Protein AF-A0A7H8HZ57-F1 (afdb_monomer)

Solvent-accessible surface area (backbone atoms only — not comparable to full-atom values): 61662 Å² total; per-residue (Å²): 134,88,85,81,83,84,73,78,94,73,66,92,70,73,89,87,55,55,68,72,56,48,54,51,51,35,53,51,51,54,51,52,52,53,59,67,54,60,80,74,64,77,87,87,82,89,83,85,80,80,90,84,73,78,82,82,85,77,83,95,70,82,75,47,62,49,101,84,68,53,44,38,92,66,90,40,60,47,102,81,71,46,79,38,82,64,76,57,74,59,67,64,36,78,30,60,40,74,40,94,65,89,44,55,56,65,53,44,51,40,50,36,44,16,57,49,70,70,44,57,74,74,55,16,55,53,47,38,68,76,69,64,66,75,76,86,72,82,71,70,78,67,46,75,67,30,54,75,68,34,32,43,81,42,78,44,70,56,82,85,61,70,59,64,53,74,72,51,42,54,51,48,50,53,59,51,68,74,44,54,71,69,60,44,50,51,41,50,51,40,21,49,48,55,40,31,52,56,36,68,63,78,83,84,76,64,89,49,73,69,32,51,45,51,50,53,49,38,50,30,47,38,52,47,53,55,49,46,49,52,53,60,75,64,42,58,65,76,56,41,50,67,72,60,32,93,85,55,78,46,79,83,50,72,86,38,39,71,58,52,52,53,47,48,58,62,54,66,77,47,52,73,50,45,56,62,11,44,70,30,71,48,91,78,87,59,67,47,68,68,64,49,46,57,49,51,51,54,50,51,54,50,54,49,54,54,52,52,36,49,52,47,31,53,52,29,48,60,74,52,61,92,37,54,68,53,53,55,44,47,55,54,41,53,56,58,74,65,57,84,65,98,63,58,89,82,48,53,72,58,48,52,49,43,52,50,51,45,52,52,47,34,50,76,72,73,40,93,43,72,67,55,52,52,46,49,54,49,50,29,50,48,29,49,27,53,42,35,32,54,52,52,48,42,32,39,53,40,39,49,48,51,48,49,52,53,49,51,55,45,68,36,91,66,37,30,49,51,39,40,56,44,45,70,76,48,64,26,48,59,26,44,50,52,14,49,52,30,38,49,52,28,64,68,54,72,93,60,86,82,56,58,86,81,42,63,67,61,52,53,49,29,55,47,28,41,50,53,13,53,51,29,36,52,57,16,49,52,48,43,24,62,47,60,71,46,55,69,57,65,39,90,88,48,64,49,66,61,49,44,64,31,89,42,40,70,47,39,50,47,54,50,50,52,52,42,53,55,49,49,51,32,38,53,50,48,48,50,47,37,73,75,37,47,67,48,44,64,75,32,62,68,58,36,57,48,35,33,56,78,66,74,45,46,90,92,38,60,66,35,50,55,54,50,54,51,45,63,71,49,75,83,67,83,88,73,58,71,62,49,55,50,47,53,46,50,18,46,43,63,68,72,48,77,61,88,54,86,60,54,69,18,47,54,22,83,70,53,59,38,52,55,48,21,51,52,37,46,51,52,27,49,54,40,36,52,33,26,78,69,68,77,39,96,62,72,51,68,69,61,54,23,55,48,27,46,42,39,76,89,60,45,69,76,58,50,55,67,65,44,56,73,26,48,66,37,55,53,50,24,70,75,64,71,39,53,67,58,32,44,52,37,26,50,75,40,69,38,53,69,70,58,36,50,33,42,37,52,48,50,50,29,52,55,47,23,58,49,24,48,51,47,35,35,64,77,29,84,36,49,76,56,29,52,70,49,84,68,32,51,17,22,45,23,31,25,38,40,23,28,46,71,67,69,41,83,47,70,69,54,48,51,50,51,36,38,75,70,67,59,42,70,97,85,78,68,54,73,71,53,45,54,37,45,46,53,49,50,53,52,13,45,51,50,38,52,48,52,51,52,50,34,59,78,52,72,50,50,71,70,57,51,49,37,35,42,51,26,34,31,72,34,25,83,60,48,72,69,60,51,52,52,25,53,52,38,32,54,74,68,40,62,65,54,24,55,69,38,50,82,61,61,46,72,64,62,53,48,52,50,51,56,42,49,51,54,48,71,66,36,96,62,83,58,57,67,69,51,52,53,50,45,52,51,51,52,51,48,52,52,52,43,53,58,49,58,77,74,55,86,69,66,62,86,21,52,59,44,69,40,36,88,49,85,88,42,90,42,11,63,89,74,44,74,89,56,66,51,52,50,58,34,30,41,34,39,89,90,59,28,37,39,29,25,86,38,74,92,43,47,43,34,39,38,30,53,44,38,76,60,84,68,88,82,62,60,61,75,87,52,69,51,63,84,68,58,75,76,71,60,92,42,60,65,47,36,84,26,54,77,48,51,90,30,45,20,82,69,55,61,66,40,62,28,40,27,44,43,63,50,39,48,47,47,35,52,59,10,58,48,43,37,46,34,52,51,46,75,67,51,56,94,78,50,46,44,36,41,37,36,44,35,32,53,41,88,99,52,58,38,50,25,36,41,37,41,38,36,29,42,36,42,97,92,45,81,43,70,28,36,38,39,45,40,38,35,45,90,47,69,44,51,29,39,39,39,29,55,36,62,40,57,32,98,45,75,65,9,51,48,51,67,72,73,47,82,74,38,78,66,33,74,43,69,45,76,47,76,91

Nearest PDB structures (foldseek):
  1lsh-assembly1_A  TM=1.278E-01  e=1.117E+00  Ichthyomyzon unicuspis
  7a0g-assembly1_DDD  TM=1.826E-01  e=5.050E+00  Serratia marcescens

pLDDT: mean 70.22, std 17.8, range [29.8, 96.81]

Secondary structure (DSSP, 8-state):
--------S-----TTS-HHHHHHHHHHHHHHHHHHHGGG--S-----PPTTPPPP-----SSEE-TTS-EESS-EE-TTS-EE--------EEEEEE-SS---HHHHHHHHHHHHHT--HHHHHHHHHHTT---SSSPPPPPHHHHHHTEEEEEE--TT--PPPHHHHHHHHHHHHTS-HHHHHHHHHHHHHHHHHHH---S---SSHHHHHHHHHHHHHHHHHHHHHHHHHTS-HHHHHHHS-TT-S----TTTHHHHHHHHHHHHTS-HHHHHHHHHH-----S-HHHHHHHHHHHHHHHHHHHHHHHHHHHHHHHHTT-HHHHHHHHHHHHHHT--SS-GGGSHHHHHHHHHHHHHHHHHTT---HHHHHHHHHHHHHHHHHHHHHHHHHHHHHHHHHHHHHHHHHHSTTHHHHHHHHHHTSSHHHHHHHHHHHHHHHHHS---GGGGGT-HHHHHHHHHHHHHHHHHHHHHHHHHHHHH-SGGGGSTT--HHHHHH--SHHHHHHHHHHHHHHHHHHHHHHHHHHHH-GGGGGG-HHHHHHHHHHTT--TTSHHHHHHHHHHHHHTTS----HHHHHHHHHHHHHHHS--S-TTSTTTTGGG-TTTHHHHHHHHHHHHHHHHHHTTSSSSPPPTHHHHHHHH-TTS-HHHHHHHHGGGHHHHHHHHHH--HHHHHHHHHHTT--HHHHHHHHHHHHHHHHHHHHHHHHHHTTTSHHHHTTSGGGHHHHHHHHHHHHHTT--SHHHHHHHHHHTTSS-TT---HHHHHHHHHHHHHHHHHHHHHHHHHHHTT--HHHHHHHHHHHHH-TT--HHHHHHHHHHHHTT-GGGG---TTT--HHHHHHHHHHHHHHHH-SSSPPHHHHHHHHHHHHHHHHHHHHHHH--S-TTSEEEEPB--TTSTTBTTTS-SSPPPTTEEEE-TTS-EEEESSTT--EEEEEE--S------GGGGSPPTTTS----SSS-EEEEESS-TTSS---TTSEEEEEHIIIIIIIIIIIHHHHHHHHHTPPTT-EEEEEEEEEEPTTS-BEEEEEEEEEEEETTEEEEEEEEEEEE-S-SSS-EEEEPPPEEPSSHHHHHHHHHSPPPGGGSS-EEEE-

Mean predicted aligned error: 22.5 Å

Radius of gyration: 40.11 Å; Cα contacts (8 Å, |Δi|>4): 1329; chains: 1; bounding box: 118×116×99 Å

Sequence (1109 aa):
MRKHYHLPSAVTTADDLPAPERERLTAVVLDAVARAVHPVGLTGSTVTATPGRPPAREPFAGLRVTADGSAYATPSYDDGGRPVGVPLRSRSFPFRVRLDRRLDSAELLREFVRQYRHVAGAEAARLLDAEHWHWTGTPPEVTDADLARRYKVLHVVDHSLRLAHAAQQAANEQALAVLGAGQRDELNAEADRRFRAATGRTGQLGSGQEDRELAAYWLGVRDELLRERREIDALPPRIRDFLFTEGAPRAAGPADYAAVLRLAHKLAGLTDAELAGYPAKVDAHTTDWRRFEASVDRYLAQVARFREAGVTVESAKTALFEMDGLYELYKVWRAVGGMSGTYAAVDETRAHAIDAEFRAALAKHGLASPAAFEGLVSDFLAAFEDKTVLIGLELLDGYDRLLSLEQQRLEAPGAADRLVAALAGTRAKALYAEAEEKAGTARAIGPDPELHRYLGDDYARKTRLAAEAAQAQAAADELVTAAAAGPLAAEEGFDRAALAQAASAAEVLRVVRTYVTRHRNGVAATSAELKADRAFGYDLPPLHELSLRLQDIREGTLYFRIVEDRLKSRQARKSVTAIVLAVVTLAISVATAGTGTVALLGALAVFGLGAWQAVEAYQEYRRGHGAHLAGLVQDDPWFGWVLVAVAGAGIDLAGAAAAIRPAEPALRLAKTTGDAARLAADLKAAGISERLAAGIVAQFRGAVGLDAALRDLAAAAGGVNSAIGGVRGIGPMVRAAYYGIRQGIVSLDRFVLRLRAARLLAEGELSAGELIRLRAAFEQAGTAGRRIRTLGTELGLSEEQLSAVVDSWGANPAWTLAEVEGRLRAVATGNVRAAYESVLANRPVLDRELSTVEQRIAAAAGRPNPADLARWDELTARLSRLREIDSVSVAPRGGRIVEVSLDEAAPNFFETVAPVVPDPPVVLEFPDGTRVWRTAAGGPVRHESTLGGSLGRAGMERGMYSAGQHGNLPSGPSYERAHTLGQGTGFESPYGIFYAPEFVNQRLQNEGIEAYLRTVAAGAHPGETFRVFTKVRPHPDTLRLATIDYRLVRVDQAGAEEVASYSIVVSSSAEHPVVTAGALRFAPTSTGRAMATRFPIPPQLTTDARFAY

Structure (mmCIF, N/CA/C/O backbone):
data_AF-A0A7H8HZ57-F1
#
_entry.id   AF-A0A7H8HZ57-F1
#
loop_
_atom_site.group_PDB
_atom_site.id
_atom_site.type_symbol
_atom_site.label_atom_id
_atom_site.label_alt_id
_atom_site.label_comp_id
_atom_site.label_asym_id
_atom_site.label_entity_id
_atom_site.label_seq_id
_atom_site.pdbx_PDB_ins_code
_atom_site.Cartn_x
_atom_site.Cartn_y
_atom_site.Cartn_z
_atom_site.occupancy
_atom_site.B_iso_or_equiv
_atom_site.auth_seq_id
_atom_site.auth_comp_id
_atom_site.auth_asym_id
_atom_site.auth_atom_id
_atom_site.pdbx_PDB_model_num
ATOM 1 N N . MET A 1 1 ? -8.757 -30.297 -33.460 1.00 33.97 1 MET A N 1
ATOM 2 C CA . MET A 1 1 ? -7.573 -30.783 -32.712 1.00 33.97 1 MET A CA 1
ATOM 3 C C . MET A 1 1 ? -8.029 -31.774 -31.644 1.00 33.97 1 MET A C 1
ATOM 5 O O . MET A 1 1 ? -8.786 -31.369 -30.772 1.00 33.97 1 MET A O 1
ATOM 9 N N . ARG A 1 2 ? -7.626 -33.053 -31.713 1.00 30.55 2 ARG A N 1
ATOM 10 C CA . ARG A 1 2 ? -7.823 -34.018 -30.612 1.00 30.55 2 ARG A CA 1
ATOM 11 C C . ARG A 1 2 ? -6.698 -33.808 -29.598 1.00 30.55 2 ARG A C 1
ATOM 13 O O . ARG A 1 2 ? -5.533 -33.937 -29.959 1.00 30.55 2 ARG A O 1
ATOM 20 N N . LYS A 1 3 ? -7.033 -33.427 -28.365 1.00 31.42 3 LYS A N 1
ATOM 21 C CA . LYS A 1 3 ? -6.050 -33.294 -27.284 1.00 31.42 3 LYS A CA 1
ATOM 22 C C . LYS A 1 3 ? -5.809 -34.679 -26.684 1.00 31.42 3 LYS A C 1
ATOM 24 O O . LYS A 1 3 ? -6.733 -35.278 -26.144 1.00 31.42 3 LYS A O 1
ATOM 29 N N . HIS A 1 4 ? -4.588 -35.188 -26.817 1.00 34.31 4 HIS A N 1
ATOM 30 C CA . HIS A 1 4 ? -4.140 -36.386 -26.116 1.00 34.31 4 HIS A CA 1
ATOM 31 C C . HIS A 1 4 ? -3.558 -35.959 -24.769 1.00 34.31 4 HIS A C 1
ATOM 33 O O . HIS A 1 4 ? -2.618 -35.168 -24.722 1.00 34.31 4 HIS A O 1
ATOM 39 N N . TYR A 1 5 ? -4.138 -36.451 -23.679 1.00 36.88 5 TYR A N 1
ATOM 40 C CA . TYR A 1 5 ? -3.599 -36.249 -22.339 1.00 36.88 5 TYR A CA 1
ATOM 41 C C . TYR A 1 5 ? -2.722 -37.452 -21.999 1.00 36.88 5 TYR A C 1
ATOM 43 O O . TYR A 1 5 ? -3.207 -38.581 -21.949 1.00 36.88 5 TYR A O 1
ATOM 51 N N . HIS A 1 6 ? -1.429 -37.214 -21.800 1.00 39.88 6 HIS A N 1
ATOM 52 C CA . HIS A 1 6 ? -0.506 -38.232 -21.313 1.00 39.88 6 HIS A CA 1
ATOM 53 C C . HIS A 1 6 ? -0.540 -38.223 -19.786 1.00 39.88 6 HIS A C 1
ATOM 55 O O . HIS A 1 6 ? -0.164 -37.234 -19.160 1.00 39.88 6 HIS A O 1
ATOM 61 N N . LEU A 1 7 ? -1.017 -39.314 -19.192 1.00 42.56 7 LEU A N 1
ATOM 62 C CA . LEU A 1 7 ? -0.877 -39.549 -17.760 1.00 42.56 7 LEU A CA 1
ATOM 63 C C . LEU A 1 7 ? 0.516 -40.138 -17.489 1.00 42.56 7 LEU A C 1
ATOM 65 O O . LEU A 1 7 ? 0.983 -40.959 -18.284 1.00 42.56 7 LEU A O 1
ATOM 69 N N . PRO A 1 8 ? 1.191 -39.744 -16.398 1.00 39.47 8 PRO A N 1
ATOM 70 C CA . PRO A 1 8 ? 2.447 -40.370 -16.003 1.00 39.47 8 PRO A CA 1
ATOM 71 C C . PRO A 1 8 ? 2.219 -41.856 -15.688 1.00 39.47 8 PRO A C 1
ATOM 73 O O . PRO A 1 8 ? 1.224 -42.218 -15.066 1.00 39.47 8 PRO A O 1
ATOM 76 N N . SER A 1 9 ? 3.133 -42.727 -16.123 1.00 43.88 9 SER A N 1
ATOM 77 C CA . SER A 1 9 ? 3.047 -44.180 -15.900 1.00 43.88 9 SER A CA 1
ATOM 78 C C . SER A 1 9 ? 3.493 -44.616 -14.500 1.00 43.88 9 SER A C 1
ATOM 80 O O . SER A 1 9 ? 3.246 -45.756 -14.115 1.00 43.88 9 SER A O 1
ATOM 82 N N . ALA A 1 10 ? 4.138 -43.727 -13.738 1.00 46.53 10 ALA A N 1
ATOM 83 C CA . ALA A 1 10 ? 4.617 -43.979 -12.384 1.00 46.53 10 ALA A CA 1
ATOM 84 C C . ALA A 1 10 ? 4.698 -42.675 -11.572 1.00 46.53 10 ALA A C 1
ATOM 86 O O . ALA A 1 10 ? 4.831 -41.586 -12.133 1.00 46.53 10 ALA A O 1
ATOM 87 N N . VAL A 1 11 ? 4.641 -42.801 -10.246 1.00 50.75 11 VAL A N 1
ATOM 88 C CA . VAL A 1 11 ? 4.837 -41.712 -9.281 1.00 50.75 11 VAL A CA 1
ATOM 89 C C . VAL A 1 11 ? 6.078 -42.052 -8.463 1.00 50.75 11 VAL A C 1
ATOM 91 O O . VAL A 1 11 ? 6.135 -43.109 -7.840 1.00 50.75 11 VAL A O 1
ATOM 94 N N . THR A 1 12 ? 7.091 -41.189 -8.477 1.00 47.28 12 THR A N 1
ATOM 95 C CA . THR A 1 12 ? 8.293 -41.357 -7.648 1.00 47.28 12 THR A CA 1
ATOM 96 C C . THR A 1 12 ? 7.999 -40.938 -6.211 1.00 47.28 12 THR A C 1
ATOM 98 O O . THR A 1 12 ? 7.621 -39.793 -5.966 1.00 47.28 12 THR A O 1
ATOM 101 N N . THR A 1 13 ? 8.179 -41.859 -5.267 1.00 51.66 13 THR A N 1
ATOM 102 C CA . THR A 1 13 ? 8.090 -41.626 -3.816 1.00 51.66 13 THR A CA 1
ATOM 103 C C . THR A 1 13 ? 9.476 -41.777 -3.179 1.00 51.66 13 THR A C 1
ATOM 105 O O . THR A 1 13 ? 10.369 -42.337 -3.810 1.00 51.66 13 THR A O 1
ATOM 108 N N . ALA A 1 14 ? 9.653 -41.318 -1.936 1.00 43.22 14 ALA A N 1
ATOM 109 C CA . ALA A 1 14 ? 10.890 -41.517 -1.172 1.00 43.22 14 ALA A CA 1
ATOM 110 C C . ALA A 1 14 ? 11.257 -43.015 -1.020 1.00 43.22 14 ALA A C 1
ATOM 112 O O . ALA A 1 14 ? 10.378 -43.885 -1.051 1.00 43.22 14 ALA A O 1
ATOM 113 N N . ASP A 1 15 ? 12.558 -43.313 -0.914 1.00 46.91 15 ASP A N 1
ATOM 114 C CA . ASP A 1 15 ? 13.120 -44.675 -0.994 1.00 46.91 15 ASP A CA 1
ATOM 115 C C . ASP A 1 15 ? 12.840 -45.567 0.227 1.00 46.91 15 ASP A C 1
ATOM 117 O O . ASP A 1 15 ? 13.022 -46.784 0.156 1.00 46.91 15 ASP A O 1
ATOM 121 N N . ASP A 1 16 ? 12.351 -44.987 1.320 1.00 51.94 16 ASP A N 1
ATOM 122 C CA . ASP A 1 16 ? 12.056 -45.638 2.599 1.00 51.94 16 ASP A CA 1
ATOM 123 C C . ASP A 1 16 ? 10.677 -46.325 2.656 1.00 51.94 16 ASP A C 1
ATOM 125 O O . ASP A 1 16 ? 10.385 -47.046 3.610 1.00 51.94 16 ASP A O 1
ATOM 129 N N . LEU A 1 17 ? 9.843 -46.179 1.620 1.00 50.75 17 LEU A N 1
ATOM 130 C CA . LEU A 1 17 ? 8.527 -46.823 1.547 1.00 50.75 17 LEU A CA 1
ATOM 131 C C . LEU A 1 17 ? 8.611 -48.297 1.091 1.00 50.75 17 LEU A C 1
ATOM 133 O O . LEU A 1 17 ? 9.123 -48.579 -0.003 1.00 50.75 17 LEU A O 1
ATOM 137 N N . PRO A 1 18 ? 8.038 -49.256 1.845 1.00 68.81 18 PRO A N 1
ATOM 138 C CA . PRO A 1 18 ? 7.915 -50.649 1.417 1.00 68.81 18 PRO A CA 1
ATOM 139 C C . PRO A 1 18 ? 7.224 -50.776 0.049 1.00 68.81 18 PRO A C 1
ATOM 141 O O . PRO A 1 18 ? 6.267 -50.060 -0.251 1.00 68.81 18 PRO A O 1
ATOM 144 N N . ALA A 1 19 ? 7.676 -51.713 -0.794 1.00 63.19 19 ALA A N 1
ATOM 145 C CA . ALA A 1 19 ? 7.164 -51.898 -2.162 1.00 63.19 19 ALA A CA 1
ATOM 146 C C . ALA A 1 19 ? 5.619 -51.989 -2.287 1.00 63.19 19 ALA A C 1
ATOM 148 O O . ALA A 1 19 ? 5.075 -51.325 -3.173 1.00 63.19 19 ALA A O 1
ATOM 149 N N . PRO A 1 20 ? 4.885 -52.693 -1.393 1.00 59.69 20 PRO A N 1
ATOM 150 C CA . PRO A 1 20 ? 3.418 -52.751 -1.456 1.00 59.69 20 PRO A CA 1
ATOM 151 C C . PRO A 1 20 ? 2.755 -51.385 -1.222 1.00 59.69 20 PRO A C 1
ATOM 153 O O . PRO A 1 20 ? 1.683 -51.083 -1.746 1.00 59.69 20 PRO A O 1
ATOM 156 N N . GLU A 1 21 ? 3.399 -50.543 -0.419 1.00 55.50 21 GLU A N 1
ATOM 157 C CA . GLU A 1 21 ? 2.914 -49.220 -0.041 1.00 55.50 21 GLU A CA 1
ATOM 158 C C . GLU A 1 21 ? 3.178 -48.208 -1.157 1.00 55.50 21 GLU A C 1
ATOM 160 O O . GLU A 1 21 ? 2.311 -47.395 -1.478 1.00 55.50 21 GLU A O 1
ATOM 165 N N . ARG A 1 22 ? 4.314 -48.362 -1.847 1.00 64.38 22 ARG A N 1
ATOM 166 C CA . ARG A 1 22 ? 4.657 -47.648 -3.083 1.00 64.38 22 ARG A CA 1
ATOM 167 C C . ARG A 1 22 ? 3.658 -47.911 -4.211 1.00 64.38 22 ARG A C 1
ATOM 169 O O . ARG A 1 22 ? 3.183 -46.964 -4.845 1.00 64.38 22 ARG A O 1
ATOM 176 N N . GLU A 1 23 ? 3.300 -49.176 -4.438 1.00 63.31 23 GLU A N 1
ATOM 177 C CA . GLU A 1 23 ? 2.286 -49.559 -5.432 1.00 63.31 23 GLU A CA 1
ATOM 178 C C . GLU A 1 23 ? 0.914 -48.976 -5.089 1.00 63.31 23 GLU A C 1
ATOM 180 O O . GLU A 1 23 ? 0.243 -48.392 -5.946 1.00 63.31 23 GLU A O 1
ATOM 185 N N . ARG A 1 24 ? 0.516 -49.062 -3.816 1.00 64.56 24 ARG A N 1
ATOM 186 C CA . ARG A 1 24 ? -0.756 -48.512 -3.343 1.00 64.56 24 ARG A CA 1
ATOM 187 C C . ARG A 1 24 ? -0.822 -46.993 -3.512 1.00 64.56 24 ARG A C 1
ATOM 189 O O . ARG A 1 24 ? -1.837 -46.486 -3.989 1.00 64.56 24 ARG A O 1
ATOM 196 N N . LEU A 1 25 ? 0.235 -46.263 -3.149 1.00 58.28 25 LEU A N 1
ATOM 197 C CA . LEU A 1 25 ? 0.272 -44.801 -3.255 1.00 58.28 25 LEU A CA 1
ATOM 198 C C . LEU A 1 25 ? 0.241 -44.345 -4.716 1.00 58.28 25 LEU A C 1
ATOM 200 O O . LEU A 1 25 ? -0.525 -43.448 -5.071 1.00 58.28 25 LEU A O 1
ATOM 204 N N . THR A 1 26 ? 1.007 -45.023 -5.573 1.00 63.12 26 THR A N 1
ATOM 205 C CA . THR A 1 26 ? 1.007 -44.789 -7.022 1.00 63.12 26 THR A CA 1
ATOM 206 C C . THR A 1 26 ? -0.397 -44.981 -7.595 1.00 63.12 26 THR A C 1
ATOM 208 O O . THR A 1 26 ? -0.896 -44.115 -8.313 1.00 63.12 26 THR A O 1
ATOM 211 N N . ALA A 1 27 ? -1.091 -46.057 -7.211 1.00 61.34 27 ALA A N 1
ATOM 212 C CA . ALA A 1 27 ? -2.455 -46.321 -7.658 1.00 61.34 27 ALA A CA 1
ATOM 213 C C . ALA A 1 27 ? -3.458 -45.245 -7.203 1.00 61.34 27 ALA A C 1
ATOM 215 O O . ALA A 1 27 ? -4.331 -44.864 -7.982 1.00 61.34 27 ALA A O 1
ATOM 216 N N . VAL A 1 28 ? -3.335 -44.730 -5.974 1.00 62.62 28 VAL A N 1
ATOM 217 C CA . VAL A 1 28 ? -4.216 -43.678 -5.433 1.00 62.62 28 VAL A CA 1
ATOM 218 C C . VAL A 1 28 ? -3.997 -42.340 -6.140 1.00 62.62 28 VAL A C 1
ATOM 220 O O . VAL A 1 28 ? -4.966 -41.667 -6.495 1.00 62.62 28 VAL A O 1
ATOM 223 N N . VAL A 1 29 ? -2.740 -41.965 -6.380 1.00 58.59 29 VAL A N 1
ATOM 224 C CA . VAL A 1 29 ? -2.394 -40.702 -7.046 1.00 58.59 29 VAL A CA 1
ATOM 225 C C . VAL A 1 29 ? -2.840 -40.723 -8.505 1.00 58.59 29 VAL A C 1
ATOM 227 O O . VAL A 1 29 ? -3.492 -39.781 -8.951 1.00 58.59 29 VAL A O 1
ATOM 230 N N . LEU A 1 30 ? -2.582 -41.812 -9.234 1.00 59.03 30 LEU A N 1
ATOM 231 C CA . LEU A 1 30 ? -3.034 -41.949 -10.621 1.00 59.03 30 LEU A CA 1
ATOM 232 C C . LEU A 1 30 ? -4.566 -41.902 -10.734 1.00 59.03 30 LEU A C 1
ATOM 234 O O . LEU A 1 30 ? -5.098 -41.302 -11.665 1.00 59.03 30 LEU A O 1
ATOM 238 N N . ASP A 1 31 ? -5.284 -42.456 -9.755 1.00 55.09 31 ASP A N 1
ATOM 239 C CA . ASP A 1 31 ? -6.747 -42.412 -9.701 1.00 55.09 31 ASP A CA 1
ATOM 240 C C . ASP A 1 31 ? -7.295 -41.013 -9.372 1.00 55.09 31 ASP A C 1
ATOM 242 O O . ASP A 1 31 ? -8.308 -40.583 -9.923 1.00 55.09 31 ASP A O 1
ATOM 246 N N . ALA A 1 32 ? -6.617 -40.271 -8.492 1.00 56.25 32 ALA A N 1
ATOM 247 C CA . ALA A 1 32 ? -6.949 -38.881 -8.187 1.00 56.25 32 ALA A CA 1
ATOM 248 C C . ALA A 1 32 ? -6.708 -37.959 -9.394 1.00 56.25 32 ALA A C 1
ATOM 250 O O . ALA A 1 32 ? -7.556 -37.122 -9.701 1.00 56.25 32 ALA A O 1
ATOM 251 N N . VAL A 1 33 ? -5.607 -38.163 -10.124 1.00 53.81 33 VAL A N 1
ATOM 252 C CA . VAL A 1 33 ? -5.306 -37.427 -11.361 1.00 53.81 33 VAL A CA 1
ATOM 253 C C . VAL A 1 33 ? -6.324 -37.769 -12.453 1.00 53.81 33 VAL A C 1
ATOM 255 O O . VAL A 1 33 ? -6.863 -36.862 -13.082 1.00 53.81 33 VAL A O 1
ATOM 258 N N . ALA A 1 34 ? -6.676 -39.046 -12.637 1.00 55.06 34 ALA A N 1
ATOM 259 C CA . ALA A 1 34 ? -7.707 -39.452 -13.594 1.00 55.06 34 ALA A CA 1
ATOM 260 C C . ALA A 1 34 ? -9.077 -38.816 -13.282 1.00 55.06 34 ALA A C 1
ATOM 262 O O . ALA A 1 34 ? -9.754 -38.326 -14.189 1.00 55.06 34 ALA A O 1
ATOM 263 N N . ARG A 1 35 ? -9.461 -38.744 -11.998 1.00 53.03 35 ARG A N 1
ATOM 264 C CA . ARG A 1 35 ? -10.683 -38.054 -11.545 1.00 53.03 35 ARG A CA 1
ATOM 265 C C . ARG A 1 35 ? -10.641 -36.543 -11.747 1.00 53.03 35 ARG A C 1
ATOM 267 O O . ARG A 1 35 ? -11.677 -35.971 -12.058 1.00 53.03 35 ARG A O 1
ATOM 274 N N . ALA A 1 36 ? -9.484 -35.904 -11.586 1.00 51.12 36 ALA A N 1
ATOM 275 C CA . ALA A 1 36 ? -9.327 -34.461 -11.779 1.00 51.12 36 ALA A CA 1
ATOM 276 C C . ALA A 1 36 ? -9.359 -34.049 -13.262 1.00 51.12 36 ALA A C 1
ATOM 278 O O . ALA A 1 36 ? -9.740 -32.926 -13.582 1.00 51.12 36 ALA A O 1
ATOM 279 N N . VAL A 1 37 ? -8.997 -34.957 -14.173 1.00 52.28 37 VAL A N 1
ATOM 280 C CA . VAL A 1 37 ? -9.038 -34.721 -15.628 1.00 52.28 37 VAL A CA 1
ATOM 281 C C . VAL A 1 37 ? -10.446 -34.955 -16.209 1.00 52.28 37 VAL A C 1
ATOM 283 O O . VAL A 1 37 ? -10.824 -34.316 -17.190 1.00 52.28 37 VAL A O 1
ATOM 286 N N . HIS A 1 38 ? -11.261 -35.805 -15.577 1.00 47.84 38 HIS A N 1
ATOM 287 C CA . HIS A 1 38 ? -12.609 -36.174 -16.034 1.00 47.84 38 HIS A CA 1
ATOM 288 C C . HIS A 1 38 ? -13.643 -35.020 -16.178 1.00 47.84 38 HIS A C 1
ATOM 290 O O . HIS A 1 38 ? -14.487 -35.122 -17.069 1.00 47.84 38 HIS A O 1
ATOM 296 N N . PRO A 1 39 ? -13.618 -33.919 -15.391 1.00 46.72 39 PRO A N 1
ATOM 297 C CA . PRO A 1 39 ? -14.580 -32.816 -15.512 1.00 46.72 39 PRO A CA 1
ATOM 298 C C . PRO A 1 39 ? -14.240 -31.807 -16.621 1.00 46.72 39 PRO A C 1
ATOM 300 O O . PRO A 1 39 ? -15.062 -30.954 -16.936 1.00 46.72 39 PRO A O 1
ATOM 303 N N . VAL A 1 40 ? -13.045 -31.881 -17.221 1.00 47.78 40 VAL A N 1
ATOM 304 C CA . VAL A 1 40 ? -12.576 -30.910 -18.235 1.00 47.78 40 VAL A CA 1
ATOM 305 C C . VAL A 1 40 ? -12.986 -31.323 -19.665 1.00 47.78 40 VAL A C 1
ATOM 307 O O . VAL A 1 40 ? -12.803 -30.573 -20.623 1.00 47.78 40 VAL A O 1
ATOM 310 N N . GLY A 1 41 ? -13.583 -32.508 -19.834 1.00 41.81 41 GLY A N 1
ATOM 311 C CA . GLY A 1 41 ? -14.074 -33.007 -21.119 1.00 41.81 41 GLY A CA 1
ATOM 312 C C . GLY A 1 41 ? -15.536 -32.645 -21.381 1.00 41.81 41 GLY A C 1
ATOM 313 O O . GLY A 1 41 ? -16.423 -33.450 -21.109 1.00 41.81 41 GLY A O 1
ATOM 314 N N . LEU A 1 42 ? -15.800 -31.471 -21.960 1.00 39.28 42 LEU A N 1
ATOM 315 C CA . LEU A 1 42 ? -17.090 -31.197 -22.604 1.00 39.28 42 LEU A CA 1
ATOM 316 C C . LEU A 1 42 ? -17.296 -32.155 -23.798 1.00 39.28 42 LEU A C 1
ATOM 318 O O . LEU A 1 42 ? -16.401 -32.328 -24.623 1.00 39.28 42 LEU A O 1
ATOM 322 N N . THR A 1 43 ? -18.470 -32.798 -23.812 1.00 42.34 43 THR A N 1
ATOM 323 C CA . THR A 1 43 ? -19.173 -33.493 -24.913 1.00 42.34 43 THR A CA 1
ATOM 324 C C . THR A 1 43 ? -18.332 -34.068 -26.069 1.00 42.34 43 THR A C 1
ATOM 326 O O . THR A 1 43 ? -17.963 -33.371 -27.009 1.00 42.34 43 THR A O 1
ATOM 329 N N . GLY A 1 44 ? -18.150 -35.398 -26.071 1.00 42.56 44 GLY A N 1
ATOM 330 C CA . GLY A 1 44 ? -17.744 -36.156 -27.270 1.00 42.56 44 GLY A CA 1
ATOM 331 C C . GLY A 1 44 ? -16.682 -37.247 -27.092 1.00 42.56 44 GLY A C 1
ATOM 332 O O . GLY A 1 44 ? -16.275 -37.842 -28.086 1.00 42.56 44 GLY A O 1
ATOM 333 N N . SER A 1 45 ? -16.229 -37.537 -25.869 1.00 39.28 45 SER A N 1
ATOM 334 C CA . SER A 1 45 ? -15.138 -38.497 -25.629 1.00 39.28 45 SER A CA 1
ATOM 335 C C . SER A 1 45 ? -15.615 -39.731 -24.859 1.00 39.28 45 SER A C 1
ATOM 337 O O . SER A 1 45 ? -16.079 -39.618 -23.728 1.00 39.28 45 SER A O 1
ATOM 339 N N . THR A 1 46 ? -15.465 -40.918 -25.450 1.00 36.53 46 THR A N 1
ATOM 340 C CA . THR A 1 46 ? -15.614 -42.214 -24.768 1.00 36.53 46 THR A CA 1
ATOM 341 C C . THR A 1 46 ? -14.306 -42.614 -24.090 1.00 36.53 46 THR A C 1
ATOM 343 O O . THR A 1 46 ? -13.271 -42.701 -24.752 1.00 36.53 46 THR A O 1
ATOM 346 N N . VAL A 1 47 ? -14.361 -42.890 -22.785 1.00 36.41 47 VAL A N 1
ATOM 347 C CA . VAL A 1 47 ? -13.260 -43.470 -22.001 1.00 36.41 47 VAL A CA 1
ATOM 348 C C . VAL A 1 47 ? -13.553 -44.955 -21.790 1.00 36.41 47 VAL A C 1
ATOM 350 O O . VAL A 1 47 ? -14.580 -45.304 -21.213 1.00 36.41 47 VAL A O 1
ATOM 353 N N . THR A 1 48 ? -12.664 -45.837 -22.246 1.00 35.91 48 THR A N 1
ATOM 354 C CA . THR A 1 48 ? -12.765 -47.285 -22.010 1.00 35.91 48 THR A CA 1
ATOM 355 C C . THR A 1 48 ? -11.955 -47.643 -20.765 1.00 35.91 48 THR A C 1
ATOM 357 O O . THR A 1 48 ? -10.738 -47.468 -20.753 1.00 35.91 48 THR A O 1
ATOM 360 N N . ALA A 1 49 ? -12.612 -48.125 -19.708 1.00 35.91 49 ALA A N 1
ATOM 361 C CA . ALA A 1 49 ? -11.939 -48.623 -18.509 1.00 35.91 49 ALA A CA 1
ATOM 362 C C . ALA A 1 49 ? -11.486 -50.083 -18.701 1.00 35.91 49 ALA A C 1
ATOM 364 O O . ALA A 1 49 ? -12.238 -50.910 -19.215 1.00 35.91 49 ALA A O 1
ATOM 365 N N . THR A 1 50 ? -10.265 -50.406 -18.273 1.00 33.22 50 THR A N 1
ATOM 366 C CA . THR A 1 50 ? -9.703 -51.765 -18.311 1.00 33.22 50 THR A CA 1
ATOM 367 C C . THR A 1 50 ? -10.448 -52.695 -17.332 1.00 33.22 50 THR A C 1
ATOM 369 O O . THR A 1 50 ? -10.637 -52.305 -16.175 1.00 33.22 50 THR A O 1
ATOM 372 N N . PRO A 1 51 ? -10.852 -53.922 -17.721 1.00 31.75 51 PRO A N 1
ATOM 373 C CA . PRO A 1 51 ? -11.500 -54.865 -16.808 1.00 31.75 51 PRO A CA 1
ATOM 374 C C . PRO A 1 51 ? -10.483 -55.464 -15.823 1.00 31.75 51 PRO A C 1
ATOM 376 O O . PRO A 1 51 ? -9.412 -55.896 -16.240 1.00 31.75 51 PRO A O 1
ATOM 379 N N . GLY A 1 52 ? -10.827 -55.520 -14.529 1.00 41.38 52 GLY A N 1
ATOM 380 C CA . GLY A 1 52 ? -10.033 -56.218 -13.499 1.00 41.38 52 GLY A CA 1
ATOM 381 C C . GLY A 1 52 ? -9.696 -55.428 -12.228 1.00 41.38 52 GLY A C 1
ATOM 382 O O . GLY A 1 52 ? -8.977 -55.934 -11.372 1.00 41.38 52 GLY A O 1
ATOM 383 N N . ARG A 1 53 ? -10.198 -54.199 -12.063 1.00 33.09 53 ARG A N 1
ATOM 384 C CA . ARG A 1 53 ? -9.932 -53.383 -10.866 1.00 33.09 53 ARG A CA 1
ATOM 385 C C . ARG A 1 53 ? -10.880 -53.773 -9.715 1.00 33.09 53 ARG A C 1
ATOM 387 O O . ARG A 1 53 ? -12.089 -53.810 -9.948 1.00 33.09 53 ARG A O 1
ATOM 394 N N . PRO A 1 54 ? -10.394 -54.032 -8.484 1.00 35.03 54 PRO A N 1
ATOM 395 C CA . PRO A 1 54 ? -11.279 -54.216 -7.337 1.00 35.03 54 PRO A CA 1
ATOM 396 C C . PRO A 1 54 ? -12.074 -52.921 -7.090 1.00 35.03 54 PRO A C 1
ATOM 398 O O . PRO A 1 54 ? -11.524 -51.829 -7.277 1.00 35.03 54 PRO A O 1
ATOM 401 N N . PRO A 1 55 ? -13.358 -53.005 -6.695 1.00 30.25 55 PRO A N 1
ATOM 402 C CA . PRO A 1 55 ? -14.167 -51.820 -6.450 1.00 30.25 55 PRO A CA 1
ATOM 403 C C . PRO A 1 55 ? -13.523 -50.982 -5.344 1.00 30.25 55 PRO A C 1
ATOM 405 O O . PRO A 1 55 ? -13.197 -51.486 -4.267 1.00 30.25 55 PRO A O 1
ATOM 408 N N . ALA A 1 56 ? -13.319 -49.697 -5.625 1.00 30.73 56 ALA A N 1
ATOM 409 C CA . ALA A 1 56 ? -12.820 -48.747 -4.646 1.00 30.73 56 ALA A CA 1
ATOM 410 C C . ALA A 1 56 ? -13.790 -48.682 -3.458 1.00 30.73 56 ALA A C 1
ATOM 412 O O . ALA A 1 56 ? -14.967 -48.360 -3.623 1.00 30.73 56 ALA A O 1
ATOM 413 N N . ARG A 1 57 ? -13.290 -48.973 -2.253 1.00 34.09 57 ARG A N 1
ATOM 414 C CA . ARG A 1 57 ? -13.995 -48.638 -1.017 1.00 34.09 57 ARG A CA 1
ATOM 415 C C . ARG A 1 57 ? -13.793 -47.151 -0.703 1.00 34.09 57 ARG A C 1
ATOM 417 O O . ARG A 1 57 ? -12.729 -46.742 -0.258 1.00 34.09 57 ARG A O 1
ATOM 424 N N . GLU A 1 58 ? -14.880 -46.433 -0.967 1.00 29.83 58 GLU A N 1
ATOM 425 C CA . GLU A 1 58 ? -15.437 -45.241 -0.311 1.00 29.83 58 GLU A CA 1
ATOM 426 C C . GLU A 1 58 ? -14.858 -43.816 -0.543 1.00 29.83 58 GLU A C 1
ATOM 428 O O . GLU A 1 58 ? -13.650 -43.589 -0.463 1.00 29.83 58 GLU A O 1
ATOM 433 N N . PRO A 1 59 ? -15.748 -42.825 -0.798 1.00 30.92 59 PRO A N 1
ATOM 434 C CA . PRO A 1 59 ? -15.442 -41.401 -0.972 1.00 30.92 59 PRO A CA 1
ATOM 435 C C . PRO A 1 59 ? -15.222 -40.652 0.359 1.00 30.92 59 PRO A C 1
ATOM 437 O O . PRO A 1 59 ? -15.750 -41.020 1.405 1.00 30.92 59 PRO A O 1
ATOM 440 N N . PHE A 1 60 ? -14.463 -39.551 0.317 1.00 31.86 60 PHE A N 1
ATOM 441 C CA . PHE A 1 60 ? -14.280 -38.637 1.452 1.00 31.86 60 PHE A CA 1
ATOM 442 C C . PHE A 1 60 ? -15.475 -37.680 1.589 1.00 31.86 60 PHE A C 1
ATOM 444 O O . PHE A 1 60 ? -15.616 -36.746 0.803 1.00 31.86 60 PHE A O 1
ATOM 451 N N . ALA A 1 61 ? -16.282 -37.886 2.628 1.00 31.86 61 ALA A N 1
ATOM 452 C CA . ALA A 1 61 ? -17.199 -36.903 3.201 1.00 31.86 61 ALA A CA 1
ATOM 453 C C . ALA A 1 61 ? -16.885 -36.740 4.705 1.00 31.86 61 ALA A C 1
ATOM 455 O O . ALA A 1 61 ? -16.185 -37.580 5.279 1.00 31.86 61 ALA A O 1
ATOM 456 N N . GLY A 1 62 ? -17.321 -35.624 5.301 1.00 40.66 62 GLY A N 1
ATOM 457 C CA . GLY A 1 62 ? -17.012 -35.215 6.677 1.00 40.66 62 GLY A CA 1
ATOM 458 C C . GLY A 1 62 ? -17.375 -36.239 7.760 1.00 40.66 62 GLY A C 1
ATOM 459 O O . GLY A 1 62 ? -18.098 -37.188 7.495 1.00 40.66 62 GLY A O 1
ATOM 460 N N . LEU A 1 63 ? -16.821 -36.020 8.961 1.00 39.69 63 LEU A N 1
ATOM 461 C CA . LEU A 1 63 ? -17.028 -36.761 10.218 1.00 39.69 63 LEU A CA 1
ATOM 462 C C . LEU A 1 63 ? -17.233 -38.284 10.052 1.00 39.69 63 LEU A C 1
ATOM 464 O O . LEU A 1 63 ? -18.335 -38.768 9.810 1.00 39.69 63 LEU A O 1
ATOM 468 N N . ARG A 1 64 ? -16.163 -39.068 10.219 1.00 42.50 64 ARG A N 1
ATOM 469 C CA . ARG A 1 64 ? -16.249 -40.530 10.085 1.00 42.50 64 ARG A CA 1
ATOM 470 C C . ARG A 1 64 ? -16.674 -41.164 11.396 1.00 42.50 64 ARG A C 1
ATOM 472 O O . ARG A 1 64 ? -16.098 -40.833 12.425 1.00 42.50 64 ARG A O 1
ATOM 479 N N . VAL A 1 65 ? -17.628 -42.087 11.329 1.00 44.25 65 VAL A N 1
ATOM 480 C CA . VAL A 1 65 ? -18.163 -42.840 12.468 1.00 44.25 65 VAL A CA 1
ATOM 481 C C . VAL A 1 65 ? -17.774 -44.312 12.302 1.00 44.25 65 VAL A C 1
ATOM 483 O O . VAL A 1 65 ? -18.011 -44.898 11.247 1.00 44.25 65 VAL A O 1
ATOM 486 N N . THR A 1 66 ? -17.128 -44.912 13.298 1.00 43.91 66 THR A N 1
ATOM 487 C CA . THR A 1 66 ? -16.809 -46.352 13.319 1.00 43.91 66 THR A CA 1
ATOM 488 C C . THR A 1 66 ? -18.063 -47.201 13.564 1.00 43.91 66 THR A C 1
ATOM 490 O O . THR A 1 66 ? -19.108 -46.692 13.961 1.00 43.91 66 THR A O 1
ATOM 493 N N . ALA A 1 67 ? -17.975 -48.523 13.365 1.00 41.72 67 ALA A N 1
ATOM 494 C CA . ALA A 1 67 ? -19.097 -49.452 13.575 1.00 41.72 67 ALA A CA 1
ATOM 495 C C . ALA A 1 67 ? -19.662 -49.455 15.016 1.00 41.72 67 ALA A C 1
ATOM 497 O O . ALA A 1 67 ? -20.756 -49.964 15.241 1.00 41.72 67 ALA A O 1
ATOM 498 N N . ASP A 1 68 ? -18.934 -48.880 15.977 1.00 44.16 68 ASP A N 1
ATOM 499 C CA . ASP A 1 68 ? -19.345 -48.689 17.372 1.00 44.16 68 ASP A CA 1
ATOM 500 C C . ASP A 1 68 ? -19.920 -47.286 17.675 1.00 44.16 68 ASP A C 1
ATOM 502 O O . ASP A 1 68 ? -20.251 -46.994 18.822 1.00 44.16 68 ASP A O 1
ATOM 506 N N . GLY A 1 69 ? -20.056 -46.413 16.669 1.00 42.09 69 GLY A N 1
ATOM 507 C CA . GLY A 1 69 ? -20.662 -45.088 16.813 1.00 42.09 69 GLY A CA 1
ATOM 508 C C . GLY A 1 69 ? -19.703 -43.952 17.187 1.00 42.09 69 GLY A C 1
ATOM 509 O O . GLY A 1 69 ? -20.164 -42.829 17.386 1.00 42.09 69 GLY A O 1
ATOM 510 N N . SER A 1 70 ? -18.388 -44.185 17.274 1.00 42.75 70 SER A N 1
ATOM 511 C CA . SER A 1 70 ? -17.436 -43.122 17.624 1.00 42.75 70 SER A CA 1
ATOM 512 C C . SER A 1 70 ? -16.961 -42.304 16.411 1.00 42.75 70 SER A C 1
ATOM 514 O O . SER A 1 70 ? -16.576 -42.846 15.376 1.00 42.75 70 SER A O 1
ATOM 516 N N . ALA A 1 71 ? -17.013 -40.970 16.534 1.00 42.41 71 ALA A N 1
ATOM 517 C CA . ALA A 1 71 ? -16.640 -40.032 15.475 1.00 42.41 71 ALA A CA 1
ATOM 518 C C . ALA A 1 71 ? -15.155 -39.620 15.540 1.00 42.41 71 ALA A C 1
ATOM 520 O O . ALA A 1 71 ? -14.634 -39.346 16.624 1.00 42.41 71 ALA A O 1
ATOM 521 N N . TYR A 1 72 ? -14.480 -39.494 14.391 1.00 47.06 72 TYR A N 1
ATOM 522 C CA . TYR A 1 72 ? -13.098 -39.001 14.304 1.00 47.06 72 TYR A CA 1
ATOM 523 C C . TYR A 1 72 ? -12.876 -38.026 13.133 1.00 47.06 72 TYR A C 1
ATOM 525 O O . TYR A 1 72 ? -13.469 -38.156 12.059 1.00 47.06 72 TYR A O 1
ATOM 533 N N . ALA A 1 73 ? -12.019 -37.021 13.360 1.00 40.81 73 ALA A N 1
ATOM 534 C CA . ALA A 1 73 ? -11.770 -35.916 12.423 1.00 40.81 73 ALA A CA 1
ATOM 535 C C . ALA A 1 73 ? -10.613 -36.180 11.436 1.00 40.81 73 ALA A C 1
ATOM 537 O O . ALA A 1 73 ? -10.610 -35.627 10.339 1.00 40.81 73 ALA A O 1
ATOM 538 N N . THR A 1 74 ? -9.659 -37.047 11.790 1.00 41.16 74 THR A N 1
ATOM 539 C CA . THR A 1 74 ? -8.480 -37.390 10.972 1.00 41.16 74 THR A CA 1
ATOM 540 C C . THR A 1 74 ? -7.893 -38.732 11.434 1.00 41.16 74 THR A C 1
ATOM 542 O O . THR A 1 74 ? -8.002 -39.049 12.619 1.00 41.16 74 THR A O 1
ATOM 545 N N . PRO A 1 75 ? -7.268 -39.545 10.556 1.00 39.28 75 PRO A N 1
ATOM 546 C CA . PRO A 1 75 ? -6.548 -40.736 10.999 1.00 39.28 75 PRO A CA 1
ATOM 547 C C . PRO A 1 75 ? -5.237 -40.316 11.685 1.00 39.28 75 PRO A C 1
ATOM 549 O O . PRO A 1 75 ? -4.399 -39.671 11.057 1.00 39.28 75 PRO A O 1
ATOM 552 N N . SER A 1 76 ? -5.067 -40.674 12.958 1.00 40.06 76 SER A N 1
ATOM 553 C CA . SER A 1 76 ? -3.763 -40.748 13.630 1.00 40.06 76 SER A CA 1
ATOM 554 C C . SER A 1 76 ? -3.285 -42.201 13.563 1.00 40.06 76 SER A C 1
ATOM 556 O O . SER A 1 76 ? -4.110 -43.108 13.453 1.00 40.06 76 SER A O 1
ATOM 558 N N . TYR A 1 77 ? -1.975 -42.430 13.568 1.00 44.34 77 TYR A N 1
ATOM 559 C CA . TYR A 1 77 ? -1.377 -43.762 13.509 1.00 44.34 77 TYR A CA 1
ATOM 560 C C . TYR A 1 77 ? -0.430 -43.941 14.695 1.00 44.34 77 TYR A C 1
ATOM 562 O O . TYR A 1 77 ? 0.194 -42.967 15.119 1.00 44.34 77 TYR A O 1
ATOM 570 N N . ASP A 1 78 ? -0.354 -45.154 15.241 1.00 49.16 78 ASP A N 1
ATOM 571 C CA . ASP A 1 78 ? 0.657 -45.493 16.240 1.00 49.16 78 ASP A CA 1
ATOM 572 C C . ASP A 1 78 ? 2.023 -45.650 15.569 1.00 49.16 78 ASP A C 1
ATOM 574 O O . ASP A 1 78 ? 2.155 -45.629 14.342 1.00 49.16 78 ASP A O 1
ATOM 578 N N . ASP A 1 79 ? 3.042 -45.867 16.395 1.00 36.50 79 ASP A N 1
ATOM 579 C CA . ASP A 1 79 ? 4.422 -46.104 15.969 1.00 36.50 79 ASP A CA 1
ATOM 580 C C . ASP A 1 79 ? 4.572 -47.348 15.059 1.00 36.50 79 ASP A C 1
ATOM 582 O O . ASP A 1 79 ? 5.634 -47.573 14.483 1.00 36.50 79 ASP A O 1
ATOM 586 N N . GLY A 1 80 ? 3.515 -48.159 14.905 1.00 36.78 80 GLY A N 1
ATOM 587 C CA . GLY A 1 80 ? 3.433 -49.305 13.999 1.00 36.78 80 GLY A CA 1
ATOM 588 C C . GLY A 1 80 ? 2.598 -49.059 12.737 1.00 36.78 80 GLY A C 1
ATOM 589 O O . GLY A 1 80 ? 2.287 -50.019 12.028 1.00 36.78 80 GLY A O 1
ATOM 590 N N . GLY A 1 81 ? 2.191 -47.815 12.462 1.00 35.06 81 GLY A N 1
ATOM 591 C CA . GLY A 1 81 ? 1.396 -47.461 11.285 1.00 35.06 81 GLY A CA 1
ATOM 592 C C . GLY A 1 81 ? -0.041 -47.985 11.330 1.00 35.06 81 GLY A C 1
ATOM 593 O O . GLY A 1 81 ? -0.736 -47.983 10.309 1.00 35.06 81 GLY A O 1
ATOM 594 N N . ARG A 1 82 ? -0.522 -48.446 12.492 1.00 43.06 82 ARG A N 1
ATOM 595 C CA . ARG A 1 82 ? -1.917 -48.859 12.653 1.00 43.06 82 ARG A CA 1
ATOM 596 C C . ARG A 1 82 ? -2.758 -47.632 12.973 1.00 43.06 82 ARG A C 1
ATOM 598 O O . ARG A 1 82 ? -2.352 -46.824 13.803 1.00 43.06 82 ARG A O 1
ATOM 605 N N . PRO A 1 83 ? -3.922 -47.462 12.327 1.00 40.19 83 PRO A N 1
ATOM 606 C CA . PRO A 1 83 ? -4.791 -46.335 12.617 1.00 40.19 83 PRO A CA 1
ATOM 607 C C . PRO A 1 83 ? -5.258 -46.413 14.073 1.00 40.19 83 PRO A C 1
ATOM 609 O O . PRO A 1 83 ? -5.902 -47.382 14.476 1.00 40.19 83 PRO A O 1
ATOM 612 N N . VAL A 1 84 ? -4.950 -45.376 14.846 1.00 46.41 84 VAL A N 1
ATOM 613 C CA . VAL A 1 84 ? -5.433 -45.179 16.212 1.00 46.41 84 VAL A CA 1
ATOM 614 C C . VAL A 1 84 ? -6.420 -44.026 16.170 1.00 46.41 84 VAL A C 1
ATOM 616 O O . VAL A 1 84 ? -6.105 -42.917 15.735 1.00 46.41 84 VAL A O 1
ATOM 619 N N . GLY A 1 85 ? -7.650 -44.276 16.604 1.00 41.62 85 GLY A N 1
ATOM 620 C CA . GLY A 1 85 ? -8.620 -43.202 16.767 1.00 41.62 85 GLY A CA 1
ATOM 621 C C . GLY A 1 85 ? -8.179 -42.286 17.904 1.00 41.62 85 GLY A C 1
ATOM 622 O O . GLY A 1 85 ? -8.046 -42.747 19.034 1.00 41.62 85 GLY A O 1
ATOM 623 N N . VAL A 1 86 ? -7.996 -40.989 17.637 1.00 39.69 86 VAL A N 1
ATOM 624 C CA . VAL A 1 86 ? -8.072 -39.974 18.698 1.00 39.69 86 VAL A CA 1
ATOM 625 C C . VAL A 1 86 ? -9.561 -39.833 19.012 1.00 39.69 86 VAL A C 1
ATOM 627 O O . VAL A 1 86 ? -10.291 -39.292 18.176 1.00 39.69 86 VAL A O 1
ATOM 630 N N . PRO A 1 87 ? -10.067 -40.343 20.148 1.00 39.00 87 PRO A N 1
ATOM 631 C CA . PRO A 1 87 ? -11.497 -40.328 20.388 1.00 39.00 87 PRO A CA 1
ATOM 632 C C . PRO A 1 87 ? -11.927 -38.884 20.647 1.00 39.00 87 PRO A C 1
ATOM 634 O O . PRO A 1 87 ? -11.560 -38.297 21.669 1.00 39.00 87 PRO A O 1
ATOM 637 N N . LEU A 1 88 ? -12.751 -38.313 19.766 1.00 41.97 88 LEU A N 1
ATOM 638 C CA . LEU A 1 88 ? -13.591 -37.184 20.147 1.00 41.97 88 LEU A CA 1
ATOM 639 C C . LEU A 1 88 ? -14.631 -37.749 21.113 1.00 41.97 88 LEU A C 1
ATOM 641 O O . LEU A 1 88 ? -15.640 -38.308 20.686 1.00 41.97 88 LEU A O 1
ATOM 645 N N . ARG A 1 89 ? -14.379 -37.657 22.425 1.00 44.16 89 ARG A N 1
ATOM 646 C CA . ARG A 1 89 ? -15.385 -37.998 23.442 1.00 44.16 89 ARG A CA 1
ATOM 647 C C . ARG A 1 89 ? -16.508 -36.964 23.391 1.00 44.16 89 ARG A C 1
ATOM 649 O O . ARG A 1 89 ? -16.575 -36.054 24.208 1.00 44.16 89 ARG A O 1
ATOM 656 N N . SER A 1 90 ? -17.379 -37.114 22.408 1.00 49.50 90 SER A N 1
ATOM 657 C CA . SER A 1 90 ? -18.660 -36.437 22.351 1.00 49.50 90 SER A CA 1
ATOM 658 C C . SER A 1 90 ? -19.579 -37.196 23.309 1.00 49.50 90 SER A C 1
ATOM 660 O O . SER A 1 90 ? -19.883 -38.370 23.110 1.00 49.50 90 SER A O 1
ATOM 662 N N . ARG A 1 91 ? -19.907 -36.579 24.449 1.00 58.78 91 ARG A N 1
ATOM 663 C CA . ARG A 1 91 ? -20.875 -37.154 25.387 1.00 58.78 91 ARG A CA 1
ATOM 664 C C . ARG A 1 91 ? -22.270 -36.793 24.895 1.00 58.78 91 ARG A C 1
ATOM 666 O O . ARG A 1 91 ? -22.570 -35.617 24.723 1.00 58.78 91 ARG A O 1
ATOM 673 N N . SER A 1 92 ? -23.092 -37.813 24.678 1.00 66.94 92 SER A N 1
ATOM 674 C CA . SER A 1 92 ? -24.534 -37.648 24.515 1.00 66.94 92 SER A CA 1
ATOM 675 C C . SER A 1 92 ? -25.119 -37.052 25.798 1.00 66.94 92 SER A C 1
ATOM 677 O O . SER A 1 92 ? -24.742 -37.482 26.887 1.00 66.94 92 SER A O 1
ATOM 679 N N . PHE A 1 93 ? -26.041 -36.101 25.677 1.00 68.75 93 PHE A N 1
ATOM 680 C CA . PHE A 1 93 ? -26.796 -35.554 26.805 1.00 68.75 93 PHE A CA 1
ATOM 681 C C . PHE A 1 93 ? -28.299 -35.530 26.496 1.00 68.75 93 PHE A C 1
ATOM 683 O O . PHE A 1 93 ? -28.685 -35.429 25.331 1.00 68.75 93 PHE A O 1
ATOM 690 N N . PRO A 1 94 ? -29.174 -35.627 27.507 1.00 75.50 94 PRO A N 1
ATOM 691 C CA . PRO A 1 94 ? -30.612 -35.552 27.291 1.00 75.50 94 PRO A CA 1
ATOM 692 C C . PRO A 1 94 ? -31.090 -34.100 27.100 1.00 75.50 94 PRO A C 1
ATOM 694 O O . PRO A 1 94 ? -30.797 -33.219 27.906 1.00 75.50 94 PRO A O 1
ATOM 697 N N . PHE A 1 95 ? -31.886 -33.859 26.059 1.00 79.00 95 PHE A N 1
ATOM 698 C CA . PHE A 1 95 ? -32.569 -32.605 25.741 1.00 79.00 95 PHE A CA 1
ATOM 699 C C . PHE A 1 95 ? -34.086 -32.809 25.741 1.00 79.00 95 PHE A C 1
ATOM 701 O O . PHE A 1 95 ? -34.590 -33.773 25.168 1.00 79.00 95 PHE A O 1
ATOM 708 N N . ARG A 1 96 ? -34.845 -31.895 26.355 1.00 85.19 96 ARG A N 1
ATOM 709 C CA . ARG A 1 96 ? -36.314 -31.986 26.424 1.00 85.19 96 ARG A CA 1
ATOM 710 C C . ARG A 1 96 ? -36.958 -31.118 25.349 1.00 85.19 96 ARG A C 1
ATOM 712 O O . ARG A 1 96 ? -37.123 -29.918 25.550 1.00 85.19 96 ARG A O 1
ATOM 719 N N . VAL A 1 97 ? -37.390 -31.737 24.252 1.00 88.38 97 VAL A N 1
ATOM 720 C CA . VAL A 1 97 ? -38.211 -31.059 23.240 1.00 88.38 97 VAL A CA 1
ATOM 721 C C . VAL A 1 97 ? -39.625 -30.932 23.781 1.00 88.38 97 VAL A C 1
ATOM 723 O O . VAL A 1 97 ? -40.286 -31.940 24.028 1.00 88.38 97 VAL A O 1
ATOM 726 N N . ARG A 1 98 ? -40.100 -29.706 23.989 1.00 88.69 98 ARG A N 1
ATOM 727 C CA . ARG A 1 98 ? -41.492 -29.434 24.367 1.00 88.69 98 ARG A CA 1
ATOM 728 C C . ARG A 1 98 ? -42.419 -29.799 23.218 1.00 88.69 98 ARG A C 1
ATOM 730 O O . ARG A 1 98 ? -42.116 -29.488 22.071 1.00 88.69 98 ARG A O 1
ATOM 737 N N . LEU A 1 99 ? -43.543 -30.424 23.544 1.00 89.94 99 LEU A N 1
ATOM 738 C CA . LEU A 1 99 ? -44.527 -30.887 22.575 1.00 89.94 99 LEU A CA 1
ATOM 739 C C . LEU A 1 99 ? -45.902 -30.324 22.920 1.00 89.94 99 LEU A C 1
ATOM 741 O O . LEU A 1 99 ? -46.353 -30.420 24.063 1.00 89.94 99 LEU A O 1
ATOM 745 N N . ASP A 1 100 ? -46.568 -29.763 21.921 1.00 88.44 100 ASP A N 1
ATOM 746 C CA . ASP A 1 100 ? -47.949 -29.277 21.972 1.00 88.44 100 ASP A CA 1
ATOM 747 C C . ASP A 1 100 ? -48.895 -30.115 21.096 1.00 88.44 100 ASP A C 1
ATOM 749 O O . ASP A 1 100 ? -50.093 -30.194 21.368 1.00 88.44 100 ASP A O 1
ATOM 753 N N . ARG A 1 101 ? -48.350 -30.795 20.086 1.00 91.12 101 ARG A N 1
ATOM 754 C CA . ARG A 1 101 ? -49.041 -31.746 19.215 1.00 91.12 101 ARG A CA 1
ATOM 755 C C . ARG A 1 101 ? -48.139 -32.926 18.873 1.00 91.12 101 ARG A C 1
ATOM 757 O O . ARG A 1 101 ? -46.930 -32.898 19.106 1.00 91.12 101 ARG A O 1
ATOM 764 N N . ARG A 1 102 ? -48.727 -33.968 18.283 1.00 92.56 102 ARG A N 1
ATOM 765 C CA . ARG A 1 102 ? -47.955 -35.069 17.699 1.00 92.56 102 ARG A CA 1
ATOM 766 C C . ARG A 1 102 ? -47.145 -34.527 16.515 1.00 92.56 102 ARG A C 1
ATOM 768 O O . ARG A 1 102 ? -47.708 -33.851 15.653 1.00 92.56 102 ARG A O 1
ATOM 775 N N . LEU A 1 103 ? -45.842 -34.797 16.523 1.00 94.19 103 LEU A N 1
ATOM 776 C CA . LEU A 1 103 ? -44.897 -34.427 15.470 1.00 94.19 103 LEU A CA 1
ATOM 777 C C . LEU A 1 103 ? -44.372 -35.704 14.822 1.00 94.19 103 LEU A C 1
ATOM 779 O O . LEU A 1 103 ? -44.089 -36.676 15.532 1.00 94.19 103 LEU A O 1
ATOM 783 N N . ASP A 1 104 ? -44.235 -35.702 13.499 1.00 93.56 104 ASP A N 1
ATOM 784 C CA . ASP A 1 104 ? -43.461 -36.744 12.823 1.00 93.56 104 ASP A CA 1
ATOM 785 C C . ASP A 1 104 ? -41.951 -36.582 13.092 1.00 93.56 104 ASP A C 1
ATOM 787 O O . ASP A 1 104 ? -41.510 -35.637 13.746 1.00 93.56 104 ASP A O 1
ATOM 791 N N . SER A 1 105 ? -41.131 -37.524 12.625 1.00 90.81 105 SER A N 1
ATOM 792 C CA . SER A 1 105 ? -39.689 -37.520 12.912 1.00 90.81 105 SER A CA 1
ATOM 793 C C . SER A 1 105 ? -38.929 -36.323 12.317 1.00 90.81 105 SER A C 1
ATOM 795 O O . SER A 1 105 ? -37.936 -35.882 12.905 1.00 90.81 105 SER A O 1
ATOM 797 N N . ALA A 1 106 ? -39.377 -35.777 11.183 1.00 90.19 106 ALA A N 1
ATOM 798 C CA . ALA A 1 106 ? -38.760 -34.620 10.539 1.00 90.19 106 ALA A CA 1
ATOM 799 C C . ALA A 1 106 ? -39.215 -33.317 11.210 1.00 90.19 106 ALA A C 1
ATOM 801 O O . ALA A 1 106 ? -38.404 -32.424 11.467 1.00 90.19 106 ALA A O 1
ATOM 802 N N . GLU A 1 107 ? -40.500 -33.228 11.553 1.00 93.44 107 GLU A N 1
ATOM 803 C CA . GLU A 1 107 ? -41.065 -32.148 12.353 1.00 93.44 107 GLU A CA 1
ATOM 804 C C . GLU A 1 107 ? -40.431 -32.095 13.744 1.00 93.44 107 GLU A C 1
ATOM 806 O O . GLU A 1 107 ? -40.070 -31.015 14.202 1.00 93.44 107 GLU A O 1
ATOM 811 N N . LEU A 1 108 ? -40.230 -33.245 14.392 1.00 94.44 108 LEU A N 1
ATOM 812 C CA . LEU A 1 108 ? -39.587 -33.349 15.699 1.00 94.44 108 LEU A CA 1
ATOM 813 C C . LEU A 1 108 ? -38.127 -32.890 15.652 1.00 94.44 108 LEU A C 1
ATOM 815 O O . LEU A 1 108 ? -37.689 -32.198 16.566 1.00 94.44 108 LEU A O 1
ATOM 819 N N . LEU A 1 109 ? -37.379 -33.232 14.596 1.00 93.50 109 LEU A N 1
ATOM 820 C CA . LEU A 1 109 ? -35.997 -32.773 14.427 1.00 93.50 109 LEU A CA 1
ATOM 821 C C . LEU A 1 109 ? -35.934 -31.259 14.188 1.00 93.50 109 LEU A C 1
ATOM 823 O O . LEU A 1 109 ? -35.107 -30.568 14.780 1.00 93.50 109 LEU A O 1
ATOM 827 N N . ARG A 1 110 ? -36.837 -30.719 13.363 1.00 92.75 110 ARG A N 1
ATOM 828 C CA . ARG A 1 110 ? -36.933 -29.272 13.133 1.00 92.75 110 ARG A CA 1
ATOM 829 C C . ARG A 1 110 ? -37.340 -28.528 14.399 1.00 92.75 110 ARG A C 1
ATOM 831 O O . ARG A 1 110 ? -36.787 -27.472 14.692 1.00 92.75 110 ARG A O 1
ATOM 838 N N . GLU A 1 111 ? -38.277 -29.086 15.156 1.00 92.19 111 GLU A N 1
ATOM 839 C CA . GLU A 1 111 ? -38.728 -28.538 16.429 1.00 92.19 111 GLU A CA 1
ATOM 840 C C . GLU A 1 111 ? -37.628 -28.610 17.493 1.00 92.19 111 GLU A C 1
ATOM 842 O O . GLU A 1 111 ? -37.435 -27.652 18.241 1.00 92.19 111 GLU A O 1
ATOM 847 N N . PHE A 1 112 ? -36.838 -29.686 17.501 1.00 92.38 112 PHE A N 1
ATOM 848 C CA . PHE A 1 112 ? -35.609 -29.776 18.279 1.00 92.38 112 PHE A CA 1
ATOM 849 C C . PHE A 1 112 ? -34.643 -28.644 17.918 1.00 92.38 112 PHE A C 1
ATOM 851 O O . PHE A 1 112 ? -34.296 -27.875 18.805 1.00 92.38 112 PHE A O 1
ATOM 858 N N . VAL A 1 113 ? -34.265 -28.472 16.643 1.00 88.62 113 VAL A N 1
ATOM 859 C CA . VAL A 1 113 ? -33.334 -27.404 16.219 1.00 88.62 113 VAL A CA 1
ATOM 860 C C . VAL A 1 113 ? -33.883 -26.025 16.586 1.00 88.62 113 VAL A C 1
ATOM 862 O O . VAL A 1 113 ? -33.150 -25.182 17.099 1.00 88.62 113 VAL A O 1
ATOM 865 N N . ARG A 1 114 ? -35.189 -25.803 16.401 1.00 89.75 114 ARG A N 1
ATOM 866 C CA . ARG A 1 114 ? -35.869 -24.559 16.776 1.00 89.75 114 ARG A CA 1
ATOM 867 C C . ARG A 1 114 ? -35.729 -24.256 18.268 1.00 89.75 114 ARG A C 1
ATOM 869 O O . ARG A 1 114 ? -35.385 -23.131 18.627 1.00 89.75 114 ARG A O 1
ATOM 876 N N . GLN A 1 115 ? -35.996 -25.243 19.126 1.00 83.38 115 GLN A N 1
ATOM 877 C CA . GLN A 1 115 ? -35.907 -25.098 20.582 1.00 83.38 115 GLN A CA 1
ATOM 878 C C . GLN A 1 115 ? -34.458 -25.068 21.085 1.00 83.38 115 GLN A C 1
ATOM 880 O O . GLN A 1 115 ? -34.168 -24.351 22.036 1.00 83.38 115 GLN A O 1
ATOM 885 N N . TYR A 1 116 ? -33.550 -25.803 20.443 1.00 80.75 116 TYR A N 1
ATOM 886 C CA . TYR A 1 116 ? -32.134 -25.885 20.800 1.00 80.75 116 TYR A CA 1
ATOM 887 C C . TYR A 1 116 ? -31.379 -24.600 20.436 1.00 80.75 116 TYR A C 1
ATOM 889 O O . TYR A 1 116 ? -30.613 -24.075 21.242 1.00 80.75 116 TYR A O 1
ATOM 897 N N . ARG A 1 117 ? -31.637 -24.043 19.243 1.00 78.94 117 ARG A N 1
ATOM 898 C CA . ARG A 1 117 ? -31.007 -22.809 18.738 1.00 78.94 117 ARG A CA 1
ATOM 899 C C . ARG A 1 117 ? -31.781 -21.527 19.070 1.00 78.94 117 ARG A C 1
ATOM 901 O O . ARG A 1 117 ? -31.281 -20.445 18.789 1.00 78.94 117 ARG A O 1
ATOM 908 N N . HIS A 1 118 ? -32.967 -21.624 19.680 1.00 73.88 118 HIS A N 1
ATOM 909 C CA . HIS A 1 118 ? -33.847 -20.484 20.017 1.00 73.88 118 HIS A CA 1
ATOM 910 C C . HIS A 1 118 ? -34.200 -19.595 18.822 1.00 73.88 118 HIS A C 1
ATOM 912 O O . HIS A 1 118 ? -34.249 -18.369 18.924 1.00 73.88 118 HIS A O 1
ATOM 918 N N . VAL A 1 119 ? -34.460 -20.211 17.673 1.00 73.94 119 VAL A N 1
ATOM 919 C CA . VAL A 1 119 ? -34.759 -19.495 16.428 1.00 73.94 119 VAL A CA 1
ATOM 920 C C . VAL A 1 119 ? -36.227 -19.627 16.020 1.00 73.94 119 VAL A C 1
ATOM 922 O O . VAL A 1 119 ? -36.973 -20.467 16.525 1.00 73.94 119 VAL A O 1
ATOM 925 N N . ALA A 1 120 ? -36.669 -18.785 15.085 1.00 80.44 120 ALA A N 1
ATOM 926 C CA . ALA A 1 120 ? -37.979 -18.927 14.454 1.00 80.44 120 ALA A CA 1
ATOM 927 C C . ALA A 1 120 ? -38.018 -20.156 13.521 1.00 80.44 120 ALA A C 1
ATOM 929 O O . ALA A 1 120 ? -36.985 -20.612 13.034 1.00 80.44 120 ALA A O 1
ATOM 930 N N . GLY A 1 121 ? -39.214 -20.675 13.222 1.00 76.38 121 GLY A N 1
ATOM 931 C CA . GLY A 1 121 ? -39.375 -21.924 12.459 1.00 76.38 121 GLY A CA 1
ATOM 932 C C . GLY A 1 121 ? -38.722 -21.935 11.067 1.00 76.38 121 GLY A C 1
ATOM 933 O O . GLY A 1 121 ? -38.175 -22.958 10.666 1.00 76.38 121 GLY A O 1
ATOM 934 N N . ALA A 1 122 ? -38.722 -20.805 10.348 1.00 77.69 122 ALA A N 1
ATOM 935 C CA . ALA A 1 122 ? -38.065 -20.695 9.039 1.00 77.69 122 ALA A CA 1
ATOM 936 C C . ALA A 1 122 ? -36.528 -20.746 9.139 1.00 77.69 122 ALA A C 1
ATOM 938 O O . ALA A 1 122 ? -35.868 -21.339 8.290 1.00 77.69 122 ALA A O 1
ATOM 939 N N . GLU A 1 123 ? -35.966 -20.171 10.203 1.00 72.06 123 GLU A N 1
ATOM 940 C CA . GLU A 1 123 ? -34.523 -20.175 10.451 1.00 72.06 123 GLU A CA 1
ATOM 941 C C . GLU A 1 123 ? -34.046 -21.545 10.953 1.00 72.06 123 GLU A C 1
ATOM 943 O O . GLU A 1 123 ? -32.986 -22.014 10.551 1.00 72.06 123 GLU A O 1
ATOM 948 N N . ALA A 1 124 ? -34.873 -22.251 11.735 1.00 78.69 124 ALA A N 1
ATOM 949 C CA . ALA A 1 124 ? -34.593 -23.627 12.149 1.00 78.69 124 ALA A CA 1
ATOM 950 C C . ALA A 1 124 ? -34.384 -24.561 10.947 1.00 78.69 124 ALA A C 1
ATOM 952 O O . ALA A 1 124 ? -33.523 -25.432 10.997 1.00 78.69 124 ALA A O 1
ATOM 953 N N . ALA A 1 125 ? -35.132 -24.363 9.855 1.00 78.69 125 ALA A N 1
ATOM 954 C CA . ALA A 1 125 ? -34.960 -25.143 8.631 1.00 78.69 125 ALA A CA 1
ATOM 955 C C . ALA A 1 125 ? -33.618 -24.850 7.934 1.00 78.69 125 ALA A C 1
ATOM 957 O O . ALA A 1 125 ? -32.945 -25.790 7.525 1.00 78.69 125 ALA A O 1
ATOM 958 N N . ARG A 1 126 ? -33.188 -23.577 7.861 1.00 77.75 126 ARG A N 1
ATOM 959 C CA . ARG A 1 126 ? -31.862 -23.224 7.314 1.00 77.75 126 ARG A CA 1
ATOM 960 C C . ARG A 1 126 ? -30.723 -23.804 8.146 1.00 77.75 126 ARG A C 1
ATOM 962 O O . ARG A 1 126 ? -29.750 -24.283 7.574 1.00 77.75 126 ARG A O 1
ATOM 969 N N . LEU A 1 127 ? -30.837 -23.754 9.475 1.00 73.25 127 LEU A N 1
ATOM 970 C CA . LEU A 1 127 ? -29.808 -24.279 10.377 1.00 73.25 127 LEU A CA 1
ATOM 971 C C . LEU A 1 127 ? -29.710 -25.805 10.324 1.00 73.25 127 LEU A C 1
ATOM 973 O O . LEU A 1 127 ? -28.612 -26.339 10.433 1.00 73.25 127 LEU A O 1
ATOM 977 N N . LEU A 1 128 ? -30.829 -26.505 10.119 1.00 83.50 128 LEU A N 1
ATOM 978 C CA . LEU A 1 128 ? -30.845 -27.962 9.974 1.00 83.50 128 LEU A CA 1
ATOM 979 C C . LEU A 1 128 ? -29.953 -28.410 8.798 1.00 83.50 128 LEU A C 1
ATOM 981 O O . LEU A 1 128 ? -29.132 -29.310 8.977 1.00 83.50 128 LEU A O 1
ATOM 985 N N . ASP A 1 129 ? -30.030 -27.712 7.658 1.00 73.75 129 ASP A N 1
ATOM 986 C CA . ASP A 1 129 ? -29.191 -27.971 6.477 1.00 73.75 129 ASP A CA 1
ATOM 987 C C . ASP A 1 129 ? -27.743 -27.484 6.653 1.00 73.75 129 ASP A C 1
ATOM 989 O O . ASP A 1 129 ? -26.801 -28.201 6.315 1.00 73.75 129 ASP A O 1
ATOM 993 N N . ALA A 1 130 ? -27.554 -26.269 7.181 1.00 69.69 130 ALA A N 1
ATOM 994 C CA . ALA A 1 130 ? -26.235 -25.641 7.296 1.00 69.69 130 ALA A CA 1
ATOM 995 C C . ALA A 1 130 ? -25.332 -26.296 8.356 1.00 69.69 130 ALA A C 1
ATOM 997 O O . ALA A 1 130 ? -24.114 -26.311 8.196 1.00 69.69 130 ALA A O 1
ATOM 998 N N . GLU A 1 131 ? -25.917 -26.824 9.434 1.00 77.81 131 GLU A N 1
ATOM 999 C CA . GLU A 1 131 ? -25.190 -27.446 10.550 1.00 77.81 131 GLU A CA 1
ATOM 1000 C C . GLU A 1 131 ? -25.258 -28.984 10.528 1.00 77.81 131 GLU A C 1
ATOM 1002 O O . GLU A 1 131 ? -24.730 -29.637 11.426 1.00 77.81 131 GLU A O 1
ATOM 1007 N N . HIS A 1 132 ? -25.873 -29.570 9.494 1.00 81.62 132 HIS A N 1
ATOM 1008 C CA . HIS A 1 132 ? -25.964 -31.019 9.277 1.00 81.62 132 HIS A CA 1
ATOM 1009 C C . HIS A 1 132 ? -26.615 -31.808 10.431 1.00 81.62 132 HIS A C 1
ATOM 1011 O O . HIS A 1 132 ? -26.208 -32.936 10.733 1.00 81.62 132 HIS A O 1
ATOM 1017 N N . TRP A 1 133 ? -27.649 -31.252 11.068 1.00 84.94 133 TRP A N 1
ATOM 1018 C CA . TRP A 1 133 ? -28.398 -31.958 12.114 1.00 84.94 133 TRP A CA 1
ATOM 1019 C C . TRP A 1 133 ? -29.167 -33.147 11.532 1.00 84.94 133 TRP A C 1
ATOM 1021 O O . TRP A 1 133 ? -29.957 -32.997 10.602 1.00 84.94 133 TRP A O 1
ATOM 1031 N N . HIS A 1 134 ? -28.971 -34.334 12.104 1.00 89.38 134 HIS A N 1
ATOM 1032 C CA . HIS A 1 134 ? -29.635 -35.562 11.671 1.00 89.38 134 HIS A CA 1
ATOM 1033 C C . HIS A 1 134 ? -29.821 -36.540 12.838 1.00 89.38 134 HIS A C 1
ATOM 1035 O O . HIS A 1 134 ? -29.154 -36.440 13.867 1.00 89.38 134 HIS A O 1
ATOM 1041 N N . TRP A 1 135 ? -30.733 -37.501 12.673 1.00 90.31 135 TRP A N 1
ATOM 1042 C CA . TRP A 1 135 ? -30.893 -38.601 13.620 1.00 90.31 135 TRP A CA 1
ATOM 1043 C C . TRP A 1 135 ? -29.753 -39.607 13.470 1.00 90.31 135 TRP A C 1
ATOM 1045 O O . TRP A 1 135 ? -29.492 -40.098 12.372 1.00 90.31 135 TRP A O 1
ATOM 1055 N N . THR A 1 136 ? -29.118 -39.964 14.581 1.00 81.12 136 THR A N 1
ATOM 1056 C CA . THR A 1 136 ? -28.202 -41.102 14.648 1.00 81.12 136 THR A CA 1
ATOM 1057 C C . THR A 1 136 ? -28.987 -42.331 15.124 1.00 81.12 136 THR A C 1
ATOM 1059 O O . THR A 1 136 ? -29.446 -42.402 16.261 1.00 81.12 136 THR A O 1
ATOM 1062 N N . GLY A 1 137 ? -29.205 -43.299 14.229 1.00 82.06 137 GLY A N 1
ATOM 1063 C CA . GLY A 1 137 ? -30.007 -44.499 14.508 1.00 82.06 137 GLY A CA 1
ATOM 1064 C C . GLY A 1 137 ? -31.487 -44.369 14.125 1.00 82.06 137 GLY A C 1
ATOM 1065 O O . GLY A 1 137 ? -31.833 -43.664 13.180 1.00 82.06 137 GLY A O 1
ATOM 1066 N N . THR A 1 138 ? -32.365 -45.104 14.821 1.00 84.88 138 THR A N 1
ATOM 1067 C CA . THR A 1 138 ? -33.808 -45.121 14.508 1.00 84.88 138 THR A CA 1
ATOM 1068 C C . THR A 1 138 ? -34.451 -43.804 14.955 1.00 84.88 138 THR A C 1
ATOM 1070 O O . THR A 1 138 ? -34.382 -43.497 16.149 1.00 84.88 138 THR A O 1
ATOM 1073 N N . PRO A 1 139 ? -35.083 -43.030 14.050 1.00 88.06 139 PRO A N 1
ATOM 1074 C CA . PRO A 1 139 ? -35.733 -41.779 14.415 1.00 88.06 139 PRO A CA 1
ATOM 1075 C C . PRO A 1 139 ? -36.805 -41.998 15.494 1.00 88.06 139 PRO A C 1
ATOM 1077 O O . PRO A 1 139 ? -37.621 -42.913 15.370 1.00 88.06 139 PRO A O 1
ATOM 1080 N N . PRO A 1 140 ? -36.826 -41.184 16.558 1.00 87.69 140 PRO A N 1
ATOM 1081 C CA . PRO A 1 140 ? -37.747 -41.386 17.662 1.00 87.69 140 PRO A CA 1
ATOM 1082 C C . PRO A 1 140 ? -39.157 -40.891 17.309 1.00 87.69 140 PRO A C 1
ATOM 1084 O O . PRO A 1 140 ? -39.338 -39.776 16.824 1.00 87.69 140 PRO A O 1
ATOM 1087 N N . GLU A 1 141 ? -40.177 -41.694 17.615 1.00 88.94 141 GLU A N 1
ATOM 1088 C CA . GLU A 1 141 ? -41.584 -41.323 17.417 1.00 88.94 141 GLU A CA 1
ATOM 1089 C C . GLU A 1 141 ? -42.177 -40.651 18.657 1.00 88.94 141 GLU A C 1
ATOM 1091 O O . GLU A 1 141 ? -41.941 -41.091 19.784 1.00 88.94 141 GLU A O 1
ATOM 1096 N N . VAL A 1 142 ? -42.984 -39.604 18.475 1.00 92.62 142 VAL A N 1
ATOM 1097 C CA . VAL A 1 142 ? -43.747 -38.987 19.571 1.00 92.62 142 VAL A CA 1
ATOM 1098 C C . VAL A 1 142 ? -44.907 -39.900 19.980 1.00 92.62 142 VAL A C 1
ATOM 1100 O O . VAL A 1 142 ? -45.811 -40.157 19.183 1.00 92.62 142 VAL A O 1
ATOM 1103 N N . THR A 1 143 ? -44.892 -40.369 21.231 1.00 91.12 143 THR A N 1
ATOM 1104 C CA . THR A 1 143 ? -45.942 -41.234 21.799 1.00 91.12 143 THR A CA 1
ATOM 1105 C C . THR A 1 143 ? -47.020 -40.428 22.528 1.00 91.12 143 THR A C 1
ATOM 1107 O O . THR A 1 143 ? -46.788 -39.293 22.947 1.00 91.12 143 THR A O 1
ATOM 1110 N N . ASP A 1 144 ? -48.190 -41.027 22.768 1.00 87.00 144 ASP A N 1
ATOM 1111 C CA . ASP A 1 144 ? -49.256 -40.379 23.551 1.00 87.00 144 ASP A CA 1
ATOM 1112 C C . ASP A 1 144 ? -48.815 -40.098 25.003 1.00 87.00 144 ASP A C 1
ATOM 1114 O O . ASP A 1 144 ? -49.236 -39.115 25.613 1.00 87.00 144 ASP A O 1
ATOM 1118 N N . ALA A 1 145 ? -47.891 -40.904 25.539 1.00 84.00 145 ALA A N 1
ATOM 1119 C CA . ALA A 1 145 ? -47.264 -40.658 26.836 1.00 84.00 145 ALA A CA 1
ATOM 1120 C C . ALA A 1 145 ? -46.341 -39.424 26.823 1.00 84.00 145 ALA A C 1
ATOM 1122 O O . ALA A 1 145 ? -46.301 -38.685 27.808 1.00 84.00 145 ALA A O 1
ATOM 1123 N N . ASP A 1 146 ? -45.630 -39.167 25.719 1.00 86.38 146 ASP A N 1
ATOM 1124 C CA . ASP A 1 146 ? -44.805 -37.961 25.553 1.00 86.38 146 ASP A CA 1
ATOM 1125 C C . ASP A 1 146 ? -45.682 -36.698 25.473 1.00 86.38 146 ASP A C 1
ATOM 1127 O O . ASP A 1 146 ? -45.365 -35.674 26.082 1.00 86.38 146 ASP A O 1
ATOM 1131 N N . LEU A 1 147 ? -46.837 -36.786 24.801 1.00 86.88 147 LEU A N 1
ATOM 1132 C CA . LEU A 1 147 ? -47.829 -35.704 24.747 1.00 86.88 147 LEU A CA 1
ATOM 1133 C C . LEU A 1 147 ? -48.467 -35.435 26.112 1.00 86.88 147 LEU A C 1
ATOM 1135 O O . LEU A 1 147 ? -48.590 -34.277 26.511 1.00 86.88 147 LEU A O 1
ATOM 1139 N N . ALA A 1 148 ? -48.799 -36.486 26.868 1.00 82.19 148 ALA A N 1
ATOM 1140 C CA . ALA A 1 148 ? -49.298 -36.349 28.236 1.00 82.19 148 ALA A CA 1
ATOM 1141 C C . ALA A 1 148 ? -48.269 -35.664 29.157 1.00 82.19 148 ALA A C 1
ATOM 1143 O O . ALA A 1 148 ? -48.634 -34.853 30.009 1.00 82.19 148 ALA A O 1
ATOM 1144 N N . ARG A 1 149 ? -46.974 -35.941 28.954 1.00 83.81 149 ARG A N 1
ATOM 1145 C CA . ARG A 1 149 ? -45.862 -35.283 29.663 1.00 83.81 149 ARG A CA 1
ATOM 1146 C C . ARG A 1 149 ? -45.533 -33.887 29.118 1.00 83.81 149 ARG A C 1
ATOM 1148 O O . ARG A 1 149 ? -44.846 -33.136 29.805 1.00 83.81 149 ARG A O 1
ATOM 1155 N N . ARG A 1 150 ? -46.037 -33.525 27.931 1.00 89.06 150 ARG A N 1
ATOM 1156 C CA . ARG A 1 150 ? -45.755 -32.287 27.170 1.00 89.06 150 ARG A CA 1
ATOM 1157 C C . ARG A 1 150 ? -44.299 -32.109 26.734 1.00 89.06 150 ARG A C 1
ATOM 1159 O O . ARG A 1 150 ? -43.876 -30.996 26.413 1.00 89.06 150 ARG A O 1
ATOM 1166 N N . TYR A 1 151 ? -43.513 -33.179 26.726 1.00 86.12 151 TYR A N 1
ATOM 1167 C CA . TYR A 1 151 ? -42.154 -33.163 26.197 1.00 86.12 151 TYR A CA 1
ATOM 1168 C C . TYR A 1 151 ? -41.688 -34.566 25.820 1.00 86.12 151 TYR A C 1
ATOM 1170 O O . TYR A 1 151 ? -42.144 -35.561 26.384 1.00 86.12 151 TYR A O 1
ATOM 1178 N N . LYS A 1 152 ? -40.712 -34.624 24.915 1.00 88.44 152 LYS A N 1
ATOM 1179 C CA . LYS A 1 152 ? -39.950 -35.828 24.595 1.00 88.44 152 LYS A CA 1
ATOM 1180 C C . LYS A 1 152 ? -38.473 -35.596 24.876 1.00 88.44 152 LYS A C 1
ATOM 1182 O O . LYS A 1 152 ? -37.926 -34.551 24.529 1.00 88.44 152 LYS A O 1
ATOM 1187 N N . VAL A 1 153 ? -37.841 -36.564 25.535 1.00 84.56 153 VAL A N 1
ATOM 1188 C CA . VAL A 1 153 ? -36.397 -36.539 25.788 1.00 84.56 153 VAL A CA 1
ATOM 1189 C C . VAL A 1 153 ? -35.679 -37.091 24.561 1.00 84.56 153 VAL A C 1
ATOM 1191 O O . VAL A 1 153 ? -35.977 -38.199 24.118 1.00 84.56 153 VAL A O 1
ATOM 1194 N N . LEU A 1 154 ? -34.750 -36.314 24.018 1.00 87.56 154 LEU A N 1
ATOM 1195 C CA . LEU A 1 154 ? -33.837 -36.705 22.952 1.00 87.56 154 LEU A CA 1
ATOM 1196 C C . LEU A 1 154 ? -32.423 -36.781 23.505 1.00 87.56 154 LEU A C 1
ATOM 1198 O O . LEU A 1 154 ? -32.041 -35.940 24.307 1.00 87.56 154 LEU A O 1
ATOM 1202 N N . HIS A 1 155 ? -31.633 -37.745 23.053 1.00 82.62 155 HIS A N 1
ATOM 1203 C CA . HIS A 1 155 ? -30.208 -37.786 23.358 1.00 82.62 155 HIS A CA 1
ATOM 1204 C C . HIS A 1 155 ? -29.439 -37.080 22.244 1.00 82.62 155 HIS A C 1
ATOM 1206 O O . HIS A 1 155 ? -29.471 -37.510 21.093 1.00 82.62 155 HIS A O 1
ATOM 1212 N N . VAL A 1 156 ? -28.803 -35.962 22.583 1.00 81.56 156 VAL A N 1
ATOM 1213 C CA . VAL A 1 156 ? -28.137 -35.061 21.643 1.00 81.56 156 VAL A CA 1
ATOM 1214 C C . VAL A 1 156 ? -26.638 -35.266 21.737 1.00 81.56 156 VAL A C 1
ATOM 1216 O O . VAL A 1 156 ? -26.058 -35.231 22.821 1.00 81.56 156 VAL A O 1
ATOM 1219 N N . VAL A 1 157 ? -26.012 -35.455 20.581 1.00 78.44 157 VAL A N 1
ATOM 1220 C CA . VAL A 1 157 ? -24.560 -35.469 20.431 1.00 78.44 157 VAL A CA 1
ATOM 1221 C C . VAL A 1 157 ? -24.183 -34.197 19.686 1.00 78.44 157 VAL A C 1
ATOM 1223 O O . VAL A 1 157 ? -24.321 -34.125 18.469 1.00 78.44 157 VAL A O 1
ATOM 1226 N N . ASP A 1 158 ? -23.752 -33.173 20.420 1.00 71.12 158 ASP A N 1
ATOM 1227 C CA . ASP A 1 158 ? -23.290 -31.928 19.812 1.00 71.12 158 ASP A CA 1
ATOM 1228 C C . ASP A 1 158 ? -21.773 -31.977 19.609 1.00 71.12 158 ASP A C 1
ATOM 1230 O O . ASP A 1 158 ? -20.987 -31.922 20.556 1.00 71.12 158 ASP A O 1
ATOM 1234 N N . HIS A 1 159 ? -21.360 -32.099 18.350 1.00 67.12 159 HIS A N 1
ATOM 1235 C CA . HIS A 1 159 ? -19.951 -32.142 17.968 1.00 67.12 159 HIS A CA 1
ATOM 1236 C C . HIS A 1 159 ? -19.276 -30.765 17.980 1.00 67.12 159 HIS A C 1
ATOM 1238 O O . HIS A 1 159 ? -18.048 -30.698 17.875 1.00 67.12 159 HIS A O 1
ATOM 1244 N N . SER A 1 160 ? -20.039 -29.675 18.114 1.00 58.25 160 SER A N 1
ATOM 1245 C CA . SER A 1 160 ? -19.474 -28.331 18.241 1.00 58.25 160 SER A CA 1
ATOM 1246 C C . SER A 1 160 ? -18.879 -28.083 19.632 1.00 58.25 160 SER A C 1
ATOM 1248 O O . SER A 1 160 ? -17.897 -27.352 19.765 1.00 58.25 160 SER A O 1
ATOM 1250 N N . LEU A 1 161 ? -19.381 -28.782 20.655 1.00 57.12 161 LEU A N 1
ATOM 1251 C CA . LEU A 1 161 ? -18.889 -28.710 22.027 1.00 57.12 161 LEU A CA 1
ATOM 1252 C C . LEU A 1 161 ? -17.739 -29.693 22.260 1.00 57.12 161 LEU A C 1
ATOM 1254 O O . LEU A 1 161 ? -17.913 -30.899 22.446 1.00 57.12 161 LEU A O 1
ATOM 1258 N N . ARG A 1 162 ? -16.517 -29.158 22.276 1.00 58.06 162 ARG A N 1
ATOM 1259 C CA . ARG A 1 162 ? -15.309 -29.924 22.603 1.00 58.06 162 ARG A CA 1
ATOM 1260 C C . ARG A 1 162 ? -15.124 -29.985 24.114 1.00 58.06 162 ARG A C 1
ATOM 1262 O O . ARG A 1 162 ? -14.645 -29.030 24.718 1.00 58.06 162 ARG A O 1
ATOM 1269 N N . LEU A 1 163 ? -15.441 -31.126 24.722 1.00 53.84 163 LEU A N 1
ATOM 1270 C CA . LEU A 1 163 ? -15.057 -31.374 26.111 1.00 53.84 163 LEU A CA 1
ATOM 1271 C C . LEU A 1 163 ? -13.527 -31.440 26.215 1.00 53.84 163 LEU A C 1
ATOM 1273 O O . LEU A 1 163 ? -12.872 -32.238 25.541 1.00 53.84 163 LEU A O 1
ATOM 1277 N N . ALA A 1 164 ? -12.965 -30.584 27.064 1.00 55.97 164 ALA A N 1
ATOM 1278 C CA . ALA A 1 164 ? -11.548 -30.568 27.380 1.00 55.97 164 ALA A CA 1
ATOM 1279 C C . ALA A 1 164 ? -11.108 -31.925 27.969 1.00 55.97 164 ALA A C 1
ATOM 1281 O O . ALA A 1 164 ? -11.768 -32.485 28.845 1.00 55.97 164 ALA A O 1
ATOM 1282 N N . HIS A 1 165 ? -9.980 -32.468 27.500 1.00 61.44 165 HIS A N 1
ATOM 1283 C CA . HIS A 1 165 ? -9.338 -33.611 28.158 1.00 61.44 165 HIS A CA 1
ATOM 1284 C C . HIS A 1 165 ? -8.767 -33.183 29.523 1.00 61.44 165 HIS A C 1
ATOM 1286 O O . HIS A 1 165 ? -8.599 -31.991 29.771 1.00 61.44 165 HIS A O 1
ATOM 1292 N N . ALA A 1 166 ? -8.439 -34.135 30.402 1.00 63.09 166 ALA A N 1
ATOM 1293 C CA . ALA A 1 166 ? -8.096 -33.855 31.804 1.00 63.09 166 ALA A CA 1
ATOM 1294 C C . ALA A 1 166 ? -7.009 -32.773 31.997 1.00 63.09 166 ALA A C 1
ATOM 1296 O O . ALA A 1 166 ? -7.144 -31.922 32.872 1.00 63.09 166 ALA A O 1
ATOM 1297 N N . ALA A 1 167 ? -5.970 -32.745 31.152 1.00 64.75 167 ALA A N 1
ATOM 1298 C CA . ALA A 1 167 ? -4.938 -31.707 31.230 1.00 64.75 167 ALA A CA 1
ATOM 1299 C C . ALA A 1 167 ? -5.453 -30.323 30.788 1.00 64.75 167 ALA A C 1
ATOM 1301 O O . ALA A 1 167 ? -5.120 -29.313 31.404 1.00 64.75 167 ALA A O 1
ATOM 1302 N N . GLN A 1 168 ? -6.331 -30.265 29.783 1.00 65.38 168 GLN A N 1
ATOM 1303 C CA . GLN A 1 168 ? -6.989 -29.022 29.375 1.00 65.38 168 GLN A CA 1
ATOM 1304 C C . GLN A 1 168 ? -8.006 -28.533 30.420 1.00 65.38 168 GLN A C 1
ATOM 1306 O O . GLN A 1 168 ? -8.121 -27.326 30.612 1.00 65.38 168 GLN A O 1
ATOM 1311 N N . GLN A 1 169 ? -8.699 -29.434 31.126 1.00 68.38 169 GLN A N 1
ATOM 1312 C CA . GLN A 1 169 ? -9.564 -29.065 32.254 1.00 68.38 169 GLN A CA 1
ATOM 1313 C C . GLN A 1 169 ? -8.753 -28.453 33.397 1.00 68.38 169 GLN A C 1
ATOM 1315 O O . GLN A 1 169 ? -9.115 -27.388 33.884 1.00 68.38 169 GLN A O 1
ATOM 1320 N N . ALA A 1 170 ? -7.617 -29.056 33.762 1.00 73.38 170 ALA A N 1
ATOM 1321 C CA . ALA A 1 170 ? -6.719 -28.490 34.769 1.00 73.38 170 ALA A CA 1
ATOM 1322 C C . ALA A 1 170 ? -6.208 -27.090 34.370 1.00 73.38 170 ALA A C 1
ATOM 1324 O O . ALA A 1 170 ? -6.203 -26.174 35.191 1.00 73.38 170 ALA A O 1
ATOM 1325 N N . ALA A 1 171 ? -5.850 -26.894 33.096 1.00 74.75 171 ALA A N 1
ATOM 1326 C CA . ALA A 1 171 ? -5.458 -25.584 32.574 1.00 74.75 171 ALA A CA 1
ATOM 1327 C C . ALA A 1 171 ? -6.612 -24.563 32.604 1.00 74.75 171 ALA A C 1
ATOM 1329 O O . ALA A 1 171 ? -6.400 -23.396 32.932 1.00 74.75 171 ALA A O 1
ATOM 1330 N N . ASN A 1 172 ? -7.841 -24.988 32.297 1.00 79.25 172 ASN A N 1
ATOM 1331 C CA . ASN A 1 172 ? -9.022 -24.128 32.362 1.00 79.25 172 ASN A CA 1
ATOM 1332 C C . ASN A 1 172 ? -9.378 -23.753 33.808 1.00 79.25 172 ASN A C 1
ATOM 1334 O O . ASN A 1 172 ? -9.766 -22.614 34.055 1.00 79.25 172 ASN A O 1
ATOM 1338 N N . GLU A 1 173 ? -9.205 -24.660 34.774 1.00 81.12 173 GLU A N 1
ATOM 1339 C CA . GLU A 1 173 ? -9.390 -24.344 36.195 1.00 81.12 173 GLU A CA 1
ATOM 1340 C C . GLU A 1 173 ? -8.347 -23.350 36.704 1.00 81.12 173 GLU A C 1
ATOM 1342 O O . GLU A 1 173 ? -8.702 -22.409 37.413 1.00 81.12 173 GLU A O 1
ATOM 1347 N N . GLN A 1 174 ? -7.086 -23.487 36.289 1.00 80.88 174 GLN A N 1
ATOM 1348 C CA . GLN A 1 174 ? -6.056 -22.487 36.579 1.00 80.88 174 GLN A CA 1
ATOM 1349 C C . GLN A 1 174 ? -6.404 -21.127 35.957 1.00 80.88 174 GLN A C 1
ATOM 1351 O O . GLN A 1 174 ? -6.335 -20.107 36.639 1.00 80.88 174 GLN A O 1
ATOM 1356 N N . ALA A 1 175 ? -6.847 -21.100 34.696 1.00 79.06 175 ALA A N 1
ATOM 1357 C CA . ALA A 1 175 ? -7.271 -19.870 34.027 1.00 79.06 175 ALA A CA 1
ATOM 1358 C C . ALA A 1 175 ? -8.480 -19.211 34.717 1.00 79.06 175 ALA A C 1
ATOM 1360 O O . ALA A 1 175 ? -8.546 -17.985 34.819 1.00 79.06 175 ALA A O 1
ATOM 1361 N N . LEU A 1 176 ? -9.415 -20.017 35.231 1.00 84.62 176 LEU A N 1
ATOM 1362 C CA . LEU A 1 176 ? -10.546 -19.546 36.025 1.00 84.62 176 LEU A CA 1
ATOM 1363 C C . LEU A 1 176 ? -10.088 -19.024 37.395 1.00 84.62 176 LEU A C 1
ATOM 1365 O O . LEU A 1 176 ? -10.606 -18.016 37.855 1.00 84.62 176 LEU A O 1
ATOM 1369 N N . ALA A 1 177 ? -9.111 -19.659 38.046 1.00 82.50 177 ALA A N 1
ATOM 1370 C CA . ALA A 1 177 ? -8.609 -19.244 39.359 1.00 82.50 177 ALA A CA 1
ATOM 1371 C C . ALA A 1 177 ? -7.903 -17.876 39.337 1.00 82.50 177 ALA A C 1
ATOM 1373 O O . ALA A 1 177 ? -7.937 -17.155 40.332 1.00 82.50 177 ALA A O 1
ATOM 1374 N N . VAL A 1 178 ? -7.306 -17.504 38.201 1.00 84.25 178 VAL A N 1
ATOM 1375 C CA . VAL A 1 178 ? -6.648 -16.201 37.992 1.00 84.25 178 VAL A CA 1
ATOM 1376 C C . VAL A 1 178 ? -7.664 -15.061 37.785 1.00 84.25 178 VAL A C 1
ATOM 1378 O O . VAL A 1 178 ? -7.315 -13.888 37.910 1.00 84.25 178 VAL A O 1
ATOM 1381 N N . LEU A 1 179 ? -8.935 -15.372 37.506 1.00 83.88 179 LEU A N 1
ATOM 1382 C CA . LEU A 1 179 ? -9.986 -14.369 37.324 1.00 83.88 179 LEU A CA 1
ATOM 1383 C C . LEU A 1 179 ? -10.457 -13.747 38.647 1.00 83.88 179 LEU A C 1
ATOM 1385 O O . LEU A 1 179 ? -10.715 -14.437 39.640 1.00 83.88 179 LEU A O 1
ATOM 1389 N N . GLY A 1 180 ? -10.687 -12.430 38.628 1.00 85.50 180 GLY A N 1
ATOM 1390 C CA . GLY A 1 180 ? -11.355 -11.729 39.726 1.00 85.50 180 GLY A CA 1
ATOM 1391 C C . GLY A 1 180 ? -12.751 -12.306 40.001 1.00 85.50 180 GLY A C 1
ATOM 1392 O O . GLY A 1 180 ? -13.375 -12.884 39.112 1.00 85.50 180 GLY A O 1
ATOM 1393 N N . ALA A 1 181 ? -13.251 -12.167 41.234 1.00 83.00 181 ALA A N 1
ATOM 1394 C CA . ALA A 1 181 ? -14.540 -12.745 41.637 1.00 83.00 181 ALA A CA 1
ATOM 1395 C C . ALA A 1 181 ? -15.696 -12.321 40.707 1.00 83.00 181 ALA A C 1
ATOM 1397 O O . ALA A 1 181 ? -16.388 -13.183 40.180 1.00 83.00 181 ALA A O 1
ATOM 1398 N N . GLY A 1 182 ? -15.807 -11.026 40.387 1.00 83.50 182 GLY A N 1
ATOM 1399 C CA . GLY A 1 182 ? -16.844 -10.527 39.473 1.00 83.50 182 GLY A CA 1
ATOM 1400 C C . GLY A 1 182 ? -16.770 -11.121 38.059 1.00 83.50 182 GLY A C 1
ATOM 1401 O O . GLY A 1 182 ? -17.788 -11.516 37.506 1.00 83.50 182 GLY A O 1
ATOM 1402 N N . GLN A 1 183 ? -15.567 -11.284 37.499 1.00 83.69 183 GLN A N 1
ATOM 1403 C CA . GLN A 1 183 ? -15.382 -11.874 36.164 1.00 83.69 183 GLN A CA 1
ATOM 1404 C C . GLN A 1 183 ? -15.721 -13.371 36.136 1.00 83.69 183 GLN A C 1
ATOM 1406 O O . GLN A 1 183 ? -16.253 -13.871 35.146 1.00 83.69 183 GLN A O 1
ATOM 1411 N N . ARG A 1 184 ? -15.422 -14.098 37.222 1.00 89.25 184 ARG A N 1
ATOM 1412 C CA . ARG A 1 184 ? -15.837 -15.501 37.370 1.00 89.25 184 ARG A CA 1
ATOM 1413 C C . ARG A 1 184 ? -17.351 -15.625 37.438 1.00 89.25 184 ARG A C 1
ATOM 1415 O O . ARG A 1 184 ? -17.902 -16.522 36.805 1.00 89.25 184 ARG A O 1
ATOM 1422 N N . ASP A 1 185 ? -18.005 -14.738 38.178 1.00 89.56 185 ASP A N 1
ATOM 1423 C CA . ASP A 1 185 ? -19.456 -14.752 38.335 1.00 89.56 185 ASP A CA 1
ATOM 1424 C C . ASP A 1 185 ? -20.162 -14.433 37.014 1.00 89.56 185 ASP A C 1
ATOM 1426 O O . ASP A 1 185 ? -21.075 -15.159 36.631 1.00 89.56 185 ASP A O 1
ATOM 1430 N N . GLU A 1 186 ? -19.689 -13.436 36.260 1.00 88.94 186 GLU A N 1
ATOM 1431 C CA . GLU A 1 186 ? -20.201 -13.120 34.918 1.00 88.94 186 GLU A CA 1
ATOM 1432 C C . GLU A 1 186 ? -20.034 -14.290 33.940 1.00 88.94 186 GLU A C 1
ATOM 1434 O O . GLU A 1 186 ? -20.966 -14.636 33.212 1.00 88.94 186 GLU A O 1
ATOM 1439 N N . LEU A 1 187 ? -18.864 -14.939 33.941 1.00 91.81 187 LEU A N 1
ATOM 1440 C CA . LEU A 1 187 ? -18.587 -16.079 33.067 1.00 91.81 187 LEU A CA 1
ATOM 1441 C C . LEU A 1 187 ? -19.453 -17.290 33.436 1.00 91.81 187 LEU A C 1
ATOM 1443 O O . LEU A 1 187 ? -20.016 -17.936 32.553 1.00 91.81 187 LEU A O 1
ATOM 1447 N N . ASN A 1 188 ? -19.606 -17.585 34.728 1.00 91.56 188 ASN A N 1
ATOM 1448 C CA . ASN A 1 188 ? -20.467 -18.669 35.200 1.00 91.56 188 ASN A CA 1
ATOM 1449 C C . ASN A 1 188 ? -21.952 -18.378 34.943 1.00 91.56 188 ASN A C 1
ATOM 1451 O O . ASN A 1 188 ? -22.688 -19.291 34.574 1.00 91.56 188 ASN A O 1
ATOM 1455 N N . ALA A 1 189 ? -22.395 -17.129 35.108 1.00 91.25 189 ALA A N 1
ATOM 1456 C CA . ALA A 1 189 ? -23.762 -16.712 34.808 1.00 91.25 189 ALA A CA 1
ATOM 1457 C C . ALA A 1 189 ? -24.071 -16.847 33.311 1.00 91.25 189 ALA A C 1
ATOM 1459 O O . ALA A 1 189 ? -25.144 -17.322 32.941 1.00 91.25 189 ALA A O 1
ATOM 1460 N N . GLU A 1 190 ? -23.118 -16.499 32.445 1.00 92.94 190 GLU A N 1
ATOM 1461 C CA . GLU A 1 190 ? -23.241 -16.711 31.005 1.00 92.94 190 GLU A CA 1
ATOM 1462 C C . GLU A 1 190 ? -23.234 -18.199 30.636 1.00 92.94 190 GLU A C 1
ATOM 1464 O O . GLU A 1 190 ? -24.058 -18.633 29.828 1.00 92.94 190 GLU A O 1
ATOM 1469 N N . ALA A 1 191 ? -22.359 -18.999 31.255 1.00 90.31 191 ALA A N 1
ATOM 1470 C CA . ALA A 1 191 ? -22.348 -20.447 31.074 1.00 90.31 191 ALA A CA 1
ATOM 1471 C C . ALA A 1 191 ? -23.697 -21.057 31.475 1.00 90.31 191 ALA A C 1
ATOM 1473 O O . ALA A 1 191 ? -24.252 -21.865 30.736 1.00 90.31 191 ALA A O 1
ATOM 1474 N N . ASP A 1 192 ? -24.268 -20.616 32.600 1.00 89.94 192 ASP A N 1
ATOM 1475 C CA . ASP A 1 192 ? -25.590 -21.032 33.066 1.00 89.94 192 ASP A CA 1
ATOM 1476 C C . ASP A 1 192 ? -26.702 -20.571 32.110 1.00 89.94 192 ASP A C 1
ATOM 1478 O O . ASP A 1 192 ? -27.591 -21.350 31.771 1.00 89.94 192 ASP A O 1
ATOM 1482 N N . ARG A 1 193 ? -26.629 -19.347 31.575 1.00 89.56 193 ARG A N 1
ATOM 1483 C CA . ARG A 1 193 ? -27.568 -18.856 30.555 1.00 89.56 193 ARG A CA 1
ATOM 1484 C C . ARG A 1 193 ? -27.536 -19.722 29.294 1.00 89.56 193 ARG A C 1
ATOM 1486 O O . ARG A 1 193 ? -28.593 -20.194 28.870 1.00 89.56 193 ARG A O 1
ATOM 1493 N N . ARG A 1 194 ? -26.351 -19.953 28.709 1.00 86.06 194 ARG A N 1
ATOM 1494 C CA . ARG A 1 194 ? -26.167 -20.793 27.507 1.00 86.06 194 ARG A CA 1
ATOM 1495 C C . ARG A 1 194 ? -26.583 -22.240 27.784 1.00 86.06 194 ARG A C 1
ATOM 1497 O O . ARG A 1 194 ? -27.290 -22.831 26.974 1.00 86.06 194 ARG A O 1
ATOM 1504 N N . PHE A 1 195 ? -26.235 -22.779 28.952 1.00 86.38 195 PHE A N 1
ATOM 1505 C CA . PHE A 1 195 ? -26.646 -24.106 29.411 1.00 86.38 195 PHE A CA 1
ATOM 1506 C C . PHE A 1 195 ? -28.169 -24.252 29.484 1.00 86.38 195 PHE A C 1
ATOM 1508 O O . PHE A 1 195 ? -28.732 -25.192 28.924 1.00 86.38 195 PHE A O 1
ATOM 1515 N N . ARG A 1 196 ? -28.859 -23.326 30.156 1.00 84.06 196 ARG A N 1
ATOM 1516 C CA . ARG A 1 196 ? -30.318 -23.378 30.330 1.00 84.06 196 ARG A CA 1
ATOM 1517 C C . ARG A 1 196 ? -31.052 -23.158 29.023 1.00 84.06 196 ARG A C 1
ATOM 1519 O O . ARG A 1 196 ? -32.051 -23.830 28.778 1.00 84.06 196 ARG A O 1
ATOM 1526 N N . ALA A 1 197 ? -30.546 -22.257 28.182 1.00 78.38 197 ALA A N 1
ATOM 1527 C CA . ALA A 1 197 ? -31.035 -22.096 26.824 1.00 78.38 197 ALA A CA 1
ATOM 1528 C C . ALA A 1 197 ? -30.909 -23.430 26.070 1.00 78.38 197 ALA A C 1
ATOM 1530 O O . ALA A 1 197 ? -31.905 -23.961 25.588 1.00 78.38 197 ALA A O 1
ATOM 1531 N N . ALA A 1 198 ? -29.720 -24.027 26.046 1.00 70.81 198 ALA A N 1
ATOM 1532 C CA . ALA A 1 198 ? -29.453 -25.230 25.268 1.00 70.81 198 ALA A CA 1
ATOM 1533 C C . ALA A 1 198 ? -30.061 -26.522 25.834 1.00 70.81 198 ALA A C 1
ATOM 1535 O O . ALA A 1 198 ? -30.128 -27.498 25.106 1.00 70.81 198 ALA A O 1
ATOM 1536 N N . THR A 1 199 ? -30.488 -26.580 27.100 1.00 74.31 199 THR A N 1
ATOM 1537 C CA . THR A 1 199 ? -31.031 -27.814 27.720 1.00 74.31 199 THR A CA 1
ATOM 1538 C C . THR A 1 199 ? -32.498 -27.704 28.133 1.00 74.31 199 THR A C 1
ATOM 1540 O O . THR A 1 199 ? -33.151 -28.714 28.404 1.00 74.31 199 THR A O 1
ATOM 1543 N N . GLY A 1 200 ? -33.031 -26.483 28.238 1.00 73.00 200 GLY A N 1
ATOM 1544 C CA . GLY A 1 200 ? -34.358 -26.214 28.792 1.00 73.00 200 GLY A CA 1
ATOM 1545 C C . GLY A 1 200 ? -34.485 -26.511 30.294 1.00 73.00 200 GLY A C 1
ATOM 1546 O O . GLY A 1 200 ? -35.598 -26.450 30.829 1.00 73.00 200 GLY A O 1
ATOM 1547 N N . ARG A 1 201 ? -33.384 -26.846 30.989 1.00 77.06 201 ARG A N 1
ATOM 1548 C CA . ARG A 1 201 ? -33.391 -27.207 32.412 1.00 77.06 201 ARG A CA 1
ATOM 1549 C C . ARG A 1 201 ? -33.531 -25.967 33.291 1.00 77.06 201 ARG A C 1
ATOM 1551 O O . ARG A 1 201 ? -32.833 -24.972 33.123 1.00 77.06 201 ARG A O 1
ATOM 1558 N N . THR A 1 202 ? -34.418 -26.050 34.276 1.00 74.06 202 THR A N 1
ATOM 1559 C CA . THR A 1 202 ? -34.587 -25.044 35.330 1.00 74.06 202 THR A CA 1
ATOM 1560 C C . THR A 1 202 ? -34.311 -25.667 36.702 1.00 74.06 202 THR A C 1
ATOM 1562 O O . THR A 1 202 ? -34.637 -26.835 36.926 1.00 74.06 202 THR A O 1
ATOM 1565 N N . GLY A 1 203 ? -33.705 -24.898 37.613 1.00 76.31 203 GLY A N 1
ATOM 1566 C CA . GLY A 1 203 ? -33.335 -25.346 38.967 1.00 76.31 203 GLY A CA 1
ATOM 1567 C C . GLY A 1 203 ? -31.914 -25.917 39.076 1.00 76.31 203 GLY A C 1
ATOM 1568 O O . GLY A 1 203 ? -31.186 -25.963 38.089 1.00 76.31 203 GLY A O 1
ATOM 1569 N N . GLN A 1 204 ? -31.510 -26.312 40.288 1.00 78.19 204 GLN A N 1
ATOM 1570 C CA . GLN A 1 204 ? -30.200 -26.930 40.540 1.00 78.19 204 GLN A CA 1
ATOM 1571 C C . GLN A 1 204 ? -30.151 -28.373 40.016 1.00 78.19 204 GLN A C 1
ATOM 1573 O O . GLN A 1 204 ? -31.155 -29.089 40.048 1.00 78.19 204 GLN A O 1
ATOM 1578 N N . LEU A 1 205 ? -28.973 -28.788 39.544 1.00 80.62 205 LEU A N 1
ATOM 1579 C CA . LEU A 1 205 ? -28.692 -30.174 39.166 1.00 80.62 205 LEU A CA 1
ATOM 1580 C C . LEU A 1 205 ? -28.522 -31.031 40.431 1.00 80.62 205 LEU A C 1
ATOM 1582 O O . LEU A 1 205 ? -27.873 -30.603 41.386 1.00 80.62 205 LEU A O 1
ATOM 1586 N N . GLY A 1 206 ? -29.123 -32.221 40.449 1.00 77.12 206 GLY A N 1
ATOM 1587 C CA . GLY A 1 206 ? -28.966 -33.211 41.513 1.00 77.12 206 GLY A CA 1
ATOM 1588 C C . GLY A 1 206 ? -27.744 -34.118 41.314 1.00 77.12 206 GLY A C 1
ATOM 1589 O O . GLY A 1 206 ? -26.790 -33.781 40.619 1.00 77.12 206 GLY A O 1
ATOM 1590 N N . SER A 1 207 ? -27.757 -35.297 41.945 1.00 77.00 207 SER A N 1
ATOM 1591 C CA . SER A 1 207 ? -26.640 -36.265 41.931 1.00 77.00 207 SER A CA 1
ATOM 1592 C C . SER A 1 207 ? -26.867 -37.493 41.030 1.00 77.00 207 SER A C 1
ATOM 1594 O O . SER A 1 207 ? -26.017 -38.399 40.976 1.00 77.00 207 SER A O 1
ATOM 1596 N N . GLY A 1 208 ? -28.002 -37.529 40.323 1.00 77.94 208 GLY A N 1
ATOM 1597 C CA . GLY A 1 208 ? -28.373 -38.595 39.390 1.00 77.94 208 GLY A CA 1
ATOM 1598 C C . GLY A 1 208 ? -27.466 -38.650 38.158 1.00 77.94 208 GLY A C 1
ATOM 1599 O O . GLY A 1 208 ? -26.730 -37.711 37.870 1.00 77.94 208 GLY A O 1
ATOM 1600 N N . GLN A 1 209 ? -27.501 -39.760 37.417 1.00 71.62 209 GLN A N 1
ATOM 1601 C CA . GLN A 1 209 ? -26.659 -39.944 36.226 1.00 71.62 209 GLN A CA 1
ATOM 1602 C C . GLN A 1 209 ? -26.928 -38.881 35.144 1.00 71.62 209 GLN A C 1
ATOM 1604 O O . GLN A 1 209 ? -25.979 -38.289 34.639 1.00 71.62 209 GLN A O 1
ATOM 1609 N N . GLU A 1 210 ? -28.203 -38.580 34.873 1.00 71.94 210 GLU A N 1
ATOM 1610 C CA . GLU A 1 210 ? -28.636 -37.493 33.976 1.00 71.94 210 GLU A CA 1
ATOM 1611 C C . GLU A 1 210 ? -28.064 -36.135 34.419 1.00 71.94 210 GLU A C 1
ATOM 1613 O O . GLU A 1 210 ? -27.484 -35.405 33.618 1.00 71.94 210 GLU A O 1
ATOM 1618 N N . ASP A 1 211 ? -28.136 -35.821 35.715 1.00 78.12 211 ASP A N 1
ATOM 1619 C CA . ASP A 1 211 ? -27.617 -34.560 36.250 1.00 78.12 211 ASP A CA 1
ATOM 1620 C C . ASP A 1 211 ? -26.079 -34.475 36.187 1.00 78.12 211 ASP A C 1
ATOM 1622 O O . ASP A 1 211 ? -25.536 -33.390 35.983 1.00 78.12 211 ASP A O 1
ATOM 1626 N N . ARG A 1 212 ? -25.354 -35.601 36.290 1.00 76.56 212 ARG A N 1
ATOM 1627 C CA . ARG A 1 212 ? -23.888 -35.634 36.097 1.00 76.56 212 ARG A CA 1
ATOM 1628 C C . ARG A 1 212 ? -23.485 -35.373 34.648 1.00 76.56 212 ARG A C 1
ATOM 1630 O O . ARG A 1 212 ? -22.467 -34.724 34.407 1.00 76.56 212 ARG A O 1
ATOM 1637 N N . GLU A 1 213 ? -24.251 -35.883 33.689 1.00 74.12 213 GLU A N 1
ATOM 1638 C CA . GLU A 1 213 ? -24.029 -35.624 32.262 1.00 74.12 213 GLU A CA 1
ATOM 1639 C C . GLU A 1 213 ? -24.307 -34.154 31.928 1.00 74.12 213 GLU A C 1
ATOM 1641 O O . GLU A 1 213 ? -23.491 -33.506 31.270 1.00 74.12 213 GLU A O 1
ATOM 1646 N N . LEU A 1 214 ? -25.384 -33.590 32.479 1.00 78.12 214 LEU A N 1
ATOM 1647 C CA . LEU A 1 214 ? -25.705 -32.167 32.362 1.00 78.12 214 LEU A CA 1
ATOM 1648 C C . LEU A 1 214 ? -24.662 -31.269 33.045 1.00 78.12 214 LEU A C 1
ATOM 1650 O O . LEU A 1 214 ? -24.296 -30.232 32.493 1.00 78.12 214 LEU A O 1
ATOM 1654 N N . ALA A 1 215 ? -24.121 -31.673 34.197 1.00 81.38 215 ALA A N 1
ATOM 1655 C CA . ALA A 1 215 ? -23.036 -30.946 34.855 1.00 81.38 215 ALA A CA 1
ATOM 1656 C C . ALA A 1 215 ? -21.761 -30.934 33.995 1.00 81.38 215 ALA A C 1
ATOM 1658 O O . ALA A 1 215 ? -21.101 -29.903 33.874 1.00 81.38 215 ALA A O 1
ATOM 1659 N N . ALA A 1 216 ? -21.435 -32.055 33.343 1.00 77.75 216 ALA A N 1
ATOM 1660 C CA . ALA A 1 216 ? -20.315 -32.121 32.405 1.00 77.75 216 ALA A CA 1
ATOM 1661 C C . ALA A 1 216 ? -20.537 -31.228 31.172 1.00 77.75 216 ALA A C 1
ATOM 1663 O O . ALA A 1 216 ? -19.595 -30.599 30.696 1.00 77.75 216 ALA A O 1
ATOM 1664 N N . TYR A 1 217 ? -21.774 -31.139 30.683 1.00 77.75 217 TYR A N 1
ATOM 1665 C CA . TYR A 1 217 ? -22.142 -30.238 29.594 1.00 77.75 217 TYR A CA 1
ATOM 1666 C C . TYR A 1 217 ? -22.001 -28.761 30.001 1.00 77.75 217 TYR A C 1
ATOM 1668 O O . TYR A 1 217 ? -21.376 -27.989 29.278 1.00 77.75 217 TYR A O 1
ATOM 1676 N N . TRP A 1 218 ? -22.477 -28.375 31.192 1.00 86.75 218 TRP A N 1
ATOM 1677 C CA . TRP A 1 218 ? -22.279 -27.022 31.732 1.00 86.75 218 TRP A CA 1
ATOM 1678 C C . TRP A 1 218 ? -20.790 -26.650 31.824 1.00 86.75 218 TRP A C 1
ATOM 1680 O O . TRP A 1 218 ? -20.396 -25.556 31.418 1.00 86.75 218 TRP A O 1
ATOM 1690 N N . LEU A 1 219 ? -19.944 -27.581 32.286 1.00 84.44 219 LEU A N 1
ATOM 1691 C CA . LEU A 1 219 ? -18.490 -27.391 32.302 1.00 84.44 219 LEU A CA 1
ATOM 1692 C C . LEU A 1 219 ? -17.921 -27.190 30.890 1.00 84.44 219 LEU A C 1
ATOM 1694 O O . LEU A 1 219 ? -17.084 -26.313 30.706 1.00 84.44 219 LEU A O 1
ATOM 1698 N N . GLY A 1 220 ? -18.411 -27.932 29.893 1.00 78.94 220 GLY A N 1
ATOM 1699 C CA . GLY A 1 220 ? -18.031 -27.748 28.489 1.00 78.94 220 GLY A CA 1
ATOM 1700 C C . GLY A 1 220 ? -18.378 -26.359 27.942 1.00 78.94 220 GLY A C 1
ATOM 1701 O O . GLY A 1 220 ? -17.547 -25.734 27.289 1.00 78.94 220 GLY A O 1
ATOM 1702 N N . VAL A 1 221 ? -19.563 -25.836 28.268 1.00 83.44 221 VAL A N 1
ATOM 1703 C CA . VAL A 1 221 ? -19.978 -24.469 27.895 1.00 83.44 221 VAL A CA 1
ATOM 1704 C C . VAL A 1 221 ? -19.076 -23.419 28.556 1.00 83.44 221 VAL A C 1
ATOM 1706 O O . VAL A 1 221 ? -18.663 -22.448 27.921 1.00 83.44 221 VAL A O 1
ATOM 1709 N N . ARG A 1 222 ? -18.722 -23.618 29.830 1.00 89.81 222 ARG A N 1
ATOM 1710 C CA . ARG A 1 222 ? -17.782 -22.745 30.549 1.00 89.81 222 ARG A CA 1
ATOM 1711 C C . ARG A 1 222 ? -16.381 -22.779 29.929 1.00 89.81 222 ARG A C 1
ATOM 1713 O O . ARG A 1 222 ? -15.746 -21.737 29.773 1.00 89.81 222 ARG A O 1
ATOM 1720 N N . ASP A 1 223 ? -15.908 -23.967 29.570 1.00 83.81 223 ASP A N 1
ATOM 1721 C CA . ASP A 1 223 ? -14.616 -24.174 28.916 1.00 83.81 223 ASP A CA 1
ATOM 1722 C C . ASP A 1 223 ? -14.561 -23.490 27.542 1.00 83.81 223 ASP A C 1
ATOM 1724 O O . ASP A 1 223 ? -13.534 -22.912 27.176 1.00 83.81 223 ASP A O 1
ATOM 1728 N N . GLU A 1 224 ? -15.669 -23.501 26.800 1.00 82.94 224 GLU A N 1
ATOM 1729 C CA . GLU A 1 224 ? -15.800 -22.765 25.546 1.00 82.94 224 GLU A CA 1
ATOM 1730 C C . GLU A 1 224 ? -15.710 -21.249 25.758 1.00 82.94 224 GLU A C 1
ATOM 1732 O O . GLU A 1 224 ? -14.938 -20.598 25.061 1.00 82.94 224 GLU A O 1
ATOM 1737 N N . LEU A 1 225 ? -16.396 -20.688 26.759 1.00 88.44 225 LEU A N 1
ATOM 1738 C CA . LEU A 1 225 ? -16.285 -19.260 27.099 1.00 88.44 225 LEU A CA 1
ATOM 1739 C C . LEU A 1 225 ? -14.848 -18.859 27.468 1.00 88.44 225 LEU A C 1
ATOM 1741 O O . LEU A 1 225 ? -14.367 -17.801 27.062 1.00 88.44 225 LEU A O 1
ATOM 1745 N N . LEU A 1 226 ? -14.133 -19.714 28.207 1.00 87.81 226 LEU A N 1
ATOM 1746 C CA . LEU A 1 226 ? -12.717 -19.502 28.529 1.00 87.81 226 LEU A CA 1
ATOM 1747 C C . LEU A 1 226 ? -11.816 -19.589 27.289 1.00 87.81 226 LEU A C 1
ATOM 1749 O O . LEU A 1 226 ? -10.791 -18.908 27.221 1.00 87.81 226 LEU A O 1
ATOM 1753 N N . ARG A 1 227 ? -12.163 -20.426 26.307 1.00 85.00 227 ARG A N 1
ATOM 1754 C CA . ARG A 1 227 ? -11.482 -20.465 25.006 1.00 85.00 227 ARG A CA 1
ATOM 1755 C C . ARG A 1 227 ? -11.754 -19.189 24.211 1.00 85.00 227 ARG A C 1
ATOM 1757 O O . ARG A 1 227 ? -10.792 -18.564 23.780 1.00 85.00 227 ARG A O 1
ATOM 1764 N N . GLU A 1 228 ? -13.017 -18.790 24.063 1.00 86.94 228 GLU A N 1
ATOM 1765 C CA . GLU A 1 228 ? -13.400 -17.568 23.344 1.00 86.94 228 GLU A CA 1
ATOM 1766 C C . GLU A 1 228 ? -12.675 -16.346 23.932 1.00 86.94 228 GLU A C 1
ATOM 1768 O O . GLU A 1 228 ? -12.102 -15.548 23.196 1.00 86.94 228 GLU A O 1
ATOM 1773 N N . ARG A 1 229 ? -12.601 -16.248 25.266 1.00 88.12 229 ARG A N 1
ATOM 1774 C CA . ARG A 1 229 ? -11.834 -15.200 25.947 1.00 88.12 229 ARG A CA 1
ATOM 1775 C C . ARG A 1 229 ? -10.354 -15.208 25.573 1.00 88.12 229 ARG A C 1
ATOM 1777 O O . ARG A 1 229 ? -9.816 -14.165 25.227 1.00 88.12 229 ARG A O 1
ATOM 1784 N N . ARG A 1 230 ? -9.699 -16.374 25.616 1.00 86.00 230 ARG A N 1
ATOM 1785 C CA . ARG A 1 230 ? -8.283 -16.498 25.229 1.00 86.00 230 ARG A CA 1
ATOM 1786 C C . ARG A 1 230 ? -8.051 -16.091 23.777 1.00 86.00 230 ARG A C 1
ATOM 1788 O O . ARG A 1 230 ? -7.034 -15.477 23.482 1.00 86.00 230 ARG A O 1
ATOM 1795 N N . GLU A 1 231 ? -8.980 -16.414 22.883 1.00 83.56 231 GLU A N 1
ATOM 1796 C CA . GLU A 1 231 ? -8.913 -15.999 21.478 1.00 83.56 231 GLU A CA 1
ATOM 1797 C C . GLU A 1 231 ? -9.068 -14.482 21.323 1.00 83.56 231 GLU A C 1
ATOM 1799 O O . GLU A 1 231 ? -8.360 -13.891 20.513 1.00 83.56 231 GLU A O 1
ATOM 1804 N N . ILE A 1 232 ? -9.923 -13.845 22.131 1.00 85.69 232 ILE A N 1
ATOM 1805 C CA . ILE A 1 232 ? -10.061 -12.381 22.186 1.00 85.69 232 ILE A CA 1
ATOM 1806 C C . ILE A 1 232 ? -8.778 -11.728 22.718 1.00 85.69 232 ILE A C 1
ATOM 1808 O O . ILE A 1 232 ? -8.285 -10.767 22.126 1.00 85.69 232 ILE A O 1
ATOM 1812 N N . ASP A 1 233 ? -8.210 -12.268 23.797 1.00 83.19 233 ASP A N 1
ATOM 1813 C CA . ASP A 1 233 ? -6.969 -11.771 24.400 1.00 83.19 233 ASP A CA 1
ATOM 1814 C C . ASP A 1 233 ? -5.770 -11.916 23.440 1.00 83.19 233 ASP A C 1
ATOM 1816 O O . ASP A 1 233 ? -4.859 -11.085 23.444 1.00 83.19 233 ASP A O 1
ATOM 1820 N N . ALA A 1 234 ? -5.794 -12.944 22.584 1.00 85.38 234 ALA A N 1
ATOM 1821 C CA . ALA A 1 234 ? -4.779 -13.235 21.573 1.00 85.38 234 ALA A CA 1
ATOM 1822 C C . ALA A 1 234 ? -5.012 -12.537 20.218 1.00 85.38 234 ALA A C 1
ATOM 1824 O O . ALA A 1 234 ? -4.271 -12.794 19.265 1.00 85.38 234 ALA A O 1
ATOM 1825 N N . LEU A 1 235 ? -6.024 -11.669 20.094 1.00 83.75 235 LEU A N 1
ATOM 1826 C CA . LEU A 1 235 ? -6.272 -10.949 18.845 1.00 83.75 235 LEU A CA 1
ATOM 1827 C C . LEU A 1 235 ? -5.060 -10.093 18.439 1.00 83.75 235 LEU A C 1
ATOM 1829 O O . LEU A 1 235 ? -4.425 -9.475 19.300 1.00 83.75 235 LEU A O 1
ATOM 1833 N N . PRO A 1 236 ? -4.768 -9.973 17.126 1.00 85.31 236 PRO A N 1
ATOM 1834 C CA . PRO A 1 236 ? -3.718 -9.084 16.647 1.00 85.31 236 PRO A CA 1
ATOM 1835 C C . PRO A 1 236 ? -3.926 -7.660 17.184 1.00 85.31 236 PRO A C 1
ATOM 1837 O O . PRO A 1 236 ? -5.062 -7.174 17.105 1.00 85.31 236 PRO A O 1
ATOM 1840 N N . PRO A 1 237 ? -2.870 -6.957 17.648 1.00 82.38 237 PRO A N 1
ATOM 1841 C CA . PRO A 1 237 ? -2.999 -5.620 18.230 1.00 82.38 237 PRO A CA 1
ATOM 1842 C C . PRO A 1 237 ? -3.832 -4.670 17.365 1.00 82.38 237 PRO A C 1
ATOM 1844 O O . PRO A 1 237 ? -4.768 -4.065 17.860 1.00 82.38 237 PRO A O 1
ATOM 1847 N N . ARG A 1 238 ? -3.630 -4.668 16.038 1.00 80.56 238 A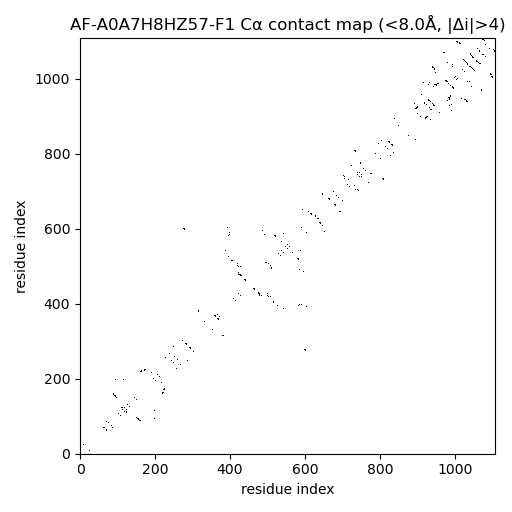RG A N 1
ATOM 1848 C CA . ARG A 1 238 ? -4.414 -3.839 15.100 1.00 80.56 238 ARG A CA 1
ATOM 1849 C C . ARG A 1 238 ? -5.934 -4.060 15.163 1.00 80.56 238 ARG A C 1
ATOM 1851 O O . ARG A 1 238 ? -6.694 -3.117 14.987 1.00 80.56 238 ARG A O 1
ATOM 1858 N N . ILE A 1 239 ? -6.380 -5.299 15.380 1.00 84.62 239 ILE A N 1
ATOM 1859 C CA . ILE A 1 239 ? -7.806 -5.655 15.444 1.00 84.62 239 ILE A CA 1
ATOM 1860 C C . ILE A 1 239 ? -8.338 -5.393 16.846 1.00 84.62 239 ILE A C 1
ATOM 1862 O O . ILE A 1 239 ? -9.431 -4.856 17.001 1.00 84.62 239 ILE A O 1
ATOM 1866 N N . ARG A 1 240 ? -7.546 -5.733 17.864 1.00 84.06 240 ARG A N 1
ATOM 1867 C CA . ARG A 1 240 ? -7.873 -5.482 19.265 1.00 84.06 240 ARG A CA 1
ATOM 1868 C C . ARG A 1 240 ? -8.042 -3.985 19.528 1.00 84.06 240 ARG A C 1
ATOM 1870 O O . ARG A 1 240 ? -9.075 -3.577 20.039 1.00 84.06 240 ARG A O 1
ATOM 1877 N N . ASP A 1 241 ? -7.086 -3.171 19.101 1.00 79.25 241 ASP A N 1
ATOM 1878 C CA . ASP A 1 241 ? -7.095 -1.721 19.297 1.00 79.25 241 ASP A CA 1
ATOM 1879 C C . ASP A 1 241 ? -8.242 -1.056 18.519 1.00 79.25 241 ASP A C 1
ATOM 1881 O O . ASP A 1 241 ? -8.784 -0.048 18.959 1.00 79.25 241 ASP A O 1
ATOM 1885 N N . PHE A 1 242 ? -8.664 -1.635 17.390 1.00 80.31 242 PHE A N 1
ATOM 1886 C CA . PHE A 1 242 ? -9.837 -1.182 16.639 1.00 80.31 242 PHE A CA 1
ATOM 1887 C C . PHE A 1 242 ? -11.168 -1.581 17.303 1.00 80.31 242 PHE A C 1
ATOM 1889 O O . PHE A 1 242 ? -12.123 -0.808 17.301 1.00 80.31 242 PHE A O 1
ATOM 1896 N N . LEU A 1 243 ? -11.263 -2.794 17.856 1.00 79.88 243 LEU A N 1
ATOM 1897 C CA . LEU A 1 243 ? -12.479 -3.282 18.518 1.00 79.88 243 LEU A CA 1
ATOM 1898 C C . LEU A 1 243 ? -12.680 -2.671 19.910 1.00 79.88 243 LEU A C 1
ATOM 1900 O O . LEU A 1 243 ? -13.824 -2.485 20.327 1.00 79.88 243 LEU A O 1
ATOM 1904 N N . PHE A 1 244 ? -11.584 -2.356 20.601 1.00 80.12 244 PHE A N 1
ATOM 1905 C CA . PHE A 1 244 ? -11.551 -1.913 21.997 1.00 80.12 244 PHE A CA 1
ATOM 1906 C C . PHE A 1 244 ? -10.865 -0.551 22.174 1.00 80.12 244 PHE A C 1
ATOM 1908 O O . PHE A 1 244 ? -10.244 -0.307 23.205 1.00 80.12 244 PHE A O 1
ATOM 1915 N N . THR A 1 245 ? -10.937 0.322 21.165 1.00 67.19 245 THR A N 1
ATOM 1916 C CA . THR A 1 245 ? -10.283 1.642 21.169 1.00 67.19 245 THR A CA 1
ATOM 1917 C C . THR A 1 245 ? -10.596 2.432 22.446 1.00 67.19 245 THR A C 1
ATOM 1919 O O . THR A 1 245 ? -11.719 2.382 22.948 1.00 67.19 245 THR A O 1
ATOM 1922 N N . GLU A 1 246 ? -9.625 3.191 22.964 1.00 44.41 246 GLU A N 1
ATOM 1923 C CA . GLU A 1 246 ? -9.808 4.070 24.127 1.00 44.41 246 GLU A CA 1
ATOM 1924 C C . GLU A 1 246 ? -10.982 5.043 23.889 1.00 44.41 246 GLU A C 1
ATOM 1926 O O . GLU A 1 246 ? -10.973 5.823 22.939 1.00 44.41 246 GLU A O 1
ATOM 1931 N N . GLY A 1 247 ? -12.030 4.954 24.719 1.00 48.88 247 GLY A N 1
ATOM 1932 C CA . GLY A 1 247 ? -13.277 5.719 24.562 1.00 48.88 247 GLY A CA 1
ATOM 1933 C C . GLY A 1 247 ? -14.409 4.999 23.812 1.00 48.88 247 GLY A C 1
ATOM 1934 O O . GLY A 1 247 ? -15.506 5.549 23.700 1.00 48.88 247 GLY A O 1
ATOM 1935 N N . ALA A 1 248 ? -14.204 3.766 23.334 1.00 54.78 248 ALA A N 1
ATOM 1936 C CA . ALA A 1 248 ? -15.283 2.959 22.775 1.00 54.78 248 ALA A CA 1
ATOM 1937 C C . ALA A 1 248 ? -16.337 2.664 23.865 1.00 54.78 248 ALA A C 1
ATOM 1939 O O . ALA A 1 248 ? -16.000 2.128 24.920 1.00 54.78 248 ALA A O 1
ATOM 1940 N N . PRO A 1 249 ? -17.634 2.934 23.627 1.00 53.97 249 PRO A N 1
ATOM 1941 C CA . PRO A 1 249 ? -18.678 2.725 24.633 1.00 53.97 249 PRO A CA 1
ATOM 1942 C C . PRO A 1 249 ? -19.003 1.232 24.862 1.00 53.97 249 PRO A C 1
ATOM 1944 O O . PRO A 1 249 ? -19.923 0.900 25.605 1.00 53.97 249 PRO A O 1
ATOM 1947 N N . ARG A 1 250 ? -18.283 0.322 24.191 1.00 66.69 250 ARG A N 1
ATOM 1948 C CA . ARG A 1 250 ? -18.526 -1.123 24.155 1.00 66.69 250 ARG A CA 1
ATOM 1949 C C . ARG A 1 250 ? -17.543 -1.848 25.069 1.00 66.69 250 ARG A C 1
ATOM 1951 O O . ARG A 1 250 ? -16.377 -2.001 24.723 1.00 66.69 250 ARG A O 1
ATOM 1958 N N . ALA A 1 251 ? -18.032 -2.345 26.200 1.00 68.00 251 ALA A N 1
ATOM 1959 C CA . ALA A 1 251 ? -17.345 -3.387 26.956 1.00 68.00 251 ALA A CA 1
ATOM 1960 C C . ALA A 1 251 ? -17.744 -4.757 26.383 1.00 68.00 251 ALA A C 1
ATOM 1962 O O . ALA A 1 251 ? -18.920 -4.978 26.095 1.00 68.00 251 ALA A O 1
ATOM 1963 N N . ALA A 1 252 ? -16.788 -5.668 26.191 1.00 76.00 252 ALA A N 1
ATOM 1964 C CA . ALA A 1 252 ? -17.093 -7.048 25.816 1.00 76.00 252 ALA A CA 1
ATOM 1965 C C . ALA A 1 252 ? -17.230 -7.911 27.072 1.00 76.00 252 ALA A C 1
ATOM 1967 O O . ALA A 1 252 ? -16.240 -8.174 27.757 1.00 76.00 252 ALA A O 1
ATOM 1968 N N . GLY A 1 253 ? -18.453 -8.359 27.357 1.00 86.12 253 GLY A N 1
ATOM 1969 C CA . GLY A 1 253 ? -18.708 -9.376 28.373 1.00 86.12 253 GLY A CA 1
ATOM 1970 C C . GLY A 1 253 ? -18.725 -10.791 27.778 1.00 86.12 253 GLY A C 1
ATOM 1971 O O . GLY A 1 253 ? -18.740 -10.949 26.554 1.00 86.12 253 GLY A O 1
ATOM 1972 N N . PRO A 1 254 ? -18.805 -11.841 28.616 1.00 89.50 254 PRO A N 1
ATOM 1973 C CA . PRO A 1 254 ? -18.924 -13.230 28.154 1.00 89.50 254 PRO A CA 1
ATOM 1974 C C . PRO A 1 254 ? -20.086 -13.483 27.173 1.00 89.50 254 PRO A C 1
ATOM 1976 O O . PRO A 1 254 ? -20.004 -14.346 26.296 1.00 89.50 254 PRO A O 1
ATOM 1979 N N . ALA A 1 255 ? -21.165 -12.703 27.280 1.00 87.44 255 ALA A N 1
ATOM 1980 C CA . ALA A 1 255 ? -22.300 -12.756 26.360 1.00 87.44 255 ALA A CA 1
ATOM 1981 C C . ALA A 1 255 ? -21.954 -12.298 24.929 1.00 87.44 255 ALA A C 1
ATOM 1983 O O . ALA A 1 255 ? -22.630 -12.709 23.985 1.00 87.44 255 ALA A O 1
ATOM 1984 N N . ASP A 1 256 ? -20.913 -11.477 24.770 1.00 87.19 256 ASP A N 1
ATOM 1985 C CA . ASP A 1 256 ? -20.538 -10.831 23.510 1.00 87.19 256 ASP A CA 1
ATOM 1986 C C . ASP A 1 256 ? -19.369 -11.523 22.805 1.00 87.19 256 ASP A C 1
ATOM 1988 O O . ASP A 1 256 ? -19.108 -11.244 21.635 1.00 87.19 256 ASP A O 1
ATOM 1992 N N . TYR A 1 257 ? -18.663 -12.433 23.483 1.00 89.88 257 TYR A N 1
ATOM 1993 C CA . TYR A 1 257 ? -17.418 -13.024 22.989 1.00 89.88 257 TYR A CA 1
ATOM 1994 C C . TYR A 1 257 ? -17.535 -13.621 21.580 1.00 89.88 257 TYR A C 1
ATOM 1996 O O . TYR A 1 257 ? -16.718 -13.327 20.706 1.00 89.88 257 TYR A O 1
ATOM 2004 N N . ALA A 1 258 ? -18.603 -14.371 21.309 1.00 84.25 258 ALA A N 1
ATOM 2005 C CA . ALA A 1 258 ? -18.852 -14.923 19.982 1.00 84.25 258 ALA A CA 1
ATOM 2006 C C . ALA A 1 258 ? -19.055 -13.834 18.906 1.00 84.25 258 ALA A C 1
ATOM 2008 O O . ALA A 1 258 ? -18.622 -14.001 17.766 1.00 84.25 258 ALA A O 1
ATOM 2009 N N . ALA A 1 259 ? -19.706 -12.715 19.243 1.00 84.75 259 ALA A N 1
ATOM 2010 C CA . ALA A 1 259 ? -19.896 -11.598 18.316 1.00 84.75 259 ALA A CA 1
ATOM 2011 C C . ALA A 1 259 ? -18.579 -10.861 18.043 1.00 84.75 259 ALA A C 1
ATOM 2013 O O . ALA A 1 259 ? -18.263 -10.581 16.886 1.00 84.75 259 ALA A O 1
ATOM 2014 N N . VAL A 1 260 ? -17.782 -10.626 19.088 1.00 87.50 260 VAL A N 1
ATOM 2015 C CA . VAL A 1 260 ? -16.445 -10.023 18.993 1.00 87.50 260 VAL A CA 1
ATOM 2016 C C . VAL A 1 260 ? -15.536 -10.849 18.087 1.00 87.50 260 VAL A C 1
ATOM 2018 O O . VAL A 1 260 ? -14.901 -10.289 17.199 1.00 87.50 260 VAL A O 1
ATOM 2021 N N . LEU A 1 261 ? -15.500 -12.174 18.253 1.00 86.19 261 LEU A N 1
ATOM 2022 C CA . LEU A 1 261 ? -14.654 -13.047 17.433 1.00 86.19 261 LEU A CA 1
ATOM 2023 C C . LEU A 1 261 ? -15.090 -13.084 15.962 1.00 86.19 261 LEU A C 1
ATOM 2025 O O . LEU A 1 261 ? -14.240 -13.021 15.072 1.00 86.19 261 LEU A O 1
ATOM 2029 N N . ARG A 1 262 ? -16.401 -13.109 15.676 1.00 87.56 262 ARG A N 1
ATOM 2030 C CA . ARG A 1 262 ? -16.903 -12.989 14.292 1.00 87.56 262 ARG A CA 1
ATOM 2031 C C . ARG A 1 262 ? -16.501 -11.660 13.655 1.00 87.56 262 ARG A C 1
ATOM 2033 O O . ARG A 1 262 ? -16.031 -11.640 12.519 1.00 87.56 262 ARG A O 1
ATOM 2040 N N . LEU A 1 263 ? -16.651 -10.562 14.391 1.00 86.06 263 LEU A N 1
ATOM 2041 C CA . LEU A 1 263 ? -16.207 -9.234 13.972 1.00 86.06 263 LEU A CA 1
ATOM 2042 C C . LEU A 1 263 ? -14.696 -9.186 13.734 1.00 86.06 263 LEU A C 1
ATOM 2044 O O . LEU A 1 263 ? -14.258 -8.684 12.703 1.00 86.06 263 LEU A O 1
ATOM 2048 N N . ALA A 1 264 ? -13.899 -9.747 14.640 1.00 85.81 264 ALA A N 1
ATOM 2049 C CA . ALA A 1 264 ? -12.450 -9.801 14.503 1.00 85.81 264 ALA A CA 1
ATOM 2050 C C . ALA A 1 264 ? -12.031 -10.556 13.235 1.00 85.81 264 ALA A C 1
ATOM 2052 O O . ALA A 1 264 ? -11.162 -10.090 12.498 1.00 85.81 264 ALA A O 1
ATOM 2053 N N . HIS A 1 265 ? -12.698 -11.673 12.934 1.00 85.62 265 HIS A N 1
ATOM 2054 C CA . HIS A 1 265 ? -12.468 -12.431 11.709 1.00 85.62 265 HIS A CA 1
ATOM 2055 C C . HIS A 1 265 ? -12.815 -11.622 10.449 1.00 85.62 265 HIS A C 1
ATOM 2057 O O . HIS A 1 265 ? -12.022 -11.570 9.510 1.00 85.62 265 HIS A O 1
ATOM 2063 N N . LYS A 1 266 ? -13.958 -10.924 10.449 1.00 86.19 266 LYS A N 1
ATOM 2064 C CA . LYS A 1 266 ? -14.367 -10.017 9.362 1.00 86.19 266 LYS A CA 1
ATOM 2065 C C . LYS A 1 266 ? -13.334 -8.909 9.118 1.00 86.19 266 LYS A C 1
ATOM 2067 O O . LYS A 1 266 ? -12.956 -8.650 7.978 1.00 86.19 266 LYS A O 1
ATOM 2072 N N . LEU A 1 267 ? -12.845 -8.284 10.188 1.00 83.88 267 LEU A N 1
ATOM 2073 C CA . LEU A 1 267 ? -11.875 -7.188 10.123 1.00 83.88 267 LEU A CA 1
ATOM 2074 C C . LEU A 1 267 ? -10.465 -7.657 9.743 1.00 83.88 267 LEU A C 1
ATOM 2076 O O . LEU A 1 267 ? -9.718 -6.902 9.126 1.00 83.88 267 LEU A O 1
ATOM 2080 N N . ALA A 1 268 ? -10.097 -8.904 10.049 1.00 81.62 268 ALA A N 1
ATOM 2081 C CA . ALA A 1 268 ? -8.798 -9.463 9.675 1.00 81.62 268 ALA A CA 1
ATOM 2082 C C . ALA A 1 268 ? -8.571 -9.492 8.149 1.00 81.62 268 ALA A C 1
ATOM 2084 O O . ALA A 1 268 ? -7.421 -9.413 7.710 1.00 81.62 268 ALA A O 1
ATOM 2085 N N . GLY A 1 269 ? -9.649 -9.545 7.353 1.00 77.62 269 GLY A N 1
ATOM 2086 C CA . GLY A 1 269 ? -9.619 -9.487 5.884 1.00 77.62 269 GLY A CA 1
ATOM 2087 C C . GLY A 1 269 ? -9.356 -8.095 5.283 1.00 77.62 269 GLY A C 1
ATOM 2088 O O . GLY A 1 269 ? -9.227 -7.967 4.059 1.00 77.62 269 GLY A O 1
ATOM 2089 N N . LEU A 1 270 ? -9.273 -7.053 6.117 1.00 74.06 270 LEU A N 1
ATOM 2090 C CA . LEU A 1 270 ? -8.947 -5.689 5.703 1.00 74.06 270 LEU A CA 1
ATOM 2091 C C . LEU A 1 270 ? -7.434 -5.420 5.775 1.00 74.06 270 LEU A C 1
ATOM 2093 O O . LEU A 1 270 ? -6.720 -5.875 6.679 1.00 74.06 270 LEU A O 1
ATOM 2097 N N . THR A 1 271 ? -6.940 -4.647 4.808 1.00 73.69 271 THR A N 1
ATOM 2098 C CA . THR A 1 271 ? -5.615 -4.016 4.876 1.00 73.69 271 THR A CA 1
ATOM 2099 C C . THR A 1 271 ? -5.615 -2.906 5.925 1.00 73.69 271 THR A C 1
ATOM 2101 O O . THR A 1 271 ? -6.670 -2.414 6.318 1.00 73.69 271 THR A O 1
ATOM 2104 N N . ASP A 1 272 ? -4.436 -2.471 6.367 1.00 64.88 272 ASP A N 1
ATOM 2105 C CA . ASP A 1 272 ? -4.341 -1.428 7.396 1.00 64.88 272 ASP A CA 1
ATOM 2106 C C . ASP A 1 272 ? -4.911 -0.086 6.911 1.00 64.88 272 ASP A C 1
ATOM 2108 O O . ASP A 1 272 ? -5.531 0.631 7.691 1.00 64.88 272 ASP A O 1
ATOM 2112 N N . ALA A 1 273 ? -4.788 0.215 5.612 1.00 58.19 273 ALA A N 1
ATOM 2113 C CA . ALA A 1 273 ? -5.415 1.384 5.001 1.00 58.19 273 ALA A CA 1
ATOM 2114 C C . ALA A 1 273 ? -6.947 1.274 5.013 1.00 58.19 273 ALA A C 1
ATOM 2116 O O . ALA A 1 273 ? -7.633 2.202 5.428 1.00 58.19 273 ALA A O 1
ATOM 2117 N N . GLU A 1 274 ? -7.504 0.123 4.629 1.00 70.06 274 GLU A N 1
ATOM 2118 C CA . GLU A 1 274 ? -8.956 -0.073 4.659 1.00 70.06 274 GLU A CA 1
ATOM 2119 C C . GLU A 1 274 ? -9.492 -0.095 6.098 1.00 70.06 274 GLU A C 1
ATOM 2121 O O . GLU A 1 274 ? -10.566 0.439 6.355 1.00 70.06 274 GLU A O 1
ATOM 2126 N N . LEU A 1 275 ? -8.760 -0.652 7.061 1.00 73.69 275 LEU A N 1
ATOM 2127 C CA . LEU A 1 275 ? -9.170 -0.632 8.464 1.00 73.69 275 LEU A CA 1
ATOM 2128 C C . LEU A 1 275 ? -9.124 0.792 9.044 1.00 73.69 275 LEU A C 1
ATOM 2130 O O . LEU A 1 275 ? -10.073 1.213 9.702 1.00 73.69 275 LEU A O 1
ATOM 2134 N N . ALA A 1 276 ? -8.073 1.561 8.738 1.00 66.62 276 ALA A N 1
ATOM 2135 C CA . ALA A 1 276 ? -7.955 2.972 9.114 1.00 66.62 276 ALA A CA 1
ATOM 2136 C C . ALA A 1 276 ? -8.984 3.872 8.408 1.00 66.62 276 ALA A C 1
ATOM 2138 O O . ALA A 1 276 ? -9.313 4.943 8.909 1.00 66.62 276 ALA A O 1
ATOM 2139 N N . GLY A 1 277 ? -9.513 3.434 7.263 1.00 62.81 277 GLY A N 1
ATOM 2140 C CA . GLY A 1 277 ? -10.584 4.113 6.545 1.00 62.81 277 GLY A CA 1
ATOM 2141 C C . GLY A 1 277 ? -11.928 4.076 7.257 1.00 62.81 277 GLY A C 1
ATOM 2142 O O . GLY A 1 277 ? -12.685 5.040 7.181 1.00 62.81 277 GLY A O 1
ATOM 2143 N N . TYR A 1 278 ? -12.222 2.986 7.969 1.00 73.69 278 TYR A N 1
ATOM 2144 C CA . TYR A 1 278 ? -13.543 2.741 8.549 1.00 73.69 278 TYR A CA 1
ATOM 2145 C C . TYR A 1 278 ? -14.066 3.882 9.449 1.00 73.69 278 TYR A C 1
ATOM 2147 O O . TYR A 1 278 ? -15.206 4.300 9.231 1.00 73.69 278 TYR A O 1
ATOM 2155 N N . PRO A 1 279 ? -13.288 4.441 10.406 1.00 67.62 279 PRO A N 1
ATOM 2156 C CA . PRO A 1 279 ? -13.773 5.500 11.296 1.00 67.62 279 PRO A CA 1
ATOM 2157 C C . PRO A 1 279 ? -14.234 6.770 10.574 1.00 67.62 279 PRO A C 1
ATOM 2159 O O . PRO A 1 279 ? -15.106 7.464 11.078 1.00 67.62 279 PRO A O 1
ATOM 2162 N N . ALA A 1 280 ? -13.699 7.059 9.386 1.00 61.66 280 ALA A N 1
ATOM 2163 C CA . ALA A 1 280 ? -14.094 8.231 8.602 1.00 61.66 280 ALA A CA 1
ATOM 2164 C C . ALA A 1 280 ? -15.321 8.001 7.708 1.00 61.66 280 ALA A C 1
ATOM 2166 O O . ALA A 1 280 ? -15.838 8.940 7.098 1.00 61.66 280 ALA A O 1
ATOM 2167 N N . LYS A 1 281 ? -15.750 6.741 7.563 1.00 63.19 281 LYS A N 1
ATOM 2168 C CA . LYS A 1 281 ? -16.874 6.351 6.700 1.00 63.19 281 LYS A CA 1
ATOM 2169 C C . LYS A 1 281 ? -18.121 5.958 7.471 1.00 63.19 281 LYS A C 1
ATOM 2171 O O . LYS A 1 281 ? -19.171 5.733 6.873 1.00 63.19 281 LYS A O 1
ATOM 2176 N N . VAL A 1 282 ? -18.002 5.810 8.785 1.00 64.56 282 VAL A N 1
ATOM 2177 C CA . VAL A 1 282 ? -19.045 5.224 9.610 1.00 64.56 282 VAL A CA 1
ATOM 2178 C C . VAL A 1 282 ? -19.256 6.054 10.869 1.00 64.56 282 VAL A C 1
ATOM 2180 O O . VAL A 1 282 ? -18.459 6.003 11.798 1.00 64.56 282 VAL A O 1
ATOM 2183 N N . ASP A 1 283 ? -20.416 6.702 10.956 1.00 57.97 283 ASP A N 1
ATOM 2184 C CA . ASP A 1 283 ? -20.824 7.530 12.104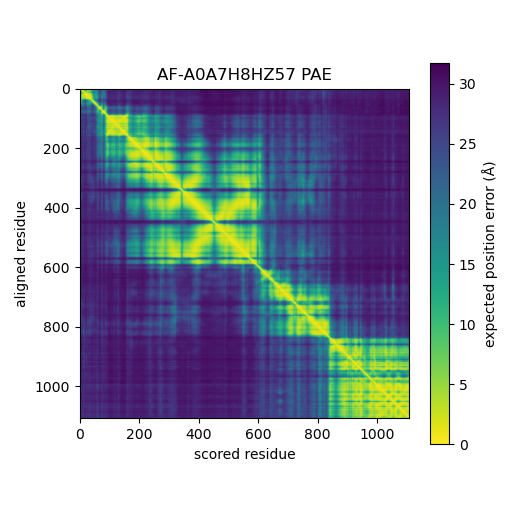 1.00 57.97 283 ASP A CA 1
ATOM 2185 C C . ASP A 1 283 ? -21.354 6.701 13.301 1.00 57.97 283 ASP A C 1
ATOM 2187 O O . ASP A 1 283 ? -22.066 7.193 14.177 1.00 57.97 283 ASP A O 1
ATOM 2191 N N . ALA A 1 284 ? -21.066 5.396 13.352 1.00 52.72 284 ALA A N 1
ATOM 2192 C CA . ALA A 1 284 ? -21.688 4.478 14.305 1.00 52.72 284 ALA A CA 1
ATOM 2193 C C . ALA A 1 284 ? -20.966 4.469 15.661 1.00 52.72 284 ALA A C 1
ATOM 2195 O O . ALA A 1 284 ? -20.152 3.591 15.957 1.00 52.72 284 ALA A O 1
ATOM 2196 N N . HIS A 1 285 ? -21.326 5.407 16.532 1.00 61.06 285 HIS A N 1
ATOM 2197 C CA . HIS A 1 285 ? -21.090 5.280 17.971 1.00 61.06 285 HIS A CA 1
ATOM 2198 C C . HIS A 1 285 ? -22.252 4.490 18.582 1.00 61.06 285 HIS A C 1
ATOM 2200 O O . HIS A 1 285 ? -23.297 5.032 18.929 1.00 61.06 285 HIS A O 1
ATOM 2206 N N . THR A 1 286 ? -22.103 3.166 18.647 1.00 66.94 286 THR A N 1
ATOM 2207 C CA . THR A 1 286 ? -23.110 2.270 19.227 1.00 66.94 286 THR A CA 1
ATOM 2208 C C . THR A 1 286 ? -22.501 1.400 20.316 1.00 66.94 286 THR A C 1
ATOM 2210 O O . THR A 1 286 ? -21.348 0.990 20.203 1.00 66.94 286 THR A O 1
ATOM 2213 N N . THR A 1 287 ? -23.278 1.126 21.361 1.00 70.31 287 THR A N 1
ATOM 2214 C CA . THR A 1 287 ? -22.990 0.118 22.392 1.00 70.31 287 THR A CA 1
ATOM 2215 C C . THR A 1 287 ? -23.409 -1.292 21.960 1.00 70.31 287 THR A C 1
ATOM 2217 O O . THR A 1 287 ? -23.037 -2.263 22.605 1.00 70.31 287 THR A O 1
ATOM 2220 N N . ASP A 1 288 ? -24.171 -1.421 20.868 1.00 78.81 288 ASP A N 1
ATOM 2221 C CA . ASP A 1 288 ? -24.752 -2.678 20.394 1.00 78.81 288 ASP A CA 1
ATOM 2222 C C . ASP A 1 288 ? -23.826 -3.357 19.369 1.00 78.81 288 ASP A C 1
ATOM 2224 O O . ASP A 1 288 ? -23.638 -2.870 18.246 1.00 78.81 288 ASP A O 1
ATOM 2228 N N . TRP A 1 289 ? -23.272 -4.514 19.747 1.00 82.19 289 TRP A N 1
ATOM 2229 C CA . TRP A 1 289 ? -22.391 -5.324 18.902 1.00 82.19 289 TRP A CA 1
ATOM 2230 C C . TRP A 1 289 ? -23.027 -5.736 17.571 1.00 82.19 289 TRP A C 1
ATOM 2232 O O . TRP A 1 289 ? -22.333 -5.773 16.556 1.00 82.19 289 TRP A O 1
ATOM 2242 N N . ARG A 1 290 ? -24.343 -5.976 17.525 1.00 82.62 290 ARG A N 1
ATOM 2243 C CA . ARG A 1 290 ? -25.054 -6.358 16.296 1.00 82.62 290 ARG A CA 1
ATOM 2244 C C . ARG A 1 290 ? -25.188 -5.180 15.337 1.00 82.62 290 ARG A C 1
ATOM 2246 O O . ARG A 1 290 ? -25.021 -5.345 14.129 1.00 82.62 290 ARG A O 1
ATOM 2253 N N . ARG A 1 291 ? -25.478 -3.981 15.855 1.00 81.31 291 ARG A N 1
ATOM 2254 C CA . ARG A 1 291 ? -25.502 -2.754 15.035 1.00 81.31 291 ARG A CA 1
ATOM 2255 C C . ARG A 1 291 ? -24.116 -2.420 14.500 1.00 81.31 291 ARG A C 1
ATOM 2257 O O . ARG A 1 291 ? -23.998 -2.006 13.348 1.00 81.31 291 ARG A O 1
ATOM 2264 N N . PHE A 1 292 ? -23.081 -2.628 15.311 1.00 83.75 292 PHE A N 1
ATOM 2265 C CA . PHE A 1 292 ? -21.703 -2.456 14.871 1.00 83.75 292 PHE A CA 1
ATOM 2266 C C . PHE A 1 292 ? -21.325 -3.462 13.776 1.00 83.75 292 PHE A C 1
ATOM 2268 O O . PHE A 1 292 ? -20.815 -3.053 12.736 1.00 83.75 292 PHE A O 1
ATOM 2275 N N . GLU A 1 293 ? -21.659 -4.743 13.952 1.00 85.25 293 GLU A N 1
ATOM 2276 C CA . GLU A 1 293 ? -21.435 -5.793 12.951 1.00 85.25 293 GLU A CA 1
ATOM 2277 C C . GLU A 1 293 ? -22.113 -5.476 11.613 1.00 85.25 293 GLU A C 1
ATOM 2279 O O . GLU A 1 293 ? -21.451 -5.494 10.578 1.00 85.25 293 GLU A O 1
ATOM 2284 N N . ALA A 1 294 ? -23.380 -5.052 11.623 1.00 83.88 294 ALA A N 1
ATOM 2285 C CA . ALA A 1 294 ? -24.074 -4.624 10.405 1.00 83.88 294 ALA A CA 1
ATOM 2286 C C . ALA A 1 294 ? -23.409 -3.411 9.724 1.00 83.88 294 ALA A C 1
ATOM 2288 O O . ALA A 1 294 ? -23.504 -3.227 8.508 1.00 83.88 294 ALA A O 1
ATOM 2289 N N . SER A 1 295 ? -22.742 -2.552 10.495 1.00 84.06 295 SER A N 1
ATOM 2290 C CA . SER A 1 295 ? -22.000 -1.421 9.948 1.00 84.06 295 SER A CA 1
ATOM 2291 C C . SER A 1 295 ? -20.684 -1.847 9.297 1.00 84.06 295 SER A C 1
ATOM 2293 O O . SER A 1 295 ? -20.376 -1.387 8.197 1.00 84.06 295 SER A O 1
ATOM 2295 N N . VAL A 1 296 ? -19.958 -2.774 9.926 1.00 85.50 296 VAL A N 1
ATOM 2296 C CA . VAL A 1 296 ? -18.770 -3.418 9.346 1.00 85.50 296 VAL A CA 1
ATOM 2297 C C . VAL A 1 296 ? -19.131 -4.168 8.063 1.00 85.50 296 VAL A C 1
ATOM 2299 O O . VAL A 1 296 ? -18.427 -4.028 7.068 1.00 85.50 296 VAL A O 1
ATOM 2302 N N . ASP A 1 297 ? -20.261 -4.875 8.027 1.00 85.62 297 ASP A N 1
ATOM 2303 C CA . ASP A 1 297 ? -20.708 -5.610 6.836 1.00 85.62 297 ASP A CA 1
ATOM 2304 C C . ASP A 1 297 ? -20.989 -4.685 5.642 1.00 85.62 297 ASP A C 1
ATOM 2306 O O . ASP A 1 297 ? -20.589 -4.979 4.513 1.00 85.62 297 ASP A O 1
ATOM 2310 N N . ARG A 1 298 ? -21.620 -3.525 5.879 1.00 83.44 298 ARG A N 1
ATOM 2311 C CA . ARG A 1 298 ? -21.826 -2.508 4.831 1.00 83.44 298 ARG A CA 1
ATOM 2312 C C . ARG A 1 298 ? -20.501 -1.967 4.300 1.00 83.44 298 ARG A C 1
ATOM 2314 O O . ARG A 1 298 ? -20.347 -1.828 3.087 1.00 83.44 298 ARG A O 1
ATOM 2321 N N . TYR A 1 299 ? -19.545 -1.709 5.190 1.00 82.81 299 TYR A N 1
ATOM 2322 C CA . TYR A 1 299 ? -18.217 -1.245 4.802 1.00 82.81 299 TYR A CA 1
ATOM 2323 C C . TYR A 1 299 ? -17.448 -2.296 3.990 1.00 82.81 299 TYR A C 1
ATOM 2325 O O . TYR A 1 299 ? -16.874 -1.984 2.948 1.00 82.81 299 TYR A O 1
ATOM 2333 N N . LEU A 1 300 ? -17.491 -3.564 4.403 1.00 83.81 300 LEU A N 1
ATOM 2334 C CA . LEU A 1 300 ? -16.865 -4.664 3.667 1.00 83.81 300 LEU A CA 1
ATOM 2335 C C . LEU A 1 300 ? -17.456 -4.827 2.265 1.00 83.81 300 LEU A C 1
ATOM 2337 O O . LEU A 1 300 ? -16.710 -5.026 1.307 1.00 83.81 300 LEU A O 1
ATOM 2341 N N . ALA A 1 301 ? -18.776 -4.687 2.121 1.00 84.94 301 ALA A N 1
ATOM 2342 C CA . ALA A 1 301 ? -19.430 -4.722 0.816 1.00 84.94 301 ALA A CA 1
ATOM 2343 C C . ALA A 1 301 ? -18.975 -3.564 -0.094 1.00 84.94 301 ALA A C 1
ATOM 2345 O O . ALA A 1 301 ? -18.766 -3.766 -1.290 1.00 84.94 301 ALA A O 1
ATOM 2346 N N . GLN A 1 302 ? -18.783 -2.364 0.462 1.00 82.44 302 GLN A N 1
ATOM 2347 C CA . GLN A 1 302 ? -18.237 -1.216 -0.267 1.00 82.44 302 GLN A CA 1
ATOM 2348 C C . GLN A 1 302 ? -16.795 -1.479 -0.722 1.00 82.44 302 GLN A C 1
ATOM 2350 O O . GLN A 1 302 ? -16.491 -1.338 -1.905 1.00 82.44 302 GLN A O 1
ATOM 2355 N N . VAL A 1 303 ? -15.924 -1.931 0.186 1.00 78.44 303 VAL A N 1
ATOM 2356 C CA . VAL A 1 303 ? -14.524 -2.286 -0.111 1.00 78.44 303 VAL A CA 1
ATOM 2357 C C . VAL A 1 303 ? -14.444 -3.358 -1.203 1.00 78.44 303 VAL A C 1
ATOM 2359 O O . VAL A 1 303 ? -13.650 -3.232 -2.134 1.00 78.44 303 VAL A O 1
ATOM 2362 N N . ALA A 1 304 ? -15.292 -4.387 -1.136 1.00 80.81 304 ALA A N 1
ATOM 2363 C CA . ALA A 1 304 ? -15.340 -5.449 -2.137 1.00 80.81 304 ALA A CA 1
ATOM 2364 C C . ALA A 1 304 ? -15.679 -4.913 -3.539 1.00 80.81 304 ALA A C 1
ATOM 2366 O O . ALA A 1 304 ? -14.958 -5.221 -4.486 1.00 80.81 304 ALA A O 1
ATOM 2367 N N . ARG A 1 305 ? -16.698 -4.047 -3.659 1.00 83.25 305 ARG A N 1
ATOM 2368 C CA . ARG A 1 305 ? -17.072 -3.407 -4.936 1.00 83.25 305 ARG A CA 1
ATOM 2369 C C . ARG A 1 305 ? -15.927 -2.586 -5.526 1.00 83.25 305 ARG A C 1
ATOM 2371 O O . ARG A 1 305 ? -15.667 -2.661 -6.722 1.00 83.25 305 ARG A O 1
ATOM 2378 N N . PHE A 1 306 ? -15.209 -1.834 -4.691 1.00 76.88 306 PHE A N 1
ATOM 2379 C CA . PHE A 1 306 ? -14.046 -1.062 -5.136 1.00 76.88 306 PHE A CA 1
ATOM 2380 C C . PHE A 1 306 ? -12.894 -1.943 -5.621 1.00 76.88 306 PHE A C 1
ATOM 2382 O O . PHE A 1 306 ? -12.285 -1.646 -6.652 1.00 76.88 306 PHE A O 1
ATOM 2389 N N . ARG A 1 307 ? -12.596 -3.034 -4.904 1.00 76.25 307 ARG A N 1
ATOM 2390 C CA . ARG A 1 307 ? -11.570 -4.004 -5.314 1.00 76.25 307 ARG A CA 1
ATOM 2391 C C . ARG A 1 307 ? -11.929 -4.652 -6.649 1.00 76.25 307 ARG A C 1
ATOM 2393 O O . ARG A 1 307 ? -11.083 -4.713 -7.535 1.00 76.25 307 ARG A O 1
ATOM 2400 N N . GLU A 1 308 ? -13.176 -5.083 -6.807 1.00 79.00 308 GLU A N 1
ATOM 2401 C CA . GLU A 1 308 ? -13.685 -5.699 -8.035 1.00 79.00 308 GLU A CA 1
ATOM 2402 C C . GLU A 1 308 ? -13.615 -4.743 -9.235 1.00 79.00 308 GLU A C 1
ATOM 2404 O O . GLU A 1 308 ? -13.080 -5.107 -10.284 1.00 79.00 308 GLU A O 1
ATOM 2409 N N . ALA A 1 309 ? -14.049 -3.489 -9.068 1.00 76.75 309 ALA A N 1
ATOM 2410 C CA . ALA A 1 309 ? -13.914 -2.465 -10.104 1.00 76.75 309 ALA A CA 1
ATOM 2411 C C . ALA A 1 309 ? -12.438 -2.206 -10.461 1.00 76.75 309 ALA A C 1
ATOM 2413 O O . ALA A 1 309 ? -12.088 -2.059 -11.630 1.00 76.75 309 ALA A O 1
ATOM 2414 N N . GLY A 1 310 ? -11.544 -2.207 -9.464 1.00 70.69 310 GLY A N 1
ATOM 2415 C CA . GLY A 1 310 ? -10.101 -2.112 -9.681 1.00 70.69 310 GLY A CA 1
ATOM 2416 C C . GLY A 1 310 ? -9.543 -3.258 -10.526 1.00 70.69 310 GLY A C 1
ATOM 2417 O O . GLY A 1 310 ? -8.827 -3.001 -11.489 1.00 70.69 310 GLY A O 1
ATOM 2418 N N . VAL A 1 311 ? -9.909 -4.501 -10.208 1.00 70.31 311 VAL A N 1
ATOM 2419 C CA . VAL A 1 311 ? -9.516 -5.689 -10.986 1.00 70.31 311 VAL A CA 1
ATOM 2420 C C . VAL A 1 311 ? -10.060 -5.617 -12.412 1.00 70.31 311 VAL A C 1
ATOM 2422 O O . VAL A 1 311 ? -9.334 -5.919 -13.356 1.00 70.31 311 VAL A O 1
ATOM 2425 N N . THR A 1 312 ? -11.305 -5.171 -12.580 1.00 77.81 312 THR A N 1
ATOM 2426 C CA . THR A 1 312 ? -11.955 -5.048 -13.893 1.00 77.81 312 THR A CA 1
ATOM 2427 C C . THR A 1 312 ? -11.217 -4.053 -14.790 1.00 77.81 312 THR A C 1
ATOM 2429 O O . THR A 1 312 ? -10.900 -4.380 -15.933 1.00 77.81 312 THR A O 1
ATOM 2432 N N . VAL A 1 313 ? -10.852 -2.880 -14.259 1.00 76.50 313 VAL A N 1
ATOM 2433 C CA . VAL A 1 313 ? -10.057 -1.877 -14.990 1.00 76.50 313 VAL A CA 1
ATOM 2434 C C . VAL A 1 313 ? -8.697 -2.432 -15.402 1.00 76.50 313 VAL A C 1
ATOM 2436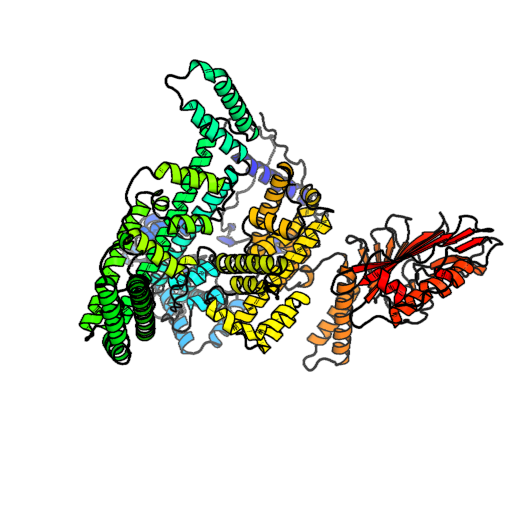 O O . VAL A 1 313 ? -8.302 -2.288 -16.556 1.00 76.50 313 VAL A O 1
ATOM 2439 N N . GLU A 1 314 ? -7.980 -3.096 -14.495 1.00 71.38 314 GLU A N 1
ATOM 2440 C CA . GLU A 1 314 ? -6.658 -3.656 -14.805 1.00 71.38 314 GLU A CA 1
ATOM 2441 C C . GLU A 1 314 ? -6.728 -4.815 -15.810 1.00 71.38 314 GLU A C 1
ATOM 2443 O O . GLU A 1 314 ? -5.861 -4.940 -16.681 1.00 71.38 314 GLU A O 1
ATOM 2448 N N . SER A 1 315 ? -7.788 -5.625 -15.752 1.00 67.94 315 SER A N 1
ATOM 2449 C CA . SER A 1 315 ? -8.067 -6.661 -16.748 1.00 67.94 315 SER A CA 1
ATOM 2450 C C . SER A 1 315 ? -8.324 -6.049 -18.128 1.00 67.94 315 SER A C 1
ATOM 2452 O O . SER A 1 315 ? -7.739 -6.493 -19.116 1.00 67.94 315 SER A O 1
ATOM 2454 N N . ALA A 1 316 ? -9.148 -5.001 -18.205 1.00 71.50 316 ALA A N 1
ATOM 2455 C CA . ALA A 1 316 ? -9.476 -4.344 -19.467 1.00 71.50 316 ALA A CA 1
ATOM 2456 C C . ALA A 1 316 ? -8.273 -3.596 -20.071 1.00 71.50 316 ALA A C 1
ATOM 2458 O O . ALA A 1 316 ? -8.028 -3.683 -21.273 1.00 71.50 316 ALA A O 1
ATOM 2459 N N . LYS A 1 317 ? -7.451 -2.941 -19.238 1.00 75.81 317 LYS A N 1
ATOM 2460 C CA . LYS A 1 317 ? -6.159 -2.384 -19.670 1.00 75.81 317 LYS A CA 1
ATOM 2461 C C . LYS A 1 317 ? -5.244 -3.464 -20.228 1.00 75.81 317 LYS A C 1
ATOM 2463 O O . LYS A 1 317 ? -4.688 -3.308 -21.307 1.00 75.81 317 LYS A O 1
ATOM 2468 N N . THR A 1 318 ? -5.119 -4.583 -19.515 1.00 65.06 318 THR A N 1
ATOM 2469 C CA . THR A 1 318 ? -4.281 -5.707 -19.949 1.00 65.06 318 THR A CA 1
ATOM 2470 C C . THR A 1 318 ? -4.720 -6.245 -21.309 1.00 65.06 318 THR A C 1
ATOM 2472 O O . THR A 1 318 ? -3.866 -6.560 -22.133 1.00 65.06 318 THR A O 1
ATOM 2475 N N . ALA A 1 319 ? -6.026 -6.287 -21.579 1.00 69.56 319 ALA A N 1
ATOM 2476 C CA . ALA A 1 319 ? -6.550 -6.717 -22.870 1.00 69.56 319 ALA A CA 1
ATOM 2477 C C . ALA A 1 319 ? -6.188 -5.772 -24.034 1.00 69.56 319 ALA A C 1
ATOM 2479 O O . ALA A 1 319 ? -6.116 -6.225 -25.170 1.00 69.56 319 ALA A O 1
ATOM 2480 N N . LEU A 1 320 ? -5.930 -4.489 -23.759 1.00 70.31 320 LEU A N 1
ATOM 2481 C CA . LEU A 1 320 ? -5.533 -3.473 -24.744 1.00 70.31 320 LEU A CA 1
ATOM 2482 C C . LEU A 1 320 ? -4.017 -3.215 -24.789 1.00 70.31 320 LEU A C 1
ATOM 2484 O O . LEU A 1 320 ? -3.550 -2.383 -25.564 1.00 70.31 320 LEU A O 1
ATOM 2488 N N . PHE A 1 321 ? -3.234 -3.895 -23.955 1.00 68.12 321 PHE A N 1
ATOM 2489 C CA . PHE A 1 321 ? -1.801 -3.647 -23.828 1.00 68.12 321 PHE A CA 1
ATOM 2490 C C . PHE A 1 321 ? -1.060 -3.866 -25.167 1.00 68.12 321 PHE A C 1
ATOM 2492 O O . PHE A 1 321 ? -1.348 -4.820 -25.888 1.00 68.12 321 PHE A O 1
ATOM 2499 N N . GLU A 1 322 ? -0.107 -2.983 -25.502 1.00 66.12 322 GLU A N 1
ATOM 2500 C CA . GLU A 1 322 ? 0.642 -2.953 -26.781 1.00 66.12 322 GLU A CA 1
ATOM 2501 C C . GLU A 1 322 ? -0.200 -2.724 -28.053 1.00 66.12 322 GLU A C 1
ATOM 2503 O O . GLU A 1 322 ? 0.315 -2.826 -29.169 1.00 66.12 322 GLU A O 1
ATOM 2508 N N . MET A 1 323 ? -1.480 -2.363 -27.929 1.00 81.75 323 MET A N 1
ATOM 2509 C CA . MET A 1 323 ? -2.343 -2.075 -29.082 1.00 81.75 323 MET A CA 1
ATOM 2510 C C . MET A 1 323 ? -2.307 -0.600 -29.520 1.00 81.75 323 MET A C 1
ATOM 2512 O O . MET A 1 323 ? -3.169 -0.164 -30.276 1.00 81.75 323 MET A O 1
ATOM 2516 N N . ASP A 1 324 ? -1.308 0.180 -29.094 1.00 78.44 324 ASP A N 1
ATOM 2517 C CA . ASP A 1 324 ? -1.150 1.604 -29.417 1.00 78.44 324 ASP A CA 1
ATOM 2518 C C . ASP A 1 324 ? -1.196 1.884 -30.925 1.00 78.44 324 ASP A C 1
ATOM 2520 O O . ASP A 1 324 ? -1.935 2.756 -31.381 1.00 78.44 324 ASP A O 1
ATOM 2524 N N . GLY A 1 325 ? -0.425 1.119 -31.704 1.00 78.31 325 GLY A N 1
ATOM 2525 C CA . GLY A 1 325 ? -0.404 1.241 -33.164 1.00 78.31 325 GLY A CA 1
ATOM 2526 C C . GLY A 1 325 ? -1.712 0.780 -33.812 1.00 78.31 325 GLY A C 1
ATOM 2527 O O . GLY A 1 325 ? -2.179 1.399 -34.765 1.00 78.31 325 GLY A O 1
ATOM 2528 N N . LEU A 1 326 ? -2.338 -0.268 -33.263 1.00 83.56 326 LEU A N 1
ATOM 2529 C CA . LEU A 1 326 ? -3.625 -0.779 -33.738 1.00 83.56 326 LEU A CA 1
ATOM 2530 C C . LEU A 1 326 ? -4.755 0.232 -33.497 1.00 83.56 326 LEU A C 1
ATOM 2532 O O . LEU A 1 326 ? -5.614 0.400 -34.357 1.00 83.56 326 LEU A O 1
ATOM 2536 N N . TYR A 1 327 ? -4.738 0.933 -32.363 1.00 90.19 327 TYR A N 1
ATOM 2537 C CA . TYR A 1 327 ? -5.720 1.961 -32.036 1.00 90.19 327 TYR A CA 1
ATOM 2538 C C . TYR A 1 327 ? -5.604 3.198 -32.938 1.00 90.19 327 TYR A C 1
ATOM 2540 O O . TYR A 1 327 ? -6.618 3.704 -33.415 1.00 90.19 327 TYR A O 1
ATOM 2548 N N . GLU A 1 328 ? -4.387 3.661 -33.240 1.00 88.31 328 GLU A N 1
ATOM 2549 C CA . GLU A 1 328 ? -4.200 4.765 -34.196 1.00 88.31 328 GLU A CA 1
ATOM 2550 C C . GLU A 1 328 ? -4.658 4.374 -35.607 1.00 88.31 328 GLU A C 1
ATOM 2552 O O . GLU A 1 328 ? -5.382 5.125 -36.264 1.00 88.31 328 GLU A O 1
ATOM 2557 N N . LEU A 1 329 ? -4.324 3.159 -36.047 1.00 87.38 329 LEU A N 1
ATOM 2558 C CA . LEU A 1 329 ? -4.775 2.639 -37.334 1.00 87.38 329 LEU A CA 1
ATOM 2559 C C . LEU A 1 329 ? -6.300 2.462 -37.383 1.00 87.38 329 LEU A C 1
ATOM 2561 O O . LEU A 1 329 ? -6.924 2.789 -38.390 1.00 87.38 329 LEU A O 1
ATOM 2565 N N . TYR A 1 330 ? -6.916 2.028 -36.281 1.00 92.56 330 TYR A N 1
ATOM 2566 C CA . TYR A 1 330 ? -8.370 1.961 -36.128 1.00 92.56 330 TYR A CA 1
ATOM 2567 C C . TYR A 1 330 ? -9.031 3.332 -36.320 1.00 92.56 330 TYR A C 1
ATOM 2569 O O . TYR A 1 330 ? -10.031 3.430 -37.032 1.00 92.56 330 TYR A O 1
ATOM 2577 N N . LYS A 1 331 ? -8.474 4.407 -35.746 1.00 90.56 331 LYS A N 1
ATOM 2578 C CA . LYS A 1 331 ? -9.009 5.770 -35.917 1.00 90.56 331 LYS A CA 1
ATOM 2579 C C . LYS A 1 331 ? -8.984 6.209 -37.380 1.00 90.56 331 LYS A C 1
ATOM 2581 O O . LYS A 1 331 ? -9.973 6.757 -37.870 1.00 90.56 331 LYS A O 1
ATOM 2586 N N . VAL A 1 332 ? -7.886 5.930 -38.081 1.00 88.06 332 VAL A N 1
ATOM 2587 C CA . VAL A 1 332 ? -7.751 6.212 -39.519 1.00 88.06 332 VAL A CA 1
ATOM 2588 C C . VAL A 1 332 ? -8.749 5.380 -40.329 1.00 88.06 332 VAL A C 1
ATOM 2590 O O . VAL A 1 332 ? -9.474 5.926 -41.159 1.00 88.06 332 VAL A O 1
ATOM 2593 N N . TRP A 1 333 ? -8.854 4.081 -40.043 1.00 90.19 333 TRP A N 1
ATOM 2594 C CA . TRP A 1 333 ? -9.798 3.172 -40.695 1.00 90.19 333 TRP A CA 1
ATOM 2595 C C . TRP A 1 333 ? -11.259 3.613 -40.509 1.00 90.19 333 TRP A C 1
ATOM 2597 O O . TRP A 1 333 ? -12.013 3.685 -41.481 1.00 90.19 333 TRP A O 1
ATOM 2607 N N . ARG A 1 334 ? -11.652 4.010 -39.291 1.00 87.75 334 ARG A N 1
ATOM 2608 C CA . ARG A 1 334 ? -12.987 4.559 -38.989 1.00 87.75 334 ARG A CA 1
ATOM 2609 C C . ARG A 1 334 ? -13.279 5.849 -39.750 1.00 87.75 334 ARG A C 1
ATOM 2611 O O . ARG A 1 334 ? -14.400 6.024 -40.223 1.00 87.75 334 ARG A O 1
ATOM 2618 N N . ALA A 1 335 ? -12.302 6.750 -39.854 1.00 83.81 335 ALA A N 1
ATOM 2619 C CA . ALA A 1 335 ? -12.462 8.011 -40.574 1.00 83.81 335 ALA A CA 1
ATOM 2620 C C . ALA A 1 335 ? -12.687 7.780 -42.077 1.00 83.81 335 ALA A C 1
ATOM 2622 O O . ALA A 1 335 ? -13.544 8.426 -42.678 1.00 83.81 335 ALA A O 1
ATOM 2623 N N . VAL A 1 336 ? -11.972 6.816 -42.664 1.00 81.44 336 VAL A N 1
ATOM 2624 C CA . VAL A 1 336 ? -12.101 6.453 -44.081 1.00 81.44 336 VAL A CA 1
ATOM 2625 C C . VAL A 1 336 ? -13.409 5.714 -44.369 1.00 81.44 336 VAL A C 1
ATOM 2627 O O . VAL A 1 336 ? -14.099 6.050 -45.327 1.00 81.44 336 VAL A O 1
ATOM 2630 N N . GLY A 1 337 ? -13.822 4.786 -43.499 1.00 71.19 337 GLY A N 1
ATOM 2631 C CA . GLY A 1 337 ? -15.114 4.099 -43.618 1.00 71.19 337 GLY A CA 1
ATOM 2632 C C . GLY A 1 337 ? -16.338 5.016 -43.452 1.00 71.19 337 GLY A C 1
ATOM 2633 O O . GLY A 1 337 ? -17.424 4.680 -43.917 1.00 71.19 337 GLY A O 1
ATOM 2634 N N . GLY A 1 338 ? -16.176 6.185 -42.817 1.00 63.09 338 GLY A N 1
ATOM 2635 C CA . GLY A 1 338 ? -17.226 7.197 -42.648 1.00 63.09 338 GLY A CA 1
ATOM 2636 C C . GLY A 1 338 ? -17.432 8.134 -43.847 1.00 63.09 338 GLY A C 1
ATOM 2637 O O . GLY A 1 338 ? -18.448 8.827 -43.898 1.00 63.09 338 GLY A O 1
ATOM 2638 N N . MET A 1 339 ? -16.523 8.153 -44.831 1.00 61.56 339 MET A N 1
ATOM 2639 C CA . MET A 1 339 ? -16.583 9.018 -46.025 1.00 61.56 339 MET A CA 1
ATOM 2640 C C . MET A 1 339 ? -17.492 8.467 -47.142 1.00 61.56 339 MET A C 1
ATOM 2642 O O . MET A 1 339 ? -17.187 8.550 -48.330 1.00 61.56 339 MET A O 1
ATOM 2646 N N . SER A 1 340 ? -18.661 7.932 -46.785 1.00 50.16 340 SER A N 1
ATOM 2647 C CA . SER A 1 340 ? -19.687 7.538 -47.759 1.00 50.16 340 SER A CA 1
ATOM 2648 C C . SER A 1 340 ? -20.505 8.761 -48.206 1.00 50.16 340 SER A C 1
ATOM 2650 O O . SER A 1 340 ? -21.640 8.953 -47.771 1.00 50.16 340 SER A O 1
ATOM 2652 N N . GLY A 1 341 ? -19.930 9.600 -49.078 1.00 55.38 341 GLY A N 1
ATOM 2653 C CA . GLY A 1 341 ? -20.642 10.714 -49.718 1.00 55.38 341 GLY A CA 1
ATOM 2654 C C . GLY A 1 341 ? -19.802 11.567 -50.680 1.00 55.38 341 GLY A C 1
ATOM 2655 O O . GLY A 1 341 ? -18.800 12.159 -50.294 1.00 55.38 341 GLY A O 1
ATOM 2656 N N . THR A 1 342 ? -20.260 11.662 -51.936 1.00 50.28 342 THR A N 1
ATOM 2657 C CA . THR A 1 342 ? -19.889 12.608 -53.025 1.00 50.28 342 THR A CA 1
ATOM 2658 C C . THR A 1 342 ? -18.428 12.741 -53.499 1.00 50.28 342 THR A C 1
ATOM 2660 O O . THR A 1 342 ? -18.236 13.264 -54.592 1.00 50.28 342 THR A O 1
ATOM 2663 N N . TYR A 1 343 ? -17.419 12.213 -52.795 1.00 51.00 343 TYR A N 1
ATOM 2664 C CA . TYR A 1 343 ? -16.000 12.243 -53.225 1.00 51.00 343 TYR A CA 1
ATOM 2665 C C . TYR A 1 343 ? -15.383 10.852 -53.511 1.00 51.00 343 TYR A C 1
ATOM 2667 O O . TYR A 1 343 ? -14.177 10.728 -53.708 1.00 51.00 343 TYR A O 1
ATOM 2675 N N . ALA A 1 344 ? -16.205 9.800 -53.568 1.00 51.06 344 ALA A N 1
ATOM 2676 C CA . ALA A 1 344 ? -15.782 8.402 -53.414 1.00 51.06 344 ALA A CA 1
ATOM 2677 C C . ALA A 1 344 ? -14.867 7.810 -54.512 1.00 51.06 344 ALA A C 1
ATOM 2679 O O . ALA A 1 344 ? -14.168 6.845 -54.239 1.00 51.06 344 ALA A O 1
ATOM 2680 N N . ALA A 1 345 ? -14.805 8.359 -55.728 1.00 52.94 345 ALA A N 1
ATOM 2681 C CA . ALA A 1 345 ? -14.114 7.675 -56.832 1.00 52.94 345 ALA A CA 1
ATOM 2682 C C . ALA A 1 345 ? -12.572 7.804 -56.830 1.00 52.94 345 ALA A C 1
ATOM 2684 O O . ALA A 1 345 ? -11.904 7.072 -57.554 1.00 52.94 345 ALA A O 1
ATOM 2685 N N . VAL A 1 346 ? -11.987 8.731 -56.056 1.00 49.78 346 VAL A N 1
ATOM 2686 C CA . VAL A 1 346 ? -10.534 9.025 -56.102 1.00 49.78 346 VAL A CA 1
ATOM 2687 C C . VAL A 1 346 ? -9.752 8.369 -54.944 1.00 49.78 346 VAL A C 1
ATOM 2689 O O . VAL A 1 346 ? -8.527 8.324 -54.997 1.00 49.78 346 VAL A O 1
ATOM 2692 N N . ASP A 1 347 ? -10.426 7.791 -53.938 1.00 62.03 347 ASP A N 1
ATOM 2693 C CA . ASP A 1 347 ? -9.788 7.314 -52.690 1.00 62.03 347 ASP A CA 1
ATOM 2694 C C . ASP A 1 347 ? -10.070 5.830 -52.338 1.00 62.03 347 ASP A C 1
ATOM 2696 O O . ASP A 1 347 ? -9.741 5.368 -51.245 1.00 62.03 347 ASP A O 1
ATOM 2700 N N . GLU A 1 348 ? -10.640 5.036 -53.258 1.00 68.19 348 GLU A N 1
ATOM 2701 C CA . GLU A 1 348 ? -10.927 3.603 -53.023 1.00 68.19 348 GLU A CA 1
ATOM 2702 C C . GLU A 1 348 ? -9.653 2.770 -52.808 1.00 68.19 348 GLU A C 1
ATOM 2704 O O . GLU A 1 348 ? -9.596 1.931 -51.909 1.00 68.19 348 GLU A O 1
ATOM 2709 N N . THR A 1 349 ? -8.591 3.027 -53.579 1.00 75.81 349 THR A N 1
ATOM 2710 C CA . THR A 1 349 ? -7.314 2.298 -53.458 1.00 75.81 349 THR A CA 1
ATOM 2711 C C . THR A 1 349 ? -6.672 2.505 -52.087 1.00 75.81 349 THR A C 1
ATOM 2713 O O . THR A 1 349 ? -6.121 1.571 -51.502 1.00 75.81 349 THR A O 1
ATOM 2716 N N . ARG A 1 350 ? -6.765 3.724 -51.546 1.00 78.88 350 ARG A N 1
ATOM 2717 C CA . ARG A 1 350 ? -6.247 4.057 -50.217 1.00 78.88 350 ARG A CA 1
ATOM 2718 C C . ARG A 1 350 ? -7.118 3.455 -49.120 1.00 78.88 350 ARG A C 1
ATOM 2720 O O . ARG A 1 350 ? -6.576 2.922 -48.156 1.00 78.88 350 ARG A O 1
ATOM 2727 N N . ALA A 1 351 ? -8.442 3.480 -49.282 1.00 79.12 351 ALA A N 1
ATOM 2728 C CA . ALA A 1 351 ? -9.371 2.845 -48.353 1.00 79.12 351 ALA A CA 1
ATOM 2729 C C . ALA A 1 351 ? -9.157 1.328 -48.261 1.00 79.12 351 ALA A C 1
ATOM 2731 O O . ALA A 1 351 ? -9.087 0.784 -47.159 1.00 79.12 351 ALA A O 1
ATOM 2732 N N . HIS A 1 352 ? -8.958 0.655 -49.398 1.00 82.06 352 HIS A N 1
ATOM 2733 C CA . HIS A 1 352 ? -8.609 -0.765 -49.433 1.00 82.06 352 HIS A CA 1
ATOM 2734 C C . HIS A 1 352 ? -7.249 -1.059 -48.792 1.00 82.06 352 HIS A C 1
ATOM 2736 O O . HIS A 1 352 ? -7.125 -2.049 -48.072 1.00 82.06 352 HIS A O 1
ATOM 2742 N N . ALA A 1 353 ? -6.242 -0.207 -49.012 1.00 85.56 353 ALA A N 1
ATOM 2743 C CA . ALA A 1 353 ? -4.937 -0.357 -48.372 1.00 85.56 353 ALA A CA 1
ATOM 2744 C C . ALA A 1 353 ? -5.033 -0.224 -46.842 1.00 85.56 353 ALA A C 1
ATOM 2746 O O . ALA A 1 353 ? -4.486 -1.059 -46.126 1.00 85.56 353 ALA A O 1
ATOM 2747 N N . ILE A 1 354 ? -5.785 0.764 -46.345 1.00 86.00 354 ILE A N 1
ATOM 2748 C CA . ILE A 1 354 ? -6.006 0.987 -44.908 1.00 86.00 354 ILE A CA 1
ATOM 2749 C C . ILE A 1 354 ? -6.818 -0.160 -44.285 1.00 86.00 354 ILE A C 1
ATOM 2751 O O . ILE A 1 354 ? -6.488 -0.606 -43.189 1.00 86.00 354 ILE A O 1
ATOM 2755 N N . ASP A 1 355 ? -7.844 -0.686 -44.968 1.00 86.38 355 ASP A N 1
ATOM 2756 C CA . ASP A 1 355 ? -8.588 -1.869 -44.501 1.00 86.38 355 ASP A CA 1
ATOM 2757 C C . ASP A 1 355 ? -7.697 -3.118 -44.437 1.00 86.38 355 ASP A C 1
ATOM 2759 O O . ASP A 1 355 ? -7.725 -3.847 -43.444 1.00 86.38 355 ASP A O 1
ATOM 2763 N N . ALA A 1 356 ? -6.854 -3.343 -45.449 1.00 87.94 356 ALA A N 1
ATOM 2764 C CA . ALA A 1 356 ? -5.908 -4.456 -45.460 1.00 87.94 356 ALA A CA 1
ATOM 2765 C C . ALA A 1 356 ? -4.857 -4.333 -44.342 1.00 87.94 356 ALA A C 1
ATOM 2767 O O . ALA A 1 356 ? -4.598 -5.311 -43.636 1.00 87.94 356 ALA A O 1
ATOM 2768 N N . GLU A 1 357 ? -4.290 -3.139 -44.144 1.00 90.56 357 GLU A N 1
ATOM 2769 C CA . GLU A 1 357 ? -3.331 -2.852 -43.072 1.00 90.56 357 GLU A CA 1
ATOM 2770 C C . GLU A 1 357 ? -3.972 -3.057 -41.694 1.00 90.56 357 GLU A C 1
ATOM 2772 O O . GLU A 1 357 ? -3.397 -3.722 -40.829 1.00 90.56 357 GLU A O 1
ATOM 2777 N N . PHE A 1 358 ? -5.204 -2.573 -41.506 1.00 91.62 358 PHE A N 1
ATOM 2778 C CA . PHE A 1 358 ? -5.938 -2.728 -40.253 1.00 91.62 358 PHE A CA 1
ATOM 2779 C C . PHE A 1 358 ? -6.263 -4.194 -39.954 1.00 91.62 358 PHE A C 1
ATOM 2781 O O . PHE A 1 358 ? -6.031 -4.665 -38.840 1.00 91.62 358 PHE A O 1
ATOM 2788 N N . ARG A 1 359 ? -6.714 -4.967 -40.950 1.00 91.50 359 ARG A N 1
ATOM 2789 C CA . ARG A 1 359 ? -6.951 -6.413 -40.794 1.00 91.50 359 ARG A CA 1
ATOM 2790 C C . ARG A 1 359 ? -5.671 -7.188 -40.490 1.00 91.50 359 ARG A C 1
ATOM 2792 O O . ARG A 1 359 ? -5.705 -8.102 -39.666 1.00 91.50 359 ARG A O 1
ATOM 2799 N N . ALA A 1 360 ? -4.550 -6.826 -41.111 1.00 89.56 360 ALA A N 1
ATOM 2800 C CA . ALA A 1 360 ? -3.255 -7.430 -40.811 1.00 89.56 360 ALA A CA 1
ATOM 2801 C C . ALA A 1 360 ? -2.804 -7.117 -39.373 1.00 89.56 360 ALA A C 1
ATOM 2803 O O . ALA A 1 360 ? -2.332 -8.010 -38.664 1.00 89.56 360 ALA A O 1
ATOM 2804 N N . ALA A 1 361 ? -3.007 -5.879 -38.912 1.00 83.56 361 ALA A N 1
ATOM 2805 C CA . ALA A 1 361 ? -2.725 -5.479 -37.538 1.00 83.56 361 ALA A CA 1
ATOM 2806 C C . ALA A 1 361 ? -3.619 -6.222 -36.526 1.00 83.56 361 ALA A C 1
ATOM 2808 O O . ALA A 1 361 ? -3.107 -6.739 -35.535 1.00 83.56 361 ALA A O 1
ATOM 2809 N N . LEU A 1 362 ? -4.921 -6.376 -36.798 1.00 87.06 362 LEU A N 1
ATOM 2810 C CA . LEU A 1 362 ? -5.831 -7.185 -35.971 1.00 87.06 362 LEU A CA 1
ATOM 2811 C C . LEU A 1 362 ? -5.345 -8.636 -35.841 1.00 87.06 362 LEU A C 1
ATOM 2813 O O . LEU A 1 362 ? -5.256 -9.163 -34.730 1.00 87.06 362 LEU A O 1
ATOM 2817 N N . ALA A 1 363 ? -4.961 -9.263 -36.959 1.00 87.62 363 ALA A N 1
ATOM 2818 C CA . ALA A 1 363 ? -4.455 -10.633 -36.972 1.00 87.62 363 ALA A CA 1
ATOM 2819 C C . ALA A 1 363 ? -3.158 -10.790 -36.156 1.00 87.62 363 ALA A C 1
ATOM 2821 O O . ALA A 1 363 ? -3.004 -11.782 -35.443 1.00 87.62 363 ALA A O 1
ATOM 2822 N N . LYS A 1 364 ? -2.256 -9.795 -36.193 1.00 82.44 364 LYS A N 1
ATOM 2823 C CA . LYS A 1 364 ? -1.020 -9.770 -35.385 1.00 82.44 364 LYS A CA 1
ATOM 2824 C C . LYS A 1 364 ? -1.302 -9.806 -33.878 1.00 82.44 364 LYS A C 1
ATOM 2826 O O . LYS A 1 364 ? -0.527 -10.401 -33.134 1.00 82.44 364 LYS A O 1
ATOM 2831 N N . HIS A 1 365 ? -2.411 -9.209 -33.445 1.00 73.81 365 HIS A N 1
ATOM 2832 C CA . HIS A 1 365 ? -2.861 -9.206 -32.050 1.00 73.81 365 HIS A CA 1
ATOM 2833 C C . HIS A 1 365 ? -3.863 -10.334 -31.727 1.00 73.81 365 HIS A C 1
ATOM 2835 O O . HIS A 1 365 ? -4.424 -10.363 -30.636 1.00 73.81 365 HIS A O 1
ATOM 2841 N N . GLY A 1 366 ? -4.089 -11.281 -32.649 1.00 84.25 366 GLY A N 1
ATOM 2842 C CA . GLY A 1 366 ? -4.993 -12.418 -32.438 1.00 84.25 366 GLY A CA 1
ATOM 2843 C C . GLY A 1 366 ? -6.482 -12.056 -32.430 1.00 84.25 366 GLY A C 1
ATOM 2844 O O . GLY A 1 366 ? -7.299 -12.839 -31.947 1.00 84.25 366 GLY A O 1
ATOM 2845 N N . LEU A 1 367 ? -6.853 -10.886 -32.957 1.00 88.25 367 LEU A N 1
ATOM 2846 C CA . LEU A 1 367 ? -8.233 -10.410 -32.995 1.00 88.25 367 LEU A CA 1
ATOM 2847 C C . LEU A 1 367 ? -8.910 -10.824 -34.301 1.00 88.25 367 LEU A C 1
ATOM 2849 O O . LEU A 1 367 ? -8.413 -10.571 -35.397 1.00 88.25 367 LEU A O 1
ATOM 2853 N N . ALA A 1 368 ? -10.080 -11.452 -34.180 1.00 85.81 368 ALA A N 1
ATOM 2854 C CA . ALA A 1 368 ? -10.796 -12.017 -35.322 1.00 85.81 368 ALA A CA 1
ATOM 2855 C C . ALA A 1 368 ? -11.516 -10.967 -36.187 1.00 85.81 368 ALA A C 1
ATOM 2857 O O . ALA A 1 368 ? -11.859 -11.250 -37.334 1.00 85.81 368 ALA A O 1
ATOM 2858 N N . SER A 1 369 ? -11.805 -9.778 -35.647 1.00 90.69 369 SER A N 1
ATOM 2859 C CA . SER A 1 369 ? -12.576 -8.751 -36.354 1.00 90.69 369 SER A CA 1
ATOM 2860 C C . SER A 1 369 ? -12.389 -7.347 -35.763 1.00 90.69 369 SER A C 1
ATOM 2862 O O . SER A 1 369 ? -12.012 -7.231 -34.594 1.00 90.69 369 SER A O 1
ATOM 2864 N N . PRO A 1 370 ? -12.732 -6.286 -36.522 1.00 90.88 370 PRO A N 1
ATOM 2865 C CA . PRO A 1 370 ? -12.863 -4.930 -35.986 1.00 90.88 370 PRO A CA 1
ATOM 2866 C C . PRO A 1 370 ? -13.790 -4.856 -34.767 1.00 90.88 370 PRO A C 1
ATOM 2868 O O . PRO A 1 370 ? -13.442 -4.224 -33.778 1.00 90.88 370 PRO A O 1
ATOM 2871 N N . ALA A 1 371 ? -14.919 -5.575 -34.794 1.00 92.12 371 ALA A N 1
ATOM 2872 C CA . ALA A 1 371 ? -15.878 -5.610 -33.690 1.00 92.12 371 ALA A CA 1
ATOM 2873 C C . ALA A 1 371 ? -15.279 -6.201 -32.401 1.00 92.12 371 ALA A C 1
ATOM 2875 O O . ALA A 1 371 ? -15.621 -5.764 -31.307 1.00 92.12 371 ALA A O 1
ATOM 2876 N N . ALA A 1 372 ? -14.356 -7.164 -32.515 1.00 90.25 372 ALA A N 1
ATOM 2877 C CA . ALA A 1 372 ? -13.642 -7.698 -31.356 1.00 90.25 372 ALA A CA 1
ATOM 2878 C C . ALA A 1 372 ? -12.731 -6.637 -30.716 1.00 90.25 372 ALA A C 1
ATOM 2880 O O . ALA A 1 372 ? -12.685 -6.536 -29.495 1.00 90.25 372 ALA A O 1
ATOM 2881 N N . PHE A 1 373 ? -12.051 -5.818 -31.525 1.00 93.00 373 PHE A N 1
ATOM 2882 C CA . PHE A 1 373 ? -11.236 -4.708 -31.026 1.00 93.00 373 PHE A CA 1
ATOM 2883 C C . PHE A 1 373 ? -12.090 -3.582 -30.423 1.00 93.00 373 PHE A C 1
ATOM 2885 O O . PHE A 1 373 ? -11.793 -3.104 -29.331 1.00 93.00 373 PHE A O 1
ATOM 2892 N N . GLU A 1 374 ? -13.186 -3.203 -31.091 1.00 94.06 374 GLU A N 1
ATOM 2893 C CA . GLU A 1 374 ? -14.162 -2.236 -30.570 1.00 94.06 374 GLU A CA 1
ATOM 2894 C C . GLU A 1 374 ? -14.752 -2.702 -29.225 1.00 94.06 374 GLU A C 1
ATOM 2896 O O . GLU A 1 374 ? -14.922 -1.887 -28.318 1.00 94.06 374 GLU A O 1
ATOM 2901 N N . GLY A 1 375 ? -14.986 -4.011 -29.066 1.00 94.19 375 GLY A N 1
ATOM 2902 C CA . GLY A 1 375 ? -15.388 -4.629 -27.802 1.00 94.19 375 GLY A CA 1
ATOM 2903 C C . GLY A 1 375 ? -14.381 -4.384 -26.678 1.00 94.19 375 GLY A C 1
ATOM 2904 O O . GLY A 1 375 ? -14.766 -3.886 -25.628 1.00 94.19 375 GLY A O 1
ATOM 2905 N N . LEU A 1 376 ? -13.085 -4.615 -26.917 1.00 88.69 376 LEU A N 1
ATOM 2906 C CA . LEU A 1 376 ? -12.038 -4.370 -25.912 1.00 88.69 376 LEU A CA 1
ATOM 2907 C C . LEU A 1 376 ? -11.948 -2.895 -25.494 1.00 88.69 376 LEU A C 1
ATOM 2909 O O . LEU A 1 376 ? -11.793 -2.588 -24.312 1.00 88.69 376 LEU A O 1
ATOM 2913 N N . VAL A 1 377 ? -12.067 -1.974 -26.456 1.00 94.12 377 VAL A N 1
ATOM 2914 C CA . VAL A 1 377 ? -12.099 -0.527 -26.184 1.00 94.12 377 VAL A CA 1
ATOM 2915 C C . VAL A 1 377 ? -13.337 -0.160 -25.362 1.00 94.12 377 VAL A C 1
ATOM 2917 O O . VAL A 1 377 ? -13.232 0.604 -24.402 1.00 94.12 377 VAL A O 1
ATOM 2920 N N . SER A 1 378 ? -14.501 -0.721 -25.704 1.00 94.69 378 SER A N 1
ATOM 2921 C CA . SER A 1 378 ? -15.753 -0.511 -24.972 1.00 94.69 378 SER A CA 1
ATOM 2922 C C . SER A 1 378 ? -15.693 -1.064 -23.548 1.00 94.69 378 SER A C 1
ATOM 2924 O O . SER A 1 378 ? -16.139 -0.390 -22.623 1.00 94.69 378 SER A O 1
ATOM 2926 N N . ASP A 1 379 ? -15.132 -2.256 -23.355 1.00 93.31 379 ASP A N 1
ATOM 2927 C CA . ASP A 1 379 ? -14.990 -2.890 -22.042 1.00 93.31 379 ASP A CA 1
ATOM 2928 C C . ASP A 1 379 ? -14.066 -2.071 -21.135 1.00 93.31 379 ASP A C 1
ATOM 2930 O O . ASP A 1 379 ? -14.368 -1.852 -19.961 1.00 93.31 379 ASP A O 1
ATOM 2934 N N . PHE A 1 380 ? -12.970 -1.545 -21.688 1.00 93.69 380 PHE A N 1
ATOM 2935 C CA . PHE A 1 380 ? -12.084 -0.636 -20.966 1.00 93.69 380 PHE A CA 1
ATOM 2936 C C . PHE A 1 380 ? -12.768 0.681 -20.589 1.00 93.69 380 PHE A C 1
ATOM 2938 O O . PHE A 1 380 ? -12.656 1.108 -19.439 1.00 93.69 380 PHE A O 1
ATOM 2945 N N . LEU A 1 381 ? -13.499 1.306 -21.517 1.00 95.31 381 LEU A N 1
ATOM 2946 C CA . LEU A 1 381 ? -14.250 2.529 -21.227 1.00 95.31 381 LEU A CA 1
ATOM 2947 C C . LEU A 1 381 ? -15.314 2.293 -20.152 1.00 95.31 381 LEU A C 1
ATOM 2949 O O . LEU A 1 381 ? -15.396 3.077 -19.214 1.00 95.31 381 LEU A O 1
ATOM 2953 N N . ALA A 1 382 ? -16.068 1.195 -20.235 1.00 95.00 382 ALA A N 1
ATOM 2954 C CA . ALA A 1 382 ? -17.063 0.840 -19.229 1.00 95.00 382 ALA A CA 1
ATOM 2955 C C . ALA A 1 382 ? -16.421 0.624 -17.850 1.00 95.00 382 ALA A C 1
ATOM 2957 O O . ALA A 1 382 ? -16.894 1.178 -16.863 1.00 95.00 382 ALA A O 1
ATOM 2958 N N . ALA A 1 383 ? -15.305 -0.109 -17.783 1.00 91.25 383 ALA A N 1
ATOM 2959 C CA . ALA A 1 383 ? -14.589 -0.335 -16.532 1.00 91.25 383 ALA A CA 1
ATOM 2960 C C . ALA A 1 383 ? -14.062 0.975 -15.917 1.00 91.25 383 ALA A C 1
ATOM 2962 O O . ALA A 1 383 ? -14.161 1.177 -14.703 1.00 91.25 383 ALA A O 1
ATOM 2963 N N . PHE A 1 384 ? -13.511 1.869 -16.747 1.00 93.62 384 PHE A N 1
ATOM 2964 C CA . PHE A 1 384 ? -13.055 3.191 -16.317 1.00 93.62 384 PHE A CA 1
ATOM 2965 C C . PHE A 1 384 ? -14.215 4.036 -15.777 1.00 93.62 384 PHE A C 1
ATOM 2967 O O . PHE A 1 384 ? -14.112 4.560 -14.665 1.00 93.62 384 PHE A O 1
ATOM 2974 N N . GLU A 1 385 ? -15.312 4.129 -16.537 1.00 94.38 385 GLU A N 1
ATOM 2975 C CA . GLU A 1 385 ? -16.530 4.873 -16.192 1.00 94.38 385 GLU A CA 1
ATOM 2976 C C . GLU A 1 385 ? -17.137 4.357 -14.871 1.00 94.38 385 GLU A C 1
ATOM 2978 O O . GLU A 1 385 ? -17.387 5.145 -13.958 1.00 94.38 385 GLU A O 1
ATOM 2983 N N . ASP A 1 386 ? -17.283 3.039 -14.707 1.00 93.19 386 ASP A N 1
ATOM 2984 C CA . ASP A 1 386 ? -17.842 2.428 -13.493 1.00 93.19 386 ASP A CA 1
ATOM 2985 C C . ASP A 1 386 ? -16.986 2.741 -12.256 1.00 93.19 386 ASP A C 1
ATOM 2987 O O . ASP A 1 386 ? -17.500 3.107 -11.192 1.00 93.19 386 ASP A O 1
ATOM 2991 N N . LYS A 1 387 ? -15.656 2.667 -12.386 1.00 86.00 387 LYS A N 1
ATOM 2992 C CA . LYS A 1 387 ? -14.744 3.021 -11.292 1.00 86.00 387 LYS A CA 1
ATOM 2993 C C . LYS A 1 387 ? -14.753 4.527 -11.004 1.00 86.00 387 LYS A C 1
ATOM 2995 O O . LYS A 1 387 ? -14.671 4.911 -9.837 1.00 86.00 387 LYS A O 1
ATOM 3000 N N . THR A 1 388 ? -14.912 5.373 -12.020 1.00 87.81 388 THR A N 1
ATOM 3001 C CA . THR A 1 388 ? -15.093 6.827 -11.874 1.00 87.81 388 THR A CA 1
ATOM 3002 C C . THR A 1 388 ? -16.372 7.173 -11.118 1.00 87.81 388 THR A C 1
ATOM 3004 O O . THR A 1 388 ? -16.330 8.018 -10.222 1.00 87.81 388 THR A O 1
ATOM 3007 N N . VAL A 1 389 ? -17.488 6.496 -11.400 1.00 90.62 389 VAL A N 1
ATOM 3008 C CA . VAL A 1 389 ? -18.741 6.669 -10.648 1.00 90.62 389 VAL A CA 1
ATOM 3009 C C . VAL A 1 389 ? -18.530 6.339 -9.176 1.00 90.62 389 VAL A C 1
ATOM 3011 O O . VAL A 1 389 ? -18.925 7.119 -8.310 1.00 90.62 389 VAL A O 1
ATOM 3014 N N . LEU A 1 390 ? -17.870 5.217 -8.874 1.00 86.56 390 LEU A N 1
ATOM 3015 C CA . LEU A 1 390 ? -17.596 4.837 -7.491 1.00 86.56 390 LEU A CA 1
ATOM 3016 C C . LEU A 1 390 ? -16.703 5.869 -6.778 1.00 86.56 390 LEU A C 1
ATOM 3018 O O . LEU A 1 390 ? -17.012 6.246 -5.649 1.00 86.56 390 LEU A O 1
ATOM 3022 N N . ILE A 1 391 ? -15.649 6.372 -7.436 1.00 79.62 391 ILE A N 1
ATOM 3023 C CA . ILE A 1 391 ? -14.806 7.467 -6.916 1.00 79.62 391 ILE A CA 1
ATOM 3024 C C . ILE A 1 391 ? -15.659 8.708 -6.620 1.00 79.62 391 ILE A C 1
ATOM 3026 O O . ILE A 1 391 ? -15.577 9.264 -5.527 1.00 79.62 391 ILE A O 1
ATOM 3030 N N . GLY A 1 392 ? -16.500 9.130 -7.568 1.00 78.62 392 GLY A N 1
ATOM 3031 C CA . GLY A 1 392 ? -17.345 10.314 -7.418 1.00 78.62 392 GLY A CA 1
ATOM 3032 C C . GLY A 1 392 ? -18.335 10.192 -6.262 1.00 78.62 392 GLY A C 1
ATOM 3033 O O . GLY A 1 392 ? -18.442 11.103 -5.445 1.00 78.62 392 GLY A O 1
ATOM 3034 N N . LEU A 1 393 ? -19.016 9.050 -6.145 1.00 85.25 393 LEU A N 1
ATOM 3035 C CA . LEU A 1 393 ? -19.955 8.795 -5.050 1.00 85.25 393 LEU A CA 1
ATOM 3036 C C . LEU A 1 393 ? -19.267 8.796 -3.682 1.00 85.25 393 LEU A C 1
ATOM 3038 O O . LEU A 1 393 ? -19.839 9.303 -2.723 1.00 85.25 393 LEU A O 1
ATOM 3042 N N . GLU A 1 394 ? -18.046 8.271 -3.594 1.00 77.00 394 GLU A N 1
ATOM 3043 C CA . GLU A 1 394 ? -17.269 8.271 -2.353 1.00 77.00 394 GLU A CA 1
ATOM 3044 C C . GLU A 1 394 ? -16.898 9.685 -1.896 1.00 77.00 394 GLU A C 1
ATOM 3046 O O . GLU A 1 394 ? -17.051 10.020 -0.722 1.00 77.00 394 GLU A O 1
ATOM 3051 N N . LEU A 1 395 ? -16.428 10.524 -2.823 1.00 73.88 395 LEU A N 1
ATOM 3052 C CA . LEU A 1 395 ? -16.059 11.912 -2.536 1.00 73.88 395 LEU A CA 1
ATOM 3053 C C . LEU A 1 395 ? -17.265 12.705 -2.032 1.00 73.88 395 LEU A C 1
ATOM 3055 O O . LEU A 1 395 ? -17.186 13.409 -1.026 1.00 73.88 395 LEU A O 1
ATOM 3059 N N . LEU A 1 396 ? -18.397 12.550 -2.716 1.00 78.81 396 LEU A N 1
ATOM 3060 C CA . LEU A 1 396 ? -19.648 13.220 -2.378 1.00 78.81 396 LEU A CA 1
ATOM 3061 C C . LEU A 1 396 ? -20.188 12.784 -1.009 1.00 78.81 396 LEU A C 1
ATOM 3063 O O . LEU A 1 396 ? -20.638 13.625 -0.235 1.00 78.81 396 LEU A O 1
ATOM 3067 N N . ASP A 1 397 ? -20.106 11.493 -0.690 1.00 78.62 397 ASP A N 1
ATOM 3068 C CA . ASP A 1 397 ? -20.517 10.938 0.603 1.00 78.62 397 ASP A CA 1
ATOM 3069 C C . ASP A 1 397 ? -19.601 11.411 1.749 1.00 78.62 397 ASP A C 1
ATOM 3071 O O . ASP A 1 397 ? -20.072 11.772 2.829 1.00 78.62 397 ASP A O 1
ATOM 3075 N N . GLY A 1 398 ? -18.289 11.502 1.501 1.00 71.00 398 GLY A N 1
ATOM 3076 C CA . GLY A 1 398 ? -17.341 12.128 2.426 1.00 71.00 398 GLY A CA 1
ATOM 3077 C C . GLY A 1 398 ? -17.675 13.597 2.700 1.00 71.00 398 GLY A C 1
ATOM 3078 O O . GLY A 1 398 ? -17.709 14.019 3.857 1.00 71.00 398 GLY A O 1
ATOM 3079 N N . TYR A 1 399 ? -17.989 14.362 1.655 1.00 74.06 399 TYR A N 1
ATOM 3080 C CA . TYR A 1 399 ? -18.355 15.769 1.793 1.00 74.06 399 TYR A CA 1
ATOM 3081 C C . TYR A 1 399 ? -19.692 15.970 2.528 1.00 74.06 399 TYR A C 1
ATOM 3083 O O . TYR A 1 399 ? -19.769 16.817 3.418 1.00 74.06 399 TYR A O 1
ATOM 3091 N N . ASP A 1 400 ? -20.725 15.161 2.253 1.00 79.44 400 ASP A N 1
ATOM 3092 C CA . ASP A 1 400 ? -22.009 15.225 2.982 1.00 79.44 400 ASP A CA 1
ATOM 3093 C C . ASP A 1 400 ? -21.839 14.965 4.487 1.00 79.44 400 ASP A C 1
ATOM 3095 O O . ASP A 1 400 ? -22.472 15.632 5.319 1.00 79.44 400 ASP A O 1
ATOM 3099 N N . ARG A 1 401 ? -20.941 14.038 4.851 1.00 76.38 401 ARG A N 1
ATOM 3100 C CA . ARG A 1 401 ? -20.565 13.793 6.249 1.00 76.38 401 ARG A CA 1
ATOM 3101 C C . ARG A 1 401 ? -19.890 15.003 6.881 1.00 76.38 401 ARG A C 1
ATOM 3103 O O . ARG A 1 401 ? -20.299 15.397 7.970 1.00 76.38 401 ARG A O 1
ATOM 3110 N N . LEU A 1 402 ? -18.915 15.627 6.211 1.00 75.88 402 LEU A N 1
ATOM 3111 C CA . LEU A 1 402 ? -18.267 16.842 6.728 1.00 75.88 402 LEU A CA 1
ATOM 3112 C C . LEU A 1 402 ? -19.290 17.946 6.984 1.00 75.88 402 LEU A C 1
ATOM 3114 O O . LEU A 1 402 ? -19.302 18.534 8.065 1.00 75.88 402 LEU A O 1
ATOM 3118 N N . LEU A 1 403 ? -20.178 18.190 6.018 1.00 77.31 403 LEU A N 1
ATOM 3119 C CA . LEU A 1 403 ? -21.239 19.187 6.151 1.00 77.31 403 LEU A CA 1
ATOM 3120 C C . LEU A 1 403 ? -22.149 18.882 7.349 1.00 77.31 403 LEU A C 1
ATOM 3122 O O . LEU A 1 403 ? -22.523 19.791 8.090 1.00 77.31 403 LEU A O 1
ATOM 3126 N N . SER A 1 404 ? -22.478 17.606 7.563 1.00 81.88 404 SER A N 1
ATOM 3127 C CA . SER A 1 404 ? -23.303 17.161 8.690 1.00 81.88 404 SER A CA 1
ATOM 3128 C C . SER A 1 404 ? -22.594 17.328 10.039 1.00 81.88 404 SER A C 1
ATOM 3130 O O . SER A 1 404 ? -23.216 17.797 10.993 1.00 81.88 404 SER A O 1
ATOM 3132 N N . LEU A 1 405 ? -21.303 16.992 10.125 1.00 77.62 405 LEU A N 1
ATOM 3133 C CA . LEU A 1 405 ? -20.493 17.152 11.337 1.00 77.62 405 LEU A CA 1
ATOM 3134 C C . LEU A 1 405 ? -20.316 18.627 11.706 1.00 77.62 405 LEU A C 1
ATOM 3136 O O . LEU A 1 405 ? -20.504 18.998 12.864 1.00 77.62 405 LEU A O 1
ATOM 3140 N N . GLU A 1 406 ? -20.025 19.485 10.729 1.00 77.75 406 GLU A N 1
ATOM 3141 C CA . GLU A 1 406 ? -19.884 20.925 10.961 1.00 77.75 406 GLU A CA 1
ATOM 3142 C C . GLU A 1 406 ? -21.210 21.579 11.352 1.00 77.75 406 GLU A C 1
ATOM 3144 O O . GLU A 1 406 ? -21.240 22.429 12.247 1.00 77.75 406 GLU A O 1
ATOM 3149 N N . GLN A 1 407 ? -22.325 21.142 10.756 1.00 85.25 407 GLN A N 1
ATOM 3150 C CA . GLN A 1 407 ? -23.648 21.577 11.189 1.00 85.25 407 GLN A CA 1
ATOM 3151 C C . GLN A 1 407 ? -23.905 21.183 12.650 1.00 85.25 407 GLN A C 1
ATOM 3153 O O . GLN A 1 407 ? -24.286 22.039 13.446 1.00 85.25 407 GLN A O 1
ATOM 3158 N N . GLN A 1 408 ? -23.652 19.925 13.029 1.00 85.69 408 GLN A N 1
ATOM 3159 C CA . GLN A 1 408 ? -23.829 19.457 14.410 1.00 85.69 408 GLN A CA 1
ATOM 3160 C C . GLN A 1 408 ? -22.936 20.217 15.398 1.00 85.69 408 GLN A C 1
ATOM 3162 O O . GLN A 1 408 ? -23.398 20.603 16.472 1.00 85.69 408 GLN A O 1
ATOM 3167 N N . ARG A 1 409 ? -21.673 20.474 15.033 1.00 85.75 409 ARG A N 1
ATOM 3168 C CA . ARG A 1 409 ? -20.721 21.229 15.860 1.00 85.75 409 ARG A CA 1
ATOM 3169 C C . ARG A 1 409 ? -21.229 22.637 16.159 1.00 85.75 409 ARG A C 1
ATOM 3171 O O . ARG A 1 409 ? -21.127 23.088 17.298 1.00 85.75 409 ARG A O 1
ATOM 3178 N N . LEU A 1 410 ? -21.763 23.326 15.152 1.00 84.06 410 LEU A N 1
ATOM 3179 C CA . LEU A 1 410 ? -22.228 24.710 15.278 1.00 84.06 410 LEU A CA 1
ATOM 3180 C C . LEU A 1 410 ? -23.633 24.815 15.890 1.00 84.06 410 LEU A C 1
ATOM 3182 O O . LEU A 1 410 ? -23.934 25.812 16.545 1.00 84.06 410 LEU A O 1
ATOM 3186 N N . GLU A 1 411 ? -24.466 23.782 15.739 1.00 85.44 411 GLU A N 1
ATOM 3187 C CA . GLU A 1 411 ? -25.775 23.660 16.399 1.00 85.44 411 GLU A CA 1
ATOM 3188 C C . GLU A 1 411 ? -25.684 23.172 17.855 1.00 85.44 411 GLU A C 1
ATOM 3190 O O . GLU A 1 411 ? -26.674 23.248 18.587 1.00 85.44 411 GLU A O 1
ATOM 3195 N N . ALA A 1 412 ? -24.515 22.704 18.304 1.00 89.00 412 ALA A N 1
ATOM 3196 C CA . ALA A 1 412 ? -24.310 22.295 19.687 1.00 89.00 412 ALA A CA 1
ATOM 3197 C C . ALA A 1 412 ? -24.586 23.460 20.666 1.00 89.00 412 ALA A C 1
ATOM 3199 O O . ALA A 1 412 ? -24.251 24.614 20.366 1.00 89.00 412 ALA A O 1
ATOM 3200 N N . PRO A 1 413 ? -25.148 23.192 21.863 1.00 89.12 413 PRO A N 1
ATOM 3201 C CA . PRO A 1 413 ? -25.502 24.239 22.820 1.00 89.12 413 PRO A CA 1
ATOM 3202 C C . PRO A 1 413 ? -24.348 25.220 23.102 1.00 89.12 413 PRO A C 1
ATOM 3204 O O . PRO A 1 413 ? -23.246 24.830 23.504 1.00 89.12 413 PRO A O 1
ATOM 3207 N N . GLY A 1 414 ? -24.600 26.512 22.865 1.00 87.69 414 GLY A N 1
ATOM 3208 C CA . GLY A 1 414 ? -23.644 27.604 23.075 1.00 87.69 414 GLY A CA 1
ATOM 3209 C C . GLY A 1 414 ? -22.484 27.684 22.072 1.00 87.69 414 GLY A C 1
ATOM 3210 O O . GLY A 1 414 ? -21.618 28.542 22.231 1.00 87.69 414 GLY A O 1
ATOM 3211 N N . ALA A 1 415 ? -22.410 26.816 21.056 1.00 88.12 415 ALA A N 1
ATOM 3212 C CA . ALA A 1 415 ? -21.332 26.852 20.063 1.00 88.12 415 ALA A CA 1
ATOM 3213 C C . ALA A 1 415 ? -21.429 28.077 19.145 1.00 88.12 415 ALA A C 1
ATOM 3215 O O . ALA A 1 415 ? -20.441 28.794 18.977 1.00 88.12 415 ALA A O 1
ATOM 3216 N N . ALA A 1 416 ? -22.622 28.363 18.620 1.00 89.50 416 ALA A N 1
ATOM 3217 C CA . ALA A 1 416 ? -22.870 29.561 17.821 1.00 89.50 416 ALA A CA 1
ATOM 3218 C C . ALA A 1 416 ? -22.637 30.855 18.625 1.00 89.50 416 ALA A C 1
ATOM 3220 O O . ALA A 1 416 ? -22.039 31.790 18.102 1.00 89.50 416 ALA A O 1
ATOM 3221 N N . ASP A 1 417 ? -23.020 30.892 19.906 1.00 90.44 417 ASP A N 1
ATOM 3222 C CA . ASP A 1 417 ? -22.775 32.051 20.780 1.00 90.44 417 ASP A CA 1
ATOM 3223 C C . ASP A 1 417 ? -21.276 32.310 20.986 1.00 90.44 417 ASP A C 1
ATOM 3225 O O . ASP A 1 417 ? -20.816 33.450 20.908 1.00 90.44 417 ASP A O 1
ATOM 3229 N N . ARG A 1 418 ? -20.486 31.245 21.185 1.00 91.44 418 ARG A N 1
ATOM 3230 C CA . ARG A 1 418 ? -19.021 31.345 21.265 1.00 91.44 418 ARG A CA 1
ATOM 3231 C C . ARG A 1 418 ? -18.413 31.860 19.965 1.00 91.44 418 ARG A C 1
ATOM 3233 O O . ARG A 1 418 ? -17.482 32.657 20.022 1.00 91.44 418 ARG A O 1
ATOM 3240 N N . LEU A 1 419 ? -18.941 31.440 18.816 1.00 90.75 419 LEU A N 1
ATOM 3241 C CA . LEU A 1 419 ? -18.467 31.917 17.519 1.00 90.75 419 LEU A CA 1
ATOM 3242 C C . LEU A 1 419 ? -18.775 33.407 17.312 1.00 90.75 419 LEU A C 1
ATOM 3244 O O . LEU A 1 419 ? -17.897 34.149 16.880 1.00 90.75 419 LEU A O 1
ATOM 3248 N N . VAL A 1 420 ? -19.972 33.869 17.687 1.00 92.62 420 VAL A N 1
ATOM 3249 C CA . VAL A 1 420 ? -20.310 35.305 17.670 1.00 92.62 420 VAL A CA 1
ATOM 3250 C C . VAL A 1 420 ? -19.335 36.097 18.543 1.00 92.62 420 VAL A C 1
ATOM 3252 O O . VAL A 1 420 ? -18.790 37.105 18.096 1.00 92.62 420 VAL A O 1
ATOM 3255 N N . ALA A 1 421 ? -19.065 35.626 19.764 1.00 91.31 421 ALA A N 1
ATOM 3256 C CA . ALA A 1 421 ? -18.126 36.283 20.672 1.00 91.31 421 ALA A CA 1
ATOM 3257 C C . ALA A 1 421 ? -16.689 36.308 20.116 1.00 91.31 421 ALA A C 1
ATOM 3259 O O . ALA A 1 421 ? -16.019 37.337 20.197 1.00 91.31 421 ALA A O 1
ATOM 3260 N N . ALA A 1 422 ? -16.232 35.205 19.514 1.00 90.69 422 ALA A N 1
ATOM 3261 C CA . ALA A 1 422 ? -14.919 35.116 18.882 1.00 90.69 422 ALA A CA 1
ATOM 3262 C C . ALA A 1 422 ? -14.786 36.099 17.709 1.00 90.69 422 ALA A C 1
ATOM 3264 O O . ALA A 1 422 ? -13.817 36.852 17.655 1.00 90.69 422 ALA A O 1
ATOM 3265 N N . LEU A 1 423 ? -15.779 36.153 16.814 1.00 90.62 423 LEU A N 1
ATOM 3266 C CA . LEU A 1 423 ? -15.782 37.056 15.660 1.00 90.62 423 LEU A CA 1
ATOM 3267 C C . LEU A 1 423 ? -15.856 38.528 16.073 1.00 90.62 423 LEU A C 1
ATOM 3269 O O . LEU A 1 423 ? -15.147 39.352 15.491 1.00 90.62 423 LEU A O 1
ATOM 3273 N N . ALA A 1 424 ? -16.639 38.855 17.107 1.00 90.00 424 ALA A N 1
ATOM 3274 C CA . ALA A 1 424 ? -16.726 40.206 17.662 1.00 90.00 424 ALA A CA 1
ATOM 3275 C C . ALA A 1 424 ? -15.381 40.713 18.218 1.00 90.00 424 ALA A C 1
ATOM 3277 O O . ALA A 1 424 ? -15.133 41.917 18.215 1.00 90.00 424 ALA A O 1
ATOM 3278 N N . GLY A 1 425 ? -14.502 39.805 18.657 1.00 87.88 425 GLY A N 1
ATOM 3279 C CA . GLY A 1 425 ? -13.138 40.119 19.091 1.00 87.88 425 GLY A CA 1
ATOM 3280 C C . GLY A 1 425 ? -12.141 40.365 17.950 1.00 87.88 425 GLY A C 1
ATOM 3281 O O . GLY A 1 425 ? -10.996 40.729 18.217 1.00 87.88 425 GLY A O 1
ATOM 3282 N N . THR A 1 426 ? -12.539 40.178 16.688 1.00 93.50 426 THR A N 1
ATOM 3283 C CA . THR A 1 426 ? -11.664 40.354 15.517 1.00 93.50 426 THR A CA 1
ATOM 3284 C C . THR A 1 426 ? -11.935 41.660 14.768 1.00 93.50 426 THR A C 1
ATOM 3286 O O . THR A 1 426 ? -12.980 42.293 14.907 1.00 93.50 426 THR A O 1
ATOM 3289 N N . ARG A 1 427 ? -11.007 42.041 13.879 1.00 94.38 427 ARG A N 1
ATOM 3290 C CA . ARG A 1 427 ? -11.209 43.135 12.913 1.00 94.38 427 ARG A CA 1
ATOM 3291 C C . ARG A 1 427 ? -11.923 42.699 11.626 1.00 94.38 427 ARG A C 1
ATOM 3293 O O . ARG A 1 427 ? -12.069 43.531 10.735 1.00 94.38 427 ARG A O 1
ATOM 3300 N N . ALA A 1 428 ? -12.386 41.449 11.516 1.00 91.50 428 ALA A N 1
ATOM 3301 C CA . ALA A 1 428 ? -12.929 40.899 10.270 1.00 91.50 428 ALA A CA 1
ATOM 3302 C C . ALA A 1 428 ? -14.081 41.743 9.698 1.00 91.50 428 ALA A C 1
ATOM 3304 O O . ALA A 1 428 ? -14.055 42.112 8.527 1.00 91.50 428 ALA A O 1
ATOM 3305 N N . LYS A 1 429 ? -15.045 42.144 10.540 1.00 93.75 429 LYS A N 1
ATOM 3306 C CA . LYS A 1 429 ? -16.174 42.994 10.124 1.00 93.75 429 LYS A CA 1
ATOM 3307 C C . LYS A 1 429 ? -15.723 44.340 9.542 1.00 93.75 429 LYS A C 1
ATOM 3309 O O . LYS A 1 429 ? -16.271 44.786 8.540 1.00 93.75 429 LYS A O 1
ATOM 3314 N N . ALA A 1 430 ? -14.729 44.978 10.161 1.00 94.19 430 ALA A N 1
ATOM 3315 C CA . ALA A 1 430 ? -14.194 46.255 9.692 1.00 94.19 430 ALA A CA 1
ATOM 3316 C C . ALA A 1 430 ? -13.396 46.097 8.389 1.00 94.19 430 ALA A C 1
ATOM 3318 O O . ALA A 1 430 ? -13.518 46.930 7.499 1.00 94.19 430 ALA A O 1
ATOM 3319 N N . LEU A 1 431 ? -12.627 45.014 8.258 1.00 93.19 431 LEU A N 1
ATOM 3320 C CA . LEU A 1 431 ? -11.839 44.727 7.059 1.00 93.19 431 LEU A CA 1
ATOM 3321 C C . LEU A 1 431 ? -12.717 44.387 5.846 1.00 93.19 431 LEU A C 1
ATOM 3323 O O . LEU A 1 431 ? -12.407 44.837 4.748 1.00 93.19 431 LEU A O 1
ATOM 3327 N N . TYR A 1 432 ? -13.840 43.676 6.022 1.00 94.56 432 TYR A N 1
ATOM 3328 C CA . TYR A 1 432 ? -14.807 43.498 4.929 1.00 94.56 432 TYR A CA 1
ATOM 3329 C C . TYR A 1 432 ? -15.459 44.815 4.505 1.00 94.56 432 TYR A C 1
ATOM 3331 O O . TYR A 1 432 ? -15.627 45.041 3.310 1.00 94.56 432 TYR A O 1
ATOM 3339 N N . ALA A 1 433 ? -15.789 45.695 5.457 1.00 93.31 433 ALA A N 1
ATOM 3340 C CA . ALA A 1 433 ? -16.322 47.018 5.136 1.00 93.31 433 ALA A CA 1
ATOM 3341 C C . ALA A 1 433 ? -15.294 47.871 4.367 1.00 93.31 433 ALA A C 1
ATOM 3343 O O . ALA A 1 433 ? -15.636 48.500 3.370 1.00 93.31 433 ALA A O 1
ATOM 3344 N N . GLU A 1 434 ? -14.022 47.831 4.777 1.00 92.62 434 GLU A N 1
ATOM 3345 C CA . GLU A 1 434 ? -12.910 48.494 4.083 1.00 92.62 434 GLU A CA 1
ATOM 3346 C C . GLU A 1 434 ? -12.691 47.923 2.671 1.00 92.62 434 GLU A C 1
ATOM 3348 O O . GLU A 1 434 ? -12.475 48.673 1.716 1.00 92.62 434 GLU A O 1
ATOM 3353 N N . ALA A 1 435 ? -12.776 46.598 2.514 1.00 90.06 435 ALA A N 1
ATOM 3354 C CA . ALA A 1 435 ? -12.683 45.939 1.216 1.00 90.06 435 ALA A CA 1
ATOM 3355 C C . ALA A 1 435 ? -13.823 46.369 0.280 1.00 90.06 435 ALA A C 1
ATOM 3357 O O . ALA A 1 435 ? -13.579 46.690 -0.885 1.00 90.06 435 ALA A O 1
ATOM 3358 N N . GLU A 1 436 ? -15.057 46.422 0.788 1.00 93.06 436 GLU A N 1
ATOM 3359 C CA . GLU A 1 436 ? -16.232 46.850 0.030 1.00 93.06 436 GLU A CA 1
ATOM 3360 C C . GLU A 1 436 ? -16.151 48.329 -0.373 1.00 93.06 436 GLU A C 1
ATOM 3362 O O . GLU A 1 436 ? -16.407 48.659 -1.532 1.00 93.06 436 GLU A O 1
ATOM 3367 N N . GLU A 1 437 ? -15.718 49.210 0.531 1.00 93.06 437 GLU A N 1
ATOM 3368 C CA . GLU A 1 437 ? -15.510 50.636 0.251 1.00 93.06 437 GLU A CA 1
ATOM 3369 C C . GLU A 1 437 ? -14.477 50.848 -0.867 1.00 93.06 437 GLU A C 1
ATOM 3371 O O . GLU A 1 437 ? -14.722 51.576 -1.839 1.00 93.06 437 GLU A O 1
ATOM 3376 N N . LYS A 1 438 ? -13.324 50.173 -0.776 1.00 89.38 438 LYS A N 1
ATOM 3377 C CA . LYS A 1 438 ? -12.253 50.271 -1.778 1.00 89.38 438 LYS A CA 1
ATOM 3378 C C . LYS A 1 438 ? -12.663 49.672 -3.117 1.00 89.38 438 LYS A C 1
ATOM 3380 O O . LYS A 1 438 ? -12.412 50.285 -4.156 1.00 89.38 438 LYS A O 1
ATOM 3385 N N . ALA A 1 439 ? -13.347 48.527 -3.111 1.00 86.75 439 ALA A N 1
ATOM 3386 C CA . ALA A 1 439 ? -13.895 47.919 -4.320 1.00 86.75 439 ALA A CA 1
ATOM 3387 C C . ALA A 1 439 ? -14.971 48.808 -4.964 1.00 86.75 439 ALA A C 1
ATOM 3389 O O . ALA A 1 439 ? -14.981 48.979 -6.183 1.00 86.75 439 ALA A O 1
ATOM 3390 N N . GLY A 1 440 ? -15.849 49.411 -4.159 1.00 88.25 440 GLY A N 1
ATOM 3391 C CA . GLY A 1 440 ? -16.857 50.373 -4.602 1.00 88.25 440 GLY A CA 1
ATOM 3392 C C . GLY A 1 440 ? -16.225 51.606 -5.242 1.00 88.25 440 GLY A C 1
ATOM 3393 O O . GLY A 1 440 ? -16.606 51.991 -6.347 1.00 88.25 440 GLY A O 1
ATOM 3394 N N . THR A 1 441 ? -15.183 52.158 -4.617 1.00 86.56 441 THR A N 1
ATOM 3395 C CA . THR A 1 441 ? -14.413 53.287 -5.160 1.00 86.56 441 THR A CA 1
ATOM 3396 C C . THR A 1 441 ? -13.716 52.909 -6.468 1.00 86.56 441 THR A C 1
ATOM 3398 O O . THR A 1 441 ? -13.773 53.665 -7.435 1.00 86.56 441 THR A O 1
ATOM 3401 N N . ALA A 1 442 ? -13.121 51.715 -6.551 1.00 82.31 442 ALA A N 1
ATOM 3402 C CA . ALA A 1 442 ? -12.503 51.213 -7.778 1.00 82.31 442 ALA A CA 1
ATOM 3403 C C . ALA A 1 442 ? -13.517 51.022 -8.925 1.00 82.31 442 ALA A C 1
ATOM 3405 O O . ALA A 1 442 ? -13.181 51.263 -10.085 1.00 82.31 442 ALA A O 1
ATOM 3406 N N . ARG A 1 443 ? -14.757 50.610 -8.619 1.00 83.31 443 ARG A N 1
ATOM 3407 C CA . ARG A 1 443 ? -15.857 50.489 -9.598 1.00 83.31 443 ARG A CA 1
ATOM 3408 C C . ARG A 1 443 ? -16.420 51.846 -10.024 1.00 83.31 443 ARG A C 1
ATOM 3410 O O . ARG A 1 443 ? -16.834 51.981 -11.170 1.00 83.31 443 ARG A O 1
ATOM 3417 N N . ALA A 1 444 ? -16.439 52.826 -9.120 1.00 81.81 444 ALA A N 1
ATOM 3418 C CA . ALA A 1 444 ? -16.907 54.184 -9.391 1.00 81.81 444 ALA A CA 1
ATOM 3419 C C . ALA A 1 444 ? -15.928 54.997 -10.260 1.00 81.81 444 ALA A C 1
ATOM 3421 O O . ALA A 1 444 ? -16.340 55.961 -10.904 1.00 81.81 444 ALA A O 1
ATOM 3422 N N . ILE A 1 445 ? -14.650 54.598 -10.324 1.00 78.00 445 ILE A N 1
ATOM 3423 C CA . ILE A 1 445 ? -13.701 55.091 -11.331 1.00 78.00 445 ILE A CA 1
ATOM 3424 C C . ILE A 1 445 ? -14.124 54.508 -12.693 1.00 78.00 445 ILE A C 1
ATOM 3426 O O . ILE A 1 445 ? -14.044 53.292 -12.905 1.00 78.00 445 ILE A O 1
ATOM 3430 N N . GLY A 1 446 ? -14.620 55.398 -13.566 1.00 64.44 446 GLY A N 1
ATOM 3431 C CA . GLY A 1 446 ? -15.496 55.120 -14.714 1.00 64.44 446 GLY A CA 1
ATOM 3432 C C . GLY A 1 446 ? -15.050 54.041 -15.723 1.00 64.44 446 GLY A C 1
ATOM 3433 O O . GLY A 1 446 ? -13.914 53.555 -15.688 1.00 64.44 446 GLY A O 1
ATOM 3434 N N . PRO A 1 447 ? -15.958 53.622 -16.625 1.00 59.22 447 PRO A N 1
ATOM 3435 C CA . PRO A 1 447 ? -15.735 52.491 -17.513 1.00 59.22 447 PRO A CA 1
ATOM 3436 C C . PRO A 1 447 ? -15.139 52.960 -18.848 1.00 59.22 447 PRO A C 1
ATOM 3438 O O . PRO A 1 447 ? -15.795 53.712 -19.550 1.00 59.22 447 PRO A O 1
ATOM 3441 N N . ASP A 1 448 ? -13.919 52.536 -19.196 1.00 50.03 448 ASP A N 1
ATOM 3442 C CA . ASP A 1 448 ? -13.615 51.976 -20.528 1.00 50.03 448 ASP A CA 1
ATOM 3443 C C . ASP A 1 448 ? -12.135 51.570 -20.667 1.00 50.03 448 ASP A C 1
ATOM 3445 O O . ASP A 1 448 ? -11.256 52.358 -20.296 1.00 50.03 448 ASP A O 1
ATOM 3449 N N . PRO A 1 449 ? -11.825 50.400 -21.264 1.00 53.19 449 PRO A N 1
ATOM 3450 C CA . PRO A 1 449 ? -10.473 50.049 -21.685 1.00 53.19 449 PRO A CA 1
ATOM 3451 C C . PRO A 1 449 ? -9.863 50.995 -22.732 1.00 53.19 449 PRO A C 1
ATOM 3453 O O . PRO A 1 449 ? -8.642 51.101 -22.848 1.00 53.19 449 PRO A O 1
ATOM 3456 N N . GLU A 1 450 ? -10.694 51.707 -23.499 1.00 49.38 450 GLU A N 1
ATOM 3457 C CA . GLU A 1 450 ? -10.233 52.547 -24.614 1.00 49.38 450 GLU A CA 1
ATOM 3458 C C . GLU A 1 450 ? -9.780 53.960 -24.198 1.00 49.38 450 GLU A C 1
ATOM 3460 O O . GLU A 1 450 ? -8.985 54.589 -24.898 1.00 49.38 450 GLU A O 1
ATOM 3465 N N . LEU A 1 451 ? -10.179 54.444 -23.015 1.00 51.19 451 LEU A N 1
ATOM 3466 C CA . LEU A 1 451 ? -9.754 55.748 -22.471 1.00 51.19 451 LEU A CA 1
ATOM 3467 C C . LEU A 1 451 ? -8.379 55.709 -21.770 1.00 51.19 451 LEU A C 1
ATOM 3469 O O . LEU A 1 451 ? -7.853 56.749 -21.362 1.00 51.19 451 LEU A O 1
ATOM 3473 N N . HIS A 1 452 ? -7.747 54.532 -21.685 1.00 51.75 452 HIS A N 1
ATOM 3474 C CA . HIS A 1 452 ? -6.475 54.287 -20.986 1.00 51.75 452 HIS A CA 1
ATOM 3475 C C . HIS A 1 452 ? -5.268 55.086 -21.509 1.00 51.75 452 HIS A C 1
ATOM 3477 O O . HIS A 1 452 ? -4.236 55.134 -20.843 1.00 51.75 452 HIS A O 1
ATOM 3483 N N . ARG A 1 453 ? -5.378 55.755 -22.665 1.00 48.97 453 ARG A N 1
ATOM 3484 C CA . ARG A 1 453 ? -4.300 56.596 -23.216 1.00 48.97 453 ARG A CA 1
ATOM 3485 C C . ARG A 1 453 ? -4.172 57.981 -22.574 1.00 48.97 453 ARG A C 1
ATOM 3487 O O . ARG A 1 453 ? -3.116 58.585 -22.721 1.00 48.97 453 ARG A O 1
ATOM 3494 N N . TYR A 1 454 ? -5.204 58.478 -21.887 1.00 50.00 454 TYR A N 1
ATOM 3495 C CA . TYR A 1 454 ? -5.243 59.864 -21.392 1.00 50.00 454 TYR A CA 1
ATOM 3496 C C . TYR A 1 454 ? -5.362 60.000 -19.861 1.00 50.00 454 TYR A C 1
ATOM 3498 O O . TYR A 1 454 ? -5.250 61.111 -19.354 1.00 50.00 454 TYR A O 1
ATOM 3506 N N . LEU A 1 455 ? -5.539 58.897 -19.117 1.00 55.31 455 LEU A N 1
ATOM 3507 C CA . LEU A 1 455 ? -5.745 58.890 -17.655 1.00 55.31 455 LEU A CA 1
ATOM 3508 C C . LEU A 1 455 ? -4.944 57.767 -16.959 1.00 55.31 455 LEU A C 1
ATOM 3510 O O . LEU A 1 455 ? -5.508 56.878 -16.319 1.00 55.31 455 LEU A O 1
ATOM 3514 N N . GLY A 1 456 ? -3.613 57.779 -17.104 1.00 59.16 456 GLY A N 1
ATOM 3515 C CA . GLY A 1 456 ? -2.726 56.773 -16.492 1.00 59.16 456 GLY A CA 1
ATOM 3516 C C . GLY A 1 456 ? -2.835 56.703 -14.962 1.00 59.16 456 GLY A C 1
ATOM 3517 O O . GLY A 1 456 ? -2.816 55.612 -14.389 1.00 59.16 456 GLY A O 1
ATOM 3518 N N . ASP A 1 457 ? -3.046 57.849 -14.312 1.00 64.56 457 ASP A N 1
ATOM 3519 C CA . ASP A 1 457 ? -3.136 57.946 -12.852 1.00 64.56 457 ASP A CA 1
ATOM 3520 C C . ASP A 1 457 ? -4.438 57.347 -12.297 1.00 64.56 457 ASP A C 1
ATOM 3522 O O . ASP A 1 457 ? -4.416 56.686 -11.258 1.00 64.56 457 ASP A O 1
ATOM 3526 N N . ASP A 1 458 ? -5.564 57.493 -13.005 1.00 63.41 458 ASP A N 1
ATOM 3527 C CA . ASP A 1 458 ? -6.850 56.927 -12.576 1.00 63.41 458 ASP A CA 1
ATOM 3528 C C . ASP A 1 458 ? -6.898 55.406 -12.758 1.00 63.41 458 ASP A C 1
ATOM 3530 O O . ASP A 1 458 ? -7.455 54.702 -11.912 1.00 63.41 458 ASP A O 1
ATOM 3534 N N . TYR A 1 459 ? -6.264 54.873 -13.810 1.00 66.81 459 TYR A N 1
ATOM 3535 C CA . TYR A 1 459 ? -6.115 53.425 -13.978 1.00 66.81 459 TYR A CA 1
ATOM 3536 C C . TYR A 1 459 ? -5.206 52.828 -12.900 1.00 66.81 459 TYR A C 1
ATOM 3538 O O . TYR A 1 459 ? -5.593 51.859 -12.247 1.00 66.81 459 TYR A O 1
ATOM 3546 N N . ALA A 1 460 ? -4.046 53.445 -12.643 1.00 71.69 460 ALA A N 1
ATOM 3547 C CA . ALA A 1 460 ? -3.143 53.023 -11.572 1.00 71.69 460 ALA A CA 1
ATOM 3548 C C . ALA A 1 460 ? -3.823 53.096 -10.193 1.00 71.69 460 ALA A C 1
ATOM 3550 O O . ALA A 1 460 ? -3.663 52.203 -9.356 1.00 71.69 460 ALA A O 1
ATOM 3551 N N . ARG A 1 461 ? -4.642 54.131 -9.963 1.00 75.00 461 ARG A N 1
ATOM 3552 C CA . ARG A 1 461 ? -5.462 54.270 -8.756 1.00 75.00 461 ARG A CA 1
ATOM 3553 C C . ARG A 1 461 ? -6.529 53.179 -8.662 1.00 75.00 461 ARG A C 1
ATOM 3555 O O . ARG A 1 461 ? -6.705 52.620 -7.583 1.00 75.00 461 ARG A O 1
ATOM 3562 N N . LYS A 1 462 ? -7.206 52.839 -9.762 1.00 77.31 462 LYS A N 1
ATOM 3563 C CA . LYS A 1 462 ? -8.200 51.756 -9.826 1.00 77.31 462 LYS A CA 1
ATOM 3564 C C . LYS A 1 462 ? -7.580 50.391 -9.537 1.00 77.31 462 LYS A C 1
ATOM 3566 O O . LYS A 1 462 ? -8.113 49.659 -8.707 1.00 77.31 462 LYS A O 1
ATOM 3571 N N . THR A 1 463 ? -6.451 50.056 -10.165 1.00 74.19 463 THR A N 1
ATOM 3572 C CA . THR A 1 463 ? -5.745 48.787 -9.919 1.00 74.19 463 THR A CA 1
ATOM 3573 C C . THR A 1 463 ? -5.216 48.706 -8.492 1.00 74.19 463 THR A C 1
ATOM 3575 O O . THR A 1 463 ? -5.327 47.655 -7.867 1.00 74.19 463 THR A O 1
ATOM 3578 N N . ARG A 1 464 ? -4.706 49.818 -7.942 1.00 79.50 464 ARG A N 1
ATOM 3579 C CA . ARG A 1 464 ? -4.264 49.884 -6.543 1.00 79.50 464 ARG A CA 1
ATOM 3580 C C . ARG A 1 464 ? -5.427 49.660 -5.577 1.00 79.50 464 ARG A C 1
ATOM 3582 O O . ARG A 1 464 ? -5.319 48.808 -4.708 1.00 79.50 464 ARG A O 1
ATOM 3589 N N . LEU A 1 465 ? -6.549 50.359 -5.757 1.00 78.81 465 LEU A N 1
ATOM 3590 C CA . LEU A 1 465 ? -7.738 50.189 -4.913 1.00 78.81 465 LEU A CA 1
ATOM 3591 C C . LEU A 1 465 ? -8.327 48.776 -5.017 1.00 78.81 465 LEU A C 1
ATOM 3593 O O . LEU A 1 465 ? -8.758 48.226 -4.009 1.00 78.81 465 LEU A O 1
ATOM 3597 N N . ALA A 1 466 ? -8.310 48.162 -6.204 1.00 74.44 466 ALA A N 1
ATOM 3598 C CA . ALA A 1 466 ? -8.728 46.772 -6.382 1.00 74.44 466 ALA A CA 1
ATOM 3599 C C . ALA A 1 466 ? -7.798 45.786 -5.648 1.00 74.44 466 ALA A C 1
ATOM 3601 O O . ALA A 1 466 ? -8.281 44.852 -5.011 1.00 74.44 466 ALA A O 1
ATOM 3602 N N . ALA A 1 467 ? -6.480 46.012 -5.687 1.00 67.06 467 ALA A N 1
ATOM 3603 C CA . ALA A 1 467 ? -5.509 45.204 -4.950 1.00 67.06 467 ALA A CA 1
ATOM 3604 C C . ALA A 1 467 ? -5.639 45.383 -3.427 1.00 67.06 467 ALA A C 1
ATOM 3606 O O . ALA A 1 467 ? -5.644 44.401 -2.691 1.00 67.06 467 ALA A O 1
ATOM 3607 N N . GLU A 1 468 ? -5.809 46.618 -2.949 1.00 77.62 468 GLU A N 1
ATOM 3608 C CA . GLU A 1 468 ? -6.035 46.912 -1.529 1.00 77.62 468 GLU A CA 1
ATOM 3609 C C . GLU A 1 468 ? -7.366 46.330 -1.025 1.00 77.62 468 GLU A C 1
ATOM 3611 O O . GLU A 1 468 ? -7.439 45.869 0.115 1.00 77.62 468 GLU A O 1
ATOM 3616 N N . ALA A 1 469 ? -8.410 46.317 -1.863 1.00 77.12 469 ALA A N 1
ATOM 3617 C CA . ALA A 1 469 ? -9.673 45.651 -1.557 1.00 77.12 469 ALA A CA 1
ATOM 3618 C C . ALA A 1 469 ? -9.488 44.133 -1.422 1.00 77.12 469 ALA A C 1
ATOM 3620 O O . ALA A 1 469 ? -9.937 43.548 -0.438 1.00 77.12 469 ALA A O 1
ATOM 3621 N N . ALA A 1 470 ? -8.772 43.503 -2.360 1.00 70.31 470 ALA A N 1
ATOM 3622 C CA . ALA A 1 470 ? -8.463 42.075 -2.302 1.00 70.31 470 ALA A CA 1
ATOM 3623 C C . ALA A 1 470 ? -7.615 41.713 -1.069 1.00 70.31 470 ALA A C 1
ATOM 3625 O O . ALA A 1 470 ? -7.873 40.703 -0.420 1.00 70.31 470 ALA A O 1
ATOM 3626 N N . GLN A 1 471 ? -6.644 42.556 -0.702 1.00 77.44 471 GLN A N 1
ATOM 3627 C CA . GLN A 1 471 ? -5.816 42.359 0.490 1.00 77.44 471 GLN A CA 1
ATOM 3628 C C . GLN A 1 471 ? -6.631 42.470 1.786 1.00 77.44 471 GLN A C 1
ATOM 3630 O O . GLN A 1 471 ? -6.484 41.631 2.674 1.00 77.44 471 GLN A O 1
ATOM 3635 N N . ALA A 1 472 ? -7.499 43.482 1.900 1.00 78.81 472 ALA A N 1
ATOM 3636 C CA . ALA A 1 472 ? -8.376 43.645 3.059 1.00 78.81 472 ALA A CA 1
ATOM 3637 C C . ALA A 1 472 ? -9.367 42.476 3.184 1.00 78.81 472 ALA A C 1
ATOM 3639 O O . ALA A 1 472 ? -9.575 41.963 4.284 1.00 78.81 472 ALA A O 1
ATOM 3640 N N . GLN A 1 473 ? -9.914 42.006 2.058 1.00 80.75 473 GLN A N 1
ATOM 3641 C CA . GLN A 1 473 ? -10.783 40.833 2.018 1.00 80.75 473 GLN A CA 1
ATOM 3642 C C . GLN A 1 473 ? -10.044 39.559 2.455 1.00 80.75 473 GLN A C 1
ATOM 3644 O O . GLN A 1 473 ? -10.552 38.842 3.310 1.00 80.75 473 GLN A O 1
ATOM 3649 N N . ALA A 1 474 ? -8.833 39.306 1.948 1.00 72.31 474 ALA A N 1
ATOM 3650 C CA . ALA A 1 474 ? -8.037 38.138 2.334 1.00 72.31 474 ALA A CA 1
ATOM 3651 C C . ALA A 1 474 ? -7.680 38.141 3.833 1.00 72.31 474 ALA A C 1
ATOM 3653 O O . ALA A 1 474 ? -7.797 37.116 4.502 1.00 72.31 474 ALA A O 1
ATOM 3654 N N . ALA A 1 475 ? -7.315 39.304 4.385 1.00 81.06 475 ALA A N 1
ATOM 3655 C CA . ALA A 1 475 ? -7.057 39.450 5.818 1.00 81.06 475 ALA A CA 1
ATOM 3656 C C . ALA A 1 475 ? -8.325 39.228 6.665 1.00 81.06 475 ALA A C 1
ATOM 3658 O O . ALA A 1 475 ? -8.255 38.670 7.760 1.00 81.06 475 ALA A O 1
ATOM 3659 N N . ALA A 1 476 ? -9.497 39.646 6.173 1.00 84.06 476 ALA A N 1
ATOM 3660 C CA . ALA A 1 476 ? -10.769 39.360 6.829 1.00 84.06 476 ALA A CA 1
ATOM 3661 C C . ALA A 1 476 ? -11.107 37.859 6.782 1.00 84.06 476 ALA A C 1
ATOM 3663 O O . ALA A 1 476 ? -11.460 37.288 7.815 1.00 84.06 476 ALA A O 1
ATOM 3664 N N . ASP A 1 477 ? -10.940 37.219 5.620 1.00 80.94 477 ASP A N 1
ATOM 3665 C CA . ASP A 1 477 ? -11.166 35.784 5.409 1.00 80.94 477 ASP A CA 1
ATOM 3666 C C . ASP A 1 477 ? -10.308 34.931 6.361 1.00 80.94 477 ASP A C 1
ATOM 3668 O O . ASP A 1 477 ? -10.811 33.970 6.953 1.00 80.94 477 ASP A O 1
ATOM 3672 N N . GLU A 1 478 ? -9.040 35.303 6.568 1.00 82.38 478 GLU A N 1
ATOM 3673 C CA . GLU A 1 478 ? -8.125 34.632 7.500 1.00 82.38 478 GLU A CA 1
ATOM 3674 C C . GLU A 1 478 ? -8.631 34.706 8.950 1.00 82.38 478 GLU A C 1
ATOM 3676 O O . GLU A 1 478 ? -8.704 33.687 9.640 1.00 82.38 478 GLU A O 1
ATOM 3681 N N . LEU A 1 479 ? -9.064 35.890 9.399 1.00 86.88 479 LEU A N 1
ATOM 3682 C CA . LEU A 1 479 ? -9.598 36.086 10.750 1.00 86.88 479 LEU A CA 1
ATOM 3683 C C . LEU A 1 479 ? -10.901 35.312 10.980 1.00 86.88 479 LEU A C 1
ATOM 3685 O O . LEU A 1 479 ? -11.079 34.727 12.049 1.00 86.88 479 LEU A O 1
ATOM 3689 N N . VAL A 1 480 ? -11.804 35.282 9.993 1.00 84.31 480 VAL A N 1
ATOM 3690 C CA . VAL A 1 480 ? -13.050 34.498 10.078 1.00 84.31 480 VAL A CA 1
ATOM 3691 C C . VAL A 1 480 ? -12.749 33.008 10.148 1.00 84.31 480 VAL A C 1
ATOM 3693 O O . VAL A 1 480 ? -13.317 32.306 10.985 1.00 84.31 480 VAL A O 1
ATOM 3696 N N . THR A 1 481 ? -11.844 32.528 9.296 1.00 80.62 481 THR A N 1
ATOM 3697 C CA . THR A 1 481 ? -11.452 31.115 9.253 1.00 80.62 481 THR A CA 1
ATOM 3698 C C . THR A 1 481 ? -10.824 30.685 10.580 1.00 80.62 481 THR A C 1
ATOM 3700 O O . THR A 1 481 ? -11.215 29.663 11.147 1.00 80.62 481 THR A O 1
ATOM 3703 N N . ALA A 1 482 ? -9.925 31.507 11.130 1.00 82.50 482 ALA A N 1
ATOM 3704 C CA . ALA A 1 482 ? -9.304 31.267 12.429 1.00 82.50 482 ALA A CA 1
ATOM 3705 C C . ALA A 1 482 ? -10.328 31.264 13.579 1.00 82.50 482 ALA A C 1
ATOM 3707 O O . ALA A 1 482 ? -10.288 30.383 14.437 1.00 82.50 482 ALA A O 1
ATOM 3708 N N . ALA A 1 483 ? -11.275 32.209 13.589 1.00 82.62 483 ALA A N 1
ATOM 3709 C CA . ALA A 1 483 ? -12.295 32.312 14.634 1.00 82.62 483 ALA A CA 1
ATOM 3710 C C . ALA A 1 483 ? -13.333 31.174 14.588 1.00 82.62 483 ALA A C 1
ATOM 3712 O O . ALA A 1 483 ? -13.803 30.726 15.634 1.00 82.62 483 ALA A O 1
ATOM 3713 N N . ALA A 1 484 ? -13.688 30.686 13.394 1.00 80.19 484 ALA A N 1
ATOM 3714 C CA . ALA A 1 484 ? -14.644 29.591 13.211 1.00 80.19 484 ALA A CA 1
ATOM 3715 C C . ALA A 1 484 ? -14.107 28.217 13.644 1.00 80.19 484 ALA A C 1
ATOM 3717 O O . ALA A 1 484 ? -14.901 27.337 14.013 1.00 80.19 484 ALA A O 1
ATOM 3718 N N . ALA A 1 485 ? -12.778 28.052 13.612 1.00 69.31 485 ALA A N 1
ATOM 3719 C CA . ALA A 1 485 ? -12.044 26.871 14.069 1.00 69.31 485 ALA A CA 1
ATOM 3720 C C . ALA A 1 485 ? -12.586 25.537 13.499 1.00 69.31 485 ALA A C 1
ATOM 3722 O O . ALA A 1 485 ? -12.604 24.516 14.186 1.00 69.31 485 ALA A O 1
ATOM 3723 N N . GLY A 1 486 ? -13.067 25.551 12.249 1.00 67.00 486 GLY A N 1
ATOM 3724 C CA . GLY A 1 486 ? -13.606 24.379 11.555 1.00 67.00 486 GLY A CA 1
ATOM 3725 C C . GLY A 1 486 ? -13.519 24.506 10.029 1.00 67.00 486 GLY A C 1
ATOM 3726 O O . GLY A 1 486 ? -13.430 25.627 9.517 1.00 67.00 486 GLY A O 1
ATOM 3727 N N . PRO A 1 487 ? -13.531 23.376 9.297 1.00 66.94 487 PRO A N 1
ATOM 3728 C CA . PRO A 1 487 ? -13.254 23.324 7.860 1.00 66.94 487 PRO A CA 1
ATOM 3729 C C . PRO A 1 487 ? -14.265 24.107 7.017 1.00 66.94 487 PRO A C 1
ATOM 3731 O O . PRO A 1 487 ? -13.884 24.678 6.002 1.00 66.94 487 PRO A O 1
ATOM 3734 N N . LEU A 1 488 ? -15.523 24.227 7.462 1.00 71.88 488 LEU A N 1
ATOM 3735 C CA . LEU A 1 488 ? -16.583 24.875 6.681 1.00 71.88 488 LEU A CA 1
ATOM 3736 C C . LEU A 1 488 ? -16.269 26.337 6.329 1.00 71.88 488 LEU A C 1
ATOM 3738 O O . LEU A 1 488 ? -16.556 26.783 5.225 1.00 71.88 488 LEU A O 1
ATOM 3742 N N . ALA A 1 489 ? -15.669 27.082 7.261 1.00 75.25 489 ALA A N 1
ATOM 3743 C CA . ALA A 1 489 ? -15.310 28.482 7.041 1.00 75.25 489 ALA A CA 1
ATOM 3744 C C . ALA A 1 489 ? -14.067 28.644 6.153 1.00 75.25 489 ALA A C 1
ATOM 3746 O O . ALA A 1 489 ? -13.837 29.732 5.634 1.00 75.25 489 ALA A O 1
ATOM 3747 N N . ALA A 1 490 ? -13.278 27.583 5.961 1.00 69.12 490 ALA A N 1
ATOM 3748 C CA . ALA A 1 490 ? -12.127 27.577 5.064 1.00 69.12 490 ALA A CA 1
ATOM 3749 C C . ALA A 1 490 ? -12.523 27.295 3.603 1.00 69.12 490 ALA A C 1
ATOM 3751 O O . ALA A 1 490 ? -11.756 27.634 2.707 1.00 69.12 490 ALA A O 1
ATOM 3752 N N . GLU A 1 491 ? -13.726 26.771 3.346 1.00 66.00 491 GLU A N 1
ATOM 3753 C CA . GLU A 1 491 ? -14.178 26.380 2.005 1.00 66.00 491 GLU A CA 1
ATOM 3754 C C . GLU A 1 491 ? -14.333 27.558 1.036 1.00 66.00 491 GLU A C 1
ATOM 3756 O O . GLU A 1 491 ? -14.862 28.628 1.362 1.00 66.00 491 GLU A O 1
ATOM 3761 N N . GLU A 1 492 ? -13.912 27.354 -0.209 1.00 62.53 492 GLU A N 1
ATOM 3762 C CA . GLU A 1 492 ? -14.142 28.319 -1.278 1.00 62.53 492 GLU A CA 1
ATOM 3763 C C . GLU A 1 492 ? -15.655 28.464 -1.539 1.00 62.53 492 GLU A C 1
ATOM 3765 O O . GLU A 1 492 ? -16.388 27.486 -1.685 1.00 62.53 492 GLU A O 1
ATOM 3770 N N . GLY A 1 493 ? -16.161 29.702 -1.540 1.00 68.75 493 GLY A N 1
ATOM 3771 C CA . GLY A 1 493 ? -17.593 29.988 -1.690 1.00 68.75 493 GLY A CA 1
ATOM 3772 C C . GLY A 1 493 ? -18.421 29.956 -0.397 1.00 68.75 493 GLY A C 1
ATOM 3773 O O . GLY A 1 493 ? -19.628 30.205 -0.460 1.00 68.75 493 GLY A O 1
ATOM 3774 N N . PHE A 1 494 ? -17.819 29.693 0.772 1.00 78.69 494 PHE A N 1
ATOM 3775 C CA . PHE A 1 494 ? -18.478 29.966 2.053 1.00 78.69 494 PHE A CA 1
ATOM 3776 C C . PHE A 1 494 ? -18.602 31.480 2.275 1.00 78.69 494 PHE A C 1
ATOM 3778 O O . PHE A 1 494 ? -17.647 32.228 2.062 1.00 78.69 494 PHE A O 1
ATOM 3785 N N . ASP A 1 495 ? -19.776 31.949 2.707 1.00 86.19 495 ASP A N 1
ATOM 3786 C CA . ASP A 1 495 ? -20.053 33.379 2.889 1.00 86.19 495 ASP A CA 1
ATOM 3787 C C . ASP A 1 495 ? -19.445 33.899 4.203 1.00 86.19 495 ASP A C 1
ATOM 3789 O O . ASP A 1 495 ? -20.124 34.131 5.210 1.00 86.19 495 ASP A O 1
ATOM 3793 N N . ARG A 1 496 ? -18.114 34.030 4.199 1.00 89.19 496 ARG A N 1
ATOM 3794 C CA . ARG A 1 496 ? -17.322 34.506 5.341 1.00 89.19 496 ARG A CA 1
ATOM 3795 C C . ARG A 1 496 ? -17.675 35.943 5.721 1.00 89.19 496 ARG A C 1
ATOM 3797 O O . ARG A 1 496 ? -17.680 36.269 6.906 1.00 89.19 496 ARG A O 1
ATOM 3804 N N . ALA A 1 497 ? -18.047 36.767 4.741 1.00 89.31 497 ALA A N 1
ATOM 3805 C CA . ALA A 1 497 ? -18.514 38.128 4.972 1.00 89.31 497 ALA A CA 1
ATOM 3806 C C . ALA A 1 497 ? -19.834 38.138 5.758 1.00 89.31 497 ALA A C 1
ATOM 3808 O O . ALA A 1 497 ? -19.921 38.809 6.788 1.00 89.31 497 ALA A O 1
ATOM 3809 N N . ALA A 1 498 ? -20.835 37.346 5.351 1.00 91.06 498 ALA A N 1
ATOM 3810 C CA . ALA A 1 498 ? -22.081 37.222 6.107 1.00 91.06 498 ALA A CA 1
ATOM 3811 C C . ALA A 1 498 ? -21.860 36.622 7.501 1.00 91.06 498 ALA A C 1
ATOM 3813 O O . ALA A 1 498 ? -22.519 37.039 8.455 1.00 91.06 498 ALA A O 1
ATOM 3814 N N . LEU A 1 499 ? -20.919 35.681 7.642 1.00 91.25 499 LEU A N 1
ATOM 3815 C CA . LEU A 1 499 ? -20.559 35.126 8.946 1.00 91.25 499 LEU A CA 1
ATOM 3816 C C . LEU A 1 499 ? -19.923 36.188 9.860 1.00 91.25 499 LEU A C 1
ATOM 3818 O O . LEU A 1 499 ? -20.325 36.307 11.013 1.00 91.25 499 LEU A O 1
ATOM 3822 N N . ALA A 1 500 ? -18.991 37.000 9.352 1.00 92.12 500 ALA A N 1
ATOM 3823 C CA . ALA A 1 500 ? -18.361 38.090 10.106 1.00 92.12 500 ALA A CA 1
ATOM 3824 C C . ALA A 1 500 ? -19.333 39.214 10.493 1.00 92.12 500 ALA A C 1
ATOM 3826 O O . ALA A 1 500 ? -19.101 39.934 11.466 1.00 92.12 500 ALA A O 1
ATOM 3827 N N . GLN A 1 501 ? -20.403 39.397 9.717 1.00 91.00 501 GLN A N 1
ATOM 3828 C CA . GLN A 1 501 ? -21.434 40.398 9.983 1.00 91.00 501 GLN A CA 1
ATOM 3829 C C . GLN A 1 501 ? -22.509 39.919 10.968 1.00 91.00 501 GLN A C 1
ATOM 3831 O O . GLN A 1 501 ? -23.228 40.765 11.506 1.00 91.00 501 GLN A O 1
ATOM 3836 N N . ALA A 1 502 ? -22.607 38.612 11.226 1.00 91.75 502 ALA A N 1
ATOM 3837 C CA . ALA A 1 502 ? -23.609 38.037 12.115 1.00 91.75 502 ALA A CA 1
ATOM 3838 C C . ALA A 1 502 ? -23.466 38.571 13.552 1.00 91.75 502 ALA A C 1
ATOM 3840 O O . ALA A 1 502 ? -22.421 38.445 14.188 1.00 91.75 502 ALA A O 1
ATOM 3841 N N . ALA A 1 503 ? -24.544 39.148 14.077 1.00 89.75 503 ALA A N 1
ATOM 3842 C CA . ALA A 1 503 ? -24.621 39.735 15.412 1.00 89.75 503 ALA A CA 1
ATOM 3843 C C . ALA A 1 503 ? -25.287 38.807 16.442 1.00 89.75 503 ALA A C 1
ATOM 3845 O O . ALA A 1 503 ? -25.343 39.133 17.626 1.00 89.75 503 ALA A O 1
ATOM 3846 N N . SER A 1 504 ? -25.818 37.659 16.011 1.00 93.12 504 SER A N 1
ATOM 3847 C CA . SER A 1 504 ? -26.499 36.703 16.887 1.00 93.12 504 SER A CA 1
ATOM 3848 C C . SER A 1 504 ? -26.266 35.253 16.467 1.00 93.12 504 SER A C 1
ATOM 3850 O O . SER A 1 504 ? -26.004 34.959 15.298 1.00 93.12 504 SER A O 1
ATOM 3852 N N . ALA A 1 505 ? -26.434 34.322 17.412 1.00 90.00 505 ALA A N 1
ATOM 3853 C CA . ALA A 1 505 ? -26.371 32.890 17.127 1.00 90.00 505 ALA A CA 1
ATOM 3854 C C . ALA A 1 505 ? -27.380 32.460 16.049 1.00 90.00 505 ALA A C 1
ATOM 3856 O O . ALA A 1 505 ? -27.072 31.604 15.224 1.00 90.00 505 ALA A O 1
ATOM 3857 N N . ALA A 1 506 ? -28.561 33.088 15.997 1.00 91.94 506 ALA A N 1
ATOM 3858 C CA . ALA A 1 506 ? -29.559 32.817 14.965 1.00 91.94 506 ALA A CA 1
ATOM 3859 C C . ALA A 1 506 ? -29.056 33.176 13.554 1.00 91.94 506 ALA A C 1
ATOM 3861 O O . ALA A 1 506 ? -29.309 32.436 12.603 1.00 91.94 506 ALA A O 1
ATOM 3862 N N . GLU A 1 507 ? -28.313 34.276 13.410 1.00 92.19 507 GLU A N 1
ATOM 3863 C CA . GLU A 1 507 ? -27.728 34.689 12.130 1.00 92.19 507 GLU A CA 1
ATOM 3864 C C . GLU A 1 507 ? -26.564 33.792 11.708 1.00 92.19 507 GLU A C 1
ATOM 3866 O O . GLU A 1 507 ? -26.518 33.385 10.548 1.00 92.19 507 GLU A O 1
ATOM 3871 N N . VAL A 1 508 ? -25.692 33.402 12.646 1.00 89.88 508 VAL A N 1
ATOM 3872 C CA . VAL A 1 508 ? -24.629 32.411 12.399 1.00 89.88 508 VAL A CA 1
ATOM 3873 C C . VAL A 1 508 ? -25.230 31.095 11.904 1.00 89.88 508 VAL A C 1
ATOM 3875 O O . VAL A 1 508 ? -24.854 30.594 10.843 1.00 89.88 508 VAL A O 1
ATOM 3878 N N . LEU A 1 509 ? -26.224 30.560 12.622 1.00 90.44 509 LEU A N 1
ATOM 3879 C CA . LEU A 1 509 ? -26.902 29.322 12.236 1.00 90.44 509 LEU A CA 1
ATOM 3880 C C . LEU A 1 509 ? -27.617 29.453 10.888 1.00 90.44 509 LEU A C 1
ATOM 3882 O O . LEU A 1 509 ? -27.648 28.492 10.123 1.00 90.44 509 LEU A O 1
ATOM 3886 N N . ARG A 1 510 ? -28.162 30.629 10.554 1.00 92.06 510 ARG A N 1
ATOM 3887 C CA . ARG A 1 510 ? -28.767 30.885 9.239 1.00 92.06 510 ARG A CA 1
ATOM 3888 C C . ARG A 1 510 ? -27.730 30.810 8.118 1.00 92.06 510 ARG A C 1
ATOM 3890 O O . ARG A 1 510 ? -28.008 30.155 7.112 1.00 92.06 510 ARG A O 1
ATOM 3897 N N . VAL A 1 511 ? -26.565 31.447 8.272 1.00 89.62 511 VAL A N 1
ATOM 3898 C CA . VAL A 1 511 ? -25.475 31.408 7.273 1.00 89.62 511 VAL A CA 1
ATOM 3899 C C . VAL A 1 511 ? -25.015 29.964 7.052 1.00 89.62 511 VAL A C 1
ATOM 3901 O O . VAL A 1 511 ? -25.019 29.481 5.918 1.00 89.62 511 VAL A O 1
ATOM 3904 N N . VAL A 1 512 ? -24.748 29.237 8.140 1.00 87.38 512 VAL A N 1
ATOM 3905 C CA . VAL A 1 512 ? -24.314 27.830 8.109 1.00 87.38 512 VAL A CA 1
ATOM 3906 C C . VAL A 1 512 ? -25.367 26.931 7.459 1.00 87.38 512 VAL A C 1
ATOM 3908 O O . VAL A 1 512 ? -25.059 26.221 6.506 1.00 87.38 512 VAL A O 1
ATOM 3911 N N . ARG A 1 513 ? -26.630 26.983 7.907 1.00 89.62 513 ARG A N 1
ATOM 3912 C CA . ARG A 1 513 ? -27.716 26.146 7.359 1.00 89.62 513 ARG A CA 1
ATOM 3913 C C . ARG A 1 513 ? -27.981 26.421 5.888 1.00 89.62 513 ARG A C 1
ATOM 3915 O O . ARG A 1 513 ? -28.262 25.481 5.146 1.00 89.62 513 ARG A O 1
ATOM 3922 N N . THR A 1 514 ? -27.895 27.682 5.465 1.00 87.12 514 THR A N 1
ATOM 3923 C CA . THR A 1 514 ? -28.074 28.061 4.057 1.00 87.12 514 THR A CA 1
ATOM 3924 C C . THR A 1 514 ? -26.986 27.426 3.198 1.00 87.12 514 THR A C 1
ATOM 3926 O O . THR A 1 514 ? -27.293 26.797 2.183 1.00 87.12 514 THR A O 1
ATOM 3929 N N . TYR A 1 515 ? -25.727 27.532 3.632 1.00 84.12 515 TYR A N 1
ATOM 3930 C CA . TYR A 1 515 ? -24.596 26.920 2.944 1.00 84.12 515 TYR A CA 1
ATOM 3931 C C . TYR A 1 515 ? -24.715 25.390 2.911 1.00 84.12 515 TYR A C 1
ATOM 3933 O O . TYR A 1 515 ? -24.683 24.802 1.828 1.00 84.12 515 TYR A O 1
ATOM 3941 N N . VAL A 1 516 ? -24.934 24.755 4.068 1.00 85.62 516 VAL A N 1
ATOM 3942 C CA . VAL A 1 516 ? -25.051 23.295 4.200 1.00 85.62 516 VAL A CA 1
ATOM 3943 C C . VAL A 1 516 ? -26.198 22.762 3.344 1.00 85.62 516 VAL A C 1
ATOM 3945 O O . VAL A 1 516 ? -25.980 21.880 2.523 1.00 85.62 516 VAL A O 1
ATOM 3948 N N . THR A 1 517 ? -27.402 23.332 3.439 1.00 86.44 517 THR A N 1
ATOM 3949 C CA . THR A 1 517 ? -28.566 22.868 2.658 1.00 86.44 517 THR A CA 1
ATOM 3950 C C . THR A 1 517 ? -28.306 22.954 1.155 1.00 86.44 517 THR A C 1
ATOM 3952 O O . THR A 1 517 ? -28.592 22.009 0.418 1.00 86.44 517 THR A O 1
ATOM 3955 N N . ARG A 1 518 ? -27.723 24.065 0.684 1.00 81.62 518 ARG A N 1
ATOM 3956 C CA . ARG A 1 518 ? -27.377 24.244 -0.732 1.00 81.62 518 ARG A CA 1
ATOM 3957 C C . ARG A 1 518 ? -26.399 23.172 -1.215 1.00 81.62 518 ARG A C 1
ATOM 3959 O O . ARG A 1 518 ? -26.624 22.592 -2.276 1.00 81.62 518 ARG A O 1
ATOM 3966 N N . HIS A 1 519 ? -25.345 22.902 -0.448 1.00 79.44 519 HIS A N 1
ATOM 3967 C CA . HIS A 1 519 ? -24.307 21.948 -0.839 1.00 79.44 519 HIS A CA 1
ATOM 3968 C C . HIS A 1 519 ? -24.786 20.500 -0.728 1.00 79.44 519 HIS A C 1
ATOM 3970 O O . HIS A 1 519 ? -24.545 19.732 -1.652 1.00 79.44 519 HIS A O 1
ATOM 3976 N N . ARG A 1 520 ? -25.568 20.142 0.298 1.00 84.25 520 ARG A N 1
ATOM 3977 C CA . ARG A 1 520 ? -26.188 18.809 0.411 1.00 84.25 520 ARG A CA 1
ATOM 3978 C C . ARG A 1 520 ? -27.173 18.522 -0.725 1.00 84.25 520 ARG A C 1
ATOM 3980 O O . ARG A 1 520 ? -27.170 17.426 -1.279 1.00 84.25 520 ARG A O 1
ATOM 3987 N N . ASN A 1 521 ? -27.958 19.516 -1.149 1.00 80.62 521 ASN A N 1
ATOM 3988 C CA . ASN A 1 521 ? -28.808 19.387 -2.338 1.00 80.62 521 ASN A CA 1
ATOM 3989 C C . ASN A 1 521 ? -27.973 19.169 -3.610 1.00 80.62 521 ASN A C 1
ATOM 3991 O O . ASN A 1 521 ? -28.323 18.333 -4.441 1.00 80.62 521 ASN A O 1
ATOM 3995 N N . GLY A 1 522 ? -26.853 19.887 -3.749 1.00 75.75 522 GLY A N 1
ATOM 3996 C CA . GLY A 1 522 ? -25.911 19.691 -4.852 1.00 75.75 522 GLY A CA 1
ATOM 3997 C C . GLY A 1 522 ? -25.235 18.316 -4.827 1.00 75.75 522 GLY A C 1
ATOM 3998 O O . GLY A 1 522 ? -25.118 17.683 -5.875 1.00 75.75 522 GLY A O 1
ATOM 3999 N N . VAL A 1 523 ? -24.871 17.809 -3.646 1.00 80.56 523 VAL A N 1
ATOM 4000 C CA . VAL A 1 523 ? -24.350 16.448 -3.444 1.00 80.56 523 VAL A CA 1
ATOM 4001 C C . VAL A 1 523 ? -25.382 15.404 -3.866 1.00 80.56 523 VAL A C 1
ATOM 4003 O O . VAL A 1 523 ? -25.055 14.497 -4.634 1.00 80.56 523 VAL A O 1
ATOM 4006 N N . ALA A 1 524 ? -26.631 15.542 -3.416 1.00 82.00 524 ALA A N 1
ATOM 4007 C CA . ALA A 1 524 ? -27.708 14.615 -3.750 1.00 82.00 524 ALA A CA 1
ATOM 4008 C C . ALA A 1 524 ? -28.001 14.595 -5.259 1.00 82.00 524 ALA A C 1
ATOM 4010 O O . ALA A 1 524 ? -28.099 13.517 -5.847 1.00 82.00 524 ALA A O 1
ATOM 4011 N N . ALA A 1 525 ? -28.076 15.770 -5.893 1.00 78.56 525 ALA A N 1
ATOM 4012 C CA . ALA A 1 525 ? -28.278 15.896 -7.335 1.00 78.56 525 ALA A CA 1
ATOM 4013 C C . ALA A 1 525 ? -27.114 15.282 -8.131 1.00 78.56 525 ALA A C 1
ATOM 4015 O O . ALA A 1 525 ? -27.337 14.446 -9.002 1.00 78.56 525 ALA A O 1
ATOM 4016 N N . THR A 1 526 ? -25.869 15.616 -7.778 1.00 77.88 526 THR A N 1
ATOM 4017 C CA . THR A 1 526 ? -24.670 15.079 -8.447 1.00 77.88 526 THR A CA 1
ATOM 4018 C C . THR A 1 526 ? -24.571 13.560 -8.283 1.00 77.88 526 THR A C 1
ATOM 4020 O O . THR A 1 526 ? -24.264 12.846 -9.235 1.00 77.88 526 THR A O 1
ATOM 4023 N N . SER A 1 527 ? -24.897 13.043 -7.095 1.00 84.56 527 SER A N 1
ATOM 4024 C CA . SER A 1 527 ? -24.921 11.601 -6.828 1.00 84.56 527 SER A CA 1
ATOM 4025 C C . SER A 1 527 ? -25.988 10.871 -7.643 1.00 84.56 527 SER A C 1
ATOM 4027 O O . SER A 1 527 ? -25.776 9.725 -8.036 1.00 84.56 527 SER A O 1
ATOM 4029 N N . ALA A 1 528 ? -27.148 11.495 -7.865 1.00 85.06 528 ALA A N 1
ATOM 4030 C CA . ALA A 1 528 ? -28.210 10.926 -8.687 1.00 85.06 528 ALA A CA 1
ATOM 4031 C C . ALA A 1 528 ? -27.797 10.856 -10.165 1.00 85.06 528 ALA A C 1
ATOM 4033 O O . ALA A 1 528 ? -27.973 9.808 -10.783 1.00 85.06 528 ALA A O 1
ATOM 4034 N N . GLU A 1 529 ? -27.178 11.915 -10.695 1.00 83.25 529 GLU A N 1
ATOM 4035 C CA . GLU A 1 529 ? -26.669 11.950 -12.074 1.00 83.25 529 GLU A CA 1
ATOM 4036 C C . GLU A 1 529 ? -25.554 10.916 -12.300 1.00 83.25 529 GLU A C 1
ATOM 4038 O O . GLU A 1 529 ? -25.639 10.135 -13.244 1.00 83.25 529 GLU A O 1
ATOM 4043 N N . LEU A 1 530 ? -24.576 10.807 -11.387 1.00 85.56 530 LEU A N 1
ATOM 4044 C CA . LEU A 1 530 ? -23.516 9.785 -11.465 1.00 85.56 530 LEU A CA 1
ATOM 4045 C C . LEU A 1 530 ? -24.062 8.348 -11.470 1.00 85.56 530 LEU A C 1
ATOM 4047 O O . LEU A 1 530 ? -23.476 7.465 -12.089 1.00 85.56 530 LEU A O 1
ATOM 4051 N N . LYS A 1 531 ? -25.180 8.094 -10.778 1.00 90.12 531 LYS A N 1
ATOM 4052 C CA . LYS A 1 531 ? -25.843 6.778 -10.777 1.00 90.12 531 LYS A CA 1
ATOM 4053 C C . LYS A 1 531 ? -26.657 6.524 -12.046 1.00 90.12 531 LYS A C 1
ATOM 4055 O O . LYS A 1 531 ? -26.865 5.364 -12.393 1.00 90.12 531 LYS A O 1
ATOM 4060 N N . ALA A 1 532 ? -27.159 7.575 -12.691 1.00 87.56 532 ALA A N 1
ATOM 4061 C CA . ALA A 1 532 ? -28.027 7.480 -13.861 1.00 87.56 532 ALA A CA 1
ATOM 4062 C C . ALA A 1 532 ? -27.241 7.419 -15.183 1.00 87.56 532 ALA A C 1
ATOM 4064 O O . ALA A 1 532 ? -27.614 6.655 -16.073 1.00 87.56 532 ALA A O 1
ATOM 4065 N N . ASP A 1 533 ? -26.156 8.189 -15.310 1.00 87.38 533 ASP A N 1
ATOM 4066 C CA . ASP A 1 533 ? -25.258 8.196 -16.469 1.00 87.38 533 ASP A CA 1
ATOM 4067 C C . ASP A 1 533 ? -23.810 7.974 -16.016 1.00 87.38 533 ASP A C 1
ATOM 4069 O O . ASP A 1 533 ? -23.146 8.877 -15.510 1.00 87.38 533 ASP A O 1
ATOM 4073 N N . ARG A 1 534 ? -23.285 6.769 -16.258 1.00 87.62 534 ARG A N 1
ATOM 4074 C CA . ARG A 1 534 ? -21.887 6.416 -15.951 1.00 87.62 534 ARG A CA 1
ATOM 4075 C C . ARG A 1 534 ? -20.854 7.301 -16.653 1.00 87.62 534 ARG A C 1
ATOM 4077 O O . ARG A 1 534 ? -19.758 7.496 -16.140 1.00 87.62 534 ARG A O 1
ATOM 4084 N N . ALA A 1 535 ? -21.212 7.886 -17.795 1.00 86.88 535 ALA A N 1
ATOM 4085 C CA . ALA A 1 535 ? -20.341 8.787 -18.534 1.00 86.88 535 ALA A CA 1
ATOM 4086 C C . ALA A 1 535 ? -20.463 10.251 -18.069 1.00 86.88 535 ALA A C 1
ATOM 4088 O O . ALA A 1 535 ? -19.726 11.100 -18.565 1.00 86.88 535 ALA A O 1
ATOM 4089 N N . PHE A 1 536 ? -21.322 10.560 -17.089 1.00 84.25 536 PHE A N 1
ATOM 4090 C CA . PHE A 1 536 ? -21.411 11.896 -16.491 1.00 84.25 536 PHE A CA 1
ATOM 4091 C C . PHE A 1 536 ? -20.090 12.343 -15.843 1.00 84.25 536 PHE A C 1
ATOM 4093 O O . PHE A 1 536 ? -19.812 13.535 -15.764 1.00 84.25 536 PHE A O 1
ATOM 4100 N N . GLY A 1 537 ? -19.225 11.402 -15.441 1.00 80.25 537 GLY A N 1
ATOM 4101 C CA . GLY A 1 537 ? -17.891 11.713 -14.917 1.00 80.25 537 GLY A CA 1
ATOM 4102 C C . GLY A 1 537 ? -17.017 12.533 -15.878 1.00 80.25 537 GLY A C 1
ATOM 4103 O O . GLY A 1 537 ? -16.223 13.348 -15.416 1.00 80.25 537 GLY A O 1
ATOM 4104 N N . TYR A 1 538 ? -17.206 12.387 -17.195 1.00 83.56 538 TYR A N 1
ATOM 4105 C CA . TYR A 1 538 ? -16.523 13.194 -18.215 1.00 83.56 538 TYR A CA 1
ATOM 4106 C C . TYR A 1 538 ? -16.970 14.657 -18.227 1.00 83.56 538 TYR A C 1
ATOM 4108 O O . TYR A 1 538 ? -16.186 15.543 -18.562 1.00 83.56 538 TYR A O 1
ATOM 4116 N N . ASP A 1 539 ? -18.218 14.911 -17.835 1.00 80.06 539 ASP A N 1
ATOM 4117 C CA . ASP A 1 539 ? -18.803 16.249 -17.778 1.00 80.06 539 ASP A CA 1
ATOM 4118 C C . ASP A 1 539 ? -18.347 17.001 -16.500 1.00 80.06 539 ASP A C 1
ATOM 4120 O O . ASP A 1 539 ? -18.647 18.181 -16.312 1.00 80.06 539 ASP A O 1
ATOM 4124 N N . LEU A 1 540 ? -17.574 16.331 -15.632 1.00 76.38 540 LEU A N 1
ATOM 4125 C CA . LEU A 1 540 ? -17.024 16.835 -14.375 1.00 76.38 540 LEU A CA 1
ATOM 4126 C C . LEU A 1 540 ? -15.483 16.856 -14.430 1.00 76.38 540 LEU A C 1
ATOM 4128 O O . LEU A 1 540 ? -14.850 15.941 -13.899 1.00 76.38 540 LEU A O 1
ATOM 4132 N N . PRO A 1 541 ? -14.843 17.894 -15.010 1.00 76.19 541 PRO A N 1
ATOM 4133 C CA . PRO A 1 541 ? -13.391 17.926 -15.207 1.00 76.19 541 PRO A CA 1
ATOM 4134 C C . PRO A 1 541 ? -12.549 17.599 -13.959 1.00 76.19 541 PRO A C 1
ATOM 4136 O O . PRO A 1 541 ? -11.627 16.794 -14.084 1.00 76.19 541 PRO A O 1
ATOM 4139 N N . PRO A 1 542 ? -12.877 18.101 -12.746 1.00 69.69 542 PRO A N 1
ATOM 4140 C CA . PRO A 1 542 ? -12.134 17.745 -11.536 1.00 69.69 542 PRO A CA 1
ATOM 4141 C C . PRO A 1 542 ? -12.207 16.246 -11.206 1.00 69.69 542 PRO A C 1
ATOM 4143 O O . PRO A 1 542 ? -11.207 15.635 -10.829 1.00 69.69 542 PRO A O 1
ATOM 4146 N N . LEU A 1 543 ? -13.382 15.628 -11.384 1.00 73.94 543 LEU A N 1
ATOM 4147 C CA . LEU A 1 543 ? -13.582 14.198 -11.147 1.00 73.94 543 LEU A CA 1
ATOM 4148 C C . LEU A 1 543 ? -12.925 13.347 -12.238 1.00 73.94 543 LEU A C 1
ATOM 4150 O O . LEU A 1 543 ? -12.357 12.302 -11.922 1.00 73.94 543 LEU A O 1
ATOM 4154 N N . HIS A 1 544 ? -12.976 13.785 -13.496 1.00 79.50 544 HIS A N 1
ATOM 4155 C CA . HIS A 1 544 ? -12.287 13.147 -14.620 1.00 79.50 544 HIS A CA 1
ATOM 4156 C C . HIS A 1 544 ? -10.771 13.113 -14.393 1.00 79.50 544 HIS A C 1
ATOM 4158 O O . HIS A 1 544 ? -10.158 12.045 -14.407 1.00 79.50 544 HIS A O 1
ATOM 4164 N N . GLU A 1 545 ? -10.172 14.261 -14.070 1.00 70.31 545 GLU A N 1
ATOM 4165 C CA . GLU A 1 545 ? -8.734 14.379 -13.817 1.00 70.31 545 GLU A CA 1
ATOM 4166 C C . GLU A 1 545 ? -8.298 13.559 -12.593 1.00 70.31 545 GLU A C 1
ATOM 4168 O O . GLU A 1 545 ? -7.264 12.885 -12.604 1.00 70.31 545 GLU A O 1
ATOM 4173 N N . LEU A 1 546 ? -9.086 13.583 -11.515 1.00 68.94 546 LEU A N 1
ATOM 4174 C CA . LEU A 1 546 ? -8.834 12.736 -10.352 1.00 68.94 546 LEU A CA 1
ATOM 4175 C C . LEU A 1 546 ? -8.985 11.246 -10.690 1.00 68.94 546 LEU A C 1
ATOM 4177 O O . LEU A 1 546 ? -8.190 10.430 -10.227 1.00 68.94 546 LEU A O 1
ATOM 4181 N N . SER A 1 547 ? -9.962 10.880 -11.519 1.00 78.06 547 SER A N 1
ATOM 4182 C CA . SER A 1 547 ? -10.189 9.494 -11.935 1.00 78.06 547 SER A CA 1
ATOM 4183 C C . SER A 1 547 ? -9.040 8.944 -12.765 1.00 78.06 547 SER A C 1
ATOM 4185 O O . SER A 1 547 ? -8.571 7.847 -12.480 1.00 78.06 547 SER A O 1
ATOM 4187 N N . LEU A 1 548 ? -8.540 9.706 -13.740 1.00 75.88 548 LEU A N 1
ATOM 4188 C CA . LEU A 1 548 ? -7.343 9.341 -14.499 1.00 75.88 548 LEU A CA 1
ATOM 4189 C C . LEU A 1 548 ? -6.168 9.042 -13.554 1.00 75.88 548 LEU A C 1
ATOM 4191 O O . LEU A 1 548 ? -5.534 7.991 -13.657 1.00 75.88 548 LEU A O 1
ATOM 4195 N N . ARG A 1 549 ? -5.948 9.911 -12.560 1.00 63.84 549 ARG A N 1
ATOM 4196 C CA . ARG A 1 549 ? -4.883 9.761 -11.555 1.00 63.84 549 ARG A CA 1
ATOM 4197 C C . ARG A 1 549 ? -5.069 8.537 -10.655 1.00 63.84 549 ARG A C 1
ATOM 4199 O O . ARG A 1 549 ? -4.164 7.708 -10.563 1.00 63.84 549 ARG A O 1
ATOM 4206 N N . LEU A 1 550 ? -6.229 8.394 -10.008 1.00 62.59 550 LEU A N 1
ATOM 4207 C CA . LEU A 1 550 ? -6.518 7.288 -9.079 1.00 62.59 550 LEU A CA 1
ATOM 4208 C C . LEU A 1 550 ? -6.576 5.928 -9.776 1.00 62.59 550 LEU A C 1
ATOM 4210 O O . LEU A 1 550 ? -6.339 4.891 -9.155 1.00 62.59 550 LEU A O 1
ATOM 4214 N N . GLN A 1 551 ? -6.886 5.919 -11.069 1.00 79.94 551 GLN A N 1
ATOM 4215 C CA . GLN A 1 551 ? -6.872 4.716 -11.882 1.00 79.94 551 GLN A CA 1
ATOM 4216 C C . GLN A 1 551 ? -5.519 4.483 -12.575 1.00 79.94 551 GLN A C 1
ATOM 4218 O O . GLN A 1 551 ? -5.446 3.573 -13.384 1.00 79.94 551 GLN A O 1
ATOM 4223 N N . ASP A 1 552 ? -4.448 5.228 -12.262 1.00 68.19 552 ASP A N 1
ATOM 4224 C CA . ASP A 1 552 ? -3.096 5.099 -12.857 1.00 68.19 552 ASP A CA 1
ATOM 4225 C C . ASP A 1 552 ? -3.097 5.169 -14.399 1.00 68.19 552 ASP A C 1
ATOM 4227 O O . ASP A 1 552 ? -2.364 4.443 -15.070 1.00 68.19 552 ASP A O 1
ATOM 4231 N N . ILE A 1 553 ? -3.942 6.029 -14.975 1.00 70.81 553 ILE A N 1
ATOM 4232 C CA . ILE A 1 553 ? -3.988 6.329 -16.411 1.00 70.81 553 ILE A CA 1
ATOM 4233 C C . ILE A 1 553 ? -3.231 7.636 -16.643 1.00 70.81 553 ILE A C 1
ATOM 4235 O O . ILE A 1 553 ? -3.613 8.689 -16.139 1.00 70.81 553 ILE A O 1
ATOM 4239 N N . ARG A 1 554 ? -2.129 7.565 -17.397 1.00 65.50 554 ARG A N 1
ATOM 4240 C CA . ARG A 1 554 ? -1.195 8.686 -17.578 1.00 65.50 554 ARG A CA 1
ATOM 4241 C C . ARG A 1 554 ? -1.237 9.241 -18.986 1.00 65.50 554 ARG A C 1
ATOM 4243 O O . ARG A 1 554 ? -1.412 8.485 -19.944 1.00 65.50 554 ARG A O 1
ATOM 4250 N N . GLU A 1 555 ? -0.964 10.534 -19.100 1.00 66.06 555 GLU A N 1
ATOM 4251 C CA . GLU A 1 555 ? -0.720 11.189 -20.381 1.00 66.06 555 GLU A CA 1
ATOM 4252 C C . GLU A 1 555 ? 0.308 10.413 -21.219 1.00 66.06 555 GLU A C 1
ATOM 4254 O O . GLU A 1 555 ? 1.292 9.879 -20.702 1.00 66.06 555 GLU A O 1
ATOM 4259 N N . GLY A 1 556 ? 0.043 10.305 -22.522 1.00 59.34 556 GLY A N 1
ATOM 4260 C CA . GLY A 1 556 ? 0.880 9.565 -23.472 1.00 59.34 556 GLY A CA 1
ATOM 4261 C C . GLY A 1 556 ? 0.613 8.056 -23.559 1.00 59.34 556 GLY A C 1
ATOM 4262 O O . GLY A 1 556 ? 1.133 7.411 -24.464 1.00 59.34 556 GLY A O 1
ATOM 4263 N N . THR A 1 557 ? -0.217 7.479 -22.685 1.00 71.56 557 THR A N 1
ATOM 4264 C CA . THR A 1 557 ? -0.610 6.058 -22.784 1.00 71.56 557 THR A CA 1
ATOM 4265 C C . THR A 1 557 ? -1.766 5.839 -23.769 1.00 71.56 557 THR A C 1
ATOM 4267 O O . THR A 1 557 ? -2.572 6.744 -24.004 1.00 71.56 557 THR A O 1
ATOM 4270 N N . LEU A 1 558 ? -1.897 4.624 -24.324 1.00 76.38 558 LEU A N 1
ATOM 4271 C CA . LEU A 1 558 ? -3.088 4.203 -25.084 1.00 76.38 558 LEU A CA 1
ATOM 4272 C C . LEU A 1 558 ? -4.386 4.468 -24.311 1.00 76.38 558 LEU A C 1
ATOM 4274 O O . LEU A 1 558 ? -5.327 5.040 -24.851 1.00 76.38 558 LEU A O 1
ATOM 4278 N N . TYR A 1 559 ? -4.417 4.089 -23.036 1.00 82.75 559 TYR A N 1
ATOM 4279 C CA . TYR A 1 559 ? -5.584 4.230 -22.167 1.00 82.75 559 TYR A CA 1
ATOM 4280 C C . TYR A 1 559 ? -6.032 5.686 -22.053 1.00 82.75 559 TYR A C 1
ATOM 4282 O O . TYR A 1 559 ? -7.206 5.987 -22.235 1.00 82.75 559 TYR A O 1
ATOM 4290 N N . PHE A 1 560 ? -5.083 6.597 -21.820 1.00 82.31 560 PHE A N 1
ATOM 4291 C CA . PHE A 1 560 ? -5.365 8.028 -21.765 1.00 82.31 560 PHE A CA 1
ATOM 4292 C C . PHE A 1 560 ? -5.923 8.537 -23.093 1.00 82.31 560 PHE A C 1
ATOM 4294 O O . PHE A 1 560 ? -6.924 9.242 -23.097 1.00 82.31 560 PHE A O 1
ATOM 4301 N N . ARG A 1 561 ? -5.345 8.121 -24.228 1.00 85.94 561 ARG A N 1
ATOM 4302 C CA . ARG A 1 561 ? -5.856 8.493 -25.557 1.00 85.94 561 ARG A CA 1
ATOM 4303 C C . ARG A 1 561 ? -7.282 8.003 -25.800 1.00 85.94 561 ARG A C 1
ATOM 4305 O O . ARG A 1 561 ? -8.096 8.783 -26.281 1.00 85.94 561 ARG A O 1
ATOM 4312 N N . ILE A 1 562 ? -7.597 6.757 -25.442 1.00 90.75 562 ILE A N 1
ATOM 4313 C CA . ILE A 1 562 ? -8.954 6.199 -25.556 1.00 90.75 562 ILE A CA 1
ATOM 4314 C C . ILE A 1 562 ? -9.954 7.021 -24.734 1.00 90.75 562 ILE A C 1
ATOM 4316 O O . ILE A 1 562 ? -11.016 7.397 -25.231 1.00 90.75 562 ILE A O 1
ATOM 4320 N N . VAL A 1 563 ? -9.605 7.321 -23.481 1.00 91.62 563 VAL A N 1
ATOM 4321 C CA . VAL A 1 563 ? -10.454 8.095 -22.570 1.00 91.62 563 VAL A CA 1
ATOM 4322 C C . VAL A 1 563 ? -10.635 9.540 -23.065 1.00 91.62 563 VAL A C 1
ATOM 4324 O O . VAL A 1 563 ? -11.749 10.060 -23.051 1.00 91.62 563 VAL A O 1
ATOM 4327 N N . GLU A 1 564 ? -9.579 10.185 -23.557 1.00 88.62 564 GLU A N 1
ATOM 4328 C CA . GLU A 1 564 ? -9.644 11.549 -24.098 1.00 88.62 564 GLU A CA 1
ATOM 4329 C C . GLU A 1 564 ? -10.407 11.630 -25.428 1.00 88.62 564 GLU A C 1
ATOM 4331 O O . GLU A 1 564 ? -11.172 12.567 -25.659 1.00 88.62 564 GLU A O 1
ATOM 4336 N N . ASP A 1 565 ? -10.256 10.641 -26.311 1.00 89.50 565 ASP A N 1
ATOM 4337 C CA . ASP A 1 565 ? -11.056 10.553 -27.537 1.00 89.50 565 ASP A CA 1
ATOM 4338 C C . ASP A 1 565 ? -12.547 10.372 -27.198 1.00 89.50 565 ASP A C 1
ATOM 4340 O O . ASP A 1 565 ? -13.417 10.986 -27.827 1.00 89.50 565 ASP A O 1
ATOM 4344 N N . ARG A 1 566 ? -12.851 9.595 -26.148 1.00 90.69 566 ARG A N 1
ATOM 4345 C CA . ARG A 1 566 ? -14.208 9.459 -25.608 1.00 90.69 566 ARG A CA 1
ATOM 4346 C C . ARG A 1 566 ? -14.745 10.791 -25.079 1.00 90.69 566 ARG A C 1
ATOM 4348 O O . ARG A 1 566 ? -15.864 11.153 -25.450 1.00 90.69 566 ARG A O 1
ATOM 4355 N N . LEU A 1 567 ? -13.959 11.543 -24.305 1.00 85.19 567 LEU A N 1
ATOM 4356 C CA . LEU A 1 567 ? -14.318 12.885 -23.826 1.00 85.19 567 LEU A CA 1
ATOM 4357 C C . LEU A 1 567 ? -14.641 13.835 -24.993 1.00 85.19 567 LEU A C 1
ATOM 4359 O O . LEU A 1 567 ? -15.710 14.449 -25.024 1.00 85.19 567 LEU A O 1
ATOM 4363 N N . LYS A 1 568 ? -13.769 13.892 -26.008 1.00 83.44 568 LYS A N 1
ATOM 4364 C CA . LYS A 1 568 ? -13.967 14.721 -27.212 1.00 83.44 568 LYS A CA 1
ATOM 4365 C C . LYS A 1 568 ? -15.238 14.353 -27.976 1.00 83.44 568 LYS A C 1
ATOM 4367 O O . LYS A 1 568 ? -15.934 15.239 -28.464 1.00 83.44 568 LYS A O 1
ATOM 4372 N N . SER A 1 569 ? -15.583 13.064 -28.044 1.00 79.62 569 SER A N 1
ATOM 4373 C CA . SER A 1 569 ? -16.820 12.604 -28.693 1.00 79.62 569 SER A CA 1
ATOM 4374 C C . SER A 1 569 ? -18.103 13.033 -27.959 1.00 79.62 569 SER A C 1
ATOM 4376 O O . SER A 1 569 ? -19.166 13.096 -28.578 1.00 79.62 569 SER A O 1
ATOM 4378 N N . ARG A 1 570 ? -18.017 13.360 -26.657 1.00 73.88 570 ARG A N 1
ATOM 4379 C CA . ARG A 1 570 ? -19.155 13.785 -25.822 1.00 73.88 570 ARG A CA 1
ATOM 4380 C C . ARG A 1 570 ? -19.352 15.295 -25.727 1.00 73.88 570 ARG A C 1
ATOM 4382 O O . ARG A 1 570 ? -20.494 15.712 -25.539 1.00 73.88 570 ARG A O 1
ATOM 4389 N N . GLN A 1 571 ? -18.311 16.109 -25.931 1.00 57.28 571 GLN A N 1
ATOM 4390 C CA . GLN A 1 571 ? -18.362 17.582 -25.812 1.00 57.28 571 GLN A CA 1
ATOM 4391 C C . GLN A 1 571 ? -19.384 18.288 -26.736 1.00 57.28 571 GLN A C 1
ATOM 4393 O O . GLN A 1 571 ? -19.546 19.503 -26.674 1.00 57.28 571 GLN A O 1
ATOM 4398 N N . ALA A 1 572 ? -20.142 17.549 -27.550 1.00 48.00 572 ALA A N 1
ATOM 4399 C CA . ALA A 1 572 ? -21.247 18.070 -28.341 1.00 48.00 572 ALA A CA 1
ATOM 4400 C C . ALA A 1 572 ? -22.563 18.319 -27.563 1.00 48.00 572 ALA A C 1
ATOM 4402 O O . ALA A 1 572 ? -23.472 18.901 -28.159 1.00 48.00 572 ALA A O 1
ATOM 4403 N N . ARG A 1 573 ? -22.747 17.902 -26.289 1.00 47.19 573 ARG A N 1
ATOM 4404 C CA . ARG A 1 573 ? -24.027 18.126 -25.562 1.00 47.19 573 ARG A CA 1
ATOM 4405 C C . ARG A 1 573 ? -23.927 18.323 -24.035 1.00 47.19 573 ARG A C 1
ATOM 4407 O O . ARG A 1 573 ? -23.315 17.524 -23.347 1.00 47.19 573 ARG A O 1
ATOM 4414 N N . LYS A 1 574 ? -24.753 19.283 -23.569 1.00 51.50 574 LYS A N 1
ATOM 4415 C CA . LYS A 1 574 ? -25.215 19.658 -22.207 1.00 51.50 574 LYS A CA 1
ATOM 4416 C C . LYS A 1 574 ? -24.313 20.565 -21.353 1.00 51.50 574 LYS A C 1
ATOM 4418 O O . LYS A 1 574 ? -23.155 20.288 -21.085 1.00 51.50 574 LYS A O 1
ATOM 4423 N N . SER A 1 575 ? -24.924 21.651 -20.876 1.00 49.41 575 SER A N 1
ATOM 4424 C CA . SER A 1 575 ? -24.375 22.591 -19.898 1.00 49.41 575 SER A CA 1
ATOM 4425 C C . SER A 1 575 ? -24.448 21.985 -18.492 1.00 49.41 575 SER A C 1
ATOM 4427 O O . SER A 1 575 ? -25.543 21.800 -17.963 1.00 49.41 575 SER A O 1
ATOM 4429 N N . VAL A 1 576 ? -23.303 21.694 -17.872 1.00 56.41 576 VAL A N 1
ATOM 4430 C CA . VAL A 1 576 ? -23.237 21.376 -16.436 1.00 56.41 576 VAL A CA 1
ATOM 4431 C C . VAL A 1 576 ? -23.390 22.670 -15.639 1.00 56.41 576 VAL A C 1
ATOM 4433 O O . VAL A 1 576 ? -22.759 23.681 -15.941 1.00 56.41 576 VAL A O 1
ATOM 4436 N N . THR A 1 577 ? -24.254 22.674 -14.624 1.00 54.78 577 THR A N 1
ATOM 4437 C CA . THR A 1 577 ? -24.451 23.858 -13.775 1.00 54.78 577 THR A CA 1
ATOM 4438 C C . THR A 1 577 ? -23.229 24.123 -12.894 1.00 54.78 577 THR A C 1
ATOM 4440 O O . THR A 1 577 ? -22.684 23.188 -12.311 1.00 54.78 577 THR A O 1
ATOM 4443 N N . ALA A 1 578 ? -22.871 25.396 -12.694 1.00 52.25 578 ALA A N 1
ATOM 4444 C CA . ALA A 1 578 ? -21.743 25.811 -11.849 1.00 52.25 578 ALA A CA 1
ATOM 4445 C C . ALA A 1 578 ? -21.784 25.242 -10.412 1.00 52.25 578 ALA A C 1
ATOM 4447 O O . ALA A 1 578 ? -20.742 25.017 -9.808 1.00 52.25 578 ALA A O 1
ATOM 4448 N N . ILE A 1 579 ? -22.982 24.964 -9.878 1.00 53.50 579 ILE A N 1
ATOM 4449 C CA . ILE A 1 579 ? -23.173 24.376 -8.540 1.00 53.50 579 ILE A CA 1
ATOM 4450 C C . ILE A 1 579 ? -22.627 22.944 -8.463 1.00 53.50 579 ILE A C 1
ATOM 4452 O O . ILE A 1 579 ? -21.998 22.592 -7.471 1.00 53.50 579 ILE A O 1
ATOM 4456 N N . VAL A 1 580 ? -22.841 22.129 -9.498 1.00 60.00 580 VAL A N 1
ATOM 4457 C CA . VAL A 1 580 ? -22.351 20.741 -9.541 1.00 60.00 580 VAL A CA 1
ATOM 4458 C C . VAL A 1 580 ? -20.825 20.721 -9.590 1.00 60.00 580 VAL A C 1
ATOM 4460 O O . VAL A 1 580 ? -20.193 19.991 -8.832 1.00 60.00 580 VAL A O 1
ATOM 4463 N N . LEU A 1 581 ? -20.234 21.575 -10.432 1.00 58.91 581 LEU A N 1
ATOM 4464 C CA . LEU A 1 581 ? -18.783 21.692 -10.540 1.00 58.91 581 LEU A CA 1
ATOM 4465 C C . LEU A 1 581 ? -18.159 22.134 -9.208 1.00 58.91 581 LEU A C 1
ATOM 4467 O O . LEU A 1 581 ? -17.195 21.523 -8.761 1.00 58.91 581 LEU A O 1
ATOM 4471 N N . ALA A 1 582 ? -18.757 23.128 -8.542 1.00 55.72 582 ALA A N 1
ATOM 4472 C CA . ALA A 1 582 ? -18.306 23.594 -7.234 1.00 55.72 582 ALA A CA 1
ATOM 4473 C C . ALA A 1 582 ? -18.365 22.485 -6.170 1.00 55.72 582 ALA A C 1
ATOM 4475 O O . ALA A 1 582 ? -17.386 22.269 -5.466 1.00 55.72 582 ALA A O 1
ATOM 4476 N N . VAL A 1 583 ? -19.470 21.735 -6.084 1.00 64.38 583 VAL A N 1
ATOM 4477 C CA . VAL A 1 583 ? -19.619 20.642 -5.106 1.00 64.38 583 VAL A CA 1
ATOM 4478 C C . VAL A 1 583 ? -18.584 19.541 -5.318 1.00 64.38 583 VAL A C 1
ATOM 4480 O O . VAL A 1 583 ? -18.017 19.050 -4.347 1.00 64.38 583 VAL A O 1
ATOM 4483 N N . VAL A 1 584 ? -18.313 19.158 -6.567 1.00 58.28 584 VAL A N 1
ATOM 4484 C CA . VAL A 1 584 ? -17.307 18.130 -6.872 1.00 58.28 584 VAL A CA 1
ATOM 4485 C C . VAL A 1 584 ? -15.903 18.625 -6.537 1.00 58.28 584 VAL A C 1
ATOM 4487 O O . VAL A 1 584 ? -15.137 17.883 -5.929 1.00 58.28 584 VAL A O 1
ATOM 4490 N N . THR A 1 585 ? -15.573 19.874 -6.871 1.00 60.47 585 THR A N 1
ATOM 4491 C CA . THR A 1 585 ? -14.286 20.477 -6.502 1.00 60.47 585 THR A CA 1
ATOM 4492 C C . THR A 1 585 ? -14.103 20.514 -4.987 1.00 60.47 585 THR A C 1
ATOM 4494 O O . THR A 1 585 ? -13.070 20.070 -4.503 1.00 60.47 585 THR A O 1
ATOM 4497 N N . LEU A 1 586 ? -15.113 20.955 -4.229 1.00 59.75 586 LEU A N 1
ATOM 4498 C CA . LEU A 1 586 ? -15.067 20.995 -2.761 1.00 59.75 586 LEU A CA 1
ATOM 4499 C C . LEU A 1 586 ? -14.954 19.589 -2.159 1.00 59.75 586 LEU A C 1
ATOM 4501 O O . LEU A 1 586 ? -14.147 19.361 -1.263 1.00 59.75 586 LEU A O 1
ATOM 4505 N N . ALA A 1 587 ? -15.689 18.615 -2.702 1.00 60.12 587 ALA A N 1
ATOM 4506 C CA . ALA A 1 587 ? -15.594 17.225 -2.269 1.00 60.12 587 ALA A CA 1
ATOM 4507 C C . ALA A 1 587 ? -14.195 16.631 -2.504 1.00 60.12 587 ALA A C 1
ATOM 4509 O O . ALA A 1 587 ? -13.692 15.885 -1.665 1.00 60.12 587 ALA A O 1
ATOM 4510 N N . ILE A 1 588 ? -13.543 16.986 -3.616 1.00 59.66 588 ILE A N 1
ATOM 4511 C CA . ILE A 1 588 ? -12.148 16.619 -3.884 1.00 59.66 588 ILE A CA 1
ATOM 4512 C C . ILE A 1 588 ? -11.219 17.329 -2.903 1.00 59.66 588 ILE A C 1
ATOM 4514 O O . ILE A 1 588 ? -10.424 16.651 -2.265 1.00 59.66 588 ILE A O 1
ATOM 4518 N N . SER A 1 589 ? -11.356 18.646 -2.725 1.00 54.81 589 SER A N 1
ATOM 4519 C CA . SER A 1 589 ? -10.538 19.441 -1.802 1.00 54.81 589 SER A CA 1
ATOM 4520 C C . SER A 1 589 ? -10.577 18.888 -0.381 1.00 54.81 589 SER A C 1
ATOM 4522 O O . SER A 1 589 ? -9.523 18.650 0.193 1.00 54.81 589 SER A O 1
ATOM 4524 N N . VAL A 1 590 ? -11.760 18.576 0.149 1.00 55.91 590 VAL A N 1
ATOM 4525 C CA . VAL A 1 590 ? -11.933 17.945 1.468 1.00 55.91 590 VAL A CA 1
ATOM 4526 C C . VAL A 1 590 ? -11.250 16.581 1.549 1.00 55.91 590 VAL A C 1
ATOM 4528 O O . VAL A 1 590 ? -10.702 16.203 2.584 1.00 55.91 590 VAL A O 1
ATOM 4531 N N . ALA A 1 591 ? -11.278 15.826 0.455 1.00 52.94 591 ALA A N 1
ATOM 4532 C CA . ALA A 1 591 ? -10.675 14.508 0.404 1.00 52.94 591 ALA A CA 1
ATOM 4533 C C . ALA A 1 591 ? -9.144 14.552 0.208 1.00 52.94 591 ALA A C 1
ATOM 4535 O O . ALA A 1 591 ? -8.459 13.608 0.606 1.00 52.94 591 ALA A O 1
ATOM 4536 N N . THR A 1 592 ? -8.596 15.620 -0.390 1.00 47.31 592 THR A N 1
ATOM 4537 C CA . THR A 1 592 ? -7.173 15.735 -0.762 1.00 47.31 592 THR A CA 1
ATOM 4538 C C . THR A 1 592 ? -6.353 16.710 0.085 1.00 47.31 592 THR A C 1
ATOM 4540 O O . THR A 1 592 ? -5.152 16.501 0.229 1.00 47.31 592 THR A O 1
ATOM 4543 N N . ALA A 1 593 ? -6.962 17.759 0.642 1.00 41.53 593 ALA A N 1
ATOM 4544 C CA . ALA A 1 593 ? -6.309 18.799 1.432 1.00 41.53 593 ALA A CA 1
ATOM 4545 C C . ALA A 1 593 ? -6.767 18.694 2.895 1.00 41.53 593 ALA A C 1
ATOM 4547 O O . ALA A 1 593 ? -7.926 18.923 3.228 1.00 41.53 593 ALA A O 1
ATOM 4548 N N . GLY A 1 594 ? -5.849 18.306 3.781 1.00 40.03 594 GLY A N 1
ATOM 4549 C CA . GLY A 1 594 ? -6.117 18.065 5.198 1.00 40.03 594 GLY A CA 1
ATOM 4550 C C . GLY A 1 594 ? -6.408 19.337 5.996 1.00 40.03 594 GLY A C 1
ATOM 4551 O O . GLY A 1 594 ? -5.576 19.777 6.783 1.00 40.03 594 GLY A O 1
ATOM 4552 N N . THR A 1 595 ? -7.607 19.905 5.878 1.00 35.16 595 THR A N 1
ATOM 4553 C CA . THR A 1 595 ? -8.057 20.996 6.753 1.00 35.16 595 THR A CA 1
ATOM 4554 C C . THR A 1 595 ? -8.513 20.441 8.110 1.00 35.16 595 THR A C 1
ATOM 4556 O O . THR A 1 595 ? -9.690 20.145 8.324 1.00 35.16 595 THR A O 1
ATOM 4559 N N . GLY A 1 596 ? -7.559 20.248 9.027 1.00 32.03 596 GLY A N 1
ATOM 4560 C CA . GLY A 1 596 ? -7.721 20.307 10.494 1.00 32.03 596 GLY A CA 1
ATOM 4561 C C . GLY A 1 596 ? -8.633 19.304 11.220 1.00 32.03 596 GLY A C 1
ATOM 4562 O O . GLY A 1 596 ? -8.590 19.246 12.447 1.00 32.03 596 GLY A O 1
ATOM 4563 N N . THR A 1 597 ? -9.426 18.486 10.527 1.00 33.25 597 THR A N 1
ATOM 4564 C CA . THR A 1 597 ? -10.391 17.569 11.158 1.00 33.25 597 THR A CA 1
ATOM 4565 C C . THR A 1 597 ? -9.954 16.128 10.923 1.00 33.25 597 THR A C 1
ATOM 4567 O O . THR A 1 597 ? -10.289 15.505 9.918 1.00 33.25 597 THR A O 1
ATOM 4570 N N . VAL A 1 598 ? -9.177 15.593 11.868 1.00 33.03 598 VAL A N 1
ATOM 4571 C CA . VAL A 1 598 ? -8.534 14.261 11.818 1.00 33.03 598 VAL A CA 1
ATOM 4572 C C . VAL A 1 598 ? -9.521 13.115 11.512 1.00 33.03 598 VAL A C 1
ATOM 4574 O O . VAL A 1 598 ? -9.120 12.073 11.002 1.00 33.03 598 VAL A O 1
ATOM 4577 N N . ALA A 1 599 ? -10.822 13.308 11.753 1.00 32.97 599 ALA A N 1
ATOM 4578 C CA . ALA A 1 599 ? -11.851 12.290 11.558 1.00 32.97 599 ALA A CA 1
ATOM 4579 C C . ALA A 1 599 ? -12.236 12.009 10.089 1.00 32.97 599 ALA A C 1
ATOM 4581 O O . ALA A 1 599 ? -12.730 10.921 9.814 1.00 32.97 599 ALA A O 1
ATOM 4582 N N . LEU A 1 600 ? -12.021 12.930 9.135 1.00 33.34 600 LEU A N 1
ATOM 4583 C CA . LEU A 1 600 ? -12.583 12.787 7.777 1.00 33.34 600 LEU A CA 1
ATOM 4584 C C . LEU A 1 600 ? -11.618 12.211 6.720 1.00 33.34 600 LEU A C 1
ATOM 4586 O O . LEU A 1 600 ? -12.040 11.836 5.626 1.00 33.34 600 LEU A O 1
ATOM 4590 N N . LEU A 1 601 ? -10.333 12.066 7.060 1.00 33.81 601 LEU A N 1
ATOM 4591 C CA . LEU A 1 601 ? -9.265 11.612 6.152 1.00 33.81 601 LEU A CA 1
ATOM 4592 C C . LEU A 1 601 ? -9.451 10.181 5.605 1.00 33.81 601 LEU A C 1
ATOM 4594 O O . LEU A 1 601 ? -8.799 9.793 4.638 1.00 33.81 601 LEU A O 1
ATOM 4598 N N . GLY A 1 602 ? -10.336 9.371 6.189 1.00 37.16 602 GLY A N 1
ATOM 4599 C CA . GLY A 1 602 ? -10.528 7.978 5.775 1.00 37.16 602 GLY A CA 1
ATOM 4600 C C . GLY A 1 602 ? -11.514 7.754 4.616 1.00 37.16 602 GLY A C 1
ATOM 4601 O O . GLY A 1 602 ? -11.610 6.621 4.142 1.00 37.16 602 GLY A O 1
ATOM 4602 N N . ALA A 1 603 ? -12.202 8.785 4.099 1.00 35.56 603 ALA A N 1
ATOM 4603 C CA . ALA A 1 603 ? -13.114 8.636 2.951 1.00 35.56 603 ALA A CA 1
ATOM 4604 C C . ALA A 1 603 ? -12.395 8.069 1.701 1.00 35.56 603 ALA A C 1
ATOM 4606 O O . ALA A 1 603 ? -12.899 7.171 1.027 1.00 35.56 603 ALA A O 1
ATOM 4607 N N . LEU A 1 604 ? -11.137 8.452 1.463 1.00 36.84 604 LEU A N 1
ATOM 4608 C CA . LEU A 1 604 ? -10.322 7.931 0.355 1.00 36.84 604 LEU A CA 1
ATOM 4609 C C . LEU A 1 604 ? -9.406 6.748 0.723 1.00 36.84 604 LEU A C 1
ATOM 4611 O O . LEU A 1 604 ? -8.643 6.278 -0.119 1.00 36.84 604 LEU A O 1
ATOM 4615 N N . ALA A 1 605 ? -9.479 6.207 1.942 1.00 36.31 605 ALA A N 1
ATOM 4616 C CA . ALA A 1 605 ? -8.533 5.184 2.406 1.00 36.31 605 ALA A CA 1
ATOM 4617 C C . ALA A 1 605 ? -8.585 3.852 1.624 1.00 36.31 605 ALA A C 1
ATOM 4619 O O . ALA A 1 605 ? -7.602 3.114 1.593 1.00 36.31 605 ALA A O 1
ATOM 4620 N N . VAL A 1 606 ? -9.687 3.577 0.915 1.00 38.69 606 VAL A N 1
ATOM 4621 C CA . VAL A 1 606 ? -9.820 2.410 0.017 1.00 38.69 606 VAL A CA 1
ATOM 4622 C C . VAL A 1 606 ? -8.966 2.560 -1.260 1.00 38.69 606 VAL A C 1
ATOM 4624 O O . VAL A 1 606 ? -8.713 1.579 -1.952 1.00 38.69 606 VAL A O 1
ATOM 4627 N N . PHE A 1 607 ? -8.439 3.757 -1.547 1.00 42.75 607 PHE A N 1
ATOM 4628 C CA . PHE A 1 607 ? -7.626 4.047 -2.735 1.00 42.75 607 PHE A CA 1
ATOM 4629 C C . PHE A 1 607 ? -6.107 4.086 -2.501 1.00 42.75 607 PHE A C 1
ATOM 4631 O O . PHE A 1 607 ? -5.365 4.433 -3.415 1.00 42.75 607 PHE A O 1
ATOM 4638 N N . GLY A 1 608 ? -5.606 3.691 -1.324 1.00 33.75 608 GLY A N 1
ATOM 4639 C CA . GLY A 1 608 ? -4.158 3.595 -1.095 1.00 33.75 608 GLY A CA 1
ATOM 4640 C C . GLY A 1 608 ? -3.451 4.957 -1.130 1.00 33.75 608 GLY A C 1
ATOM 4641 O O . GLY A 1 608 ? -2.543 5.184 -1.930 1.00 33.75 608 GLY A O 1
ATOM 4642 N N . LEU A 1 609 ? -3.841 5.862 -0.229 1.00 36.28 609 LEU A N 1
ATOM 4643 C CA . LEU A 1 609 ? -3.314 7.232 -0.128 1.00 36.28 609 LEU A CA 1
ATOM 4644 C C . LEU A 1 609 ? -1.804 7.359 0.167 1.00 36.28 609 LEU A C 1
ATOM 4646 O O . LEU A 1 609 ? -1.279 8.464 0.085 1.00 36.28 609 LEU A O 1
ATOM 4650 N N . GLY A 1 610 ? -1.069 6.266 0.392 1.00 38.22 610 GLY A N 1
ATOM 4651 C CA . GLY A 1 610 ? 0.402 6.308 0.391 1.00 38.22 610 GLY A CA 1
ATOM 4652 C C . GLY A 1 610 ? 1.008 6.698 -0.968 1.00 38.22 610 GLY A C 1
ATOM 4653 O O . GLY A 1 610 ? 2.178 7.054 -1.033 1.00 38.22 610 GLY A O 1
ATOM 4654 N N . ALA A 1 611 ? 0.236 6.654 -2.062 1.00 32.91 611 ALA A N 1
ATOM 4655 C CA . ALA A 1 611 ? 0.736 6.950 -3.405 1.00 32.91 611 ALA A CA 1
ATOM 4656 C C . ALA A 1 611 ? 0.618 8.431 -3.824 1.00 32.91 611 ALA A C 1
ATOM 4658 O O . ALA A 1 611 ? 1.437 8.881 -4.617 1.00 32.91 611 ALA A O 1
ATOM 4659 N N . TRP A 1 612 ? -0.350 9.206 -3.315 1.00 33.44 612 TRP A N 1
ATOM 4660 C CA . TRP A 1 612 ? -0.537 10.607 -3.740 1.00 33.44 612 TRP A CA 1
ATOM 4661 C C . TRP A 1 612 ? 0.555 11.505 -3.134 1.00 33.44 612 TRP A C 1
ATOM 4663 O O . TRP A 1 612 ? 1.387 12.034 -3.867 1.00 33.44 612 TRP A O 1
ATOM 4673 N N . GLN A 1 613 ? 0.701 11.537 -1.808 1.00 39.81 613 GLN A N 1
ATOM 4674 C CA . GLN A 1 613 ? 1.751 12.334 -1.153 1.00 39.81 613 GLN A CA 1
ATOM 4675 C C . GLN A 1 613 ? 3.170 11.965 -1.656 1.00 39.81 613 GLN A C 1
ATOM 4677 O O . GLN A 1 613 ? 4.052 12.815 -1.754 1.00 39.81 613 GLN A O 1
ATOM 4682 N N . ALA A 1 614 ? 3.392 10.699 -2.034 1.00 35.47 614 ALA A N 1
ATOM 4683 C CA . ALA A 1 614 ? 4.661 10.211 -2.575 1.00 35.47 614 ALA A CA 1
ATOM 4684 C C . ALA A 1 614 ? 4.917 10.644 -4.029 1.00 35.47 614 ALA A C 1
ATOM 4686 O O . ALA A 1 614 ? 6.054 10.933 -4.396 1.00 35.47 614 ALA A O 1
ATOM 4687 N N . VAL A 1 615 ? 3.875 10.701 -4.866 1.00 34.31 615 VAL A N 1
ATOM 4688 C CA . VAL A 1 615 ? 3.977 11.151 -6.263 1.00 34.31 615 VAL A CA 1
ATOM 4689 C C . VAL A 1 615 ? 4.142 12.669 -6.343 1.00 34.31 615 VAL A C 1
ATOM 4691 O O . VAL A 1 615 ? 4.919 13.127 -7.179 1.00 34.31 615 VAL A O 1
ATOM 4694 N N . GLU A 1 616 ? 3.500 13.443 -5.463 1.00 38.06 616 GLU A N 1
ATOM 4695 C CA . GLU A 1 616 ? 3.718 14.896 -5.368 1.00 38.06 616 GLU A CA 1
ATOM 4696 C C . GLU A 1 616 ? 5.139 15.221 -4.922 1.00 38.06 616 GLU A C 1
ATOM 4698 O O . GLU A 1 616 ? 5.855 15.938 -5.617 1.00 38.06 616 GLU A O 1
ATOM 4703 N N . ALA A 1 617 ? 5.595 14.598 -3.831 1.00 37.38 617 ALA A N 1
ATOM 4704 C CA . ALA A 1 617 ? 6.960 14.744 -3.341 1.00 37.38 617 ALA A CA 1
ATOM 4705 C C . ALA A 1 617 ? 7.999 14.298 -4.389 1.00 37.38 617 ALA A C 1
ATOM 4707 O O . ALA A 1 617 ? 9.100 14.843 -4.447 1.00 37.38 617 ALA A O 1
ATOM 4708 N N . TYR A 1 618 ? 7.653 13.331 -5.248 1.00 35.09 618 TYR A N 1
ATOM 4709 C CA . TYR A 1 618 ? 8.507 12.862 -6.339 1.00 35.09 618 TYR A CA 1
ATOM 4710 C C . TYR A 1 618 ? 8.520 13.828 -7.531 1.00 35.09 618 TYR A C 1
ATOM 4712 O O . TYR A 1 618 ? 9.575 14.045 -8.130 1.00 35.09 618 TYR A O 1
ATOM 4720 N N . GLN A 1 619 ? 7.378 14.429 -7.880 1.00 38.50 619 GLN A N 1
ATOM 4721 C CA . GLN A 1 619 ? 7.298 15.467 -8.912 1.00 38.50 619 GLN A CA 1
ATOM 4722 C C . GLN A 1 619 ? 8.018 16.748 -8.476 1.00 38.50 619 GLN A C 1
ATOM 4724 O O . GLN A 1 619 ? 8.762 17.319 -9.271 1.00 38.50 619 GLN A O 1
ATOM 4729 N N . GLU A 1 620 ? 7.874 17.149 -7.213 1.00 41.22 620 GLU A N 1
ATOM 4730 C CA . GLU A 1 620 ? 8.545 18.314 -6.631 1.00 41.22 620 GLU A CA 1
ATOM 4731 C C . GLU A 1 620 ? 10.064 18.091 -6.524 1.00 41.22 620 GLU A C 1
ATOM 4733 O O . GLU A 1 620 ? 10.850 18.938 -6.954 1.00 41.22 620 GLU A O 1
ATOM 4738 N N . TYR A 1 621 ? 10.494 16.892 -6.098 1.00 39.75 621 TYR A N 1
ATOM 4739 C CA . TYR A 1 621 ? 11.893 16.453 -6.185 1.00 39.75 621 TYR A CA 1
ATOM 4740 C C . TYR A 1 621 ? 12.419 16.524 -7.623 1.00 39.75 621 TYR A C 1
ATOM 4742 O O . TYR A 1 621 ? 13.498 17.058 -7.851 1.00 39.75 621 TYR A O 1
ATOM 4750 N N . ARG A 1 622 ? 11.664 16.040 -8.619 1.00 37.62 622 ARG A N 1
ATOM 4751 C CA . ARG A 1 622 ? 12.089 16.075 -10.028 1.00 37.62 622 ARG A CA 1
ATOM 4752 C C . ARG A 1 622 ? 12.196 17.490 -10.594 1.00 37.62 622 ARG A C 1
ATOM 4754 O O . ARG A 1 622 ? 13.133 17.741 -11.351 1.00 37.62 622 ARG A O 1
ATOM 4761 N N . ARG A 1 623 ? 11.270 18.397 -10.259 1.00 38.38 623 ARG A N 1
ATOM 4762 C CA . ARG A 1 623 ? 11.331 19.811 -10.678 1.00 38.38 623 ARG A CA 1
ATOM 4763 C C . ARG A 1 623 ? 12.544 20.506 -10.068 1.00 38.38 623 ARG A C 1
ATOM 4765 O O . ARG A 1 623 ? 13.307 21.133 -10.796 1.00 38.38 623 ARG A O 1
ATOM 4772 N N . GLY A 1 624 ? 12.763 20.331 -8.765 1.00 36.19 624 GLY A N 1
ATOM 4773 C CA . GLY A 1 624 ? 13.907 20.914 -8.072 1.00 36.19 624 GLY A CA 1
ATOM 4774 C C . GLY A 1 624 ? 15.255 20.304 -8.490 1.00 36.19 624 GLY A C 1
ATOM 4775 O O . GLY A 1 624 ? 16.216 21.037 -8.697 1.00 36.19 624 GLY A O 1
ATOM 4776 N N . HIS A 1 625 ? 15.322 18.985 -8.704 1.00 34.62 625 HIS A N 1
ATOM 4777 C CA . HIS A 1 625 ? 16.520 18.284 -9.181 1.00 34.62 625 HIS A CA 1
ATOM 4778 C C . HIS A 1 625 ? 16.850 18.679 -10.627 1.00 34.62 625 HIS A C 1
ATOM 4780 O O . HIS A 1 625 ? 18.007 18.918 -10.960 1.00 34.62 625 HIS A O 1
ATOM 4786 N N . GLY A 1 626 ? 15.832 18.837 -11.483 1.00 32.84 626 GLY A N 1
ATOM 4787 C CA . GLY A 1 626 ? 15.989 19.383 -12.833 1.00 32.84 626 GLY A CA 1
ATOM 4788 C C . GLY A 1 626 ? 16.490 20.831 -12.838 1.00 32.84 626 GLY A C 1
ATOM 4789 O O . GLY A 1 626 ? 17.341 21.177 -13.654 1.00 32.84 626 GLY A O 1
ATOM 4790 N N . ALA A 1 627 ? 16.030 21.660 -11.897 1.00 33.56 627 ALA A N 1
ATOM 4791 C CA . ALA A 1 627 ? 16.498 23.034 -11.728 1.00 33.56 627 ALA A CA 1
ATOM 4792 C C . ALA A 1 627 ? 17.936 23.112 -11.172 1.00 33.56 627 ALA A C 1
ATOM 4794 O O . ALA A 1 627 ? 18.711 23.947 -11.630 1.00 33.56 627 ALA A O 1
ATOM 4795 N N . HIS A 1 628 ? 18.332 22.213 -10.263 1.00 32.03 628 HIS A N 1
ATOM 4796 C CA . HIS A 1 628 ? 19.716 22.071 -9.784 1.00 32.03 628 HIS A CA 1
ATOM 4797 C C . HIS A 1 628 ? 20.665 21.584 -10.896 1.00 32.03 628 HIS A C 1
ATOM 4799 O O . HIS A 1 628 ? 21.733 22.158 -11.094 1.00 32.03 628 HIS A O 1
ATOM 4805 N N . LEU A 1 629 ? 20.258 20.590 -11.699 1.00 31.44 629 LEU A N 1
ATOM 4806 C CA . LEU A 1 629 ? 21.025 20.128 -12.870 1.00 31.44 629 LEU A CA 1
ATOM 4807 C C . LEU A 1 629 ? 21.153 21.202 -13.966 1.00 31.44 629 LEU A C 1
ATOM 4809 O O . LEU A 1 629 ? 22.120 21.191 -14.724 1.00 31.44 629 LEU A O 1
ATOM 4813 N N . ALA A 1 630 ? 20.206 22.142 -14.028 1.00 34.12 630 ALA A N 1
ATOM 4814 C CA . ALA A 1 630 ? 20.268 23.336 -14.869 1.00 34.12 630 ALA A CA 1
ATOM 4815 C C . ALA A 1 630 ? 21.016 24.521 -14.214 1.00 34.12 630 ALA A C 1
ATOM 4817 O O . ALA A 1 630 ? 21.115 25.584 -14.824 1.00 34.12 630 ALA A O 1
ATOM 4818 N N . GLY A 1 631 ? 21.531 24.366 -12.986 1.00 29.80 631 GLY A N 1
ATOM 4819 C CA . GLY A 1 631 ? 22.272 25.397 -12.246 1.00 29.80 631 GLY A CA 1
ATOM 4820 C C . GLY A 1 631 ? 21.422 26.547 -11.686 1.00 29.80 631 GLY A C 1
ATOM 4821 O O . GLY A 1 631 ? 21.969 27.569 -11.281 1.00 29.80 631 GLY A O 1
ATOM 4822 N N . LEU A 1 632 ? 20.093 26.409 -11.672 1.00 32.78 632 LEU A N 1
ATOM 4823 C CA . LEU A 1 632 ? 19.136 27.445 -11.261 1.00 32.78 632 LEU A CA 1
ATOM 4824 C C . LEU A 1 632 ? 18.870 27.466 -9.746 1.00 32.78 632 LEU A C 1
ATOM 4826 O O . LEU A 1 632 ? 18.289 28.423 -9.240 1.00 32.78 632 LEU A O 1
ATOM 4830 N N . VAL A 1 633 ? 19.293 26.428 -9.019 1.00 33.84 633 VAL A N 1
ATOM 4831 C CA . VAL A 1 633 ? 19.188 26.316 -7.555 1.00 33.84 633 VAL A CA 1
ATOM 4832 C C . VAL A 1 633 ? 20.484 25.698 -7.024 1.00 33.84 633 VAL A C 1
ATOM 4834 O O . VAL A 1 633 ? 20.997 24.763 -7.635 1.00 33.84 633 VAL A O 1
ATOM 4837 N N . GLN A 1 634 ? 21.031 26.231 -5.923 1.00 32.62 634 GLN A N 1
ATOM 4838 C CA . GLN A 1 634 ? 22.344 25.818 -5.396 1.00 32.62 634 GLN A CA 1
ATOM 4839 C C . GLN A 1 634 ? 22.347 24.454 -4.695 1.00 32.62 634 GLN A C 1
ATOM 4841 O O . GLN A 1 634 ? 23.375 23.785 -4.705 1.00 32.62 634 GLN A O 1
ATOM 4846 N N . ASP A 1 635 ? 21.217 24.038 -4.122 1.00 38.62 635 ASP A N 1
ATOM 4847 C CA . ASP A 1 635 ? 21.103 22.788 -3.373 1.00 38.62 635 ASP A CA 1
ATOM 4848 C C . ASP A 1 635 ? 20.248 21.772 -4.134 1.00 38.62 635 ASP A C 1
ATOM 4850 O O . ASP A 1 635 ? 19.145 22.089 -4.587 1.00 38.62 635 ASP A O 1
ATOM 4854 N N . ASP A 1 636 ? 20.739 20.536 -4.249 1.00 37.78 636 ASP A N 1
ATOM 4855 C CA . ASP A 1 636 ? 19.970 19.414 -4.788 1.00 37.78 636 ASP A CA 1
ATOM 4856 C C . ASP A 1 636 ? 18.831 19.045 -3.813 1.00 37.78 636 ASP A C 1
ATOM 4858 O O . ASP A 1 636 ? 19.110 18.669 -2.664 1.00 37.78 636 ASP A O 1
ATOM 4862 N N . PRO A 1 637 ? 17.546 19.143 -4.208 1.00 41.72 637 PRO A N 1
ATOM 4863 C CA . PRO A 1 637 ? 16.454 18.814 -3.308 1.00 41.72 637 PRO A CA 1
ATOM 4864 C C . PRO A 1 637 ? 16.452 17.329 -2.943 1.00 41.72 637 PRO A C 1
ATOM 4866 O O . PRO A 1 637 ? 16.763 16.441 -3.731 1.00 41.72 637 PRO A O 1
ATOM 4869 N N . TRP A 1 638 ? 16.070 17.034 -1.704 1.00 43.44 638 TRP A N 1
ATOM 4870 C CA . TRP A 1 638 ? 16.204 15.701 -1.125 1.00 43.44 638 TRP A CA 1
ATOM 4871 C C . TRP A 1 638 ? 14.986 14.789 -1.380 1.00 43.44 638 TRP A C 1
ATOM 4873 O O . TRP A 1 638 ? 13.848 15.151 -1.097 1.00 43.44 638 TRP A O 1
ATOM 4883 N N . PHE A 1 639 ? 15.237 13.546 -1.820 1.00 37.25 639 PHE A N 1
ATOM 4884 C CA . PHE A 1 639 ? 14.229 12.496 -2.086 1.00 37.25 639 PHE A CA 1
ATOM 4885 C C . PHE A 1 639 ? 13.477 11.975 -0.839 1.00 37.25 639 PHE A C 1
ATOM 4887 O O . PHE A 1 639 ? 12.480 11.271 -0.967 1.00 37.25 639 PHE A O 1
ATOM 4894 N N . GLY A 1 640 ? 13.927 12.258 0.387 1.00 40.91 640 GLY A N 1
ATOM 4895 C CA . GLY A 1 640 ? 13.330 11.640 1.581 1.00 40.91 640 GLY A CA 1
ATOM 4896 C C . GLY A 1 640 ? 11.953 12.164 1.983 1.00 40.91 640 GLY A C 1
ATOM 4897 O O . GLY A 1 640 ? 11.248 11.470 2.711 1.00 40.91 640 GLY A O 1
ATOM 4898 N N . TRP A 1 641 ? 11.504 13.291 1.429 1.00 42.62 641 TRP A N 1
ATOM 4899 C CA . TRP A 1 641 ? 10.110 13.733 1.546 1.00 42.62 641 TRP A CA 1
ATOM 4900 C C . TRP A 1 641 ? 9.125 12.760 0.875 1.00 42.62 641 TRP A C 1
ATOM 4902 O O . TRP A 1 641 ? 8.003 12.599 1.348 1.00 42.62 641 TRP A O 1
ATOM 4912 N N . VAL A 1 642 ? 9.579 12.012 -0.141 1.00 39.00 642 VAL A N 1
ATOM 4913 C CA . VAL A 1 642 ? 8.825 10.915 -0.777 1.00 39.00 642 VAL A CA 1
ATOM 4914 C C . VAL A 1 642 ? 8.668 9.725 0.173 1.00 39.00 642 VAL A C 1
ATOM 4916 O O . VAL A 1 642 ? 7.589 9.156 0.280 1.00 39.00 642 VAL A O 1
ATOM 4919 N N . LEU A 1 643 ? 9.726 9.364 0.907 1.00 36.53 643 LEU A N 1
ATOM 4920 C CA . LEU A 1 643 ? 9.711 8.273 1.895 1.00 36.53 643 LEU A CA 1
ATOM 4921 C C . LEU A 1 643 ? 8.830 8.599 3.114 1.00 36.53 643 LEU A C 1
ATOM 4923 O O . LEU A 1 643 ? 8.133 7.721 3.624 1.00 36.53 643 LEU A O 1
ATOM 4927 N N . VAL A 1 644 ? 8.825 9.861 3.553 1.00 41.41 644 VAL A N 1
ATOM 4928 C CA . VAL A 1 644 ? 7.972 10.366 4.643 1.00 41.41 644 VAL A CA 1
ATOM 4929 C C . VAL A 1 644 ? 6.495 10.367 4.243 1.00 41.41 644 VAL A C 1
ATOM 4931 O O . VAL A 1 644 ? 5.653 9.931 5.021 1.00 41.41 644 VAL A O 1
ATOM 4934 N N . ALA A 1 645 ? 6.187 10.774 3.013 1.00 41.81 645 ALA A N 1
ATOM 4935 C CA . ALA A 1 645 ? 4.841 10.751 2.454 1.00 41.81 645 ALA A CA 1
ATOM 4936 C C . ALA A 1 645 ? 4.233 9.336 2.338 1.00 41.81 645 ALA A C 1
ATOM 4938 O O . ALA A 1 645 ? 3.034 9.155 2.528 1.00 41.81 645 ALA A O 1
ATOM 4939 N N . VAL A 1 646 ? 5.053 8.310 2.077 1.00 37.34 646 VAL A N 1
ATOM 4940 C CA . VAL A 1 646 ? 4.600 6.904 2.068 1.00 37.34 646 VAL A CA 1
ATOM 4941 C C . VAL A 1 646 ? 4.399 6.361 3.493 1.00 37.34 646 VAL A C 1
ATOM 4943 O O . VAL A 1 646 ? 3.502 5.551 3.725 1.00 37.34 646 VAL A O 1
ATOM 4946 N N . ALA A 1 647 ? 5.219 6.791 4.460 1.00 36.75 647 ALA A N 1
ATOM 4947 C CA . ALA A 1 647 ? 5.136 6.360 5.862 1.00 36.75 647 ALA A CA 1
ATOM 4948 C C . ALA A 1 647 ? 4.063 7.109 6.685 1.00 36.75 647 ALA A C 1
ATOM 4950 O O . ALA A 1 647 ? 3.631 6.611 7.724 1.00 36.75 647 ALA A O 1
ATOM 4951 N N . GLY A 1 648 ? 3.640 8.293 6.231 1.00 35.16 648 GLY A N 1
ATOM 4952 C CA . GLY A 1 648 ? 2.811 9.255 6.961 1.00 35.16 648 GLY A CA 1
ATOM 4953 C C . GLY A 1 648 ? 1.324 9.265 6.605 1.00 35.16 648 GLY A C 1
ATOM 4954 O O . GLY A 1 648 ? 0.703 10.318 6.728 1.00 35.16 648 GLY A O 1
ATOM 4955 N N . ALA A 1 649 ? 0.740 8.136 6.183 1.00 37.22 649 ALA A N 1
ATOM 4956 C CA . ALA A 1 649 ? -0.699 8.029 5.919 1.00 37.22 649 ALA A CA 1
ATOM 4957 C C . ALA A 1 649 ? -1.515 8.447 7.166 1.00 37.22 649 ALA A C 1
ATOM 4959 O O . ALA A 1 649 ? -1.717 7.652 8.085 1.00 37.22 649 ALA A O 1
ATOM 4960 N N . GLY A 1 650 ? -1.933 9.718 7.207 1.00 31.98 650 GLY A N 1
ATOM 4961 C CA . GLY A 1 650 ? -2.655 10.336 8.323 1.00 31.98 650 GLY A CA 1
ATOM 4962 C C . GLY A 1 650 ? -2.111 11.677 8.846 1.00 31.98 650 GLY A C 1
ATOM 4963 O O . GLY A 1 650 ? -2.692 12.192 9.797 1.00 31.98 650 GLY A O 1
ATOM 4964 N N . ILE A 1 651 ? -1.043 12.258 8.278 1.00 31.11 651 ILE A N 1
ATOM 4965 C CA . ILE A 1 651 ? -0.521 13.580 8.689 1.00 31.11 651 ILE A CA 1
ATOM 4966 C C . ILE A 1 651 ? -0.496 14.547 7.492 1.00 31.11 651 ILE A C 1
ATOM 4968 O O . ILE A 1 651 ? -0.116 14.170 6.384 1.00 31.11 651 ILE A O 1
ATOM 4972 N N . ASP A 1 652 ? -0.913 15.794 7.728 1.00 36.53 652 ASP A N 1
ATOM 4973 C CA . ASP A 1 652 ? -0.797 16.920 6.793 1.00 36.53 652 ASP A CA 1
ATOM 4974 C C . ASP A 1 652 ? 0.681 17.212 6.442 1.00 36.53 652 ASP A C 1
ATOM 4976 O O . ASP A 1 652 ? 1.540 17.248 7.326 1.00 36.53 652 ASP A O 1
ATOM 4980 N N . LEU A 1 653 ? 0.993 17.427 5.157 1.00 33.25 653 LEU A N 1
ATOM 4981 C CA . LEU A 1 653 ? 2.354 17.633 4.631 1.00 33.25 653 LEU A CA 1
ATOM 4982 C C . LEU A 1 653 ? 3.044 18.854 5.264 1.00 33.25 653 LEU A C 1
ATOM 4984 O O . LEU A 1 653 ? 4.246 18.804 5.541 1.00 33.25 653 LEU A O 1
ATOM 4988 N N . ALA A 1 654 ? 2.287 19.912 5.573 1.00 30.92 654 ALA A N 1
ATOM 4989 C CA . ALA A 1 654 ? 2.816 21.092 6.256 1.00 30.92 654 ALA A CA 1
ATOM 4990 C C . ALA A 1 654 ? 3.183 20.799 7.729 1.00 30.92 654 ALA A C 1
ATOM 4992 O O . ALA A 1 654 ? 4.209 21.274 8.222 1.00 30.92 654 ALA A O 1
ATOM 4993 N N . GLY A 1 655 ? 2.409 19.948 8.414 1.00 36.91 655 GLY A N 1
ATOM 4994 C CA . GLY A 1 655 ? 2.691 19.487 9.780 1.00 36.91 655 GLY A CA 1
ATOM 4995 C C . GLY A 1 655 ? 3.816 18.444 9.871 1.00 36.91 655 GLY A C 1
ATOM 4996 O O . GLY A 1 655 ? 4.637 18.493 10.790 1.00 36.91 655 GLY A O 1
ATOM 4997 N N . ALA A 1 656 ? 3.911 17.533 8.897 1.00 40.75 656 ALA A N 1
ATOM 4998 C CA . ALA A 1 656 ? 4.960 16.512 8.827 1.00 40.75 656 ALA A CA 1
ATOM 4999 C C . ALA A 1 656 ? 6.350 17.123 8.573 1.00 40.75 656 ALA A C 1
ATOM 5001 O O . ALA A 1 656 ? 7.336 16.703 9.183 1.00 40.75 656 ALA A O 1
ATOM 5002 N N . ALA A 1 657 ? 6.430 18.160 7.731 1.00 38.22 657 ALA A N 1
ATOM 5003 C CA . ALA A 1 657 ? 7.678 18.869 7.463 1.00 38.22 657 ALA A CA 1
ATOM 5004 C C . ALA A 1 657 ? 8.257 19.541 8.720 1.00 38.22 657 ALA A C 1
ATOM 5006 O O . ALA A 1 657 ? 9.465 19.478 8.949 1.00 38.22 657 ALA A O 1
ATOM 5007 N N . ALA A 1 658 ? 7.408 20.127 9.571 1.00 44.81 658 ALA A N 1
ATOM 5008 C CA . ALA A 1 658 ? 7.832 20.760 10.820 1.00 44.81 658 ALA A CA 1
ATOM 5009 C C . ALA A 1 658 ? 8.219 19.741 11.911 1.00 44.81 658 ALA A C 1
ATOM 5011 O O . ALA A 1 658 ? 9.203 19.952 12.619 1.00 44.81 658 ALA A O 1
ATOM 5012 N N . ALA A 1 659 ? 7.493 18.623 12.018 1.00 44.94 659 ALA A N 1
ATOM 5013 C CA . ALA A 1 659 ? 7.724 17.599 13.039 1.00 44.94 659 ALA A CA 1
ATOM 5014 C C . ALA A 1 659 ? 8.987 16.746 12.801 1.00 44.94 659 ALA A C 1
ATOM 5016 O O . ALA A 1 659 ? 9.544 16.205 13.752 1.00 44.94 659 ALA A O 1
ATOM 5017 N N . ILE A 1 660 ? 9.441 16.612 11.547 1.00 46.34 660 ILE A N 1
ATOM 5018 C CA . ILE A 1 660 ? 10.515 15.675 11.157 1.00 46.34 660 ILE A CA 1
ATOM 5019 C C . ILE A 1 660 ? 11.815 16.401 10.779 1.00 46.34 660 ILE A C 1
ATOM 5021 O O . ILE A 1 660 ? 12.875 15.781 10.723 1.00 46.34 660 ILE A O 1
ATOM 5025 N N . ARG A 1 661 ? 11.782 17.730 10.609 1.00 57.59 661 ARG A N 1
ATOM 5026 C CA . ARG A 1 661 ? 12.973 18.569 10.376 1.00 57.59 661 ARG A CA 1
ATOM 5027 C C . ARG A 1 661 ? 14.150 18.273 11.327 1.00 57.59 661 ARG A C 1
ATOM 5029 O O . ARG A 1 661 ? 15.277 18.208 10.839 1.00 57.59 661 ARG A O 1
ATOM 5036 N N . PRO A 1 662 ? 13.941 18.013 12.637 1.00 60.56 662 PRO A N 1
ATOM 5037 C CA . PRO A 1 662 ? 15.031 17.646 13.549 1.00 60.56 662 PRO A CA 1
ATOM 5038 C C . PRO A 1 662 ? 15.723 16.313 13.210 1.00 60.56 662 PRO A C 1
ATOM 5040 O O . PRO A 1 662 ? 16.875 16.106 13.583 1.00 60.56 662 PRO A O 1
ATOM 5043 N N . ALA A 1 663 ? 15.046 15.415 12.489 1.00 56.88 663 ALA A N 1
ATOM 5044 C CA . ALA A 1 663 ? 15.546 14.102 12.086 1.00 56.88 663 ALA A CA 1
ATOM 5045 C C . ALA A 1 663 ? 16.174 14.076 10.679 1.00 56.88 663 ALA A C 1
ATOM 5047 O O . ALA A 1 663 ? 16.628 13.024 10.225 1.00 56.88 663 ALA A O 1
ATOM 5048 N N . GLU A 1 664 ? 16.232 15.207 9.972 1.00 57.97 664 GLU A N 1
ATOM 5049 C CA . GLU A 1 664 ? 16.847 15.291 8.642 1.00 57.97 664 GLU A CA 1
ATOM 5050 C C . GLU A 1 664 ? 18.300 14.758 8.602 1.00 57.97 664 GLU A C 1
ATOM 5052 O O . GLU A 1 664 ? 18.615 13.978 7.695 1.00 57.97 664 GLU A O 1
ATOM 5057 N N . PRO A 1 665 ? 19.182 15.060 9.581 1.00 64.56 665 PRO A N 1
ATOM 5058 C CA . PRO A 1 665 ? 20.539 14.508 9.604 1.00 64.56 665 PRO A CA 1
ATOM 5059 C C . PRO A 1 665 ? 20.554 12.981 9.750 1.00 64.56 665 PRO A C 1
ATOM 5061 O O . PRO A 1 665 ? 21.319 12.304 9.065 1.00 64.56 665 PRO A O 1
ATOM 5064 N N . ALA A 1 666 ? 19.666 12.437 10.587 1.00 59.75 666 ALA A N 1
ATOM 5065 C CA . ALA A 1 666 ? 19.503 11.002 10.811 1.00 59.75 666 ALA A CA 1
ATOM 5066 C C . ALA A 1 666 ? 19.043 10.273 9.543 1.00 59.75 666 ALA A C 1
ATOM 5068 O O . ALA A 1 666 ? 19.565 9.220 9.189 1.00 59.75 666 ALA A O 1
ATOM 5069 N N . LEU A 1 667 ? 18.098 10.866 8.811 1.00 51.22 667 LEU A N 1
ATOM 5070 C CA . LEU A 1 667 ? 17.565 10.307 7.570 1.00 51.22 667 LEU A CA 1
ATOM 5071 C C . LEU A 1 667 ? 18.576 10.391 6.416 1.00 51.22 667 LEU A C 1
ATOM 5073 O O . LEU A 1 667 ? 18.661 9.468 5.601 1.00 51.22 667 LEU A O 1
ATOM 5077 N N . ARG A 1 668 ? 19.386 11.458 6.355 1.00 56.22 668 ARG A N 1
ATOM 5078 C CA . ARG A 1 668 ? 20.513 11.568 5.409 1.00 56.22 668 ARG A CA 1
ATOM 5079 C C . ARG A 1 668 ? 21.606 10.542 5.714 1.00 56.22 668 ARG A C 1
ATOM 5081 O O . ARG A 1 668 ? 22.094 9.904 4.785 1.00 56.22 668 ARG A O 1
ATOM 5088 N N . LEU A 1 669 ? 21.939 10.351 6.990 1.00 54.91 669 LEU A N 1
ATOM 5089 C CA . LEU A 1 669 ? 22.913 9.359 7.444 1.00 54.91 669 LEU A CA 1
ATOM 5090 C C . LEU A 1 669 ? 22.425 7.926 7.205 1.00 54.91 669 LEU A C 1
ATOM 5092 O O . LEU A 1 669 ? 23.186 7.079 6.749 1.00 54.91 669 LEU A O 1
ATOM 5096 N N . ALA A 1 670 ? 21.147 7.643 7.445 1.00 52.09 670 ALA A N 1
ATOM 5097 C CA . ALA A 1 670 ? 20.549 6.352 7.127 1.00 52.09 670 ALA A CA 1
ATOM 5098 C C . ALA A 1 670 ? 20.585 6.073 5.619 1.00 52.09 670 ALA A C 1
ATOM 5100 O O . ALA A 1 670 ? 20.966 4.982 5.215 1.00 52.09 670 ALA A O 1
ATOM 5101 N N . LYS A 1 671 ? 20.282 7.061 4.764 1.00 44.84 671 LYS A N 1
ATOM 5102 C CA . LYS A 1 671 ? 20.387 6.915 3.299 1.00 44.84 671 LYS A CA 1
ATOM 5103 C C . LYS A 1 671 ? 21.802 6.538 2.845 1.00 44.84 671 LYS A C 1
ATOM 5105 O O . LYS A 1 671 ? 21.936 5.746 1.917 1.00 44.84 671 LYS A O 1
ATOM 5110 N N . THR A 1 672 ? 22.837 7.108 3.459 1.00 47.44 672 THR A N 1
ATOM 5111 C CA . THR A 1 672 ? 24.232 6.799 3.111 1.00 47.44 672 THR A CA 1
ATOM 5112 C C . THR A 1 672 ? 24.725 5.488 3.718 1.00 47.44 672 THR A C 1
ATOM 5114 O O . THR A 1 672 ? 25.582 4.849 3.122 1.00 47.44 672 THR A O 1
ATOM 5117 N N . THR A 1 673 ? 24.180 5.058 4.860 1.00 46.84 673 THR A N 1
ATOM 5118 C CA . THR A 1 673 ? 24.657 3.870 5.595 1.00 46.84 673 THR A CA 1
ATOM 5119 C C . THR A 1 673 ? 23.813 2.610 5.390 1.00 46.84 673 THR A C 1
ATOM 5121 O O . THR A 1 673 ? 24.300 1.512 5.634 1.00 46.84 673 THR A O 1
ATOM 5124 N N . GLY A 1 674 ? 22.547 2.732 4.977 1.00 48.38 674 GLY A N 1
ATOM 5125 C CA . GLY A 1 674 ? 21.594 1.614 4.929 1.00 48.38 674 GLY A CA 1
ATOM 5126 C C . GLY A 1 674 ? 21.159 1.087 6.307 1.00 48.38 674 GLY A C 1
ATOM 5127 O O . GLY A 1 674 ? 20.399 0.122 6.375 1.00 48.38 674 GLY A O 1
ATOM 5128 N N . ASP A 1 675 ? 21.616 1.699 7.405 1.00 60.28 675 ASP A N 1
ATOM 5129 C CA . ASP A 1 675 ? 21.471 1.166 8.761 1.00 60.28 675 ASP A CA 1
ATOM 5130 C C . ASP A 1 675 ? 20.121 1.553 9.384 1.00 60.28 675 ASP A C 1
ATOM 5132 O O . ASP A 1 675 ? 19.929 2.628 9.958 1.00 60.28 675 ASP A O 1
ATOM 5136 N N . ALA A 1 676 ? 19.160 0.637 9.274 1.00 57.56 676 ALA A N 1
ATOM 5137 C CA . ALA A 1 676 ? 17.818 0.824 9.809 1.00 57.56 676 ALA A CA 1
ATOM 5138 C C . ALA A 1 676 ? 17.753 0.791 11.349 1.00 57.56 676 ALA A C 1
ATOM 5140 O O . ALA A 1 676 ? 16.790 1.306 11.918 1.00 57.56 676 ALA A O 1
ATOM 5141 N N . ALA A 1 677 ? 18.727 0.171 12.026 1.00 64.69 677 ALA A N 1
ATOM 5142 C CA . ALA A 1 677 ? 18.780 0.129 13.488 1.00 64.69 677 ALA A CA 1
ATOM 5143 C C . ALA A 1 677 ? 19.286 1.466 14.040 1.00 64.69 677 ALA A C 1
ATOM 5145 O O . ALA A 1 677 ? 18.693 2.028 14.964 1.00 64.69 677 ALA A O 1
ATOM 5146 N N . ARG A 1 678 ? 20.313 2.028 13.398 1.00 67.12 678 ARG A N 1
ATOM 5147 C CA . ARG A 1 678 ? 20.800 3.377 13.681 1.00 67.12 678 ARG A CA 1
ATOM 5148 C C . ARG A 1 678 ? 19.770 4.445 13.336 1.00 67.12 678 ARG A C 1
ATOM 5150 O O . ARG A 1 678 ? 19.535 5.324 14.154 1.00 67.12 678 ARG A O 1
ATOM 5157 N N . LEU A 1 679 ? 19.063 4.313 12.209 1.00 65.38 679 LEU A N 1
ATOM 5158 C CA . LEU A 1 679 ? 17.948 5.204 11.874 1.00 65.38 679 LEU A CA 1
ATOM 5159 C C . LEU A 1 679 ? 16.874 5.217 12.973 1.00 65.38 679 LEU A C 1
ATOM 5161 O O . LEU A 1 679 ? 16.388 6.282 13.337 1.00 65.38 679 LEU A O 1
ATOM 5165 N N . ALA A 1 680 ? 16.510 4.054 13.521 1.00 64.88 680 ALA A N 1
ATOM 5166 C CA . ALA A 1 680 ? 15.532 3.969 14.606 1.00 64.88 680 ALA A CA 1
ATOM 5167 C C . ALA A 1 680 ? 16.015 4.684 15.882 1.00 64.88 680 ALA A C 1
ATOM 5169 O O . ALA A 1 680 ? 15.246 5.413 16.513 1.00 64.88 680 ALA A O 1
ATOM 5170 N N . ALA A 1 681 ? 17.290 4.505 16.241 1.00 70.50 681 ALA A N 1
ATOM 5171 C CA . ALA A 1 681 ? 17.906 5.175 17.383 1.00 70.50 681 ALA A CA 1
ATOM 5172 C C . ALA A 1 681 ? 17.973 6.700 17.189 1.00 70.50 681 ALA A C 1
ATOM 5174 O O . ALA A 1 681 ? 17.611 7.456 18.092 1.00 70.50 681 ALA A O 1
ATOM 5175 N N . ASP A 1 682 ? 18.353 7.148 15.994 1.00 70.38 682 ASP A N 1
ATOM 5176 C CA . ASP A 1 682 ? 18.523 8.562 15.674 1.00 70.38 682 ASP A CA 1
ATOM 5177 C C . ASP A 1 682 ? 17.169 9.288 15.523 1.00 70.38 682 ASP A C 1
ATOM 5179 O O . ASP A 1 682 ? 17.031 10.434 15.949 1.00 70.38 682 ASP A O 1
ATOM 5183 N N . LEU A 1 683 ? 16.127 8.618 15.008 1.00 69.31 683 LEU A N 1
ATOM 5184 C CA . LEU A 1 683 ? 14.750 9.140 14.988 1.00 69.31 683 LEU A CA 1
ATOM 5185 C C . LEU A 1 683 ? 14.191 9.320 16.405 1.00 69.31 683 LEU A C 1
ATOM 5187 O O . LEU A 1 683 ? 13.544 10.328 16.693 1.00 69.31 683 LEU A O 1
ATOM 5191 N N . LYS A 1 684 ? 14.475 8.370 17.305 1.00 75.75 684 LYS A N 1
ATOM 5192 C CA . LYS A 1 684 ? 14.104 8.474 18.721 1.00 75.75 684 LYS A CA 1
ATOM 5193 C C . LYS A 1 684 ? 14.841 9.628 19.405 1.00 75.75 684 LYS A C 1
ATOM 5195 O O . LYS A 1 684 ? 14.225 10.387 20.148 1.00 75.75 684 LYS A O 1
ATOM 5200 N N . ALA A 1 685 ? 16.135 9.791 19.126 1.00 73.88 685 ALA A N 1
ATOM 5201 C CA . ALA A 1 685 ? 16.937 10.901 19.640 1.00 73.88 685 ALA A CA 1
ATOM 5202 C C . ALA A 1 685 ? 16.463 12.270 19.114 1.00 73.88 685 ALA A C 1
ATOM 5204 O O . ALA A 1 685 ? 16.539 13.263 19.833 1.00 73.88 685 ALA A O 1
ATOM 5205 N N . ALA A 1 686 ? 15.914 12.314 17.897 1.00 68.94 686 ALA A N 1
ATOM 5206 C CA . ALA A 1 686 ? 15.331 13.508 17.287 1.00 68.94 686 ALA A CA 1
ATOM 5207 C C . ALA A 1 686 ? 13.910 13.849 17.789 1.00 68.94 686 ALA A C 1
ATOM 5209 O O . ALA A 1 686 ? 13.297 14.791 17.288 1.00 68.94 686 ALA A O 1
ATOM 5210 N N . GLY A 1 687 ? 13.373 13.102 18.764 1.00 63.31 687 GLY A N 1
ATOM 5211 C CA . GLY A 1 687 ? 12.058 13.365 19.357 1.00 63.31 687 GLY A CA 1
ATOM 5212 C C . GLY A 1 687 ? 10.871 12.945 18.484 1.00 63.31 687 GLY A C 1
ATOM 5213 O O . GLY A 1 687 ? 9.746 13.377 18.734 1.00 63.31 687 GLY A O 1
ATOM 5214 N N . ILE A 1 688 ? 11.097 12.105 17.468 1.00 65.44 688 ILE A N 1
ATOM 5215 C CA . ILE A 1 688 ? 10.030 11.570 16.616 1.00 65.44 688 ILE A CA 1
ATOM 5216 C C . ILE A 1 688 ? 9.212 10.547 17.409 1.00 65.44 688 ILE A C 1
ATOM 5218 O O . ILE A 1 688 ? 9.770 9.694 18.101 1.00 65.44 688 ILE A O 1
ATOM 5222 N N . SER A 1 689 ? 7.880 10.612 17.299 1.00 62.81 689 SER A N 1
ATOM 5223 C CA . SER A 1 689 ? 6.996 9.674 17.998 1.00 62.81 689 SER A CA 1
ATOM 5224 C C . SER A 1 689 ? 7.290 8.226 17.596 1.00 62.81 689 SER A C 1
ATOM 5226 O O . SER A 1 689 ? 7.579 7.932 16.436 1.00 62.81 689 SER A O 1
ATOM 5228 N N . GLU A 1 690 ? 7.187 7.301 18.548 1.00 59.16 690 GLU A N 1
ATOM 5229 C CA . GLU A 1 690 ? 7.580 5.898 18.363 1.00 59.16 690 GLU A CA 1
ATOM 5230 C C . GLU A 1 690 ? 6.817 5.215 17.213 1.00 59.16 690 GLU A C 1
ATOM 5232 O O . GLU A 1 690 ? 7.400 4.482 16.415 1.00 59.16 690 GLU A O 1
ATOM 5237 N N . ARG A 1 691 ? 5.531 5.552 17.047 1.00 48.41 691 ARG A N 1
ATOM 5238 C CA . ARG A 1 691 ? 4.690 5.092 15.931 1.00 48.41 691 ARG A CA 1
ATOM 5239 C C . ARG A 1 691 ? 5.184 5.605 14.572 1.00 48.41 691 ARG A C 1
ATOM 5241 O O . ARG A 1 691 ? 5.251 4.830 13.620 1.00 48.41 691 ARG A O 1
ATOM 5248 N N . LEU A 1 692 ? 5.521 6.893 14.472 1.00 48.44 692 LEU A N 1
ATOM 5249 C CA . LEU A 1 692 ? 6.011 7.501 13.231 1.00 48.44 692 LEU A CA 1
ATOM 5250 C C . LEU A 1 692 ? 7.423 7.001 12.898 1.00 48.44 692 LEU A C 1
ATOM 5252 O O . LEU A 1 692 ? 7.695 6.648 11.752 1.00 48.44 692 LEU A O 1
ATOM 5256 N N . ALA A 1 693 ? 8.293 6.880 13.902 1.00 55.47 693 ALA A N 1
ATOM 5257 C CA . ALA A 1 693 ? 9.633 6.326 13.753 1.00 55.47 693 ALA A CA 1
ATOM 5258 C C . ALA A 1 693 ? 9.595 4.869 13.263 1.00 55.47 693 ALA A C 1
ATOM 5260 O O . ALA A 1 693 ? 10.295 4.528 12.311 1.00 55.47 693 ALA A O 1
ATOM 5261 N N . ALA A 1 694 ? 8.729 4.024 13.833 1.00 52.00 694 ALA A N 1
ATOM 5262 C CA . ALA A 1 694 ? 8.546 2.643 13.385 1.00 52.00 694 ALA A CA 1
ATOM 5263 C C . ALA A 1 694 ? 8.044 2.556 11.930 1.00 52.00 694 ALA A C 1
ATOM 5265 O O . ALA A 1 694 ? 8.548 1.741 11.154 1.00 52.00 694 ALA A O 1
ATOM 5266 N N . GLY A 1 695 ? 7.105 3.424 11.533 1.00 50.00 695 GLY A N 1
ATOM 5267 C CA . GLY A 1 695 ? 6.621 3.518 10.150 1.00 50.00 695 GLY A CA 1
ATOM 5268 C C . GLY A 1 695 ? 7.712 3.937 9.158 1.00 50.00 695 GLY A C 1
ATOM 5269 O O . GLY A 1 695 ? 7.879 3.303 8.113 1.00 50.00 695 GLY A O 1
ATOM 5270 N N . ILE A 1 696 ? 8.506 4.953 9.512 1.00 52.31 696 ILE A N 1
ATOM 5271 C CA . ILE A 1 696 ? 9.646 5.434 8.715 1.00 52.31 696 ILE A CA 1
ATOM 5272 C C . ILE A 1 696 ? 10.708 4.337 8.566 1.00 52.31 696 ILE A C 1
ATOM 5274 O O . ILE A 1 696 ? 11.164 4.068 7.456 1.00 52.31 696 ILE A O 1
ATOM 5278 N N . VAL A 1 697 ? 11.069 3.653 9.656 1.00 57.78 697 VAL A N 1
ATOM 5279 C CA . VAL A 1 697 ? 12.058 2.561 9.648 1.00 57.78 697 VAL A CA 1
ATOM 5280 C C . VAL A 1 697 ? 11.566 1.374 8.818 1.00 57.78 697 VAL A C 1
ATOM 5282 O O . VAL A 1 697 ? 12.334 0.800 8.044 1.00 57.78 697 VAL A O 1
ATOM 5285 N N . ALA A 1 698 ? 10.285 1.014 8.917 1.00 54.06 698 ALA A N 1
ATOM 5286 C CA . ALA A 1 698 ? 9.695 -0.046 8.106 1.00 54.06 698 ALA A CA 1
ATOM 5287 C C . ALA A 1 698 ? 9.720 0.295 6.606 1.00 54.06 698 ALA A C 1
ATOM 5289 O O . ALA A 1 698 ? 10.088 -0.556 5.789 1.00 54.06 698 ALA A O 1
ATOM 5290 N N . GLN A 1 699 ? 9.374 1.525 6.223 1.00 52.47 699 GLN A N 1
ATOM 5291 C CA . GLN A 1 699 ? 9.441 1.946 4.822 1.00 52.47 699 GLN A CA 1
ATOM 5292 C C . GLN A 1 699 ? 10.879 2.017 4.306 1.00 52.47 699 GLN A C 1
ATOM 5294 O O . GLN A 1 699 ? 11.167 1.510 3.223 1.00 52.47 699 GLN A O 1
ATOM 5299 N N . PHE A 1 700 ? 11.800 2.531 5.120 1.00 55.59 700 PHE A N 1
ATOM 5300 C CA . PHE A 1 700 ? 13.226 2.556 4.817 1.00 55.59 700 PHE A CA 1
ATOM 5301 C C . PHE A 1 700 ? 13.790 1.145 4.570 1.00 55.59 700 PHE A C 1
ATOM 5303 O O . PHE A 1 700 ? 14.424 0.910 3.542 1.00 55.59 700 PHE A O 1
ATOM 5310 N N . ARG A 1 701 ? 13.478 0.168 5.437 1.00 58.84 701 ARG A N 1
ATOM 5311 C CA . ARG A 1 701 ? 13.867 -1.245 5.243 1.00 58.84 701 ARG A CA 1
ATOM 5312 C C . ARG A 1 701 ? 13.298 -1.835 3.950 1.00 58.84 701 ARG A C 1
ATOM 5314 O O . ARG A 1 701 ? 13.994 -2.570 3.259 1.00 58.84 701 ARG A O 1
ATOM 5321 N N . GLY A 1 702 ? 12.052 -1.501 3.605 1.00 54.25 702 GLY A N 1
ATOM 5322 C CA . GLY A 1 702 ? 11.419 -1.955 2.363 1.00 54.25 702 GLY A CA 1
ATOM 5323 C C . GLY A 1 702 ? 12.082 -1.384 1.104 1.00 54.25 702 GLY A C 1
ATOM 5324 O O . GLY A 1 702 ? 12.291 -2.121 0.143 1.00 54.25 702 GLY A O 1
ATOM 5325 N N . ALA A 1 703 ? 12.458 -0.104 1.122 1.00 53.81 703 ALA A N 1
ATOM 5326 C CA . ALA A 1 703 ? 13.150 0.555 0.016 1.00 53.81 703 ALA A CA 1
ATOM 5327 C C . ALA A 1 703 ? 14.574 0.006 -0.184 1.00 53.81 703 ALA A C 1
ATOM 5329 O O . ALA A 1 703 ? 14.953 -0.323 -1.309 1.00 53.81 703 ALA A O 1
ATOM 5330 N N . VAL A 1 704 ? 15.328 -0.169 0.910 1.00 59.88 704 VAL A N 1
ATOM 5331 C CA . VAL A 1 704 ? 16.665 -0.791 0.896 1.00 59.88 704 VAL A CA 1
ATOM 5332 C C . VAL A 1 704 ? 16.589 -2.239 0.398 1.00 59.88 704 VAL A C 1
ATOM 5334 O O . VAL A 1 704 ? 17.383 -2.640 -0.455 1.00 59.88 704 VAL A O 1
ATOM 5337 N N . GLY A 1 705 ? 15.598 -3.004 0.869 1.00 59.28 705 GLY A N 1
ATOM 5338 C CA . GLY A 1 705 ? 15.342 -4.374 0.421 1.00 59.28 705 GLY A CA 1
ATOM 5339 C C . GLY A 1 705 ? 14.996 -4.466 -1.068 1.00 59.28 705 GLY A C 1
ATOM 5340 O O . GLY A 1 705 ? 15.511 -5.342 -1.759 1.00 59.28 705 GLY A O 1
ATOM 5341 N N . LEU A 1 706 ? 14.197 -3.530 -1.596 1.00 62.91 706 LEU A N 1
ATOM 5342 C CA . LEU A 1 706 ? 13.864 -3.470 -3.022 1.00 62.91 706 LEU A CA 1
ATOM 5343 C C . LEU A 1 706 ? 15.094 -3.171 -3.889 1.00 62.91 706 LEU A C 1
ATOM 5345 O O . LEU A 1 706 ? 15.316 -3.864 -4.878 1.00 62.91 706 LEU A O 1
ATOM 5349 N N . ASP A 1 707 ? 15.917 -2.185 -3.526 1.00 59.38 707 ASP A N 1
ATOM 5350 C CA . ASP A 1 707 ? 17.133 -1.867 -4.289 1.00 59.38 707 ASP A CA 1
ATOM 5351 C C . ASP A 1 707 ? 18.180 -2.988 -4.230 1.00 59.38 707 ASP A C 1
ATOM 5353 O O . ASP A 1 707 ? 18.904 -3.216 -5.203 1.00 59.38 707 ASP A O 1
ATOM 5357 N N . ALA A 1 708 ? 18.271 -3.718 -3.116 1.00 62.22 708 ALA A N 1
ATOM 5358 C CA . ALA A 1 708 ? 19.079 -4.934 -3.037 1.00 62.22 708 ALA A CA 1
ATOM 5359 C C . ALA A 1 708 ? 18.513 -6.040 -3.946 1.00 62.22 708 ALA A C 1
ATOM 5361 O O . ALA A 1 708 ? 19.239 -6.601 -4.762 1.00 62.22 708 ALA A O 1
ATOM 5362 N N . ALA A 1 709 ? 17.203 -6.292 -3.882 1.00 65.12 709 ALA A N 1
ATOM 5363 C CA . ALA A 1 709 ? 16.542 -7.322 -4.677 1.00 65.12 709 ALA A CA 1
ATOM 5364 C C . ALA A 1 709 ? 16.626 -7.066 -6.191 1.00 65.12 709 ALA A C 1
ATOM 5366 O O . ALA A 1 709 ? 16.823 -8.004 -6.959 1.00 65.12 709 ALA A O 1
ATOM 5367 N N . LEU A 1 710 ? 16.515 -5.809 -6.630 1.00 64.38 710 LEU A N 1
ATOM 5368 C CA . LEU A 1 710 ? 16.654 -5.431 -8.039 1.00 64.38 710 LEU A CA 1
ATOM 5369 C C . LEU A 1 710 ? 18.102 -5.581 -8.534 1.00 64.38 710 LEU A C 1
ATOM 5371 O O . LEU A 1 710 ? 18.316 -6.055 -9.650 1.00 64.38 710 LEU A O 1
ATOM 5375 N N . ARG A 1 711 ? 19.100 -5.243 -7.706 1.00 66.19 711 ARG A N 1
ATOM 5376 C CA . ARG A 1 711 ? 20.520 -5.487 -8.023 1.00 66.19 711 ARG A CA 1
ATOM 5377 C C . ARG A 1 711 ? 20.837 -6.977 -8.111 1.00 66.19 711 ARG A C 1
ATOM 5379 O O . ARG A 1 711 ? 21.503 -7.395 -9.054 1.00 66.19 711 ARG A O 1
ATOM 5386 N N . ASP A 1 712 ? 20.311 -7.777 -7.192 1.00 62.56 712 ASP A N 1
ATOM 5387 C CA . ASP A 1 712 ? 20.494 -9.229 -7.208 1.00 62.56 712 ASP A CA 1
ATOM 5388 C C . ASP A 1 712 ? 19.778 -9.885 -8.394 1.00 62.56 712 ASP A C 1
ATOM 5390 O O . ASP A 1 712 ? 20.329 -10.790 -9.018 1.00 62.56 712 ASP A O 1
ATOM 5394 N N . LEU A 1 713 ? 18.596 -9.387 -8.771 1.00 65.12 713 LEU A N 1
ATOM 5395 C CA . LEU A 1 713 ? 17.895 -9.792 -9.991 1.00 65.12 713 LEU A CA 1
ATOM 5396 C C . LEU A 1 713 ? 18.732 -9.502 -11.249 1.00 65.12 713 LEU A C 1
ATOM 5398 O O . LEU A 1 713 ? 18.797 -10.339 -12.148 1.00 65.12 713 LEU A O 1
ATOM 5402 N N . ALA A 1 714 ? 19.404 -8.351 -11.304 1.00 61.41 714 ALA A N 1
ATOM 5403 C CA . ALA A 1 714 ? 20.295 -8.001 -12.407 1.00 61.41 714 ALA A CA 1
ATOM 5404 C C . ALA A 1 714 ? 21.571 -8.863 -12.437 1.00 61.41 714 ALA A C 1
ATOM 5406 O O . ALA A 1 714 ? 21.990 -9.322 -13.504 1.00 61.41 714 ALA A O 1
ATOM 5407 N N . ALA A 1 715 ? 22.164 -9.125 -11.268 1.00 59.16 715 ALA A N 1
ATOM 5408 C CA . ALA A 1 715 ? 23.390 -9.906 -11.117 1.00 59.16 715 ALA A CA 1
ATOM 5409 C C . ALA A 1 715 ? 23.186 -11.407 -11.387 1.00 59.16 715 ALA A C 1
ATOM 5411 O O . ALA A 1 715 ? 24.036 -12.037 -12.014 1.00 59.16 715 ALA A O 1
ATOM 5412 N N . ALA A 1 716 ? 22.053 -11.981 -10.968 1.00 54.22 716 ALA A N 1
ATOM 5413 C CA . ALA A 1 716 ? 21.737 -13.402 -11.143 1.00 54.22 716 ALA A CA 1
ATOM 5414 C C . ALA A 1 716 ? 21.577 -13.824 -12.614 1.00 54.22 716 ALA A C 1
ATOM 5416 O O . ALA A 1 716 ? 21.587 -15.017 -12.920 1.00 54.22 716 ALA A O 1
ATOM 5417 N N . ALA A 1 717 ? 21.433 -12.861 -13.524 1.00 47.75 717 ALA A N 1
ATOM 5418 C CA . ALA A 1 717 ? 21.052 -13.117 -14.900 1.00 47.75 717 ALA A CA 1
ATOM 5419 C C . ALA A 1 717 ? 22.047 -12.629 -15.960 1.00 47.75 717 ALA A C 1
ATOM 5421 O O . ALA A 1 717 ? 21.877 -12.972 -17.125 1.00 47.75 717 ALA A O 1
ATOM 5422 N N . GLY A 1 718 ? 23.078 -11.852 -15.611 1.00 48.88 718 GLY A N 1
ATOM 5423 C CA . GLY A 1 718 ? 23.962 -11.230 -16.612 1.00 48.88 718 GLY A CA 1
ATOM 5424 C C . GLY A 1 718 ? 23.249 -10.198 -17.504 1.00 48.88 718 GLY A C 1
ATOM 5425 O O . GLY A 1 718 ? 23.709 -9.924 -18.608 1.00 48.88 718 GLY A O 1
ATOM 5426 N N . GLY A 1 719 ? 22.116 -9.663 -17.028 1.00 53.41 719 GLY A N 1
ATOM 5427 C CA . GLY A 1 719 ? 21.165 -8.825 -17.765 1.00 53.41 719 GLY A CA 1
ATOM 5428 C C . GLY A 1 719 ? 19.716 -9.267 -17.512 1.00 53.41 719 GLY A C 1
ATOM 5429 O O . GLY A 1 719 ? 19.435 -10.457 -17.392 1.00 53.41 719 GLY A O 1
ATOM 5430 N N . VAL A 1 720 ? 18.766 -8.330 -17.418 1.00 49.62 720 VAL A N 1
ATOM 5431 C CA . VAL A 1 720 ? 17.352 -8.652 -17.112 1.00 49.62 720 VAL A CA 1
ATOM 5432 C C . VAL A 1 720 ? 16.723 -9.552 -18.194 1.00 49.62 720 VAL A C 1
ATOM 5434 O O . VAL A 1 720 ? 15.937 -10.442 -17.870 1.00 49.62 720 VAL A O 1
ATOM 5437 N N . ASN A 1 721 ? 17.149 -9.419 -19.456 1.00 48.75 721 ASN A N 1
ATOM 5438 C CA . ASN A 1 721 ? 16.632 -10.189 -20.600 1.00 48.75 721 ASN A CA 1
ATOM 5439 C C . ASN A 1 721 ? 16.912 -11.702 -20.510 1.00 48.75 721 ASN A C 1
ATOM 5441 O O . ASN A 1 721 ? 16.083 -12.517 -20.917 1.00 48.75 721 ASN A O 1
ATOM 5445 N N . SER A 1 722 ? 18.028 -12.108 -19.900 1.00 48.28 722 SER A N 1
ATOM 5446 C CA . SER A 1 722 ? 18.389 -13.515 -19.670 1.00 48.28 722 SER A CA 1
ATOM 5447 C C . SER A 1 722 ? 17.723 -14.114 -18.422 1.00 48.28 722 SER A C 1
ATOM 5449 O O . SER A 1 722 ? 17.481 -15.321 -18.389 1.00 48.28 722 SER A O 1
ATOM 5451 N N . ALA A 1 723 ? 17.340 -13.292 -17.434 1.00 47.50 723 ALA A N 1
ATOM 5452 C CA . ALA A 1 723 ? 16.591 -13.716 -16.235 1.00 47.50 723 ALA A CA 1
ATOM 5453 C C . ALA A 1 723 ? 15.189 -14.222 -16.599 1.00 47.50 723 ALA A C 1
ATOM 5455 O O . ALA A 1 723 ? 14.650 -15.151 -16.002 1.00 47.50 723 ALA A O 1
ATOM 5456 N N . ILE A 1 724 ? 14.618 -13.576 -17.613 1.00 50.44 724 ILE A N 1
ATOM 5457 C CA . ILE A 1 724 ? 13.275 -13.782 -18.142 1.00 50.44 724 ILE A CA 1
ATOM 5458 C C . ILE A 1 724 ? 13.195 -15.080 -18.984 1.00 50.44 724 ILE A C 1
ATOM 5460 O O . ILE A 1 724 ? 12.105 -15.575 -19.265 1.00 50.44 724 ILE A O 1
ATOM 5464 N N . GLY A 1 725 ? 14.335 -15.665 -19.379 1.00 41.41 725 GLY A N 1
ATOM 5465 C CA . GLY A 1 725 ? 14.426 -16.814 -20.290 1.00 41.41 725 GLY A CA 1
ATOM 5466 C C . GLY A 1 725 ? 14.354 -18.216 -19.662 1.00 41.41 725 GLY A C 1
ATOM 5467 O O . GLY A 1 725 ? 14.343 -19.191 -20.412 1.00 41.41 725 GLY A O 1
ATOM 5468 N N . GLY A 1 726 ? 14.298 -18.374 -18.331 1.00 48.59 726 GLY A N 1
ATOM 5469 C CA . GLY A 1 726 ? 14.260 -19.711 -17.719 1.00 48.59 726 GLY A CA 1
ATOM 5470 C C . GLY A 1 726 ? 13.879 -19.775 -16.235 1.00 48.59 726 GLY A C 1
ATOM 5471 O O . GLY A 1 726 ? 13.979 -18.802 -15.497 1.00 48.59 726 GLY A O 1
ATOM 5472 N N . VAL A 1 727 ? 13.496 -20.981 -15.789 1.00 42.28 727 VAL A N 1
ATOM 5473 C CA . VAL A 1 727 ? 12.993 -21.346 -14.438 1.00 42.28 727 VAL A CA 1
ATOM 5474 C C . VAL A 1 727 ? 13.912 -20.904 -13.276 1.00 42.28 727 VAL A C 1
ATOM 5476 O O . VAL A 1 727 ? 13.467 -20.805 -12.139 1.00 42.28 727 VAL A O 1
ATOM 5479 N N . ARG A 1 728 ? 15.180 -20.564 -13.547 1.00 45.50 728 ARG A N 1
ATOM 5480 C CA . ARG A 1 728 ? 16.185 -20.143 -12.552 1.00 45.50 728 ARG A CA 1
ATOM 5481 C C . ARG A 1 728 ? 16.054 -18.683 -12.064 1.00 45.50 728 ARG A C 1
ATOM 5483 O O . ARG A 1 728 ? 16.854 -18.276 -11.234 1.00 45.50 728 ARG A O 1
ATOM 5490 N N . GLY A 1 729 ? 15.087 -17.896 -12.548 1.00 53.88 729 GLY A N 1
ATOM 5491 C CA . GLY A 1 729 ? 14.911 -16.476 -12.175 1.00 53.88 729 GLY A CA 1
ATOM 5492 C C . GLY A 1 729 ? 13.802 -16.166 -11.155 1.00 53.88 729 GLY A C 1
ATOM 5493 O O . GLY A 1 729 ? 13.663 -15.014 -10.743 1.00 53.88 729 GLY A O 1
ATOM 5494 N N . ILE A 1 730 ? 13.001 -17.158 -10.743 1.00 58.81 730 ILE A N 1
ATOM 5495 C CA . ILE A 1 730 ? 11.775 -16.917 -9.957 1.00 58.81 730 ILE A CA 1
ATOM 5496 C C . ILE A 1 730 ? 12.082 -16.375 -8.553 1.00 58.81 730 ILE A C 1
ATOM 5498 O O . ILE A 1 730 ? 11.441 -15.415 -8.146 1.00 58.81 730 ILE A O 1
ATOM 5502 N N . GLY A 1 731 ? 13.072 -16.911 -7.829 1.00 61.59 731 GLY A N 1
ATOM 5503 C CA . GLY A 1 731 ? 13.410 -16.450 -6.469 1.00 61.59 731 GLY A CA 1
ATOM 5504 C C . GLY A 1 731 ? 13.773 -14.954 -6.384 1.00 61.59 731 GLY A C 1
ATOM 5505 O O . GLY A 1 731 ? 13.108 -14.213 -5.656 1.00 61.59 731 GLY A O 1
ATOM 5506 N N . PRO A 1 732 ? 14.767 -14.462 -7.153 1.00 66.81 732 PRO A N 1
ATOM 5507 C CA . PRO A 1 732 ? 15.109 -13.039 -7.218 1.00 66.81 732 PRO A CA 1
ATOM 5508 C C . PRO A 1 732 ? 13.939 -12.149 -7.661 1.00 66.81 732 PRO A C 1
ATOM 5510 O O . PRO A 1 732 ? 13.752 -11.062 -7.115 1.00 66.81 732 PRO A O 1
ATOM 5513 N N . MET A 1 733 ? 13.109 -12.623 -8.600 1.00 68.94 733 MET A N 1
ATOM 5514 C CA . MET A 1 733 ? 11.912 -11.904 -9.048 1.00 68.94 733 MET A CA 1
ATOM 5515 C C . MET A 1 733 ? 10.835 -11.838 -7.958 1.00 68.94 733 MET A C 1
ATOM 5517 O O . MET A 1 733 ? 10.234 -10.786 -7.760 1.00 68.94 733 MET A O 1
ATOM 5521 N N . VAL A 1 734 ? 10.612 -12.921 -7.207 1.00 66.06 734 VAL A N 1
ATOM 5522 C CA . VAL A 1 734 ? 9.689 -12.945 -6.062 1.00 66.06 734 VAL A CA 1
ATOM 5523 C C . VAL A 1 734 ? 10.168 -12.016 -4.965 1.00 66.06 734 VAL A C 1
ATOM 5525 O O . VAL A 1 734 ? 9.361 -11.275 -4.419 1.00 66.06 734 VAL A O 1
ATOM 5528 N N . ARG A 1 735 ? 11.469 -11.991 -4.677 1.00 70.62 735 ARG A N 1
ATOM 5529 C CA . ARG A 1 735 ? 12.045 -11.056 -3.710 1.00 70.62 735 ARG A CA 1
ATOM 5530 C C . ARG A 1 735 ? 11.855 -9.600 -4.149 1.00 70.62 735 ARG A C 1
ATOM 5532 O O . ARG A 1 735 ? 11.402 -8.777 -3.356 1.00 70.62 735 ARG A O 1
ATOM 5539 N N . ALA A 1 736 ? 12.118 -9.285 -5.419 1.00 68.69 736 ALA A N 1
ATOM 5540 C CA . ALA A 1 736 ? 11.899 -7.948 -5.973 1.00 68.69 736 ALA A CA 1
ATOM 5541 C C . ALA A 1 736 ? 10.411 -7.554 -5.978 1.00 68.69 736 ALA A C 1
ATOM 5543 O O . ALA A 1 736 ? 10.072 -6.427 -5.623 1.00 68.69 736 ALA A O 1
ATOM 5544 N N . ALA A 1 737 ? 9.509 -8.480 -6.312 1.00 63.69 737 ALA A N 1
ATOM 5545 C CA . ALA A 1 737 ? 8.067 -8.257 -6.258 1.00 63.69 737 ALA A CA 1
ATOM 5546 C C . ALA A 1 737 ? 7.555 -8.130 -4.815 1.00 63.69 737 ALA A C 1
ATOM 5548 O O . ALA A 1 737 ? 6.710 -7.285 -4.547 1.00 63.69 737 ALA A O 1
ATOM 5549 N N . TYR A 1 738 ? 8.082 -8.915 -3.873 1.00 65.12 738 TYR A N 1
ATOM 5550 C CA . TYR A 1 738 ? 7.742 -8.856 -2.451 1.00 65.12 738 TYR A CA 1
ATOM 5551 C C . TYR A 1 738 ? 8.061 -7.477 -1.870 1.00 65.12 738 TYR A C 1
ATOM 5553 O O . TYR A 1 738 ? 7.172 -6.811 -1.335 1.00 65.12 738 TYR A O 1
ATOM 5561 N N . TYR A 1 739 ? 9.295 -6.997 -2.053 1.00 62.38 739 TYR A N 1
ATOM 5562 C CA . TYR A 1 739 ? 9.669 -5.653 -1.613 1.00 62.38 739 TYR A CA 1
ATOM 5563 C C . TYR A 1 739 ? 8.989 -4.559 -2.445 1.00 62.38 739 TYR A C 1
ATOM 5565 O O . TYR A 1 739 ? 8.618 -3.526 -1.896 1.00 62.38 739 TYR A O 1
ATOM 5573 N N . GLY A 1 740 ? 8.735 -4.799 -3.734 1.00 55.91 740 GLY A N 1
ATOM 5574 C CA . GLY A 1 740 ? 8.002 -3.887 -4.611 1.00 55.91 740 GLY A CA 1
ATOM 5575 C C . GLY A 1 740 ? 6.570 -3.653 -4.136 1.00 55.91 740 GLY A C 1
ATOM 5576 O O . GLY A 1 740 ? 6.161 -2.508 -3.957 1.00 55.91 740 GLY A O 1
ATOM 5577 N N . ILE A 1 741 ? 5.831 -4.720 -3.835 1.00 57.50 741 ILE A N 1
ATOM 5578 C CA . ILE A 1 741 ? 4.476 -4.660 -3.273 1.00 57.50 741 ILE A CA 1
ATOM 5579 C C . ILE A 1 741 ? 4.494 -3.940 -1.919 1.00 57.50 741 ILE A C 1
ATOM 5581 O O . ILE A 1 741 ? 3.620 -3.115 -1.653 1.00 57.50 741 ILE A O 1
ATOM 5585 N N . ARG A 1 742 ? 5.520 -4.176 -1.089 1.00 58.50 742 ARG A N 1
ATOM 5586 C CA . ARG A 1 742 ? 5.713 -3.468 0.190 1.00 58.50 742 ARG A CA 1
ATOM 5587 C C . ARG A 1 742 ? 5.975 -1.966 0.022 1.00 58.50 742 ARG A C 1
ATOM 5589 O O . ARG A 1 742 ? 5.697 -1.196 0.934 1.00 58.50 742 ARG A O 1
ATOM 5596 N N . GLN A 1 743 ? 6.491 -1.566 -1.137 1.00 52.88 743 GLN A N 1
ATOM 5597 C CA . GLN A 1 743 ? 6.699 -0.180 -1.562 1.00 52.88 743 GLN A CA 1
ATOM 5598 C C . GLN A 1 743 ? 5.526 0.372 -2.402 1.00 52.88 743 GLN A C 1
ATOM 5600 O O . GLN A 1 743 ? 5.647 1.434 -3.006 1.00 52.88 743 GLN A O 1
ATOM 5605 N N . GLY A 1 744 ? 4.388 -0.331 -2.480 1.00 45.44 744 GLY A N 1
ATOM 5606 C CA . GLY A 1 744 ? 3.206 0.124 -3.228 1.00 45.44 744 GLY A CA 1
ATOM 5607 C C . GLY A 1 744 ? 3.285 -0.069 -4.751 1.00 45.44 744 GLY A C 1
ATOM 5608 O O . GLY A 1 744 ? 2.461 0.472 -5.496 1.00 45.44 744 GLY A O 1
ATOM 5609 N N . ILE A 1 745 ? 4.249 -0.853 -5.240 1.00 50.38 745 ILE A N 1
ATOM 5610 C CA . ILE A 1 745 ? 4.358 -1.256 -6.646 1.00 50.38 745 ILE A CA 1
ATOM 5611 C C . ILE A 1 745 ? 3.411 -2.437 -6.880 1.00 50.38 745 ILE A C 1
ATOM 5613 O O . ILE A 1 745 ? 3.763 -3.595 -6.674 1.00 50.38 745 ILE A O 1
ATOM 5617 N N . VAL A 1 746 ? 2.182 -2.121 -7.287 1.00 51.06 746 VAL A N 1
ATOM 5618 C CA . VAL A 1 746 ? 1.103 -3.105 -7.507 1.00 51.06 746 VAL A CA 1
ATOM 5619 C C . VAL A 1 746 ? 0.828 -3.406 -8.981 1.00 51.06 746 VAL A C 1
ATOM 5621 O O . VAL A 1 746 ? 0.034 -4.292 -9.278 1.00 51.06 746 VAL A O 1
ATOM 5624 N N . SER A 1 747 ? 1.487 -2.699 -9.902 1.00 52.41 747 SER A N 1
ATOM 5625 C CA . SER A 1 747 ? 1.345 -2.891 -11.347 1.00 52.41 747 SER A CA 1
ATOM 5626 C C . SER A 1 747 ? 2.689 -3.190 -12.006 1.00 52.41 747 SER A C 1
ATOM 5628 O O . SER A 1 747 ? 3.741 -2.702 -11.574 1.00 52.41 747 SER A O 1
ATOM 5630 N N . LEU A 1 748 ? 2.640 -3.979 -13.083 1.00 51.41 748 LEU A N 1
ATOM 5631 C CA . LEU A 1 748 ? 3.810 -4.312 -13.893 1.00 51.41 748 LEU A CA 1
ATOM 5632 C C . LEU A 1 748 ? 4.475 -3.045 -14.448 1.00 51.41 748 LEU A C 1
ATOM 5634 O O . LEU A 1 748 ? 5.695 -2.939 -14.424 1.00 51.41 748 LEU A O 1
ATOM 5638 N N . ASP A 1 749 ? 3.689 -2.049 -14.860 1.00 48.16 749 ASP A N 1
ATOM 5639 C CA . ASP A 1 749 ? 4.203 -0.794 -15.418 1.00 48.16 749 ASP A CA 1
ATOM 5640 C C . ASP A 1 749 ? 5.054 -0.011 -14.407 1.00 48.16 749 ASP A C 1
ATOM 5642 O O . ASP A 1 749 ? 6.124 0.505 -14.741 1.00 48.16 749 ASP A O 1
ATOM 5646 N N . ARG A 1 750 ? 4.637 0.035 -13.133 1.00 52.22 750 ARG A N 1
ATOM 5647 C CA . ARG A 1 750 ? 5.430 0.657 -12.057 1.00 52.22 750 ARG A CA 1
ATOM 5648 C C . ARG A 1 750 ? 6.690 -0.141 -11.745 1.00 52.22 750 ARG A C 1
ATOM 5650 O O . ARG A 1 750 ? 7.733 0.451 -11.470 1.00 52.22 750 ARG A O 1
ATOM 5657 N N . PHE A 1 751 ? 6.612 -1.466 -11.822 1.00 56.94 751 PHE A N 1
ATOM 5658 C CA . PHE A 1 751 ? 7.765 -2.337 -11.628 1.00 56.94 751 PHE A CA 1
ATOM 5659 C C . PHE A 1 751 ? 8.800 -2.164 -12.752 1.00 56.94 751 PHE A C 1
ATOM 5661 O O . PHE A 1 751 ? 9.985 -1.979 -12.478 1.00 56.94 751 PHE A O 1
ATOM 5668 N N . VAL A 1 752 ? 8.350 -2.090 -14.008 1.00 53.62 752 VAL A N 1
ATOM 5669 C CA . VAL A 1 752 ? 9.187 -1.804 -15.185 1.00 53.62 752 VAL A CA 1
ATOM 5670 C C . VAL A 1 752 ? 9.819 -0.415 -15.098 1.00 53.62 752 VAL A C 1
ATOM 5672 O O . VAL A 1 752 ? 11.006 -0.258 -15.378 1.00 53.62 752 VAL A O 1
ATOM 5675 N N . LEU A 1 753 ? 9.075 0.601 -14.652 1.00 50.59 753 LEU A N 1
ATOM 5676 C CA . LEU A 1 753 ? 9.636 1.933 -14.414 1.00 50.59 753 LEU A CA 1
ATOM 5677 C C . LEU A 1 753 ? 10.710 1.927 -13.328 1.00 50.59 753 LEU A C 1
ATOM 5679 O O . LEU A 1 753 ? 11.721 2.610 -13.478 1.00 50.59 753 LEU A O 1
ATOM 5683 N N . ARG A 1 754 ? 10.537 1.143 -12.258 1.00 54.84 754 ARG A N 1
ATOM 5684 C CA . ARG A 1 754 ? 11.557 1.028 -11.211 1.00 54.84 754 ARG A CA 1
ATOM 5685 C C . ARG A 1 754 ? 12.810 0.307 -11.705 1.00 54.84 754 ARG A C 1
ATOM 5687 O O . ARG A 1 754 ? 13.910 0.720 -11.346 1.00 54.84 754 ARG A O 1
ATOM 5694 N N . LEU A 1 755 ? 12.651 -0.700 -12.565 1.00 57.47 755 LEU A N 1
ATOM 5695 C CA . LEU A 1 755 ? 13.753 -1.367 -13.264 1.00 57.47 755 LEU A CA 1
ATOM 5696 C C . LEU A 1 755 ? 14.511 -0.395 -14.186 1.00 57.47 755 LEU A C 1
ATOM 5698 O O . LEU A 1 755 ? 15.739 -0.359 -14.157 1.00 57.47 755 LEU A O 1
ATOM 5702 N N . ARG A 1 756 ? 13.799 0.453 -14.942 1.00 54.06 756 ARG A N 1
ATOM 5703 C CA . ARG A 1 756 ? 14.403 1.515 -15.774 1.00 54.06 756 ARG A CA 1
ATOM 5704 C C . ARG A 1 756 ? 15.108 2.583 -14.937 1.00 54.06 756 ARG A C 1
ATOM 5706 O O . ARG A 1 756 ? 16.237 2.949 -15.241 1.00 54.06 756 ARG A O 1
ATOM 5713 N N . ALA A 1 757 ? 14.488 3.039 -13.849 1.00 45.78 757 ALA A N 1
ATOM 5714 C CA . ALA A 1 757 ? 15.079 4.012 -12.927 1.00 45.78 757 ALA A CA 1
ATOM 5715 C C . ALA A 1 757 ? 16.352 3.474 -12.250 1.00 45.78 757 ALA A C 1
ATOM 5717 O O . ALA A 1 757 ? 17.298 4.223 -12.026 1.00 45.78 757 ALA A O 1
ATOM 5718 N N . ALA A 1 758 ? 16.404 2.166 -11.989 1.00 49.91 758 ALA A N 1
ATOM 5719 C CA . ALA A 1 758 ? 17.596 1.470 -11.512 1.00 49.91 758 ALA A CA 1
ATOM 5720 C C . ALA A 1 758 ? 18.637 1.196 -12.622 1.00 49.91 758 ALA A C 1
ATOM 5722 O O . ALA A 1 758 ? 19.646 0.548 -12.356 1.00 49.91 758 ALA A O 1
ATOM 5723 N N . ARG A 1 759 ? 18.406 1.675 -13.857 1.00 52.81 759 ARG A N 1
ATOM 5724 C CA . ARG A 1 759 ? 19.221 1.427 -15.063 1.00 52.81 759 ARG A CA 1
ATOM 5725 C C . ARG A 1 759 ? 19.405 -0.057 -15.399 1.00 52.81 759 ARG A C 1
ATOM 5727 O O . ARG A 1 759 ? 20.392 -0.440 -16.017 1.00 52.81 759 ARG A O 1
ATOM 5734 N N . LEU A 1 760 ? 18.448 -0.893 -15.003 1.00 54.28 760 LEU A N 1
ATOM 5735 C CA . LEU A 1 760 ? 18.459 -2.337 -15.257 1.00 54.28 760 LEU A CA 1
ATOM 5736 C C . LEU A 1 760 ? 17.767 -2.711 -16.578 1.00 54.28 760 LEU A C 1
ATOM 5738 O O . LEU A 1 760 ? 17.870 -3.849 -17.025 1.00 54.28 760 LEU A O 1
ATOM 5742 N N . LEU A 1 761 ? 17.077 -1.751 -17.200 1.00 50.19 761 LEU A N 1
ATOM 5743 C CA . LEU A 1 761 ? 16.484 -1.829 -18.536 1.00 50.19 761 LEU A CA 1
ATOM 5744 C C . LEU A 1 761 ? 16.876 -0.566 -19.316 1.00 50.19 761 LEU A C 1
ATOM 5746 O O . LEU A 1 761 ? 16.724 0.537 -18.784 1.00 50.19 761 LEU A O 1
ATOM 5750 N N . ALA A 1 762 ? 17.348 -0.717 -20.554 1.00 46.66 762 ALA A N 1
ATOM 5751 C CA . ALA A 1 762 ? 17.598 0.409 -21.454 1.00 46.66 762 ALA A CA 1
ATOM 5752 C C . ALA A 1 762 ? 16.278 1.023 -21.970 1.00 46.66 762 ALA A C 1
ATOM 5754 O O . ALA A 1 762 ? 15.226 0.371 -21.978 1.00 46.66 762 ALA A O 1
ATOM 5755 N N . GLU A 1 763 ? 16.312 2.289 -22.400 1.00 39.72 763 GLU A N 1
ATOM 5756 C CA . GLU A 1 763 ? 15.167 2.930 -23.057 1.00 39.72 763 GLU A CA 1
ATOM 5757 C C . GLU A 1 763 ? 14.879 2.234 -24.400 1.00 39.72 763 GLU A C 1
ATOM 5759 O O . GLU A 1 763 ? 15.664 2.331 -25.335 1.00 39.72 763 GLU A O 1
ATOM 5764 N N . GLY A 1 764 ? 13.748 1.518 -24.487 1.00 46.19 764 GLY A N 1
ATOM 5765 C CA . GLY A 1 764 ? 13.232 0.935 -25.737 1.00 46.19 764 GLY A CA 1
ATOM 5766 C C . GLY A 1 764 ? 13.390 -0.583 -25.940 1.00 46.19 764 GLY A C 1
ATOM 5767 O O . GLY A 1 764 ? 12.933 -1.080 -26.962 1.00 46.19 764 GLY A O 1
ATOM 5768 N N . GLU A 1 765 ? 13.964 -1.343 -24.999 1.00 49.66 765 GLU A N 1
ATOM 5769 C CA . GLU A 1 765 ? 14.418 -2.730 -25.255 1.00 49.66 765 GLU A CA 1
ATOM 5770 C C . GLU A 1 765 ? 13.703 -3.836 -24.448 1.00 49.66 765 GLU A C 1
ATOM 5772 O O . GLU A 1 765 ? 14.335 -4.591 -23.712 1.00 49.66 765 GLU A O 1
ATOM 5777 N N . LEU A 1 766 ? 12.385 -3.987 -24.576 1.00 47.69 766 LEU A N 1
ATOM 5778 C CA . LEU A 1 766 ? 11.755 -5.278 -24.262 1.00 47.69 766 LEU A CA 1
ATOM 5779 C C . LEU A 1 766 ? 10.943 -5.720 -25.472 1.00 47.69 766 LEU A C 1
ATOM 5781 O O . LEU A 1 766 ? 9.996 -5.042 -25.866 1.00 47.69 766 LEU A O 1
ATOM 5785 N N . SER A 1 767 ? 11.310 -6.850 -26.074 1.00 49.75 767 SER A N 1
ATOM 5786 C CA . SER A 1 767 ? 10.471 -7.480 -27.092 1.00 49.75 767 SER A CA 1
ATOM 5787 C C . SER A 1 767 ? 9.168 -7.990 -26.462 1.00 49.75 767 SER A C 1
ATOM 5789 O O . SER A 1 767 ? 9.142 -8.365 -25.288 1.00 49.75 767 SER A O 1
ATOM 5791 N N . ALA A 1 768 ? 8.092 -8.091 -27.248 1.00 45.03 768 ALA A N 1
ATOM 5792 C CA . ALA A 1 768 ? 6.800 -8.607 -26.776 1.00 45.03 768 ALA A CA 1
ATOM 5793 C C . ALA A 1 768 ? 6.926 -9.982 -26.079 1.00 45.03 768 ALA A C 1
ATOM 5795 O O . ALA A 1 768 ? 6.267 -10.260 -25.079 1.00 45.03 768 ALA A O 1
ATOM 5796 N N . GLY A 1 769 ? 7.840 -10.841 -26.548 1.00 45.09 769 GLY A N 1
ATOM 5797 C CA . GLY A 1 769 ? 8.118 -12.134 -25.918 1.00 45.09 769 GLY A CA 1
ATOM 5798 C C . GLY A 1 769 ? 8.814 -12.028 -24.555 1.00 45.09 769 GLY A C 1
ATOM 5799 O O . GLY A 1 769 ? 8.533 -12.827 -23.663 1.00 45.09 769 GLY A O 1
ATOM 5800 N N . GLU A 1 770 ? 9.710 -11.059 -24.369 1.00 47.91 770 GLU A N 1
ATOM 5801 C CA . GLU A 1 770 ? 10.360 -10.789 -23.078 1.00 47.91 770 GLU A CA 1
ATOM 5802 C C . GLU A 1 770 ? 9.386 -10.148 -22.095 1.00 47.91 770 GLU A C 1
ATOM 5804 O O . GLU A 1 770 ? 9.393 -10.479 -20.912 1.00 47.91 770 GLU A O 1
ATOM 5809 N N . LEU A 1 771 ? 8.483 -9.306 -22.587 1.00 50.72 771 LEU A N 1
ATOM 5810 C CA . LEU A 1 771 ? 7.502 -8.627 -21.760 1.00 50.72 771 LEU A CA 1
ATOM 5811 C C . LEU A 1 771 ? 6.381 -9.570 -21.291 1.00 50.72 771 LEU A C 1
ATOM 5813 O O . LEU A 1 771 ? 6.004 -9.523 -20.122 1.00 50.72 771 LEU A O 1
ATOM 5817 N N . ILE A 1 772 ? 5.931 -10.513 -22.129 1.00 48.72 772 ILE A N 1
ATOM 5818 C CA . ILE A 1 772 ? 5.014 -11.598 -21.722 1.00 48.72 772 ILE A CA 1
ATOM 5819 C C . ILE A 1 772 ? 5.642 -12.471 -20.631 1.00 48.72 772 ILE A C 1
ATOM 5821 O O . ILE A 1 772 ? 4.986 -12.814 -19.647 1.00 48.72 772 ILE A O 1
ATOM 5825 N N . ARG A 1 773 ? 6.924 -12.821 -20.774 1.00 52.50 773 ARG A N 1
ATOM 5826 C CA . ARG A 1 773 ? 7.637 -13.622 -19.771 1.00 52.50 773 ARG A CA 1
ATOM 5827 C C . ARG A 1 773 ? 7.889 -12.835 -18.482 1.00 52.50 773 ARG A C 1
ATOM 5829 O O . ARG A 1 773 ? 7.732 -13.398 -17.403 1.00 52.50 773 ARG A O 1
ATOM 5836 N N . LEU A 1 774 ? 8.200 -11.539 -18.572 1.00 57.62 774 LEU A N 1
ATOM 5837 C CA . LEU A 1 774 ? 8.330 -10.647 -17.417 1.00 57.62 774 LEU A CA 1
ATOM 5838 C C . LEU A 1 774 ? 6.992 -10.473 -16.687 1.00 57.62 774 LEU A C 1
ATOM 5840 O O . LEU A 1 774 ? 6.962 -10.516 -15.461 1.00 57.62 774 LEU A O 1
ATOM 5844 N N . ARG A 1 775 ? 5.885 -10.343 -17.427 1.00 58.56 775 ARG A N 1
ATOM 5845 C CA . ARG A 1 775 ? 4.520 -10.292 -16.888 1.00 58.56 775 ARG A CA 1
ATOM 5846 C C . ARG A 1 775 ? 4.161 -11.583 -16.161 1.00 58.56 775 ARG A C 1
ATOM 5848 O O . ARG A 1 775 ? 3.778 -11.523 -14.998 1.00 58.56 775 ARG A O 1
ATOM 5855 N N . ALA A 1 776 ? 4.352 -12.736 -16.801 1.00 55.31 776 ALA A N 1
ATOM 5856 C CA . ALA A 1 776 ? 4.097 -14.035 -16.184 1.00 55.31 776 ALA A CA 1
ATOM 5857 C C . ALA A 1 776 ? 4.947 -14.232 -14.918 1.00 55.31 776 ALA A C 1
ATOM 5859 O O . ALA A 1 776 ? 4.434 -14.664 -13.888 1.00 55.31 776 ALA A O 1
ATOM 5860 N N . ALA A 1 777 ? 6.225 -13.841 -14.962 1.00 56.91 777 ALA A N 1
ATOM 5861 C CA . ALA A 1 777 ? 7.116 -13.898 -13.810 1.00 56.91 777 ALA A CA 1
ATOM 5862 C C . ALA A 1 777 ? 6.681 -12.942 -12.686 1.00 56.91 777 ALA A C 1
ATOM 5864 O O . ALA A 1 777 ? 6.698 -13.342 -11.527 1.00 56.91 777 ALA A O 1
ATOM 5865 N N . PHE A 1 778 ? 6.250 -11.715 -13.002 1.00 61.03 778 PHE A N 1
ATOM 5866 C CA . PHE A 1 778 ? 5.759 -10.728 -12.033 1.00 61.03 778 PHE A CA 1
ATOM 5867 C C . PHE A 1 778 ? 4.427 -11.148 -11.391 1.00 61.03 778 PHE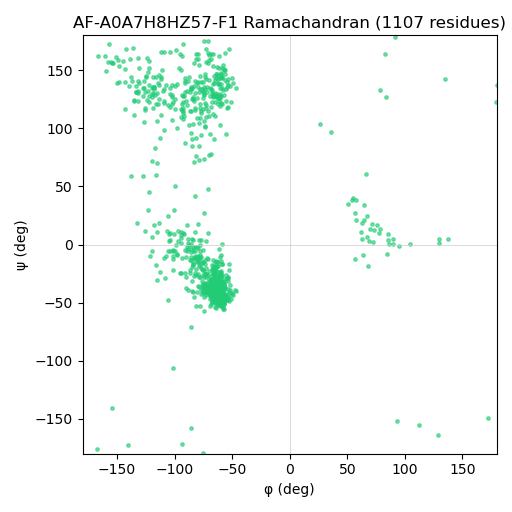 A C 1
ATOM 5869 O O . PHE A 1 778 ? 4.256 -11.027 -10.180 1.00 61.03 778 PHE A O 1
ATOM 5876 N N . GLU A 1 779 ? 3.491 -11.696 -12.165 1.00 62.78 779 GLU A N 1
ATOM 5877 C CA . GLU A 1 779 ? 2.201 -12.195 -11.668 1.00 62.78 779 GLU A CA 1
ATOM 5878 C C . GLU A 1 779 ? 2.369 -13.450 -10.801 1.00 62.78 779 GLU A C 1
ATOM 5880 O O . GLU A 1 779 ? 1.767 -13.563 -9.723 1.00 62.78 779 GLU A O 1
ATOM 5885 N N . GLN A 1 780 ? 3.236 -14.373 -11.227 1.00 61.28 780 GLN A N 1
ATOM 5886 C CA . GLN A 1 780 ? 3.606 -15.556 -10.454 1.00 61.28 780 GLN A CA 1
ATOM 5887 C C . GLN A 1 780 ? 4.323 -15.159 -9.156 1.00 61.28 780 GLN A C 1
ATOM 5889 O O . GLN A 1 780 ? 3.994 -15.674 -8.086 1.00 61.28 780 GLN A O 1
ATOM 5894 N N . ALA A 1 781 ? 5.231 -14.184 -9.230 1.00 60.22 781 ALA A N 1
ATOM 5895 C CA . ALA A 1 781 ? 5.933 -13.615 -8.088 1.00 60.22 781 ALA A CA 1
ATOM 5896 C C . ALA A 1 781 ? 4.995 -12.903 -7.105 1.00 60.22 781 ALA A C 1
ATOM 5898 O O . ALA A 1 781 ? 5.084 -13.121 -5.898 1.00 60.22 781 ALA A O 1
ATOM 5899 N N . GLY A 1 782 ? 4.045 -12.110 -7.603 1.00 60.94 782 GLY A N 1
ATOM 5900 C CA . GLY A 1 782 ? 3.031 -11.454 -6.780 1.00 60.94 782 GLY A CA 1
ATOM 5901 C C . GLY A 1 782 ? 2.092 -12.452 -6.099 1.00 60.94 782 GLY A C 1
ATOM 5902 O O . GLY A 1 782 ? 1.722 -12.266 -4.940 1.00 60.94 782 GLY A O 1
ATOM 5903 N N . THR A 1 783 ? 1.742 -13.546 -6.778 1.00 66.25 783 THR A N 1
ATOM 5904 C CA . THR A 1 783 ? 0.927 -14.629 -6.205 1.00 66.25 783 THR A CA 1
ATOM 5905 C C . THR A 1 783 ? 1.684 -15.385 -5.114 1.00 66.25 783 THR A C 1
ATOM 5907 O O . THR A 1 783 ? 1.146 -15.585 -4.025 1.00 66.25 783 THR A O 1
ATOM 5910 N N . ALA A 1 784 ? 2.949 -15.727 -5.364 1.00 62.88 784 ALA A N 1
ATOM 5911 C CA . ALA A 1 784 ? 3.827 -16.353 -4.381 1.00 62.88 784 ALA A CA 1
ATOM 5912 C C . ALA A 1 784 ? 4.081 -15.452 -3.159 1.00 62.88 784 ALA A C 1
ATOM 5914 O O . ALA A 1 784 ? 3.966 -15.911 -2.025 1.00 62.88 784 ALA A O 1
ATOM 5915 N N . GLY A 1 785 ? 4.349 -14.160 -3.368 1.00 63.22 785 GLY A N 1
ATOM 5916 C CA . GLY A 1 785 ? 4.552 -13.187 -2.292 1.00 63.22 785 GLY A CA 1
ATOM 5917 C C . GLY A 1 785 ? 3.310 -13.003 -1.414 1.00 63.22 785 GLY A C 1
ATOM 5918 O O . GLY A 1 785 ? 3.415 -13.015 -0.187 1.00 63.22 785 GLY A O 1
ATOM 5919 N N . ARG A 1 786 ? 2.112 -12.917 -2.019 1.00 71.25 786 ARG A N 1
ATOM 5920 C CA . ARG A 1 786 ? 0.841 -12.899 -1.269 1.00 71.25 786 ARG A CA 1
ATOM 5921 C C . ARG A 1 786 ? 0.659 -14.170 -0.446 1.00 71.25 786 ARG A C 1
ATOM 5923 O O . ARG A 1 786 ? 0.313 -14.084 0.727 1.00 71.25 786 ARG A O 1
ATOM 5930 N N . ARG A 1 787 ? 0.933 -15.334 -1.038 1.00 76.44 787 ARG A N 1
ATOM 5931 C CA . ARG A 1 787 ? 0.811 -16.629 -0.365 1.00 76.44 787 ARG A CA 1
ATOM 5932 C C . ARG A 1 787 ? 1.755 -16.755 0.834 1.00 76.44 787 ARG A C 1
ATOM 5934 O O . ARG A 1 787 ? 1.302 -17.162 1.899 1.00 76.44 787 ARG A O 1
ATOM 5941 N N . ILE A 1 788 ? 3.017 -16.350 0.686 1.00 71.69 788 ILE A N 1
ATOM 5942 C CA . ILE A 1 788 ? 4.007 -16.318 1.775 1.00 71.69 788 ILE A CA 1
ATOM 5943 C C . ILE A 1 788 ? 3.547 -15.417 2.914 1.00 71.69 788 ILE A C 1
ATOM 5945 O O . ILE A 1 788 ? 3.615 -15.815 4.073 1.00 71.69 788 ILE A O 1
ATOM 5949 N N . ARG A 1 789 ? 3.033 -14.225 2.596 1.00 71.06 789 ARG A N 1
ATOM 5950 C CA . ARG A 1 789 ? 2.512 -13.297 3.602 1.00 71.06 789 ARG A CA 1
ATOM 5951 C C . ARG A 1 789 ? 1.305 -13.872 4.339 1.00 71.06 789 ARG A C 1
ATOM 5953 O O . ARG A 1 789 ? 1.264 -13.808 5.565 1.00 71.06 789 ARG A O 1
ATOM 5960 N N . THR A 1 790 ? 0.338 -14.434 3.613 1.00 74.62 790 THR A N 1
ATOM 5961 C CA . THR A 1 790 ? -0.828 -15.096 4.212 1.00 74.62 790 THR A CA 1
ATOM 5962 C C . THR A 1 790 ? -0.386 -16.219 5.143 1.00 74.62 790 THR A C 1
ATOM 5964 O O . THR A 1 790 ? -0.757 -16.208 6.311 1.00 74.62 790 THR A O 1
ATOM 5967 N N . LEU A 1 791 ? 0.479 -17.119 4.668 1.00 70.81 791 LEU A N 1
ATOM 5968 C CA . LEU A 1 791 ? 0.964 -18.243 5.463 1.00 70.81 791 LEU A CA 1
ATOM 5969 C C . LEU A 1 791 ? 1.778 -17.782 6.680 1.00 70.81 791 LEU A C 1
ATOM 5971 O O . LEU A 1 791 ? 1.593 -18.298 7.771 1.00 70.81 791 LEU A O 1
ATOM 5975 N N . GLY A 1 792 ? 2.655 -16.790 6.535 1.00 70.81 792 GLY A N 1
ATOM 5976 C CA . GLY A 1 792 ? 3.408 -16.252 7.667 1.00 70.81 792 GLY A CA 1
ATOM 5977 C C . GLY A 1 792 ? 2.528 -15.590 8.722 1.00 70.81 792 GLY A C 1
ATOM 5978 O O . GLY A 1 792 ? 2.794 -15.738 9.911 1.00 70.81 792 GLY A O 1
ATOM 5979 N N . THR A 1 793 ? 1.445 -14.934 8.294 1.00 73.31 793 THR A N 1
ATOM 5980 C CA . THR A 1 793 ? 0.433 -14.375 9.202 1.00 73.31 793 THR A CA 1
ATOM 5981 C C . THR A 1 793 ? -0.321 -15.490 9.930 1.00 73.31 793 THR A C 1
ATOM 5983 O O . THR A 1 793 ? -0.486 -15.416 11.143 1.00 73.31 793 THR A O 1
ATOM 5986 N N . GLU A 1 794 ? -0.736 -16.543 9.215 1.00 73.56 794 GLU A N 1
ATOM 5987 C CA . GLU A 1 794 ? -1.365 -17.739 9.803 1.00 73.56 794 GLU A CA 1
ATOM 5988 C C . GLU A 1 794 ? -0.449 -18.428 10.826 1.00 73.56 794 GLU A C 1
ATOM 5990 O O . GLU A 1 794 ? -0.922 -18.985 11.813 1.00 73.56 794 GLU A O 1
ATOM 5995 N N . LEU A 1 795 ? 0.864 -18.368 10.598 1.00 71.50 795 LEU A N 1
ATOM 5996 C CA . LEU A 1 795 ? 1.895 -18.964 11.442 1.00 71.50 795 LEU A CA 1
ATOM 5997 C C . LEU A 1 795 ? 2.408 -18.041 12.563 1.00 71.50 795 LEU A C 1
ATOM 5999 O O . LEU A 1 795 ? 3.262 -18.464 13.339 1.00 71.50 795 LEU A O 1
ATOM 6003 N N . GLY A 1 796 ? 1.922 -16.799 12.655 1.00 73.88 796 GLY A N 1
ATOM 6004 C CA . GLY A 1 796 ? 2.343 -15.838 13.681 1.00 73.88 796 GLY A CA 1
ATOM 6005 C C . GLY A 1 796 ? 3.796 -15.358 13.561 1.00 73.88 796 GLY A C 1
ATOM 6006 O O . GLY A 1 796 ? 4.386 -14.954 14.561 1.00 73.88 796 GLY A O 1
ATOM 6007 N N . LEU A 1 797 ? 4.390 -15.410 12.365 1.00 68.19 797 LEU A N 1
ATOM 6008 C CA . LEU A 1 797 ? 5.765 -14.962 12.127 1.00 68.19 797 LEU A CA 1
ATOM 6009 C C . LEU A 1 797 ? 5.879 -13.433 12.166 1.00 68.19 797 LEU A C 1
ATOM 6011 O O . LEU A 1 797 ? 5.013 -12.721 11.656 1.00 68.19 797 LEU A O 1
ATOM 6015 N N . SER A 1 798 ? 6.983 -12.923 12.718 1.00 70.88 798 SER A N 1
ATOM 6016 C CA . SER A 1 798 ? 7.314 -11.499 12.640 1.00 70.88 798 SER A CA 1
ATOM 6017 C C . SER A 1 798 ? 7.728 -11.104 11.219 1.00 70.88 798 SER A C 1
ATOM 6019 O O . SER A 1 798 ? 8.211 -11.925 10.438 1.00 70.88 798 SER A O 1
ATOM 6021 N N . GLU A 1 799 ? 7.595 -9.822 10.877 1.00 63.75 799 GLU A N 1
ATOM 6022 C CA . GLU A 1 799 ? 8.044 -9.302 9.575 1.00 63.75 799 GLU A CA 1
ATOM 6023 C C . GLU A 1 799 ? 9.539 -9.541 9.326 1.00 63.75 799 GLU A C 1
ATOM 6025 O O . GLU A 1 799 ? 9.930 -9.780 8.190 1.00 63.75 799 GLU A O 1
ATOM 6030 N N . GLU A 1 800 ? 10.366 -9.525 10.375 1.00 59.00 800 GLU A N 1
ATOM 6031 C CA . GLU A 1 800 ? 11.804 -9.816 10.285 1.00 59.00 800 GLU A CA 1
ATOM 6032 C C . GLU A 1 800 ? 12.067 -11.288 9.947 1.00 59.00 800 GLU A C 1
ATOM 6034 O O . GLU A 1 800 ? 12.918 -11.597 9.113 1.00 59.00 800 GLU A O 1
ATOM 6039 N N . GLN A 1 801 ? 11.292 -12.204 10.532 1.00 64.56 801 GLN A N 1
ATOM 6040 C CA . GLN A 1 801 ? 11.343 -13.627 10.192 1.00 64.56 801 GLN A CA 1
ATOM 6041 C C . GLN A 1 801 ? 10.841 -13.878 8.766 1.00 64.56 801 GLN A C 1
ATOM 6043 O O . GLN A 1 801 ? 11.412 -14.691 8.040 1.00 64.56 801 GLN A O 1
ATOM 6048 N N . LEU A 1 802 ? 9.799 -13.158 8.346 1.00 69.06 802 LEU A N 1
ATOM 6049 C CA . LEU A 1 802 ? 9.237 -13.275 7.007 1.00 69.06 802 LEU A CA 1
ATOM 6050 C C . LEU A 1 802 ? 10.203 -12.753 5.935 1.00 69.06 802 LEU A C 1
ATOM 6052 O O . LEU A 1 802 ? 10.444 -13.437 4.939 1.00 69.06 802 LEU A O 1
ATOM 6056 N N . SER A 1 803 ? 10.790 -11.568 6.148 1.00 60.41 803 SER A N 1
ATOM 6057 C CA . SER A 1 803 ? 11.762 -10.977 5.223 1.00 60.41 803 SER A CA 1
ATOM 6058 C C . SER A 1 803 ? 13.014 -11.833 5.101 1.00 60.41 803 SER A C 1
ATOM 6060 O O . SER A 1 803 ? 13.498 -12.018 3.993 1.00 60.41 803 SER A O 1
ATOM 6062 N N . ALA A 1 804 ? 13.481 -12.431 6.201 1.00 63.62 804 ALA A N 1
ATOM 6063 C CA . ALA A 1 804 ? 14.623 -13.339 6.191 1.00 63.62 804 ALA A CA 1
ATOM 6064 C C . ALA A 1 804 ? 14.405 -14.557 5.280 1.00 63.62 804 ALA A C 1
ATOM 6066 O O . ALA A 1 804 ? 15.247 -14.865 4.437 1.00 63.62 804 ALA A O 1
ATOM 6067 N N . VAL A 1 805 ? 13.242 -15.209 5.384 1.00 69.06 805 VAL A N 1
ATOM 6068 C CA . VAL A 1 805 ? 12.891 -16.347 4.519 1.00 69.06 805 VAL A CA 1
ATOM 6069 C C . VAL A 1 805 ? 12.804 -15.918 3.049 1.00 69.06 805 VAL A C 1
ATOM 6071 O O . VAL A 1 805 ? 13.275 -16.636 2.166 1.00 69.06 805 VAL A O 1
ATOM 6074 N N . VAL A 1 806 ? 12.224 -14.747 2.768 1.00 70.00 806 VAL A N 1
ATOM 6075 C CA . VAL A 1 806 ? 12.108 -14.211 1.401 1.00 70.00 806 VAL A CA 1
ATOM 6076 C C . VAL A 1 806 ? 13.470 -13.804 0.826 1.00 70.00 806 VAL A C 1
ATOM 6078 O O . VAL A 1 806 ? 13.740 -14.056 -0.350 1.00 70.00 806 VAL A O 1
ATOM 6081 N N . ASP A 1 807 ? 14.352 -13.231 1.643 1.00 65.38 807 ASP A N 1
ATOM 6082 C CA . ASP A 1 807 ? 15.733 -12.929 1.268 1.00 65.38 807 ASP A CA 1
ATOM 6083 C C . ASP A 1 807 ? 16.502 -14.210 0.940 1.00 65.38 807 ASP A C 1
ATOM 6085 O O . ASP A 1 807 ? 17.174 -14.277 -0.092 1.00 65.38 807 ASP A O 1
ATOM 6089 N N . SER A 1 808 ? 16.318 -15.260 1.743 1.00 63.88 808 SER A N 1
ATOM 6090 C CA . SER A 1 808 ? 16.878 -16.587 1.484 1.00 63.88 808 SER A CA 1
ATOM 6091 C C . SER A 1 808 ? 16.325 -17.218 0.214 1.00 63.88 808 SER A C 1
ATOM 6093 O O . SER A 1 808 ? 17.083 -17.832 -0.530 1.00 63.88 808 SER A O 1
ATOM 6095 N N . TRP A 1 809 ? 15.044 -17.032 -0.106 1.00 72.75 809 TRP A N 1
ATOM 6096 C CA . TRP A 1 809 ? 14.510 -17.489 -1.390 1.00 72.75 809 TRP A CA 1
ATOM 6097 C C . TRP A 1 809 ? 15.125 -16.725 -2.569 1.00 72.75 809 TRP A C 1
ATOM 6099 O O . TRP A 1 809 ? 15.517 -17.328 -3.569 1.00 72.75 809 TRP A O 1
ATOM 6109 N N . GLY A 1 810 ? 15.294 -15.407 -2.443 1.00 60.97 810 GLY A N 1
ATOM 6110 C CA . GLY A 1 810 ? 16.008 -14.616 -3.444 1.00 60.97 810 GLY A CA 1
ATOM 6111 C C . GLY A 1 810 ? 17.457 -15.067 -3.640 1.00 60.97 810 GLY A C 1
ATOM 6112 O O . GLY A 1 810 ? 17.941 -15.081 -4.770 1.00 60.97 810 GLY A O 1
ATOM 6113 N N . ALA A 1 811 ? 18.126 -15.488 -2.565 1.00 56.69 811 ALA A N 1
ATOM 6114 C CA . ALA A 1 811 ? 19.477 -16.045 -2.606 1.00 56.69 811 ALA A CA 1
ATOM 6115 C C . ALA A 1 811 ? 19.533 -17.491 -3.142 1.00 56.69 811 ALA A C 1
ATOM 6117 O O . ALA A 1 811 ? 20.573 -17.911 -3.652 1.00 56.69 811 ALA A O 1
ATOM 6118 N N . ASN A 1 812 ? 18.421 -18.232 -3.078 1.00 56.06 812 ASN A N 1
ATOM 6119 C CA . ASN A 1 812 ? 18.292 -19.622 -3.515 1.00 56.06 812 ASN A CA 1
ATOM 6120 C C . ASN A 1 812 ? 17.227 -19.759 -4.620 1.00 56.06 812 ASN A C 1
ATOM 6122 O O . ASN A 1 812 ? 16.159 -20.335 -4.397 1.00 56.06 812 ASN A O 1
ATOM 6126 N N . PRO A 1 813 ? 17.511 -19.278 -5.847 1.00 59.62 813 PRO A N 1
ATOM 6127 C CA . PRO A 1 813 ? 16.549 -19.241 -6.952 1.00 59.62 813 PRO A CA 1
ATOM 6128 C C . PRO A 1 813 ? 15.968 -20.602 -7.363 1.00 59.62 813 PRO A C 1
ATOM 6130 O O . PRO A 1 813 ? 14.971 -20.639 -8.080 1.00 59.62 813 PRO A O 1
ATOM 6133 N N . ALA A 1 814 ? 16.606 -21.705 -6.961 1.00 59.94 814 ALA A N 1
ATOM 6134 C CA . ALA A 1 814 ? 16.160 -23.063 -7.250 1.00 59.94 814 ALA A CA 1
ATOM 6135 C C . ALA A 1 814 ? 15.041 -23.553 -6.316 1.00 59.94 814 ALA A C 1
ATOM 6137 O O . ALA A 1 814 ? 14.408 -24.556 -6.633 1.00 59.94 814 ALA A O 1
ATOM 6138 N N . TRP A 1 815 ? 14.794 -22.873 -5.190 1.00 67.94 815 TRP A N 1
ATOM 6139 C CA . TRP A 1 815 ? 13.718 -23.255 -4.281 1.00 67.94 815 TRP A CA 1
ATOM 6140 C C . TRP A 1 815 ? 12.350 -23.011 -4.914 1.00 67.94 815 TRP A C 1
ATOM 6142 O O . TRP A 1 815 ? 12.058 -21.948 -5.471 1.00 67.94 815 TRP A O 1
ATOM 6152 N N . THR A 1 816 ? 11.490 -24.006 -4.779 1.00 76.00 816 THR A N 1
ATOM 6153 C CA . THR A 1 816 ? 10.075 -23.950 -5.120 1.00 76.00 816 THR A CA 1
ATOM 6154 C C . THR A 1 816 ? 9.279 -23.250 -4.019 1.00 76.00 816 THR A C 1
ATOM 6156 O O . THR A 1 816 ? 9.684 -23.200 -2.858 1.00 76.00 816 THR A O 1
ATOM 6159 N N . LEU A 1 817 ? 8.084 -22.754 -4.357 1.00 74.06 817 LEU A N 1
ATOM 6160 C CA . LEU A 1 817 ? 7.185 -22.151 -3.367 1.00 74.06 817 LEU A CA 1
ATOM 6161 C C . LEU A 1 817 ? 6.864 -23.121 -2.214 1.00 74.06 817 LEU A C 1
ATOM 6163 O O . LEU A 1 817 ? 6.833 -22.704 -1.064 1.00 74.06 817 LEU A O 1
ATOM 6167 N N . ALA A 1 818 ? 6.691 -24.416 -2.496 1.00 74.12 818 ALA A N 1
ATOM 6168 C CA . ALA A 1 818 ? 6.413 -25.428 -1.474 1.00 74.12 818 ALA A CA 1
ATOM 6169 C C . ALA A 1 818 ? 7.572 -25.591 -0.471 1.00 74.12 818 ALA A C 1
ATOM 6171 O O . ALA A 1 818 ? 7.344 -25.714 0.731 1.00 74.12 818 ALA A O 1
ATOM 6172 N N . GLU A 1 819 ? 8.817 -25.538 -0.947 1.00 74.25 819 GLU A N 1
ATOM 6173 C CA . GLU A 1 819 ? 10.016 -25.590 -0.102 1.00 74.25 819 GLU A CA 1
ATOM 6174 C C . GLU A 1 819 ? 10.166 -24.339 0.776 1.00 74.25 819 GLU A C 1
ATOM 6176 O O . GLU A 1 819 ? 10.664 -24.427 1.901 1.00 74.25 819 GLU A O 1
ATOM 6181 N N . VAL A 1 820 ? 9.710 -23.184 0.290 1.00 77.44 820 VAL A N 1
ATOM 6182 C CA . VAL A 1 820 ? 9.680 -21.925 1.050 1.00 77.44 820 VAL A CA 1
ATOM 6183 C C . VAL A 1 820 ? 8.554 -21.935 2.087 1.00 77.44 820 VAL A C 1
ATOM 6185 O O . VAL A 1 820 ? 8.769 -21.551 3.234 1.00 77.44 820 VAL A O 1
ATOM 6188 N N . GLU A 1 821 ? 7.373 -22.449 1.735 1.00 84.81 821 GLU A N 1
ATOM 6189 C CA . GLU A 1 821 ? 6.273 -22.661 2.684 1.00 84.81 821 GLU A CA 1
ATOM 6190 C C . GLU A 1 821 ? 6.663 -23.634 3.808 1.00 84.81 821 GLU A C 1
ATOM 6192 O O . GLU A 1 821 ? 6.344 -23.393 4.974 1.00 84.81 821 GLU A O 1
ATOM 6197 N N . GLY A 1 822 ? 7.394 -24.707 3.485 1.00 75.69 822 GLY A N 1
ATOM 6198 C CA . GLY A 1 822 ? 7.948 -25.632 4.477 1.00 75.69 822 GLY A CA 1
ATOM 6199 C C . GLY A 1 822 ? 8.907 -24.945 5.453 1.00 75.69 822 GLY A C 1
ATOM 6200 O O . GLY A 1 822 ? 8.852 -25.196 6.657 1.00 75.69 822 GLY A O 1
ATOM 6201 N N . ARG A 1 823 ? 9.724 -24.008 4.960 1.00 78.12 823 ARG A N 1
ATOM 6202 C CA . ARG A 1 823 ? 10.640 -23.212 5.791 1.00 78.12 823 ARG A CA 1
ATOM 6203 C C . ARG A 1 823 ? 9.911 -22.222 6.687 1.00 78.12 823 ARG A C 1
ATOM 6205 O O . ARG A 1 823 ? 10.243 -22.146 7.863 1.00 78.12 823 ARG A O 1
ATOM 6212 N N . LEU A 1 824 ? 8.874 -21.540 6.194 1.00 75.38 824 LEU A N 1
ATOM 6213 C CA . LEU A 1 824 ? 8.021 -20.685 7.035 1.00 75.38 824 LEU A CA 1
ATOM 6214 C C . LEU A 1 824 ? 7.441 -21.474 8.214 1.00 75.38 824 LEU A C 1
ATOM 6216 O O . LEU A 1 824 ? 7.503 -21.023 9.356 1.00 75.38 824 LEU A O 1
ATOM 6220 N N . ARG A 1 825 ? 6.945 -22.690 7.957 1.00 82.62 825 ARG A N 1
ATOM 6221 C CA . ARG A 1 825 ? 6.432 -23.583 9.008 1.00 82.62 825 ARG A CA 1
ATOM 6222 C C . ARG A 1 825 ? 7.523 -23.997 9.994 1.00 82.62 825 ARG A C 1
ATOM 6224 O O . ARG A 1 825 ? 7.275 -23.986 11.194 1.00 82.62 825 ARG A O 1
ATOM 6231 N N . ALA A 1 826 ? 8.730 -24.298 9.517 1.00 67.69 826 ALA A N 1
ATOM 6232 C CA . ALA A 1 826 ? 9.861 -24.621 10.384 1.00 67.69 826 ALA A CA 1
ATOM 6233 C C . ALA A 1 826 ? 10.247 -23.439 11.298 1.00 67.69 826 ALA A C 1
ATOM 6235 O O . ALA A 1 826 ? 10.397 -23.625 12.508 1.00 67.69 826 ALA A O 1
ATOM 6236 N N . VAL A 1 827 ? 10.320 -22.217 10.758 1.00 65.69 827 VAL A N 1
ATOM 6237 C CA . VAL A 1 827 ? 10.590 -20.996 11.541 1.00 65.69 827 VAL A CA 1
ATOM 6238 C C . VAL A 1 827 ? 9.513 -20.775 12.603 1.00 65.69 827 VAL A C 1
ATOM 6240 O O . VAL A 1 827 ? 9.842 -20.476 13.749 1.00 65.69 827 VAL A O 1
ATOM 6243 N N . ALA A 1 828 ? 8.243 -21.004 12.261 1.00 69.06 828 ALA A N 1
ATOM 6244 C CA . ALA A 1 828 ? 7.116 -20.856 13.183 1.00 69.06 828 ALA A CA 1
ATOM 6245 C C . ALA A 1 828 ? 7.161 -21.849 14.353 1.00 69.06 828 ALA A C 1
ATOM 6247 O O . ALA A 1 828 ? 6.721 -21.539 15.455 1.00 69.06 828 ALA A O 1
ATOM 6248 N N . THR A 1 829 ? 7.755 -23.027 14.143 1.00 67.38 829 THR A N 1
ATOM 6249 C CA . THR A 1 829 ? 8.000 -24.021 15.203 1.00 67.38 829 THR A CA 1
ATOM 6250 C C . THR A 1 829 ? 9.265 -23.750 16.030 1.00 67.38 829 THR A C 1
ATOM 6252 O O . THR A 1 829 ? 9.696 -24.610 16.793 1.00 67.38 829 THR A O 1
ATOM 6255 N N . GLY A 1 830 ? 9.882 -22.571 15.888 1.00 53.47 830 GLY A N 1
ATOM 6256 C CA . GLY A 1 830 ? 11.084 -22.170 16.626 1.00 53.47 830 GLY A CA 1
ATOM 6257 C C . GLY A 1 830 ? 12.402 -22.539 15.940 1.00 53.47 830 GLY A C 1
ATOM 6258 O O . GLY A 1 830 ? 13.470 -22.207 16.453 1.00 53.47 830 GLY A O 1
ATOM 6259 N N . ASN A 1 831 ? 12.372 -23.165 14.757 1.00 56.81 831 ASN A N 1
ATOM 6260 C CA . ASN A 1 831 ? 13.576 -23.420 13.968 1.00 56.81 831 ASN A CA 1
ATOM 6261 C C . ASN A 1 831 ? 13.947 -22.179 13.142 1.00 56.81 831 ASN A C 1
ATOM 6263 O O . ASN A 1 831 ? 13.825 -22.153 11.916 1.00 56.81 831 ASN A O 1
ATOM 6267 N N . VAL A 1 832 ? 14.416 -21.133 13.830 1.00 48.75 832 VAL A N 1
ATOM 6268 C CA . VAL A 1 832 ? 14.784 -19.833 13.234 1.00 48.75 832 VAL A CA 1
ATOM 6269 C C . VAL A 1 832 ? 15.886 -19.962 12.165 1.00 48.75 832 VAL A C 1
ATOM 6271 O O . VAL A 1 832 ? 16.055 -19.071 11.338 1.00 48.75 832 VAL A O 1
ATOM 6274 N N . ARG A 1 833 ? 16.602 -21.097 12.133 1.00 48.38 833 ARG A N 1
ATOM 6275 C CA . ARG A 1 833 ? 17.668 -21.420 11.167 1.00 48.38 833 ARG A CA 1
ATOM 6276 C C . ARG A 1 833 ? 17.135 -21.667 9.756 1.00 48.38 833 ARG A C 1
ATOM 6278 O O . ARG A 1 833 ? 17.808 -21.328 8.788 1.00 48.38 833 ARG A O 1
ATOM 6285 N N . ALA A 1 834 ? 15.901 -22.162 9.634 1.00 48.97 834 ALA A N 1
ATOM 6286 C CA . ALA A 1 834 ? 15.249 -22.391 8.343 1.00 48.97 834 ALA A CA 1
ATOM 6287 C C . ALA A 1 834 ? 15.009 -21.093 7.540 1.00 48.97 834 ALA A C 1
ATOM 6289 O O . ALA A 1 834 ? 14.744 -21.153 6.340 1.00 48.97 834 ALA A O 1
ATOM 6290 N N . ALA A 1 835 ? 15.130 -19.922 8.180 1.00 40.72 835 ALA A N 1
ATOM 6291 C CA . ALA A 1 835 ? 15.011 -18.623 7.529 1.00 40.72 835 ALA A CA 1
ATOM 6292 C C . ALA A 1 835 ? 16.263 -18.172 6.758 1.00 40.72 835 ALA A C 1
ATOM 6294 O O . ALA A 1 835 ? 16.154 -17.196 6.023 1.00 40.72 835 ALA A O 1
ATOM 6295 N N . TYR A 1 836 ? 17.424 -18.836 6.892 1.00 47.28 836 TYR A N 1
ATOM 6296 C CA . TYR A 1 836 ? 18.727 -18.264 6.491 1.00 47.28 836 TYR A CA 1
ATOM 6297 C C . TYR A 1 836 ? 19.648 -19.180 5.652 1.00 47.28 836 TYR A C 1
ATOM 6299 O O . TYR A 1 836 ? 20.849 -18.922 5.558 1.00 47.28 836 TYR A O 1
ATOM 6307 N N . GLU A 1 837 ? 19.138 -20.240 5.019 1.00 46.25 837 GLU A N 1
ATOM 6308 C CA . GLU A 1 837 ? 19.970 -21.216 4.287 1.00 46.25 837 GLU A CA 1
ATOM 6309 C C . GLU A 1 837 ? 20.492 -20.690 2.930 1.00 46.25 837 GLU A C 1
ATOM 6311 O O . GLU A 1 837 ? 20.041 -21.115 1.873 1.00 46.25 837 GLU A O 1
ATOM 6316 N N . SER A 1 838 ? 21.476 -19.788 2.919 1.00 40.94 838 SER A N 1
ATOM 6317 C CA . SER A 1 838 ? 22.431 -19.684 1.801 1.00 40.94 838 SER A CA 1
ATOM 6318 C C . SER A 1 838 ? 23.461 -20.815 1.925 1.00 40.94 838 SER A C 1
ATOM 6320 O O . SER A 1 838 ? 23.928 -21.107 3.022 1.00 40.94 838 SER A O 1
ATOM 6322 N N . VAL A 1 839 ? 23.867 -21.446 0.820 1.00 44.06 839 VAL A N 1
ATOM 6323 C CA . VAL A 1 839 ? 24.881 -22.524 0.831 1.00 44.06 839 VAL A CA 1
ATOM 6324 C C . VAL A 1 839 ? 26.275 -22.018 1.264 1.00 44.06 839 VAL A C 1
ATOM 6326 O O . VAL A 1 839 ? 27.044 -22.792 1.827 1.00 44.06 839 VAL A O 1
ATOM 6329 N N . LEU A 1 840 ? 26.568 -20.713 1.129 1.00 42.88 840 LEU A N 1
ATOM 6330 C CA . LEU A 1 840 ? 27.754 -20.082 1.740 1.00 42.88 840 LEU A CA 1
ATOM 6331 C C . LEU A 1 840 ? 27.580 -19.762 3.243 1.00 42.88 840 LEU A C 1
ATOM 6333 O O . LEU A 1 840 ? 28.544 -19.418 3.918 1.00 42.88 840 LEU A O 1
ATOM 6337 N N . ALA A 1 841 ? 26.359 -19.886 3.773 1.00 47.09 841 ALA A N 1
ATOM 6338 C CA . ALA A 1 841 ? 26.017 -19.636 5.173 1.00 47.09 841 ALA A CA 1
ATOM 6339 C C . ALA A 1 841 ? 25.864 -20.915 6.015 1.00 47.09 841 ALA A C 1
ATOM 6341 O O . ALA A 1 841 ? 25.705 -20.807 7.228 1.00 47.09 841 ALA A O 1
ATOM 6342 N N . ASN A 1 842 ? 25.931 -22.109 5.413 1.00 53.38 842 ASN A N 1
ATOM 6343 C CA . ASN A 1 842 ? 25.896 -23.367 6.158 1.00 53.38 842 ASN A CA 1
ATOM 6344 C C . ASN A 1 842 ? 27.263 -23.623 6.809 1.00 53.38 842 ASN A C 1
ATOM 6346 O O . ASN A 1 842 ? 28.169 -24.160 6.167 1.00 53.38 842 ASN A O 1
ATOM 6350 N N . ARG A 1 843 ? 27.403 -23.204 8.072 1.00 63.66 843 ARG A N 1
ATOM 6351 C CA . ARG A 1 843 ? 28.617 -23.350 8.885 1.00 63.66 843 ARG A CA 1
ATOM 6352 C C . ARG A 1 843 ? 28.328 -24.273 10.067 1.00 63.66 843 ARG A C 1
ATOM 6354 O O . ARG A 1 843 ? 28.237 -23.808 11.203 1.00 63.66 843 ARG A O 1
ATOM 6361 N N . PRO A 1 844 ? 28.128 -25.583 9.827 1.00 57.84 844 PRO A N 1
ATOM 6362 C CA . PRO A 1 844 ? 27.647 -26.514 10.843 1.00 57.84 844 PRO A CA 1
ATOM 6363 C C . PRO A 1 844 ? 28.561 -26.605 12.072 1.00 57.84 844 PRO A C 1
ATOM 6365 O O . PRO A 1 844 ? 28.092 -27.011 13.138 1.00 57.84 844 PRO A O 1
ATOM 6368 N N . VAL A 1 845 ? 29.846 -26.260 11.945 1.00 60.97 845 VAL A N 1
ATOM 6369 C CA . VAL A 1 845 ? 30.785 -26.216 13.071 1.00 60.97 845 VAL A CA 1
ATOM 6370 C C . VAL A 1 845 ? 30.566 -24.939 13.882 1.00 60.97 845 VAL A C 1
ATOM 6372 O O . VAL A 1 845 ? 30.287 -25.039 15.077 1.00 60.97 845 VAL A O 1
ATOM 6375 N N . LEU A 1 846 ? 30.580 -23.760 13.245 1.00 66.69 846 LEU A N 1
ATOM 6376 C CA . LEU A 1 846 ? 30.287 -22.483 13.913 1.00 66.69 846 LEU A CA 1
ATOM 6377 C C . LEU A 1 846 ? 28.885 -22.460 14.548 1.00 66.69 846 LEU A C 1
ATOM 6379 O O . LEU A 1 846 ? 28.718 -21.995 15.675 1.00 66.69 846 LEU A O 1
ATOM 6383 N N . ASP A 1 847 ? 27.889 -23.017 13.861 1.00 62.25 847 ASP A N 1
ATOM 6384 C CA . ASP A 1 847 ? 26.511 -23.123 14.339 1.00 62.25 847 ASP A CA 1
ATOM 6385 C C . ASP A 1 847 ? 26.412 -24.036 15.565 1.00 62.25 847 ASP A C 1
ATOM 6387 O O . ASP A 1 847 ? 25.672 -23.745 16.510 1.00 62.25 847 ASP A O 1
ATOM 6391 N N . ARG A 1 848 ? 27.171 -25.139 15.590 1.00 64.44 848 ARG A N 1
ATOM 6392 C CA . ARG A 1 848 ? 27.245 -26.037 16.750 1.00 64.44 848 ARG A CA 1
ATOM 6393 C C . ARG A 1 848 ? 27.925 -25.355 17.934 1.00 64.44 848 ARG A C 1
ATOM 6395 O O . ARG A 1 848 ? 27.439 -25.492 19.057 1.00 64.44 848 ARG A O 1
ATOM 6402 N N . GLU A 1 849 ? 29.000 -24.605 17.699 1.00 68.25 849 GLU A N 1
ATOM 6403 C CA . GLU A 1 849 ? 29.682 -23.830 18.741 1.00 68.25 849 GLU A CA 1
ATOM 6404 C C . GLU A 1 849 ? 28.766 -22.755 19.342 1.00 68.25 849 GLU A C 1
ATOM 6406 O O . GLU A 1 849 ? 28.604 -22.713 20.562 1.00 68.25 849 GLU A O 1
ATOM 6411 N N . LEU A 1 850 ? 28.092 -21.955 18.504 1.00 68.00 850 LEU A N 1
ATOM 6412 C CA . LEU A 1 850 ? 27.116 -20.949 18.942 1.00 68.00 850 LEU A CA 1
ATOM 6413 C C . LEU A 1 850 ? 25.979 -21.580 19.752 1.00 68.00 850 LEU A C 1
ATOM 6415 O O . LEU A 1 850 ? 25.689 -21.115 20.851 1.00 68.00 850 LEU A O 1
ATOM 6419 N N . SER A 1 851 ? 25.405 -22.688 19.269 1.00 62.81 851 SER A N 1
ATOM 6420 C CA . SER A 1 851 ? 24.336 -23.421 19.973 1.00 62.81 851 SER A CA 1
ATOM 6421 C C . SER A 1 851 ? 24.777 -23.908 21.352 1.00 62.81 851 SER A C 1
ATOM 6423 O O . SER A 1 851 ? 24.014 -23.871 22.313 1.00 62.81 851 SER A O 1
ATOM 6425 N N . THR A 1 852 ? 26.018 -24.387 21.451 1.00 72.50 852 THR A N 1
ATOM 6426 C CA . THR A 1 852 ? 26.573 -24.915 22.701 1.00 72.50 852 THR A CA 1
ATOM 6427 C C . THR A 1 852 ? 26.788 -23.792 23.717 1.00 72.50 852 THR A C 1
ATOM 6429 O O . THR A 1 852 ? 26.537 -23.973 24.907 1.00 72.50 852 THR A O 1
ATOM 6432 N N . VAL A 1 853 ? 27.231 -22.611 23.273 1.00 69.00 853 VAL A N 1
ATOM 6433 C CA . VAL A 1 853 ? 27.362 -21.429 24.140 1.00 69.00 853 VAL A CA 1
ATOM 6434 C C . VAL A 1 853 ? 25.983 -20.897 24.547 1.00 69.00 853 VAL A C 1
ATOM 6436 O O . VAL A 1 853 ? 25.764 -20.652 25.729 1.00 69.00 853 VAL A O 1
ATOM 6439 N N . GLU A 1 854 ? 25.032 -20.810 23.614 1.00 70.44 854 GLU A N 1
ATOM 6440 C CA . GLU A 1 854 ? 23.653 -20.366 23.864 1.00 70.44 854 GLU A CA 1
ATOM 6441 C C . GLU A 1 854 ? 22.955 -21.227 24.921 1.00 70.44 854 GLU A C 1
ATOM 6443 O O . GLU A 1 854 ? 22.393 -20.707 25.882 1.00 70.44 854 GLU A O 1
ATOM 6448 N N . GLN A 1 855 ? 23.051 -22.554 24.793 1.00 74.50 855 GLN A N 1
ATOM 6449 C CA . GLN A 1 855 ? 22.479 -23.492 25.758 1.00 74.50 855 GLN A CA 1
ATOM 6450 C C . GLN A 1 855 ? 23.113 -23.351 27.145 1.00 74.50 855 GLN A C 1
ATOM 6452 O O . GLN A 1 855 ? 22.403 -23.435 28.145 1.00 74.50 855 GLN A O 1
ATOM 6457 N N . ARG A 1 856 ? 24.426 -23.098 27.231 1.00 74.25 856 ARG A N 1
ATOM 6458 C CA . ARG A 1 856 ? 25.110 -22.863 28.515 1.00 74.25 856 ARG A CA 1
ATOM 6459 C C . ARG A 1 856 ? 24.703 -21.537 29.157 1.00 74.25 856 ARG A C 1
ATOM 6461 O O . ARG A 1 856 ? 24.505 -21.502 30.369 1.00 74.25 856 ARG A O 1
ATOM 6468 N N . ILE A 1 857 ? 24.510 -20.483 28.361 1.00 73.00 857 ILE A N 1
ATOM 6469 C CA . ILE A 1 857 ? 23.979 -19.195 28.833 1.00 73.00 857 ILE A CA 1
ATOM 6470 C C . ILE A 1 857 ? 22.531 -19.358 29.318 1.00 73.00 857 ILE A C 1
ATOM 6472 O O . ILE A 1 857 ? 22.203 -18.896 30.407 1.00 73.00 857 ILE A O 1
ATOM 6476 N N . ALA A 1 858 ? 21.681 -20.050 28.555 1.00 68.44 858 ALA A N 1
ATOM 6477 C CA . ALA A 1 858 ? 20.273 -20.270 28.892 1.00 68.44 858 ALA A CA 1
ATOM 6478 C C . ALA A 1 858 ? 20.075 -21.191 30.111 1.00 68.44 858 ALA A C 1
ATOM 6480 O O . ALA A 1 858 ? 19.121 -21.021 30.866 1.00 68.44 858 ALA A O 1
ATOM 6481 N N . ALA A 1 859 ? 20.977 -22.154 30.324 1.00 71.44 859 ALA A N 1
ATOM 6482 C CA . ALA A 1 859 ? 20.954 -23.051 31.479 1.00 71.44 859 ALA A CA 1
ATOM 6483 C C . ALA A 1 859 ? 21.483 -22.402 32.773 1.00 71.44 859 ALA A C 1
ATOM 6485 O O . ALA A 1 859 ? 21.314 -22.966 33.857 1.00 71.44 859 ALA A O 1
ATOM 6486 N N . ALA A 1 860 ? 22.114 -21.227 32.695 1.00 72.81 860 ALA A N 1
ATOM 6487 C CA . ALA A 1 860 ? 22.555 -20.502 33.876 1.00 72.81 860 ALA A CA 1
ATOM 6488 C C . ALA A 1 860 ? 21.335 -19.889 34.585 1.00 72.81 860 ALA A C 1
ATOM 6490 O O . ALA A 1 860 ? 20.818 -18.851 34.181 1.00 72.81 860 ALA A O 1
ATOM 6491 N N . ALA A 1 861 ? 20.879 -20.516 35.674 1.00 47.12 861 ALA A N 1
ATOM 6492 C CA . ALA A 1 861 ? 19.794 -20.025 36.536 1.00 47.12 861 ALA A CA 1
ATOM 6493 C C . ALA A 1 861 ? 20.213 -18.788 37.376 1.00 47.12 861 ALA A C 1
ATOM 6495 O O . ALA A 1 861 ? 20.034 -18.751 38.593 1.00 47.12 861 ALA A O 1
ATOM 6496 N N . GLY A 1 862 ? 20.838 -17.791 36.739 1.00 71.62 862 GLY A N 1
ATOM 6497 C CA . GLY A 1 862 ? 21.464 -16.626 37.363 1.00 71.62 862 GLY A CA 1
ATOM 6498 C C . GLY A 1 862 ? 22.255 -15.767 36.362 1.00 71.62 862 GLY A C 1
ATOM 6499 O O . GLY A 1 862 ? 21.904 -15.687 35.189 1.00 71.62 862 GLY A O 1
ATOM 6500 N N . ARG A 1 863 ? 23.328 -15.096 36.819 1.00 63.78 863 ARG A N 1
ATOM 6501 C CA . ARG A 1 863 ? 24.226 -14.324 35.933 1.00 63.78 863 ARG A CA 1
ATOM 6502 C C . ARG A 1 863 ? 25.035 -15.277 35.033 1.00 63.78 863 ARG A C 1
ATOM 6504 O O . ARG A 1 863 ? 25.686 -16.166 35.582 1.00 63.78 863 ARG A O 1
ATOM 6511 N N . PRO A 1 864 ? 25.048 -15.080 33.701 1.00 71.94 864 PRO A N 1
ATOM 6512 C CA . PRO A 1 864 ? 25.849 -15.895 32.793 1.00 71.94 864 PRO A CA 1
ATOM 6513 C C . PRO A 1 864 ? 27.342 -15.812 33.129 1.00 71.94 864 PRO A C 1
ATOM 6515 O O . PRO A 1 864 ? 27.830 -14.766 33.568 1.00 71.94 864 PRO A O 1
ATOM 6518 N N . ASN A 1 865 ? 28.075 -16.902 32.901 1.00 82.25 865 ASN A N 1
ATOM 6519 C CA . ASN A 1 865 ? 29.526 -16.925 33.060 1.00 82.25 865 ASN A CA 1
ATOM 6520 C C . ASN A 1 865 ? 30.171 -15.899 32.101 1.00 82.25 865 ASN A C 1
ATOM 6522 O O . ASN A 1 865 ? 29.931 -15.979 30.894 1.00 82.25 865 ASN A O 1
ATOM 6526 N N . PRO A 1 866 ? 31.014 -14.966 32.589 1.00 76.69 866 PRO A N 1
ATOM 6527 C CA . PRO A 1 866 ? 31.703 -13.996 31.737 1.00 76.69 866 PRO A CA 1
ATOM 6528 C C . PRO A 1 866 ? 32.498 -14.627 30.587 1.00 76.69 866 PRO A C 1
ATOM 6530 O O . PRO A 1 866 ? 32.588 -14.030 29.520 1.00 76.69 866 PRO A O 1
ATOM 6533 N N . ALA A 1 867 ? 33.034 -15.839 30.771 1.00 71.69 867 ALA A N 1
ATOM 6534 C CA . ALA A 1 867 ? 33.737 -16.560 29.711 1.00 71.69 867 ALA A CA 1
ATOM 6535 C C . ALA A 1 867 ? 32.793 -17.036 28.591 1.00 71.69 867 ALA A C 1
ATOM 6537 O O . ALA A 1 867 ? 33.168 -16.999 27.422 1.00 71.69 867 ALA A O 1
ATOM 6538 N N . ASP A 1 868 ? 31.561 -17.436 28.929 1.00 74.69 868 ASP A N 1
ATOM 6539 C CA . ASP A 1 868 ? 30.556 -17.837 27.938 1.00 74.69 868 ASP A CA 1
ATOM 6540 C C . ASP A 1 868 ? 30.006 -16.617 27.183 1.00 74.69 868 ASP A C 1
ATOM 6542 O O . ASP A 1 868 ? 29.805 -16.698 25.975 1.00 74.69 868 ASP A O 1
ATOM 6546 N N . LEU A 1 869 ? 29.852 -15.468 27.855 1.00 67.75 869 LEU A N 1
ATOM 6547 C CA . LEU A 1 869 ? 29.503 -14.197 27.205 1.00 67.75 869 LEU A CA 1
ATOM 6548 C C . LEU A 1 869 ? 30.615 -13.707 26.267 1.00 67.75 869 LEU A C 1
ATOM 6550 O O . LEU A 1 869 ? 30.343 -13.381 25.118 1.00 67.75 869 LEU A O 1
ATOM 6554 N N . ALA A 1 870 ? 31.875 -13.731 26.712 1.00 71.25 870 ALA A N 1
ATOM 6555 C CA . ALA A 1 870 ? 33.010 -13.364 25.866 1.00 71.25 870 ALA A CA 1
ATOM 6556 C C . ALA A 1 870 ? 33.131 -14.285 24.641 1.00 71.25 870 ALA A C 1
ATOM 6558 O O . ALA A 1 870 ? 33.386 -13.817 23.532 1.00 71.25 870 ALA A O 1
ATOM 6559 N N . ARG A 1 871 ? 32.891 -15.592 24.821 1.00 75.19 871 ARG A N 1
ATOM 6560 C CA . ARG A 1 871 ? 32.872 -16.558 23.717 1.00 75.19 871 ARG A CA 1
ATOM 6561 C C . ARG A 1 871 ? 31.683 -16.333 22.778 1.00 75.19 871 ARG A C 1
ATOM 6563 O O . ARG A 1 871 ? 31.840 -16.463 21.569 1.00 75.19 871 ARG A O 1
ATOM 6570 N N . TRP A 1 872 ? 30.510 -15.982 23.303 1.00 68.25 872 TRP A N 1
ATOM 6571 C CA . TRP A 1 872 ? 29.341 -15.613 22.499 1.00 68.25 872 TRP A CA 1
ATOM 6572 C C . TRP A 1 872 ? 29.617 -14.383 21.629 1.00 68.25 872 TRP A C 1
ATOM 6574 O O . TRP A 1 872 ? 29.354 -14.411 20.424 1.00 68.25 872 TRP A O 1
ATOM 6584 N N . ASP A 1 873 ? 30.202 -13.337 22.212 1.00 66.44 873 ASP A N 1
ATOM 6585 C CA . ASP A 1 873 ? 30.571 -12.114 21.498 1.00 66.44 873 ASP A CA 1
ATOM 6586 C C . ASP A 1 873 ? 31.623 -12.395 20.415 1.00 66.44 873 ASP A C 1
ATOM 6588 O O . ASP A 1 873 ? 31.493 -11.926 19.283 1.00 66.44 873 ASP A O 1
ATOM 6592 N N . GLU A 1 874 ? 32.624 -13.230 20.714 1.00 74.06 874 GLU A N 1
ATOM 6593 C CA . GLU A 1 874 ? 33.647 -13.669 19.757 1.00 74.06 874 GLU A CA 1
ATOM 6594 C C . GLU A 1 874 ? 33.035 -14.397 18.548 1.00 74.06 874 GLU A C 1
ATOM 6596 O O . GLU A 1 874 ? 33.334 -14.064 17.395 1.00 74.06 874 GLU A O 1
ATOM 6601 N N . LEU A 1 875 ? 32.156 -15.375 18.794 1.00 68.88 875 LEU A N 1
ATOM 6602 C CA . LEU A 1 875 ? 31.514 -16.171 17.745 1.00 68.88 875 LEU A CA 1
ATOM 6603 C C . LEU A 1 875 ? 30.511 -15.344 16.929 1.00 68.88 875 LEU A C 1
ATOM 6605 O O . LEU A 1 875 ? 30.440 -15.488 15.707 1.00 68.88 875 LEU A O 1
ATOM 6609 N N . THR A 1 876 ? 29.786 -14.428 17.573 1.00 66.38 876 THR A N 1
ATOM 6610 C CA . THR A 1 876 ? 28.851 -13.509 16.906 1.00 66.38 876 THR A CA 1
ATOM 6611 C C . THR A 1 876 ? 29.599 -12.493 16.037 1.00 66.38 876 THR A C 1
ATOM 6613 O O . THR A 1 876 ? 29.203 -12.228 14.896 1.00 66.38 876 THR A O 1
ATOM 6616 N N . ALA A 1 877 ? 30.731 -11.973 16.522 1.00 67.25 877 ALA A N 1
ATOM 6617 C CA . ALA A 1 877 ? 31.624 -11.128 15.737 1.00 67.25 877 ALA A CA 1
ATOM 6618 C C . ALA A 1 877 ? 32.229 -11.897 14.550 1.00 67.25 877 ALA A C 1
ATOM 6620 O O . ALA A 1 877 ? 32.287 -11.364 13.441 1.00 67.25 877 ALA A O 1
ATOM 6621 N N . ARG A 1 878 ? 32.621 -13.165 14.745 1.00 72.81 878 ARG A N 1
ATOM 6622 C CA . ARG A 1 878 ? 33.095 -14.046 13.664 1.00 72.81 878 ARG A CA 1
ATOM 6623 C C . ARG A 1 878 ? 32.020 -14.261 12.599 1.00 72.81 878 ARG A C 1
ATOM 6625 O O . ARG A 1 878 ? 32.308 -14.066 11.423 1.00 72.81 878 ARG A O 1
ATOM 6632 N N . LEU A 1 879 ? 30.786 -14.584 12.988 1.00 69.50 879 LEU A N 1
ATOM 6633 C CA . LEU A 1 879 ? 29.666 -14.749 12.055 1.00 69.50 879 LEU A CA 1
ATOM 6634 C C . LEU A 1 879 ? 29.391 -13.465 11.258 1.00 69.50 879 LEU A C 1
ATOM 6636 O O . LEU A 1 879 ? 29.151 -13.517 10.053 1.00 69.50 879 LEU A O 1
ATOM 6640 N N . SER A 1 880 ? 29.459 -12.310 11.919 1.00 62.75 880 SER A N 1
ATOM 6641 C CA . SER A 1 880 ? 29.236 -11.007 11.283 1.00 62.75 880 SER A CA 1
ATOM 6642 C C . SER A 1 880 ? 30.318 -10.686 10.248 1.00 62.75 880 SER A C 1
ATOM 6644 O O . SER A 1 880 ? 29.988 -10.299 9.129 1.00 62.75 880 SER A O 1
ATOM 6646 N N . ARG A 1 881 ? 31.596 -10.949 10.564 1.00 69.25 881 ARG A N 1
ATOM 6647 C CA . ARG A 1 881 ? 32.707 -10.831 9.601 1.00 69.25 881 ARG A CA 1
ATOM 6648 C C . ARG A 1 881 ? 32.554 -11.782 8.414 1.00 69.25 881 ARG A C 1
ATOM 6650 O O . ARG A 1 881 ? 32.774 -11.388 7.275 1.00 69.25 881 ARG A O 1
ATOM 6657 N N . LEU A 1 882 ? 32.151 -13.029 8.655 1.00 71.88 882 LEU A N 1
ATOM 6658 C CA . LEU A 1 882 ? 31.966 -14.014 7.585 1.00 71.88 882 LEU A CA 1
ATOM 6659 C C . LEU A 1 882 ? 30.830 -13.624 6.625 1.00 71.88 882 LEU A C 1
ATOM 6661 O O . LEU A 1 882 ? 30.956 -13.836 5.422 1.00 71.88 882 LEU A O 1
ATOM 6665 N N . ARG A 1 883 ? 29.770 -12.973 7.123 1.00 68.69 883 ARG A N 1
ATOM 6666 C CA . ARG A 1 883 ? 28.701 -12.396 6.284 1.00 68.69 883 ARG A CA 1
ATOM 6667 C C . ARG A 1 883 ? 29.201 -11.263 5.386 1.00 68.69 883 ARG A C 1
ATOM 6669 O O . ARG A 1 883 ? 28.790 -11.170 4.232 1.00 68.69 883 ARG A O 1
ATOM 6676 N N . GLU A 1 884 ? 30.087 -10.415 5.899 1.00 66.88 884 GLU A N 1
ATOM 6677 C CA . GLU A 1 884 ? 30.728 -9.367 5.100 1.00 66.88 884 GLU A CA 1
ATOM 6678 C C . GLU A 1 884 ? 31.581 -9.993 3.987 1.00 66.88 884 GLU A C 1
ATOM 6680 O O . GLU A 1 884 ? 31.442 -9.633 2.819 1.00 66.88 884 GLU A O 1
ATOM 6685 N N . ILE A 1 885 ? 32.369 -11.018 4.321 1.00 73.69 885 ILE A N 1
ATOM 6686 C CA . ILE A 1 885 ? 33.181 -11.781 3.363 1.00 73.69 885 ILE A CA 1
ATOM 6687 C C . ILE A 1 885 ? 32.310 -12.469 2.299 1.00 73.69 885 ILE A C 1
ATOM 6689 O O . ILE A 1 885 ? 32.656 -12.435 1.115 1.00 73.69 885 ILE A O 1
ATOM 6693 N N . ASP A 1 886 ? 31.163 -13.039 2.684 1.00 72.38 886 ASP A N 1
ATOM 6694 C CA . ASP A 1 886 ? 30.204 -13.677 1.772 1.00 72.38 886 ASP A CA 1
ATOM 6695 C C . ASP A 1 886 ? 29.708 -12.732 0.677 1.00 72.38 886 ASP A C 1
ATOM 6697 O O . ASP A 1 886 ? 29.554 -13.146 -0.476 1.00 72.38 886 ASP A O 1
ATOM 6701 N N . SER A 1 887 ? 29.500 -11.457 1.013 1.00 64.62 887 SER A N 1
ATOM 6702 C CA . SER A 1 887 ? 28.974 -10.460 0.076 1.00 64.62 887 SER A CA 1
ATOM 6703 C C . SER A 1 887 ? 29.927 -10.147 -1.087 1.00 64.62 887 SER A C 1
ATOM 6705 O O . SER A 1 887 ? 29.479 -9.770 -2.170 1.00 64.62 887 SER A O 1
ATOM 6707 N N . VAL A 1 888 ? 31.231 -10.364 -0.890 1.00 71.19 888 VAL A N 1
ATOM 6708 C CA . VAL A 1 888 ? 32.303 -10.040 -1.848 1.00 71.19 888 VAL A CA 1
ATOM 6709 C C . VAL A 1 888 ? 33.113 -11.267 -2.286 1.00 71.19 888 VAL A C 1
ATOM 6711 O O . VAL A 1 888 ? 34.139 -11.137 -2.956 1.00 71.19 888 VAL A O 1
ATOM 6714 N N . SER A 1 889 ? 32.696 -12.469 -1.887 1.00 81.50 889 SER A N 1
ATOM 6715 C CA . SER A 1 889 ? 33.362 -13.723 -2.241 1.00 81.50 889 SER A CA 1
ATOM 6716 C C . SER A 1 889 ? 33.111 -14.110 -3.694 1.00 81.50 889 SER A C 1
ATOM 6718 O O . SER A 1 889 ? 32.013 -13.932 -4.224 1.00 81.50 889 SER A O 1
ATOM 6720 N N . VAL A 1 890 ? 34.130 -14.694 -4.332 1.00 82.25 890 VAL A N 1
ATOM 6721 C CA . VAL A 1 890 ? 34.007 -15.283 -5.677 1.00 82.25 890 VAL A CA 1
ATOM 6722 C C . VAL A 1 890 ? 33.971 -16.813 -5.633 1.00 82.25 890 VAL A C 1
ATOM 6724 O O . VAL A 1 890 ? 34.039 -17.466 -6.681 1.00 82.25 890 VAL A O 1
ATOM 6727 N N . ALA A 1 891 ? 33.861 -17.395 -4.435 1.00 81.81 891 ALA A N 1
ATOM 6728 C CA . ALA A 1 891 ? 33.657 -18.824 -4.256 1.00 81.81 891 ALA A CA 1
ATOM 6729 C C . ALA A 1 891 ? 32.310 -19.274 -4.873 1.00 81.81 891 ALA A C 1
ATOM 6731 O O . ALA A 1 891 ? 31.337 -18.511 -4.876 1.00 81.81 891 ALA A O 1
ATOM 6732 N N . PRO A 1 892 ? 32.210 -20.506 -5.411 1.00 77.06 892 PRO A N 1
ATOM 6733 C CA . PRO A 1 892 ? 30.981 -21.002 -6.012 1.00 77.06 892 PRO A CA 1
ATOM 6734 C C . PRO A 1 892 ? 29.855 -21.035 -4.978 1.00 77.06 892 PRO A C 1
ATOM 6736 O O . PRO A 1 892 ? 29.934 -21.767 -3.995 1.00 77.06 892 PRO A O 1
ATOM 6739 N N . ARG A 1 893 ? 28.772 -20.289 -5.229 1.00 68.69 893 ARG A N 1
ATOM 6740 C CA . ARG A 1 893 ? 27.634 -20.206 -4.298 1.00 68.69 893 ARG A CA 1
ATOM 6741 C C . ARG A 1 893 ? 26.919 -21.539 -4.074 1.00 68.69 893 ARG A C 1
ATOM 6743 O O . ARG A 1 893 ? 26.294 -21.700 -3.044 1.00 68.69 893 ARG A O 1
ATOM 6750 N N . GLY A 1 894 ? 27.011 -22.485 -5.011 1.00 61.69 894 GLY A N 1
ATOM 6751 C CA . GLY A 1 894 ? 26.476 -23.846 -4.864 1.00 61.69 894 GLY A CA 1
ATOM 6752 C C . GLY A 1 894 ? 27.483 -24.867 -4.321 1.00 61.69 894 GLY A C 1
ATOM 6753 O O . GLY A 1 894 ? 27.227 -26.064 -4.414 1.00 61.69 894 GLY A O 1
ATOM 6754 N N . GLY A 1 895 ? 28.651 -24.422 -3.843 1.00 65.62 895 GLY A N 1
ATOM 6755 C CA . GLY A 1 895 ? 29.698 -25.302 -3.335 1.00 65.62 895 GLY A CA 1
ATOM 6756 C C . GLY A 1 895 ? 29.443 -25.776 -1.903 1.00 65.62 895 GLY A C 1
ATOM 6757 O O . GLY A 1 895 ? 29.055 -24.990 -1.049 1.00 65.62 895 GLY A O 1
ATOM 6758 N N . ARG A 1 896 ? 29.707 -27.052 -1.608 1.00 74.38 896 ARG A N 1
ATOM 6759 C CA . ARG A 1 896 ? 29.738 -27.589 -0.245 1.00 74.38 896 ARG A CA 1
ATOM 6760 C C . ARG A 1 896 ? 30.911 -26.971 0.516 1.00 74.38 896 ARG A C 1
ATOM 6762 O O . ARG A 1 896 ? 32.065 -27.274 0.200 1.00 74.38 896 ARG A O 1
ATOM 6769 N N . ILE A 1 897 ? 30.612 -26.152 1.524 1.00 75.50 897 ILE A N 1
ATOM 6770 C CA . ILE A 1 897 ? 31.625 -25.637 2.445 1.00 75.50 897 ILE A CA 1
ATOM 6771 C C . ILE A 1 897 ? 32.104 -26.763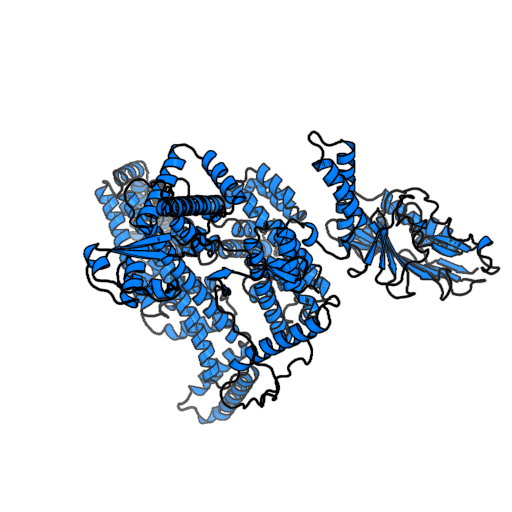 3.363 1.00 75.50 897 ILE A C 1
ATOM 6773 O O . ILE A 1 897 ? 31.312 -27.503 3.948 1.00 75.50 897 ILE A O 1
ATOM 6777 N N . VAL A 1 898 ? 33.421 -26.891 3.473 1.00 75.69 898 VAL A N 1
ATOM 6778 C CA . VAL A 1 898 ? 34.101 -27.682 4.494 1.00 75.69 898 VAL A CA 1
ATOM 6779 C C . VAL A 1 898 ? 34.882 -26.697 5.353 1.00 75.69 898 VAL A C 1
ATOM 6781 O O . VAL A 1 898 ? 35.889 -26.142 4.913 1.00 75.69 898 VAL A O 1
ATOM 6784 N N . GLU A 1 899 ? 34.386 -26.453 6.562 1.00 74.38 899 GLU A N 1
ATOM 6785 C CA . GLU A 1 899 ? 35.086 -25.628 7.544 1.00 74.38 899 GLU A CA 1
ATOM 6786 C C . GLU A 1 899 ? 36.355 -26.351 7.997 1.00 74.38 899 GLU A C 1
ATOM 6788 O O . GLU A 1 899 ? 36.303 -27.526 8.366 1.00 74.38 899 GLU A O 1
ATOM 6793 N N . VAL A 1 900 ? 37.485 -25.654 7.982 1.00 72.38 900 VAL A N 1
ATOM 6794 C CA . VAL A 1 900 ? 38.776 -26.151 8.461 1.00 72.38 900 VAL A CA 1
ATOM 6795 C C . VAL A 1 900 ? 39.043 -25.556 9.838 1.00 72.38 900 VAL A C 1
ATOM 6797 O O . VAL A 1 900 ? 38.948 -24.343 10.032 1.00 72.38 900 VAL A O 1
ATOM 6800 N N . SER A 1 901 ? 39.369 -26.413 10.801 1.00 68.00 901 SER A N 1
ATOM 6801 C CA . SER A 1 901 ? 39.709 -26.009 12.162 1.00 68.00 901 SER A CA 1
ATOM 6802 C C . SER A 1 901 ? 41.220 -25.865 12.345 1.00 68.00 901 SER A C 1
ATOM 6804 O O . SER A 1 901 ? 42.014 -26.565 11.714 1.00 68.00 901 SER A O 1
ATOM 6806 N N . LEU A 1 902 ? 41.601 -24.959 13.246 1.00 65.19 902 LEU A N 1
ATOM 6807 C CA . LEU A 1 902 ? 42.967 -24.814 13.760 1.00 65.19 902 LEU A CA 1
ATOM 6808 C C . LEU A 1 902 ? 43.170 -25.516 15.103 1.00 65.19 902 LEU A C 1
ATOM 6810 O O . LEU A 1 902 ? 44.291 -25.581 15.592 1.00 65.19 902 LEU A O 1
ATOM 6814 N N . ASP A 1 903 ? 42.089 -26.004 15.701 1.00 65.06 903 ASP A N 1
ATOM 6815 C CA . ASP A 1 903 ? 42.140 -26.787 16.925 1.00 65.06 903 ASP A CA 1
ATOM 6816 C C . ASP A 1 903 ? 42.576 -28.216 16.585 1.00 65.06 903 ASP A C 1
ATOM 6818 O O . ASP A 1 903 ? 41.868 -28.915 15.855 1.00 65.06 903 ASP A O 1
ATOM 6822 N N . GLU A 1 904 ? 43.729 -28.637 17.112 1.00 65.25 904 GLU A N 1
ATOM 6823 C CA . GLU A 1 904 ? 44.291 -29.985 16.940 1.00 65.25 904 GLU A CA 1
ATOM 6824 C C . GLU A 1 904 ? 43.315 -31.088 17.382 1.00 65.25 904 GLU A C 1
ATOM 6826 O O . GLU A 1 904 ? 43.367 -32.205 16.869 1.00 65.25 904 GLU A O 1
ATOM 6831 N N . ALA A 1 905 ? 42.393 -30.788 18.305 1.00 62.31 905 ALA A N 1
ATOM 6832 C CA . ALA A 1 905 ? 41.390 -31.738 18.780 1.00 62.31 905 ALA A CA 1
ATOM 6833 C C . ALA A 1 905 ? 40.165 -31.860 17.852 1.00 62.31 905 ALA A C 1
ATOM 6835 O O . ALA A 1 905 ? 39.337 -32.760 18.033 1.00 62.31 905 ALA A O 1
ATOM 6836 N N . ALA A 1 906 ? 40.007 -30.965 16.873 1.00 58.19 906 ALA A N 1
ATOM 6837 C CA . ALA A 1 906 ? 38.837 -30.944 16.010 1.00 58.19 906 ALA A CA 1
ATOM 6838 C C . ALA A 1 906 ? 38.935 -32.001 14.890 1.00 58.19 906 ALA A C 1
ATOM 6840 O O . ALA A 1 906 ? 39.976 -32.151 14.251 1.00 58.19 906 ALA A O 1
ATOM 6841 N N . PRO A 1 907 ? 37.836 -32.705 14.553 1.00 58.22 907 PRO A N 1
ATOM 6842 C CA . PRO A 1 907 ? 37.848 -33.729 13.502 1.00 58.22 907 PRO A CA 1
ATOM 6843 C C . PRO A 1 907 ? 38.138 -33.162 12.101 1.00 58.22 907 PRO A C 1
ATOM 6845 O O . PRO A 1 907 ? 38.515 -33.904 11.200 1.00 58.22 907 PRO A O 1
ATOM 6848 N N . ASN A 1 908 ? 37.965 -31.852 11.923 1.00 62.19 908 ASN A N 1
ATOM 6849 C CA . ASN A 1 908 ? 38.260 -31.075 10.722 1.00 62.19 908 ASN A CA 1
ATOM 6850 C C . ASN A 1 908 ? 39.531 -30.213 10.869 1.00 62.19 908 ASN A C 1
ATOM 6852 O O . ASN A 1 908 ? 39.649 -29.181 10.205 1.00 62.19 908 ASN A O 1
ATOM 6856 N N . PHE A 1 909 ? 40.452 -30.600 11.756 1.00 67.12 909 PHE A N 1
ATOM 6857 C CA . PHE A 1 909 ? 41.785 -30.011 11.850 1.00 67.12 909 PHE A CA 1
ATOM 6858 C C . PHE A 1 909 ? 42.524 -30.103 10.508 1.00 67.12 909 PHE A C 1
ATOM 6860 O O . PHE A 1 909 ? 42.410 -31.090 9.783 1.00 67.12 909 PHE A O 1
ATOM 6867 N N . PHE A 1 910 ? 43.279 -29.070 10.138 1.00 61.78 910 PHE A N 1
ATOM 6868 C CA . PHE A 1 910 ? 43.856 -28.993 8.792 1.00 61.78 910 PHE A CA 1
ATOM 6869 C C . PHE A 1 910 ? 44.817 -30.150 8.448 1.00 61.78 910 PHE A C 1
ATOM 6871 O O . PHE A 1 910 ? 44.929 -30.482 7.273 1.00 61.78 910 PHE A O 1
ATOM 6878 N N . GLU A 1 911 ? 45.481 -30.780 9.429 1.00 59.47 911 GLU A N 1
ATOM 6879 C CA . GLU A 1 911 ? 46.369 -31.932 9.1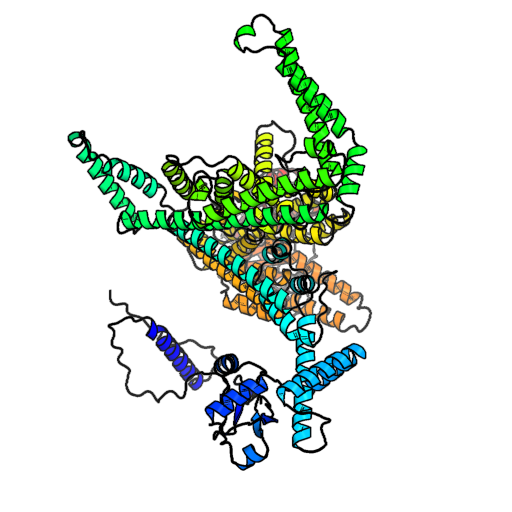80 1.00 59.47 911 GLU A CA 1
ATOM 6880 C C . GLU A 1 911 ? 45.608 -33.248 8.940 1.00 59.47 911 GLU A C 1
ATOM 6882 O O . GLU A 1 911 ? 46.163 -34.177 8.355 1.00 59.47 911 GLU A O 1
ATOM 6887 N N . THR A 1 912 ? 44.340 -33.349 9.360 1.00 56.44 912 THR A N 1
ATOM 6888 C CA . THR A 1 912 ? 43.509 -34.554 9.166 1.00 56.44 912 THR A CA 1
ATOM 6889 C C . THR A 1 912 ? 42.663 -34.501 7.892 1.00 56.44 912 THR A C 1
ATOM 6891 O O . THR A 1 912 ? 42.098 -35.515 7.472 1.00 56.44 912 THR A O 1
ATOM 6894 N N . VAL A 1 913 ? 42.583 -33.338 7.245 1.00 55.81 913 VAL A N 1
ATOM 6895 C CA . VAL A 1 913 ? 41.883 -33.124 5.974 1.00 55.81 913 VAL A CA 1
ATOM 6896 C C . VAL A 1 913 ? 42.841 -33.416 4.804 1.00 55.81 913 VAL A C 1
ATOM 6898 O O . VAL A 1 913 ? 44.031 -33.126 4.865 1.00 55.81 913 VAL A O 1
ATOM 6901 N N . ALA A 1 914 ? 42.334 -34.042 3.732 1.00 53.09 914 ALA A N 1
ATOM 6902 C CA . ALA A 1 914 ? 43.149 -34.532 2.612 1.00 53.09 914 ALA A CA 1
ATOM 6903 C C . ALA A 1 914 ? 44.090 -33.447 2.032 1.00 53.09 914 ALA A C 1
ATOM 6905 O O . ALA A 1 914 ? 43.617 -32.346 1.763 1.00 53.09 914 ALA A O 1
ATOM 6906 N N . PRO A 1 915 ? 45.373 -33.751 1.732 1.00 56.25 915 PRO A N 1
ATOM 6907 C CA . PRO A 1 915 ? 46.434 -32.766 1.441 1.00 56.25 915 PRO A CA 1
ATOM 6908 C C . PRO A 1 915 ? 46.296 -32.028 0.095 1.00 56.25 915 PRO A C 1
ATOM 6910 O O . PRO A 1 915 ? 47.215 -31.341 -0.347 1.00 56.25 915 PRO A O 1
ATOM 6913 N N . VAL A 1 916 ? 45.165 -32.173 -0.594 1.00 68.62 916 VAL A N 1
ATOM 6914 C CA . VAL A 1 916 ? 44.908 -31.592 -1.912 1.00 68.62 916 VAL A CA 1
ATOM 6915 C C . VAL A 1 916 ? 43.563 -30.884 -1.874 1.00 68.62 916 VAL A C 1
ATOM 6917 O O . VAL A 1 916 ? 42.600 -31.419 -1.330 1.00 68.62 916 VAL A O 1
ATOM 6920 N N . VAL A 1 917 ? 43.477 -29.705 -2.501 1.00 75.56 917 VAL A N 1
ATOM 6921 C CA . VAL A 1 917 ? 42.193 -29.017 -2.707 1.00 75.56 917 VAL A CA 1
ATOM 6922 C C . VAL A 1 917 ? 41.225 -29.979 -3.403 1.00 75.56 917 VAL A C 1
ATOM 6924 O O . VAL A 1 917 ? 41.529 -30.380 -4.537 1.00 75.56 917 VAL A O 1
ATOM 6927 N N . PRO A 1 918 ? 40.090 -30.339 -2.776 1.00 77.50 918 PRO A N 1
ATOM 6928 C CA . PRO A 1 918 ? 39.146 -31.268 -3.374 1.00 77.50 918 PRO A CA 1
ATOM 6929 C C . PRO A 1 918 ? 38.577 -30.719 -4.685 1.00 77.50 918 PRO A C 1
ATOM 6931 O O . PRO A 1 918 ? 38.475 -29.503 -4.886 1.00 77.50 918 PRO A O 1
ATOM 6934 N N . ASP A 1 919 ? 38.195 -31.622 -5.582 1.00 81.19 919 ASP A N 1
ATOM 6935 C CA . ASP A 1 919 ? 37.505 -31.245 -6.811 1.00 81.19 919 ASP A CA 1
ATOM 6936 C C . ASP A 1 919 ? 36.142 -30.591 -6.502 1.00 81.19 919 ASP A C 1
ATOM 6938 O O . ASP A 1 919 ? 35.547 -30.831 -5.442 1.00 81.19 919 ASP A O 1
ATOM 6942 N N . PRO A 1 920 ? 35.633 -29.715 -7.392 1.00 76.75 920 PRO A N 1
ATOM 6943 C CA . PRO A 1 920 ? 34.337 -29.085 -7.194 1.00 76.75 920 PRO A CA 1
ATOM 6944 C C . PRO A 1 920 ? 33.226 -30.136 -7.021 1.00 76.75 920 PRO A C 1
ATOM 6946 O O . PRO A 1 920 ? 33.298 -31.214 -7.610 1.00 76.75 920 PRO A O 1
ATOM 6949 N N . PRO A 1 921 ? 32.165 -29.816 -6.263 1.00 70.88 921 PRO A N 1
ATOM 6950 C CA . PRO A 1 921 ? 31.809 -28.478 -5.804 1.00 70.88 921 PRO A CA 1
ATOM 6951 C C . PRO A 1 921 ? 32.234 -28.215 -4.347 1.00 70.88 921 PRO A C 1
ATOM 6953 O O . PRO A 1 921 ? 31.400 -27.804 -3.559 1.00 70.88 921 PRO A O 1
ATOM 6956 N N . VAL A 1 922 ? 33.479 -28.471 -3.932 1.00 79.25 922 VAL A N 1
ATOM 6957 C CA . VAL A 1 922 ? 33.920 -28.236 -2.539 1.00 79.25 922 VAL A CA 1
ATOM 6958 C C . VAL A 1 922 ? 34.649 -26.898 -2.380 1.00 79.25 922 VAL A C 1
ATOM 6960 O O . VAL A 1 922 ? 35.493 -26.546 -3.203 1.00 79.25 922 VAL A O 1
ATOM 6963 N N . VAL A 1 923 ? 34.347 -26.178 -1.296 1.00 85.00 923 VAL A N 1
ATOM 6964 C CA . VAL A 1 923 ? 35.059 -24.967 -0.861 1.00 85.00 923 VAL A CA 1
ATOM 6965 C C . VAL A 1 923 ? 35.582 -25.192 0.551 1.00 85.00 923 VAL A C 1
ATOM 6967 O O . VAL A 1 923 ? 34.805 -25.480 1.455 1.00 85.00 923 VAL A O 1
ATOM 6970 N N . LEU A 1 924 ? 36.889 -25.067 0.747 1.00 82.69 924 LEU A N 1
ATOM 6971 C CA . LEU A 1 924 ? 37.487 -25.079 2.079 1.00 82.69 924 LEU A CA 1
ATOM 6972 C C . LEU A 1 924 ? 37.396 -23.664 2.655 1.00 82.69 924 LEU A C 1
ATOM 6974 O O . LEU A 1 924 ? 37.831 -22.730 1.984 1.00 82.69 924 LEU A O 1
ATOM 6978 N N . GLU A 1 925 ? 36.837 -23.501 3.853 1.00 84.19 925 GLU A N 1
ATOM 6979 C CA . GLU A 1 925 ? 36.742 -22.211 4.554 1.00 84.19 925 GLU A CA 1
ATOM 6980 C C . GLU A 1 925 ? 37.527 -22.257 5.867 1.00 84.19 925 GLU A C 1
ATOM 6982 O O . GLU A 1 925 ? 37.337 -23.157 6.684 1.00 84.19 925 GLU A O 1
ATOM 6987 N N . PHE A 1 926 ? 38.401 -21.277 6.070 1.00 77.88 926 PHE A N 1
ATOM 6988 C CA . PHE A 1 926 ? 39.211 -21.120 7.275 1.00 77.88 926 PHE A CA 1
ATOM 6989 C C . PHE A 1 926 ? 38.555 -20.160 8.280 1.00 77.88 926 PHE A C 1
ATOM 6991 O O . PHE A 1 926 ? 37.652 -19.400 7.916 1.00 77.88 926 PHE A O 1
ATOM 6998 N N . PRO A 1 927 ? 38.990 -20.154 9.557 1.00 72.75 927 PRO A N 1
ATOM 6999 C CA . PRO A 1 927 ? 38.320 -19.381 10.603 1.00 72.75 927 PRO A CA 1
ATOM 7000 C C . PRO A 1 927 ? 38.256 -17.866 10.380 1.00 72.75 927 PRO A C 1
ATOM 7002 O O . PRO A 1 927 ? 37.325 -17.224 10.873 1.00 72.75 927 PRO A O 1
ATOM 7005 N N . ASP A 1 928 ? 39.211 -17.305 9.639 1.00 73.44 928 ASP A N 1
ATOM 7006 C CA . ASP A 1 928 ? 39.284 -15.891 9.257 1.00 73.44 928 ASP A CA 1
ATOM 7007 C C . ASP A 1 928 ? 38.440 -15.547 8.011 1.00 73.44 928 ASP A C 1
ATOM 7009 O O . ASP A 1 928 ? 38.362 -14.383 7.621 1.00 73.44 928 ASP A O 1
ATOM 7013 N N . GLY A 1 929 ? 37.791 -16.546 7.401 1.00 77.81 929 GLY A N 1
ATOM 7014 C CA . GLY A 1 929 ? 37.015 -16.423 6.167 1.00 77.81 929 GLY A CA 1
ATOM 7015 C C . GLY A 1 929 ? 37.839 -16.547 4.886 1.00 77.81 929 GLY A C 1
ATOM 7016 O O . GLY A 1 929 ? 37.310 -16.315 3.797 1.00 77.81 929 GLY A O 1
ATOM 7017 N N . THR A 1 930 ? 39.112 -16.935 4.990 1.00 84.50 930 THR A N 1
ATOM 7018 C CA . THR A 1 930 ? 39.920 -17.347 3.840 1.00 84.50 930 THR A CA 1
ATOM 7019 C C . THR A 1 930 ? 39.311 -18.593 3.194 1.00 84.50 930 THR A C 1
ATOM 7021 O O . THR A 1 930 ? 38.845 -19.499 3.890 1.00 84.50 930 THR A O 1
ATOM 7024 N N . ARG A 1 931 ? 39.289 -18.655 1.855 1.00 87.75 931 ARG A N 1
ATOM 7025 C CA . ARG A 1 931 ? 38.686 -19.778 1.114 1.00 87.75 931 ARG A CA 1
ATOM 7026 C C . ARG A 1 931 ? 39.586 -20.325 0.026 1.00 87.75 931 ARG A C 1
ATOM 7028 O O . ARG A 1 931 ? 40.201 -19.559 -0.715 1.00 87.75 931 ARG A O 1
ATOM 7035 N N . VAL A 1 932 ? 39.585 -21.651 -0.125 1.00 87.38 932 VAL A N 1
ATOM 7036 C CA . VAL A 1 932 ? 40.337 -22.367 -1.168 1.00 87.38 932 VAL A CA 1
ATOM 7037 C C . VAL A 1 932 ? 39.450 -23.381 -1.888 1.00 87.38 932 VAL A C 1
ATOM 7039 O O . VAL A 1 932 ? 38.754 -24.168 -1.250 1.00 87.38 932 VAL A O 1
ATOM 7042 N N . TRP A 1 933 ? 39.455 -23.371 -3.225 1.00 90.31 933 TRP A N 1
ATOM 7043 C CA . TRP A 1 933 ? 38.636 -24.286 -4.036 1.00 90.31 933 TRP A CA 1
ATOM 7044 C C . TRP A 1 933 ? 39.182 -24.494 -5.454 1.00 90.31 933 TRP A C 1
ATOM 7046 O O . TRP A 1 933 ? 40.091 -23.793 -5.909 1.00 90.31 933 TRP A O 1
ATOM 7056 N N . ARG A 1 934 ? 38.580 -25.436 -6.191 1.00 86.00 934 ARG A N 1
ATOM 7057 C CA . ARG A 1 934 ? 38.787 -25.636 -7.635 1.00 86.00 934 ARG A CA 1
ATOM 7058 C C . ARG A 1 934 ? 37.535 -25.272 -8.426 1.00 86.00 934 ARG A C 1
ATOM 7060 O O . ARG A 1 934 ? 36.412 -25.496 -7.993 1.00 86.00 934 ARG A O 1
ATOM 7067 N N . THR A 1 935 ? 37.734 -24.711 -9.618 1.00 78.75 935 THR A N 1
ATOM 7068 C CA . THR A 1 935 ? 36.626 -24.321 -10.524 1.00 78.75 935 THR A CA 1
ATOM 7069 C C . THR A 1 935 ? 36.154 -25.449 -11.443 1.00 78.75 935 THR A C 1
ATOM 7071 O O . THR A 1 935 ? 35.026 -25.415 -11.921 1.00 78.75 935 THR A O 1
ATOM 7074 N N . ALA A 1 936 ? 37.004 -26.446 -11.674 1.00 81.75 936 ALA A N 1
ATOM 7075 C CA . ALA A 1 936 ? 36.734 -27.666 -12.428 1.00 81.75 936 ALA A CA 1
ATOM 7076 C C . ALA A 1 936 ? 37.594 -28.790 -11.829 1.00 81.75 936 ALA A C 1
ATOM 7078 O O . ALA A 1 936 ? 38.599 -28.486 -11.179 1.00 81.75 936 ALA A O 1
ATOM 7079 N N . ALA A 1 937 ? 37.222 -30.053 -12.043 1.00 79.38 937 ALA A N 1
ATOM 7080 C CA . ALA A 1 937 ? 38.030 -31.188 -11.596 1.00 79.38 937 ALA A CA 1
ATOM 7081 C C . ALA A 1 937 ? 39.444 -31.113 -12.198 1.00 79.38 937 ALA A C 1
ATOM 7083 O O . ALA A 1 937 ? 39.586 -30.852 -13.395 1.00 79.38 937 ALA A O 1
ATOM 7084 N N . GLY A 1 938 ? 40.484 -31.215 -11.364 1.00 75.81 938 GLY A N 1
ATOM 7085 C CA . GLY A 1 938 ? 41.884 -31.007 -11.775 1.00 75.81 938 GLY A CA 1
ATOM 7086 C C . GLY A 1 938 ? 42.225 -29.588 -12.276 1.00 75.81 938 GLY A C 1
ATOM 7087 O O . GLY A 1 938 ? 43.342 -29.332 -12.723 1.00 75.81 938 GLY A O 1
ATOM 7088 N N . GLY A 1 939 ? 41.280 -28.643 -12.209 1.00 82.00 939 GLY A N 1
ATOM 7089 C CA . GLY A 1 939 ? 41.431 -27.262 -12.669 1.00 82.00 939 GLY A CA 1
ATOM 7090 C C . GLY A 1 939 ? 42.273 -26.387 -11.728 1.00 82.00 939 GLY A C 1
ATOM 7091 O O . GLY A 1 939 ? 42.742 -26.857 -10.693 1.00 82.00 939 GLY A O 1
ATOM 7092 N N . PRO A 1 940 ? 42.465 -25.091 -12.047 1.00 86.94 940 PRO A N 1
ATOM 7093 C CA . PRO A 1 940 ? 43.287 -24.196 -11.235 1.00 86.94 940 PRO A CA 1
ATOM 7094 C C . PRO A 1 940 ? 42.736 -24.052 -9.813 1.00 86.94 940 PRO A C 1
ATOM 7096 O O . PRO A 1 940 ? 41.516 -23.981 -9.615 1.00 86.94 940 PRO A O 1
ATOM 7099 N N . VAL A 1 941 ? 43.654 -23.953 -8.853 1.00 89.25 941 VAL A N 1
ATOM 7100 C CA . VAL A 1 941 ? 43.358 -23.642 -7.455 1.00 89.25 941 VAL A CA 1
ATOM 7101 C C . VAL A 1 941 ? 43.054 -22.153 -7.344 1.00 89.25 941 VAL A C 1
ATOM 7103 O O . VAL A 1 941 ? 43.770 -21.310 -7.885 1.00 89.25 941 VAL A O 1
ATOM 7106 N N . ARG A 1 942 ? 41.956 -21.825 -6.674 1.00 91.25 942 ARG A N 1
ATOM 7107 C CA . ARG A 1 942 ? 41.563 -20.464 -6.320 1.00 91.25 942 ARG A CA 1
ATOM 7108 C C . ARG A 1 942 ? 41.761 -20.289 -4.827 1.00 91.25 942 ARG A C 1
ATOM 7110 O O . ARG A 1 942 ? 41.392 -21.179 -4.066 1.00 91.25 942 ARG A O 1
ATOM 7117 N N . HIS A 1 943 ? 42.302 -19.146 -4.439 1.00 89.62 943 HIS A N 1
ATOM 7118 C CA . HIS A 1 943 ? 42.474 -18.767 -3.045 1.00 89.62 943 HIS A CA 1
ATOM 7119 C C . HIS A 1 943 ? 41.984 -17.328 -2.888 1.00 89.62 943 HIS A C 1
ATOM 7121 O O . HIS A 1 943 ? 42.346 -16.469 -3.692 1.00 89.62 943 HIS A O 1
ATOM 7127 N N . GLU A 1 944 ? 41.146 -17.054 -1.898 1.00 89.88 944 GLU A N 1
ATOM 7128 C CA . GLU A 1 944 ? 40.787 -15.687 -1.517 1.00 89.88 944 GLU A CA 1
ATOM 7129 C C . GLU A 1 944 ? 41.024 -15.471 -0.029 1.00 89.88 944 GLU A C 1
ATOM 7131 O O . GLU A 1 944 ? 40.738 -16.356 0.774 1.00 89.88 944 GLU A O 1
ATOM 7136 N N . SER A 1 945 ? 41.527 -14.292 0.321 1.00 87.81 945 SER A N 1
ATOM 7137 C CA . SER A 1 945 ? 41.884 -13.929 1.690 1.00 87.81 945 SER A CA 1
ATOM 7138 C C . SER A 1 945 ? 41.669 -12.435 1.921 1.00 87.81 945 SER A C 1
ATOM 7140 O O . SER A 1 945 ? 41.698 -11.631 0.981 1.00 87.81 945 SER A O 1
ATOM 7142 N N . THR A 1 946 ? 41.431 -12.064 3.174 1.00 86.31 946 THR A N 1
ATOM 7143 C CA . THR A 1 946 ? 41.387 -10.667 3.615 1.00 86.31 946 THR A CA 1
ATOM 7144 C C . THR A 1 946 ? 42.776 -10.264 4.101 1.00 86.31 946 THR A C 1
ATOM 7146 O O . THR A 1 946 ? 43.366 -10.941 4.941 1.00 86.31 946 THR A O 1
ATOM 7149 N N . LEU A 1 947 ? 43.309 -9.157 3.581 1.00 85.88 947 LEU A N 1
ATOM 7150 C CA . LEU A 1 947 ? 44.603 -8.643 4.016 1.00 85.88 947 LEU A CA 1
ATOM 7151 C C . LEU A 1 947 ? 44.511 -8.160 5.469 1.00 85.88 947 LEU A C 1
ATOM 7153 O O . LEU A 1 947 ? 43.623 -7.383 5.817 1.00 85.88 947 LEU A O 1
ATOM 7157 N N . GLY A 1 948 ? 45.442 -8.603 6.313 1.00 76.12 948 GLY A N 1
ATOM 7158 C CA . GLY A 1 948 ? 45.448 -8.297 7.742 1.00 76.12 948 GLY A CA 1
ATOM 7159 C C . GLY A 1 948 ? 46.767 -8.665 8.424 1.00 76.12 948 GLY A C 1
ATOM 7160 O O . GLY A 1 948 ? 47.725 -9.082 7.772 1.00 76.12 948 GLY A O 1
ATOM 7161 N N . GLY A 1 949 ? 46.822 -8.485 9.749 1.00 62.03 949 GLY A N 1
ATOM 7162 C CA . GLY A 1 949 ? 48.007 -8.788 10.558 1.00 62.03 949 GLY A CA 1
ATOM 7163 C C . GLY A 1 949 ? 48.433 -10.260 10.470 1.00 62.03 949 GLY A C 1
ATOM 7164 O O . GLY A 1 949 ? 47.597 -11.150 10.332 1.00 62.03 949 GLY A O 1
ATOM 7165 N N . SER A 1 950 ? 49.743 -10.518 10.550 1.00 56.00 950 SER A N 1
ATOM 7166 C CA . SER A 1 950 ? 50.298 -11.879 10.519 1.00 56.00 950 SER A CA 1
ATOM 7167 C C . SER A 1 950 ? 49.791 -12.711 11.704 1.00 56.00 950 SER A C 1
ATOM 7169 O O . SER A 1 950 ? 49.963 -12.305 12.851 1.00 56.00 950 SER A O 1
ATOM 7171 N N . LEU A 1 951 ? 49.215 -13.888 11.433 1.00 54.06 951 LEU A N 1
ATOM 7172 C CA . LEU A 1 951 ? 48.783 -14.853 12.458 1.00 54.06 951 LEU A CA 1
ATOM 7173 C C . LEU A 1 951 ? 49.930 -15.766 12.951 1.00 54.06 951 LEU A C 1
ATOM 7175 O O . LEU A 1 951 ? 49.703 -16.643 13.779 1.00 54.06 951 LEU A O 1
ATOM 7179 N N . GLY A 1 952 ? 51.167 -15.548 12.481 1.00 53.44 952 GLY A N 1
ATOM 7180 C CA . GLY A 1 952 ? 52.339 -16.373 12.802 1.00 53.44 952 GLY A CA 1
ATOM 7181 C C . GLY A 1 952 ? 52.459 -17.639 11.939 1.00 53.44 952 GLY A C 1
ATOM 7182 O O . GLY A 1 952 ? 51.515 -18.044 11.266 1.00 53.44 952 GLY A O 1
ATOM 7183 N N . ARG A 1 953 ? 53.646 -18.270 11.932 1.00 55.56 953 ARG A N 1
ATOM 7184 C CA . ARG A 1 953 ? 53.885 -19.525 11.192 1.00 55.56 953 ARG A CA 1
ATOM 7185 C C . ARG A 1 953 ? 53.191 -20.683 11.897 1.00 55.56 953 ARG A C 1
ATOM 7187 O O . ARG A 1 953 ? 53.667 -21.129 12.935 1.00 55.56 953 ARG A O 1
ATOM 7194 N N . ALA A 1 954 ? 52.133 -21.221 11.300 1.00 57.00 954 ALA A N 1
ATOM 7195 C CA . ALA A 1 954 ? 51.474 -22.426 11.812 1.00 57.00 954 ALA A CA 1
ATOM 7196 C C . ALA A 1 954 ? 52.201 -23.737 11.421 1.00 57.00 954 ALA A C 1
ATOM 7198 O O . ALA A 1 954 ? 51.804 -24.829 11.832 1.00 57.00 954 ALA A O 1
ATOM 7199 N N . GLY A 1 955 ? 53.292 -23.652 10.645 1.00 59.50 955 GLY A N 1
ATOM 7200 C CA . GLY A 1 955 ? 54.047 -24.825 10.193 1.00 59.50 955 GLY A CA 1
ATOM 7201 C C . GLY A 1 955 ? 53.221 -25.727 9.272 1.00 59.50 955 GLY A C 1
ATOM 7202 O O . GLY A 1 955 ? 53.351 -26.949 9.338 1.00 59.50 955 GLY A O 1
ATOM 7203 N N . MET A 1 956 ? 52.346 -25.126 8.462 1.00 63.00 956 MET A N 1
ATOM 7204 C CA . MET A 1 956 ? 51.401 -25.784 7.548 1.00 63.00 956 MET A CA 1
ATOM 7205 C C . MET A 1 956 ? 52.101 -26.617 6.461 1.00 63.00 956 MET A C 1
ATOM 7207 O O . MET A 1 956 ? 51.510 -27.502 5.852 1.00 63.00 956 MET A O 1
ATOM 7211 N N . GLU A 1 957 ? 53.383 -26.350 6.225 1.00 59.00 957 GLU A N 1
ATOM 7212 C CA . GLU A 1 957 ? 54.244 -27.031 5.267 1.00 59.00 957 GLU A CA 1
ATOM 7213 C C . GLU A 1 957 ? 54.835 -28.355 5.790 1.00 59.00 957 GLU A C 1
ATOM 7215 O O . GLU A 1 957 ? 55.497 -29.063 5.027 1.00 59.00 957 GLU A O 1
ATOM 7220 N N . ARG A 1 958 ? 54.622 -28.703 7.072 1.00 61.06 958 ARG A N 1
ATOM 7221 C CA . ARG A 1 958 ? 55.196 -29.898 7.729 1.00 61.06 958 ARG A CA 1
ATOM 7222 C C . ARG A 1 958 ? 54.775 -31.227 7.085 1.00 61.06 958 ARG A C 1
ATOM 7224 O O . ARG A 1 958 ? 55.539 -32.184 7.154 1.00 61.06 958 ARG A O 1
ATOM 7231 N N . GLY A 1 959 ? 53.618 -31.268 6.420 1.00 56.31 959 GLY A N 1
ATOM 7232 C CA . GLY A 1 959 ? 53.128 -32.434 5.673 1.00 56.31 959 GLY A CA 1
ATOM 7233 C C . GLY A 1 959 ? 53.635 -32.551 4.227 1.00 56.31 959 GLY A C 1
ATOM 7234 O O . GLY A 1 959 ? 53.372 -33.561 3.578 1.00 56.31 959 GLY A O 1
ATOM 7235 N N . MET A 1 960 ? 54.355 -31.550 3.701 1.00 61.16 960 MET A N 1
ATOM 7236 C CA . MET A 1 960 ? 54.951 -31.591 2.360 1.00 61.16 960 MET A CA 1
ATOM 7237 C C . MET A 1 960 ? 56.449 -31.875 2.422 1.00 61.16 960 MET A C 1
ATOM 7239 O O . MET A 1 960 ? 57.182 -31.243 3.186 1.00 61.16 960 MET A O 1
ATOM 7243 N N . TYR A 1 961 ? 56.923 -32.749 1.531 1.00 60.62 961 TYR A N 1
ATOM 7244 C CA . TYR A 1 961 ? 58.351 -32.971 1.332 1.00 60.62 961 TYR A CA 1
ATOM 7245 C C . TYR A 1 961 ? 59.070 -31.652 1.016 1.00 60.62 961 TYR A C 1
ATOM 7247 O O . TYR A 1 961 ? 58.632 -30.866 0.168 1.00 60.62 961 TYR A O 1
ATOM 7255 N N . SER A 1 962 ? 60.204 -31.404 1.672 1.00 62.19 962 SER A N 1
ATOM 7256 C CA . SER A 1 962 ? 61.128 -30.362 1.222 1.00 62.19 962 SER A CA 1
ATOM 7257 C C . SER A 1 962 ? 61.637 -30.679 -0.191 1.00 62.19 962 SER A C 1
ATOM 7259 O O . SER A 1 962 ? 61.557 -31.823 -0.642 1.00 62.19 962 SER A O 1
ATOM 7261 N N . ALA A 1 963 ? 62.195 -29.692 -0.897 1.00 58.25 963 ALA A N 1
ATOM 7262 C CA . ALA A 1 963 ? 62.743 -29.919 -2.239 1.00 58.25 963 ALA A CA 1
ATOM 7263 C C . ALA A 1 963 ? 63.772 -31.068 -2.271 1.00 58.25 963 ALA A C 1
ATOM 7265 O O . ALA A 1 963 ? 63.741 -31.893 -3.180 1.00 58.25 963 ALA A O 1
ATOM 7266 N N . GLY A 1 964 ? 64.613 -31.182 -1.234 1.00 56.06 964 GLY A N 1
ATOM 7267 C CA . GLY A 1 964 ? 65.568 -32.285 -1.085 1.00 56.06 964 GLY A CA 1
ATOM 7268 C C . GLY A 1 964 ? 64.934 -33.634 -0.716 1.00 56.06 964 GLY A C 1
ATOM 7269 O O . GLY A 1 964 ? 65.499 -34.673 -1.036 1.00 56.06 964 GLY A O 1
ATOM 7270 N N . GLN A 1 965 ? 63.759 -33.642 -0.078 1.00 56.97 965 GLN A N 1
ATOM 7271 C CA . GLN A 1 965 ? 63.021 -34.865 0.275 1.00 56.97 965 GLN A CA 1
ATOM 7272 C C . GLN A 1 965 ? 62.099 -35.360 -0.848 1.00 56.97 965 GLN A C 1
ATOM 7274 O O . GLN A 1 965 ? 61.789 -36.545 -0.895 1.00 56.97 965 GLN A O 1
ATOM 7279 N N . HIS A 1 966 ? 61.659 -34.476 -1.751 1.00 58.50 966 HIS A N 1
ATOM 7280 C CA . HIS A 1 966 ? 60.755 -34.823 -2.852 1.00 58.50 966 HIS A CA 1
ATOM 7281 C C . HIS A 1 966 ? 61.421 -35.760 -3.882 1.00 58.50 966 HIS A C 1
ATOM 7283 O O . HIS A 1 966 ? 60.724 -36.444 -4.628 1.00 58.50 966 HIS A O 1
ATOM 7289 N N . GLY A 1 967 ? 62.761 -35.804 -3.939 1.00 52.75 967 GLY A N 1
ATOM 7290 C CA . GLY A 1 967 ? 63.564 -36.813 -4.656 1.00 52.75 967 GLY A CA 1
ATOM 7291 C C . GLY A 1 967 ? 63.499 -36.803 -6.194 1.00 52.75 967 GLY A C 1
ATOM 7292 O O . GLY A 1 967 ? 64.403 -37.326 -6.832 1.00 52.75 967 GLY A O 1
ATOM 7293 N N . ASN A 1 968 ? 62.474 -36.178 -6.785 1.00 56.38 968 ASN A N 1
ATOM 7294 C CA . ASN A 1 968 ? 62.168 -36.166 -8.226 1.00 56.38 968 ASN A CA 1
ATOM 7295 C C . ASN A 1 968 ? 62.210 -34.760 -8.865 1.00 56.38 968 ASN A C 1
ATOM 7297 O O . ASN A 1 968 ? 61.632 -34.546 -9.931 1.00 56.38 968 ASN A O 1
ATOM 7301 N N . LEU A 1 969 ? 62.831 -33.773 -8.212 1.00 63.47 969 LEU A N 1
ATOM 7302 C CA . LEU A 1 969 ? 63.071 -32.462 -8.827 1.00 63.47 969 LEU A CA 1
ATOM 7303 C C . LEU A 1 969 ? 64.437 -32.511 -9.539 1.00 63.47 969 LEU A C 1
ATOM 7305 O O . LEU A 1 969 ? 65.418 -32.888 -8.898 1.00 63.47 969 LEU A O 1
ATOM 7309 N N . PRO A 1 970 ? 64.512 -32.216 -10.849 1.00 61.38 970 PRO A N 1
ATOM 7310 C CA . PRO A 1 970 ? 65.739 -32.401 -11.621 1.00 61.38 970 PRO A CA 1
ATOM 7311 C C . PRO A 1 970 ? 66.820 -31.375 -11.252 1.00 61.38 970 PRO A C 1
ATOM 7313 O O . PRO A 1 970 ? 66.540 -30.366 -10.603 1.00 61.38 970 PRO A O 1
ATOM 7316 N N . SER A 1 971 ? 68.066 -31.635 -11.663 1.00 59.84 971 SER A N 1
ATOM 7317 C CA . SER A 1 971 ? 69.213 -30.743 -11.458 1.00 59.84 971 SER A CA 1
ATOM 7318 C C . SER A 1 971 ? 69.028 -29.439 -12.242 1.00 59.84 971 SER A C 1
ATOM 7320 O O . SER A 1 971 ? 69.387 -29.355 -13.413 1.00 59.84 971 SER A O 1
ATOM 7322 N N . GLY A 1 972 ? 68.427 -28.442 -11.598 1.00 63.19 972 GLY A N 1
ATOM 7323 C CA . GLY A 1 972 ? 68.104 -27.128 -12.154 1.00 63.19 972 GLY A CA 1
ATOM 7324 C C . GLY A 1 972 ? 68.027 -26.076 -11.036 1.00 63.19 972 GLY A C 1
ATOM 7325 O O . GLY A 1 972 ? 68.843 -26.137 -10.113 1.00 63.19 972 GLY A O 1
ATOM 7326 N N . PRO A 1 973 ? 67.083 -25.114 -11.062 1.00 70.88 973 PRO A N 1
ATOM 7327 C CA . PRO A 1 973 ? 66.934 -24.144 -9.977 1.00 70.88 973 PRO A CA 1
ATOM 7328 C C . PRO A 1 973 ? 66.690 -24.796 -8.618 1.00 70.88 973 PRO A C 1
ATOM 7330 O O . PRO A 1 973 ? 66.024 -25.828 -8.524 1.00 70.88 973 PRO A O 1
ATOM 7333 N N . SER A 1 974 ? 67.127 -24.118 -7.551 1.00 81.62 974 SER A N 1
ATOM 7334 C CA . SER A 1 974 ? 66.649 -24.407 -6.198 1.00 81.62 974 SER A CA 1
ATOM 7335 C C . SER A 1 974 ? 65.137 -24.166 -6.162 1.00 81.62 974 SER A C 1
ATOM 7337 O O . SER A 1 974 ? 64.670 -23.027 -6.204 1.00 81.62 974 SER A O 1
ATOM 7339 N N . TYR A 1 975 ? 64.356 -25.243 -6.198 1.00 83.62 975 TYR A N 1
ATOM 7340 C CA . TYR A 1 975 ? 62.907 -25.177 -6.057 1.00 83.62 975 TYR A CA 1
ATOM 7341 C C . TYR A 1 975 ? 62.546 -25.039 -4.581 1.00 83.62 975 TYR A C 1
ATOM 7343 O O . TYR A 1 975 ? 63.044 -25.769 -3.727 1.00 83.62 975 TYR A O 1
ATOM 7351 N N . GLU A 1 976 ? 61.614 -24.146 -4.287 1.00 84.94 976 GLU A N 1
ATOM 7352 C CA . GLU A 1 976 ? 61.137 -23.873 -2.940 1.00 84.94 976 GLU A CA 1
ATOM 7353 C C . GLU A 1 976 ? 59.628 -24.087 -2.843 1.00 84.94 976 GLU A C 1
ATOM 7355 O O . GLU A 1 976 ? 58.904 -24.051 -3.841 1.00 84.94 976 GLU A O 1
ATOM 7360 N N . ARG A 1 977 ? 59.147 -24.311 -1.615 1.00 84.69 977 ARG A N 1
ATOM 7361 C CA . ARG A 1 977 ? 57.714 -24.342 -1.310 1.00 84.69 977 ARG A CA 1
ATOM 7362 C C . ARG A 1 977 ? 57.195 -22.909 -1.336 1.00 84.69 977 ARG A C 1
ATOM 7364 O O . ARG A 1 977 ? 57.404 -22.156 -0.390 1.00 84.69 977 ARG A O 1
ATOM 7371 N N . ALA A 1 978 ? 56.546 -22.560 -2.434 1.00 85.12 978 ALA A N 1
ATOM 7372 C CA . ALA A 1 978 ? 55.924 -21.273 -2.652 1.00 85.12 978 ALA A CA 1
ATOM 7373 C C . ALA A 1 978 ? 54.457 -21.327 -2.243 1.00 85.12 978 ALA A C 1
ATOM 7375 O O . ALA A 1 978 ? 53.666 -22.110 -2.782 1.00 85.12 978 ALA A O 1
ATOM 7376 N N . HIS A 1 979 ? 54.096 -20.476 -1.292 1.00 84.75 979 HIS A N 1
ATOM 7377 C CA . HIS A 1 979 ? 52.710 -20.290 -0.910 1.00 84.75 979 HIS A CA 1
ATOM 7378 C C . HIS A 1 979 ? 52.021 -19.397 -1.945 1.00 84.75 979 HIS A C 1
ATOM 7380 O O . HIS A 1 979 ? 52.602 -18.478 -2.518 1.00 84.75 979 HIS A O 1
ATOM 7386 N N . THR A 1 980 ? 50.749 -19.675 -2.200 1.00 85.06 980 THR A N 1
ATOM 7387 C CA . THR A 1 980 ? 49.901 -18.782 -3.000 1.00 85.06 980 THR A CA 1
ATOM 7388 C C . THR A 1 980 ? 49.679 -17.439 -2.300 1.00 85.06 980 THR A C 1
ATOM 7390 O O . THR A 1 980 ? 49.513 -16.430 -2.980 1.00 85.06 980 THR A O 1
ATOM 7393 N N . LEU A 1 981 ? 49.706 -17.440 -0.963 1.00 80.88 981 LEU A N 1
ATOM 7394 C CA . LEU A 1 981 ? 49.692 -16.279 -0.076 1.00 80.88 981 LEU A CA 1
ATOM 7395 C C . LEU A 1 981 ? 50.592 -16.582 1.132 1.00 80.88 981 LEU A C 1
ATOM 7397 O O . LEU A 1 981 ? 50.312 -17.533 1.866 1.00 80.88 981 LEU A O 1
ATOM 7401 N N . GLY A 1 982 ? 51.677 -15.827 1.297 1.00 70.19 982 GLY A N 1
ATOM 7402 C CA . GLY A 1 982 ? 52.616 -15.948 2.412 1.00 70.19 982 GLY A CA 1
ATOM 7403 C C . GLY A 1 982 ? 52.320 -15.026 3.601 1.00 70.19 982 GLY A C 1
ATOM 7404 O O . GLY A 1 982 ? 51.297 -14.331 3.670 1.00 70.19 982 GLY A O 1
ATOM 7405 N N . GLN A 1 983 ? 53.254 -15.001 4.553 1.00 66.81 983 GLN A N 1
ATOM 7406 C CA . GLN A 1 983 ? 53.109 -14.288 5.824 1.00 66.81 983 GLN A CA 1
ATOM 7407 C C . GLN A 1 983 ? 52.755 -12.810 5.649 1.00 66.81 983 GLN A C 1
ATOM 7409 O O . GLN A 1 983 ? 53.360 -12.068 4.866 1.00 66.81 983 GLN A O 1
ATOM 7414 N N . GLY A 1 984 ? 51.793 -12.365 6.460 1.00 62.12 984 GLY A N 1
ATOM 7415 C CA . GLY A 1 984 ? 51.324 -10.981 6.472 1.00 62.12 984 GLY A CA 1
ATOM 7416 C C . GLY A 1 984 ? 50.386 -10.619 5.317 1.00 62.12 984 GLY A C 1
ATOM 7417 O O . GLY A 1 984 ? 50.075 -9.444 5.154 1.00 62.12 984 GLY A O 1
ATOM 7418 N N . THR A 1 985 ? 49.921 -11.598 4.530 1.00 72.00 985 THR A N 1
ATOM 7419 C CA . THR A 1 985 ? 48.898 -11.399 3.482 1.00 72.00 985 THR A CA 1
ATOM 7420 C C . THR A 1 985 ? 47.571 -12.113 3.792 1.00 72.00 985 THR A C 1
ATOM 7422 O O . THR A 1 985 ? 46.730 -12.298 2.913 1.00 72.00 985 THR A O 1
ATOM 7425 N N . GLY A 1 986 ? 47.373 -12.471 5.068 1.00 69.81 986 GLY A N 1
ATOM 7426 C CA . GLY A 1 986 ? 46.216 -13.199 5.601 1.00 69.81 986 GLY A CA 1
ATOM 7427 C C . GLY A 1 986 ? 46.581 -14.607 6.084 1.00 69.81 986 GLY A C 1
ATOM 7428 O O . GLY A 1 986 ? 47.729 -14.849 6.468 1.00 69.81 986 GLY A O 1
ATOM 7429 N N . PHE A 1 987 ? 45.608 -15.521 6.101 1.00 68.12 987 PHE A N 1
ATOM 7430 C CA . PHE A 1 987 ? 45.804 -16.893 6.571 1.00 68.12 987 PHE A CA 1
ATOM 7431 C C . PHE A 1 987 ? 46.568 -17.763 5.556 1.00 68.12 987 PHE A C 1
ATOM 7433 O O . PHE A 1 987 ? 46.177 -17.891 4.395 1.00 68.12 987 PHE A O 1
ATOM 7440 N N . GLU A 1 988 ? 47.657 -18.398 6.000 1.00 69.19 988 GLU A N 1
ATOM 7441 C CA . GLU A 1 988 ? 48.445 -19.317 5.173 1.00 69.19 988 GLU A CA 1
ATOM 7442 C C . GLU A 1 988 ? 47.736 -20.671 5.045 1.00 69.19 988 GLU A C 1
ATOM 7444 O O . GLU A 1 988 ? 47.589 -21.410 6.017 1.00 69.19 988 GLU A O 1
ATOM 7449 N N . SER A 1 989 ? 47.309 -21.026 3.832 1.00 70.75 989 SER A N 1
ATOM 7450 C CA . SER A 1 989 ? 46.613 -22.292 3.588 1.00 70.75 989 SER A CA 1
ATOM 7451 C C . SER A 1 989 ? 47.577 -23.429 3.207 1.00 70.75 989 SER A C 1
ATOM 7453 O O . SER A 1 989 ? 48.345 -23.256 2.253 1.00 70.75 989 SER A O 1
ATOM 7455 N N . PRO A 1 990 ? 47.488 -24.626 3.829 1.00 68.75 990 PRO A N 1
ATOM 7456 C CA . PRO A 1 990 ? 48.257 -25.804 3.405 1.00 68.75 990 PRO A CA 1
ATOM 7457 C C . PRO A 1 990 ? 47.872 -26.293 1.999 1.00 68.75 990 PRO A C 1
ATOM 7459 O O . PRO A 1 990 ? 48.646 -26.984 1.343 1.00 68.75 990 PRO A O 1
ATOM 7462 N N . TYR A 1 991 ? 46.695 -25.906 1.497 1.00 73.75 991 TYR A N 1
ATOM 7463 C CA . TYR A 1 991 ? 46.180 -26.347 0.196 1.00 73.75 991 TYR A CA 1
ATOM 7464 C C . TYR A 1 991 ? 46.611 -25.455 -0.978 1.00 73.75 991 TYR A C 1
ATOM 7466 O O . TYR A 1 991 ? 46.218 -25.687 -2.122 1.00 73.75 991 TYR A O 1
ATOM 7474 N N . GLY A 1 992 ? 47.411 -24.424 -0.702 1.00 75.88 992 GLY A N 1
ATOM 7475 C CA . GLY A 1 992 ? 47.927 -23.476 -1.682 1.00 75.88 992 GLY A CA 1
ATOM 7476 C C . GLY A 1 992 ? 49.451 -23.423 -1.690 1.00 75.88 992 GLY A C 1
ATOM 7477 O O . GLY A 1 992 ? 49.993 -22.321 -1.695 1.00 75.88 992 GLY A O 1
ATOM 7478 N N . ILE A 1 993 ? 50.128 -24.575 -1.660 1.00 82.06 993 ILE A N 1
ATOM 7479 C CA . ILE A 1 993 ? 51.594 -24.681 -1.703 1.00 82.06 993 ILE A CA 1
ATOM 7480 C C . ILE A 1 993 ? 52.014 -25.387 -2.999 1.00 82.06 993 ILE A C 1
ATOM 7482 O O . ILE A 1 993 ? 51.487 -26.446 -3.338 1.00 82.06 993 ILE A O 1
ATOM 7486 N N . PHE A 1 994 ? 52.965 -24.798 -3.723 1.00 86.81 994 PHE A N 1
ATOM 7487 C CA . PHE A 1 994 ? 53.516 -25.320 -4.978 1.00 86.81 994 PHE A CA 1
ATOM 7488 C C . PHE A 1 994 ? 55.046 -25.277 -4.951 1.00 86.81 994 PHE A C 1
ATOM 7490 O O . PHE A 1 994 ? 55.633 -24.513 -4.190 1.00 86.81 994 PHE A O 1
ATOM 7497 N N . TYR A 1 995 ? 55.707 -26.055 -5.807 1.00 87.12 995 TYR A N 1
ATOM 7498 C CA . TYR A 1 995 ? 57.146 -25.914 -6.024 1.00 87.12 995 TYR A CA 1
ATOM 7499 C C . TYR A 1 995 ? 57.402 -24.834 -7.074 1.00 87.12 995 TYR A C 1
ATOM 7501 O O . TYR A 1 995 ? 57.036 -25.000 -8.241 1.00 87.12 995 TYR A O 1
ATOM 7509 N N . ALA A 1 996 ? 58.041 -23.738 -6.681 1.00 89.88 996 ALA A N 1
ATOM 7510 C CA . ALA A 1 996 ? 58.446 -22.670 -7.592 1.00 89.88 996 ALA A CA 1
ATOM 7511 C C . ALA A 1 996 ? 59.963 -22.447 -7.513 1.00 89.88 996 ALA A C 1
ATOM 7513 O O . ALA A 1 996 ? 60.549 -22.712 -6.464 1.00 89.88 996 ALA A O 1
ATOM 7514 N N . PRO A 1 997 ? 60.620 -21.974 -8.586 1.00 91.56 997 PRO A N 1
ATOM 7515 C CA . PRO A 1 997 ? 62.022 -21.575 -8.504 1.00 91.56 997 PRO A CA 1
ATOM 7516 C C . PRO A 1 997 ? 62.237 -20.509 -7.419 1.00 91.56 997 PRO A C 1
ATOM 7518 O O . PRO A 1 997 ? 61.375 -19.649 -7.234 1.00 91.56 997 PRO A O 1
ATOM 7521 N N . GLU A 1 998 ? 63.393 -20.516 -6.755 1.00 89.12 998 GLU A N 1
ATOM 7522 C CA . GLU A 1 998 ? 63.779 -19.537 -5.723 1.00 89.12 998 GLU A CA 1
ATOM 7523 C C . GLU A 1 998 ? 63.533 -18.081 -6.158 1.00 89.12 998 GLU A C 1
ATOM 7525 O O . GLU A 1 998 ? 63.023 -17.275 -5.388 1.00 89.12 998 GLU A O 1
ATOM 7530 N N . PHE A 1 999 ? 63.796 -17.738 -7.423 1.00 91.50 999 PHE A N 1
ATOM 7531 C CA . PHE A 1 999 ? 63.542 -16.402 -7.968 1.00 91.50 999 PHE A CA 1
ATOM 7532 C C . PHE A 1 999 ? 62.051 -16.044 -7.945 1.00 91.50 999 PHE A C 1
ATOM 7534 O O . PHE A 1 999 ? 61.691 -14.899 -7.692 1.00 91.50 999 PHE A O 1
ATOM 7541 N N . VAL A 1 1000 ? 61.158 -17.010 -8.169 1.00 93.25 1000 VAL A N 1
ATOM 7542 C CA . VAL A 1 1000 ? 59.718 -16.772 -8.035 1.00 93.25 1000 VAL A CA 1
ATOM 7543 C C . VAL A 1 1000 ? 59.356 -16.563 -6.567 1.00 93.25 1000 VAL A C 1
ATOM 7545 O O . VAL A 1 1000 ? 58.764 -15.536 -6.244 1.00 93.25 1000 VAL A O 1
ATOM 7548 N N . ASN A 1 1001 ? 59.747 -17.488 -5.689 1.00 91.25 1001 ASN A N 1
ATOM 7549 C CA . ASN A 1 1001 ? 59.341 -17.468 -4.284 1.00 91.25 1001 ASN A CA 1
ATOM 7550 C C . ASN A 1 1001 ? 59.946 -16.284 -3.507 1.00 91.25 1001 ASN A C 1
ATOM 7552 O O . ASN A 1 1001 ? 59.232 -15.528 -2.853 1.00 91.25 1001 ASN A O 1
ATOM 7556 N N . GLN A 1 1002 ? 61.258 -16.072 -3.617 1.00 90.31 1002 GLN A N 1
ATOM 7557 C CA . GLN A 1 1002 ? 61.960 -15.021 -2.882 1.00 90.31 1002 GLN A CA 1
ATOM 7558 C C . GLN A 1 1002 ? 61.812 -13.660 -3.557 1.00 90.31 1002 GLN A C 1
ATOM 7560 O O . GLN A 1 1002 ? 61.382 -12.698 -2.922 1.00 90.31 1002 GLN A O 1
ATOM 7565 N N . ARG A 1 1003 ? 62.130 -13.560 -4.854 1.00 92.75 1003 ARG A N 1
ATOM 7566 C CA . ARG A 1 1003 ? 62.261 -12.254 -5.518 1.00 92.75 1003 ARG A CA 1
ATOM 7567 C C . ARG A 1 1003 ? 60.927 -11.676 -5.986 1.00 92.75 1003 ARG A C 1
ATOM 7569 O O . ARG A 1 1003 ? 60.696 -10.484 -5.800 1.00 92.75 1003 ARG A O 1
ATOM 7576 N N . LEU A 1 1004 ? 60.066 -12.481 -6.612 1.00 93.94 1004 LEU A N 1
ATOM 7577 C CA . LEU A 1 1004 ? 58.801 -11.992 -7.183 1.00 93.94 1004 LEU A CA 1
ATOM 7578 C C . LEU A 1 1004 ? 57.631 -12.054 -6.193 1.00 93.94 1004 LEU A C 1
ATOM 7580 O O . LEU A 1 1004 ? 56.798 -11.146 -6.181 1.00 93.94 1004 LEU A O 1
ATOM 7584 N N . GLN A 1 1005 ? 57.562 -13.095 -5.359 1.00 92.75 1005 GLN A N 1
ATOM 7585 C CA . GLN A 1 1005 ? 56.510 -13.251 -4.355 1.00 92.75 1005 GLN A CA 1
ATOM 7586 C C . GLN A 1 1005 ? 56.858 -12.518 -3.057 1.00 92.75 1005 GLN A C 1
ATOM 7588 O O . GLN A 1 1005 ? 56.273 -11.467 -2.797 1.00 92.75 1005 GLN A O 1
ATOM 7593 N N . ASN A 1 1006 ? 57.833 -13.010 -2.286 1.00 90.25 1006 ASN A N 1
ATOM 7594 C CA . ASN A 1 1006 ? 58.131 -12.493 -0.948 1.00 90.25 1006 ASN A CA 1
ATOM 7595 C C . ASN A 1 1006 ? 58.613 -11.028 -0.956 1.00 90.25 1006 ASN A C 1
ATOM 7597 O O . ASN A 1 1006 ? 58.022 -10.183 -0.282 1.00 90.25 1006 ASN A O 1
ATOM 7601 N N . GLU A 1 1007 ? 59.655 -10.703 -1.730 1.00 91.06 1007 GLU A N 1
ATOM 7602 C CA . GLU A 1 1007 ? 60.180 -9.332 -1.866 1.00 91.06 1007 GLU A CA 1
ATOM 7603 C C . GLU A 1 1007 ? 59.340 -8.444 -2.802 1.00 91.06 1007 GLU A C 1
ATOM 7605 O O . GLU A 1 1007 ? 59.475 -7.220 -2.773 1.00 91.06 1007 GLU A O 1
ATOM 7610 N N . GLY A 1 1008 ? 58.491 -9.049 -3.637 1.00 93.75 1008 GLY A N 1
ATOM 7611 C CA . GLY A 1 1008 ? 57.660 -8.369 -4.626 1.00 93.75 1008 GLY A CA 1
ATOM 7612 C C . GLY A 1 1008 ? 56.213 -8.208 -4.164 1.00 93.75 1008 GLY A C 1
ATOM 7613 O O . GLY A 1 1008 ? 55.901 -7.344 -3.343 1.00 93.75 1008 GLY A O 1
ATOM 7614 N N . ILE A 1 1009 ? 55.298 -8.997 -4.737 1.00 93.75 1009 ILE A N 1
ATOM 7615 C CA . ILE A 1 1009 ? 53.851 -8.790 -4.561 1.00 93.75 1009 ILE A CA 1
ATOM 7616 C C . ILE A 1 1009 ? 53.408 -8.912 -3.100 1.00 93.75 1009 ILE A C 1
ATOM 7618 O O . ILE A 1 1009 ? 52.587 -8.117 -2.656 1.00 93.75 1009 ILE A O 1
ATOM 7622 N N . GLU A 1 1010 ? 53.980 -9.816 -2.307 1.00 91.56 1010 GLU A N 1
ATOM 7623 C CA . GLU A 1 1010 ? 53.613 -9.952 -0.894 1.00 91.56 1010 GLU A CA 1
ATOM 7624 C C . GLU A 1 1010 ? 54.122 -8.786 -0.044 1.00 91.56 1010 GLU A C 1
ATOM 7626 O O . GLU A 1 1010 ? 53.413 -8.328 0.852 1.00 91.56 1010 GLU A O 1
ATOM 7631 N N . ALA A 1 1011 ? 55.309 -8.249 -0.350 1.00 91.12 1011 ALA A N 1
ATOM 7632 C CA . ALA A 1 1011 ? 55.804 -7.030 0.287 1.00 91.12 1011 ALA A CA 1
ATOM 7633 C C . ALA A 1 1011 ? 54.860 -5.851 0.024 1.00 91.12 1011 ALA A C 1
ATOM 7635 O O . ALA A 1 1011 ? 54.499 -5.138 0.961 1.00 91.12 1011 ALA A O 1
ATOM 7636 N N . TYR A 1 1012 ? 54.394 -5.703 -1.219 1.00 93.81 1012 TYR A N 1
ATOM 7637 C CA . TYR A 1 1012 ? 53.402 -4.691 -1.574 1.00 93.81 1012 TYR A CA 1
ATOM 7638 C C . TYR A 1 1012 ? 52.078 -4.885 -0.816 1.00 93.81 1012 TYR A C 1
ATOM 7640 O O . TYR A 1 1012 ? 51.570 -3.942 -0.209 1.00 93.81 1012 TYR A O 1
ATOM 7648 N N . LEU A 1 1013 ? 51.538 -6.109 -0.784 1.00 92.50 1013 LEU A N 1
ATOM 7649 C CA . LEU A 1 1013 ? 50.289 -6.420 -0.076 1.00 92.50 1013 LEU A CA 1
ATOM 7650 C C . LEU A 1 1013 ? 50.389 -6.146 1.434 1.00 92.50 1013 LEU A C 1
ATOM 7652 O O . LEU A 1 1013 ? 49.450 -5.599 2.012 1.00 92.50 1013 LEU A O 1
ATOM 7656 N N . ARG A 1 1014 ? 51.533 -6.444 2.068 1.00 89.31 1014 ARG A N 1
ATOM 7657 C CA . ARG A 1 1014 ? 51.792 -6.095 3.477 1.00 89.31 1014 ARG A CA 1
ATOM 7658 C C . ARG A 1 1014 ? 51.760 -4.584 3.708 1.00 89.31 1014 ARG A C 1
ATOM 7660 O O . ARG A 1 1014 ? 51.202 -4.131 4.706 1.00 89.31 1014 ARG A O 1
ATOM 7667 N N . THR A 1 1015 ? 52.314 -3.793 2.789 1.00 90.19 1015 THR A N 1
ATOM 7668 C CA . THR A 1 1015 ? 52.253 -2.326 2.866 1.00 90.19 1015 THR A CA 1
ATOM 7669 C C . THR A 1 1015 ? 50.829 -1.796 2.702 1.00 90.19 1015 THR A C 1
ATOM 7671 O O . THR A 1 1015 ? 50.427 -0.910 3.456 1.00 90.19 1015 THR A O 1
ATOM 7674 N N . VAL A 1 1016 ? 50.048 -2.361 1.774 1.00 91.12 1016 VAL A N 1
ATOM 7675 C CA . VAL A 1 1016 ? 48.625 -2.022 1.603 1.00 91.12 1016 VAL A CA 1
ATOM 7676 C C . VAL A 1 1016 ? 47.845 -2.313 2.888 1.00 91.12 1016 VAL A C 1
ATOM 7678 O O . VAL A 1 1016 ? 47.103 -1.454 3.357 1.00 91.12 1016 VAL A O 1
ATOM 7681 N N . ALA A 1 1017 ? 48.054 -3.489 3.487 1.00 86.88 1017 ALA A N 1
ATOM 7682 C CA . ALA A 1 1017 ? 47.400 -3.884 4.733 1.00 86.88 1017 ALA A CA 1
ATOM 7683 C C . ALA A 1 1017 ? 47.744 -2.936 5.895 1.00 86.88 1017 ALA A C 1
ATOM 7685 O O . ALA A 1 1017 ? 46.857 -2.499 6.623 1.00 86.88 1017 ALA A O 1
ATOM 7686 N N . ALA A 1 1018 ? 49.025 -2.583 6.049 1.00 85.81 1018 ALA A N 1
ATOM 7687 C CA . ALA A 1 1018 ? 49.496 -1.718 7.131 1.00 85.81 1018 ALA A CA 1
ATOM 7688 C C . ALA A 1 1018 ? 49.018 -0.261 7.008 1.00 85.81 1018 ALA A C 1
ATOM 7690 O O . ALA A 1 1018 ? 48.926 0.440 8.013 1.00 85.81 1018 ALA A O 1
ATOM 7691 N N . GLY A 1 1019 ? 48.743 0.208 5.788 1.00 84.81 1019 GLY A N 1
ATOM 7692 C CA . GLY A 1 1019 ? 48.357 1.592 5.523 1.00 84.81 1019 GLY A CA 1
ATOM 7693 C C . GLY A 1 1019 ? 46.884 1.803 5.174 1.00 84.81 1019 GLY A C 1
ATOM 7694 O O . GLY A 1 1019 ? 46.544 2.896 4.712 1.00 84.81 1019 GLY A O 1
ATOM 7695 N N . ALA A 1 1020 ? 46.024 0.796 5.354 1.00 85.06 1020 ALA A N 1
ATOM 7696 C CA . ALA A 1 1020 ? 44.578 0.893 5.142 1.00 85.06 1020 ALA A CA 1
ATOM 7697 C C . ALA A 1 1020 ? 43.916 1.888 6.121 1.00 85.06 1020 ALA A C 1
ATOM 7699 O O . ALA A 1 1020 ? 44.318 2.004 7.280 1.00 85.06 1020 ALA A O 1
ATOM 7700 N N . HIS A 1 1021 ? 42.909 2.636 5.659 1.00 83.38 1021 HIS A N 1
ATOM 7701 C CA . HIS A 1 1021 ? 42.162 3.573 6.508 1.00 83.38 1021 HIS A CA 1
ATOM 7702 C C . HIS A 1 1021 ? 41.074 2.859 7.336 1.00 83.38 1021 HIS A C 1
ATOM 7704 O O . HIS A 1 1021 ? 40.627 1.775 6.960 1.00 83.38 1021 HIS A O 1
ATOM 7710 N N . PRO A 1 1022 ? 40.582 3.457 8.441 1.00 75.56 1022 PRO A N 1
ATOM 7711 C CA . PRO A 1 1022 ? 39.429 2.918 9.162 1.00 75.56 1022 PRO A CA 1
ATOM 7712 C C . PRO A 1 1022 ? 38.210 2.749 8.237 1.00 75.56 1022 PRO A C 1
ATOM 7714 O O . PRO A 1 1022 ? 37.771 3.712 7.612 1.00 75.56 1022 PRO A O 1
ATOM 7717 N N . GLY A 1 1023 ? 37.667 1.529 8.158 1.00 71.19 1023 GLY A N 1
ATOM 7718 C CA . GLY A 1 1023 ? 36.534 1.184 7.284 1.00 71.19 1023 GLY A CA 1
ATOM 7719 C C . GLY A 1 1023 ? 36.906 0.804 5.843 1.00 71.19 1023 GLY A C 1
ATOM 7720 O O . GLY A 1 1023 ? 36.013 0.565 5.036 1.00 71.19 1023 GLY A O 1
ATOM 7721 N N . GLU A 1 1024 ? 38.198 0.743 5.515 1.00 79.31 1024 GLU A N 1
ATOM 7722 C CA . GLU A 1 1024 ? 38.718 0.260 4.235 1.00 79.31 1024 GLU A CA 1
ATOM 7723 C C . GLU A 1 1024 ? 39.334 -1.132 4.419 1.00 79.31 1024 GLU A C 1
ATOM 7725 O O . GLU A 1 1024 ? 40.298 -1.295 5.167 1.00 79.31 1024 GLU A O 1
ATOM 7730 N N . THR A 1 1025 ? 38.806 -2.129 3.707 1.00 84.38 1025 THR A N 1
ATOM 7731 C CA . THR A 1 1025 ? 39.305 -3.510 3.749 1.00 84.38 1025 THR A CA 1
ATOM 7732 C C . THR A 1 1025 ? 39.835 -3.906 2.376 1.00 84.38 1025 THR A C 1
ATOM 7734 O O . THR A 1 1025 ? 39.282 -3.525 1.347 1.00 84.38 1025 THR A O 1
ATOM 7737 N N . PHE A 1 1026 ? 40.899 -4.703 2.327 1.00 89.12 1026 PHE A N 1
ATOM 7738 C CA . PHE A 1 1026 ? 41.455 -5.202 1.071 1.00 89.12 1026 PHE A CA 1
ATOM 7739 C C . PHE A 1 1026 ? 41.379 -6.721 1.019 1.00 89.12 1026 PHE A C 1
ATOM 7741 O O . PHE A 1 1026 ? 41.758 -7.405 1.968 1.00 89.12 1026 PHE A O 1
ATOM 7748 N N . ARG A 1 1027 ? 40.915 -7.256 -0.109 1.00 89.56 1027 ARG A N 1
ATOM 7749 C CA . ARG A 1 1027 ? 40.888 -8.693 -0.381 1.00 89.56 1027 ARG A CA 1
ATOM 7750 C C . ARG A 1 1027 ? 41.829 -9.034 -1.519 1.00 89.56 1027 ARG A C 1
ATOM 7752 O O . ARG A 1 1027 ? 41.862 -8.348 -2.541 1.00 89.56 1027 ARG A O 1
ATOM 7759 N N . VAL A 1 1028 ? 42.567 -10.121 -1.350 1.00 91.25 1028 VAL A N 1
ATOM 7760 C CA . VAL A 1 1028 ? 43.442 -10.677 -2.377 1.00 91.25 1028 VAL A CA 1
ATOM 7761 C C . VAL A 1 1028 ? 42.847 -11.977 -2.895 1.00 91.25 1028 VAL A C 1
ATOM 7763 O O . VAL A 1 1028 ? 42.403 -12.833 -2.132 1.00 91.25 1028 VAL A O 1
ATOM 7766 N N . PHE A 1 1029 ? 42.835 -12.115 -4.214 1.00 92.44 1029 PHE A N 1
ATOM 7767 C CA . PHE A 1 1029 ? 42.390 -13.306 -4.915 1.00 92.44 1029 PHE A CA 1
ATOM 7768 C C . PHE A 1 1029 ? 43.549 -13.839 -5.737 1.00 92.44 1029 PHE A C 1
ATOM 7770 O O . PHE A 1 1029 ? 44.095 -13.110 -6.566 1.00 92.44 1029 PHE A O 1
ATOM 7777 N N . THR A 1 1030 ? 43.871 -15.117 -5.571 1.00 92.38 1030 THR A N 1
ATOM 7778 C CA . THR A 1 1030 ? 44.836 -15.800 -6.422 1.00 92.38 1030 THR A CA 1
ATOM 7779 C C . THR A 1 1030 ? 44.181 -16.888 -7.258 1.00 92.38 1030 THR A C 1
ATOM 7781 O O . THR A 1 1030 ? 43.196 -17.532 -6.873 1.00 92.38 1030 THR A O 1
ATOM 7784 N N . LYS A 1 1031 ? 44.704 -17.065 -8.468 1.00 93.69 1031 LYS A N 1
ATOM 7785 C CA . LYS A 1 1031 ? 44.376 -18.180 -9.353 1.00 93.69 1031 LYS A CA 1
ATOM 7786 C C . LYS A 1 1031 ? 45.676 -18.851 -9.749 1.00 93.69 1031 LYS A C 1
ATOM 7788 O O . LYS A 1 1031 ? 46.500 -18.244 -10.425 1.00 93.69 1031 LYS A O 1
ATOM 7793 N N . VAL A 1 1032 ? 45.839 -20.102 -9.340 1.00 91.75 1032 VAL A N 1
ATOM 7794 C CA . VAL A 1 1032 ? 47.111 -20.813 -9.443 1.00 91.75 1032 VAL A CA 1
ATOM 7795 C C . VAL A 1 1032 ? 46.935 -22.091 -10.229 1.00 91.75 1032 VAL A C 1
ATOM 7797 O O . VAL A 1 1032 ? 45.999 -22.863 -10.010 1.00 91.75 1032 VAL A O 1
ATOM 7800 N N . ARG A 1 1033 ? 47.826 -22.301 -11.190 1.00 91.69 1033 ARG A N 1
ATOM 7801 C CA . ARG A 1 1033 ? 47.842 -23.488 -12.033 1.00 91.69 1033 ARG A CA 1
ATOM 7802 C C . ARG A 1 1033 ? 49.215 -24.146 -11.920 1.00 91.69 1033 ARG A C 1
ATOM 7804 O O . ARG A 1 1033 ? 50.209 -23.468 -12.191 1.00 91.69 1033 ARG A O 1
ATOM 7811 N N . PRO A 1 1034 ? 49.283 -25.433 -11.556 1.00 88.06 1034 PRO A N 1
ATOM 7812 C CA . PRO A 1 1034 ? 50.509 -26.198 -11.690 1.00 88.06 1034 PRO A CA 1
ATOM 7813 C C . PRO A 1 1034 ? 50.714 -26.679 -13.133 1.00 88.06 1034 PRO A C 1
ATOM 7815 O O . PRO A 1 1034 ? 49.774 -26.699 -13.934 1.00 88.06 1034 PRO A O 1
ATOM 7818 N N . HIS A 1 1035 ? 51.927 -27.108 -13.473 1.00 86.69 1035 HIS A N 1
ATOM 7819 C CA . HIS A 1 1035 ? 52.137 -27.886 -14.692 1.00 86.69 1035 HIS A CA 1
ATOM 7820 C C . HIS A 1 1035 ? 51.397 -29.232 -14.596 1.00 86.69 1035 HIS A C 1
ATOM 7822 O O . HIS A 1 1035 ? 51.317 -29.780 -13.491 1.00 86.69 1035 HIS A O 1
ATOM 7828 N N . PRO A 1 1036 ? 50.878 -29.767 -15.722 1.00 83.12 1036 PRO A N 1
ATOM 7829 C CA . PRO A 1 1036 ? 50.162 -31.043 -15.745 1.00 83.12 1036 PRO A CA 1
ATOM 7830 C C . PRO A 1 1036 ? 50.908 -32.137 -14.978 1.00 83.12 1036 PRO A C 1
ATOM 7832 O O . PRO A 1 1036 ? 52.124 -32.249 -15.112 1.00 83.12 1036 PRO A O 1
ATOM 7835 N N . ASP A 1 1037 ? 50.177 -32.886 -14.153 1.00 79.44 1037 ASP A N 1
ATOM 7836 C CA . ASP A 1 1037 ? 50.672 -34.024 -13.364 1.00 79.44 1037 ASP A CA 1
ATOM 7837 C C . ASP A 1 1037 ? 51.837 -33.713 -12.403 1.00 79.44 1037 ASP A C 1
ATOM 7839 O O . ASP A 1 1037 ? 52.565 -34.605 -11.971 1.00 79.44 1037 ASP A O 1
ATOM 7843 N N . THR A 1 1038 ? 52.019 -32.443 -12.023 1.00 81.00 1038 THR A N 1
ATOM 7844 C CA . THR A 1 1038 ? 53.044 -32.021 -11.056 1.00 81.00 1038 THR A CA 1
ATOM 7845 C C . THR A 1 1038 ? 52.495 -31.015 -10.041 1.00 81.00 1038 THR A C 1
ATOM 7847 O O . THR A 1 1038 ? 51.420 -30.448 -10.223 1.00 81.00 1038 THR A O 1
ATOM 7850 N N . LEU A 1 1039 ? 53.270 -30.731 -8.990 1.00 80.62 1039 LEU A N 1
ATOM 7851 C CA . LEU A 1 1039 ? 53.056 -29.585 -8.093 1.00 80.62 1039 LEU A CA 1
ATOM 7852 C C . LEU A 1 1039 ? 53.935 -28.376 -8.455 1.00 80.62 1039 LEU A C 1
ATOM 7854 O O . LEU A 1 1039 ? 54.029 -27.429 -7.675 1.00 80.62 1039 LEU A O 1
ATOM 7858 N N . ARG A 1 1040 ? 54.595 -28.385 -9.622 1.00 88.00 1040 ARG A N 1
ATOM 7859 C CA . ARG A 1 1040 ? 55.421 -27.256 -10.066 1.00 88.00 1040 ARG A CA 1
ATOM 7860 C C . ARG A 1 1040 ? 54.527 -26.114 -10.522 1.00 88.00 1040 ARG A C 1
ATOM 7862 O O . ARG A 1 1040 ? 53.640 -26.327 -11.349 1.00 88.00 1040 ARG A O 1
ATOM 7869 N N . LEU A 1 1041 ? 54.764 -24.915 -10.005 1.00 91.12 1041 LEU A N 1
ATOM 7870 C CA . LEU A 1 1041 ? 54.020 -23.718 -10.377 1.00 91.12 1041 LEU A CA 1
ATOM 7871 C C . LEU A 1 1041 ? 54.184 -23.437 -11.878 1.00 91.12 1041 LEU A C 1
ATOM 7873 O O . LEU A 1 1041 ? 55.311 -23.341 -12.346 1.00 91.12 1041 LEU A O 1
ATOM 7877 N N . ALA A 1 1042 ? 53.073 -23.266 -12.600 1.00 93.19 1042 ALA A N 1
ATOM 7878 C CA . ALA A 1 1042 ? 53.071 -22.815 -13.993 1.00 93.19 1042 ALA A CA 1
ATOM 7879 C C . ALA A 1 1042 ? 52.603 -21.364 -14.112 1.00 93.19 1042 ALA A C 1
ATOM 7881 O O . ALA A 1 1042 ? 53.229 -20.557 -14.790 1.00 93.19 1042 ALA A O 1
ATOM 7882 N N . THR A 1 1043 ? 51.493 -21.016 -13.457 1.00 94.56 1043 THR A N 1
ATOM 7883 C CA . THR A 1 1043 ? 50.973 -19.642 -13.448 1.00 94.56 1043 THR A CA 1
ATOM 7884 C C . THR A 1 1043 ? 50.381 -19.293 -12.095 1.00 94.56 1043 THR A C 1
ATOM 7886 O O . THR A 1 1043 ? 49.640 -20.105 -11.535 1.00 94.56 1043 THR A O 1
ATOM 7889 N N . ILE A 1 1044 ? 50.611 -18.069 -11.632 1.00 94.50 1044 ILE A N 1
ATOM 7890 C CA . ILE A 1 1044 ? 49.878 -17.461 -10.521 1.00 94.50 1044 ILE A CA 1
ATOM 7891 C C . ILE A 1 1044 ? 49.438 -16.052 -10.908 1.00 94.50 1044 ILE A C 1
ATOM 7893 O O . ILE A 1 1044 ? 50.260 -15.216 -11.279 1.00 94.50 1044 ILE A O 1
ATOM 7897 N N . ASP A 1 1045 ? 48.133 -15.812 -10.819 1.00 94.88 1045 ASP A N 1
ATOM 7898 C CA . ASP A 1 1045 ? 47.522 -14.502 -11.030 1.00 94.88 1045 ASP A CA 1
ATOM 7899 C C . ASP A 1 1045 ? 47.032 -13.956 -9.691 1.00 94.88 1045 ASP A C 1
ATOM 7901 O O . ASP A 1 1045 ? 46.205 -14.598 -9.042 1.00 94.88 1045 ASP A O 1
ATOM 7905 N N . TYR A 1 1046 ? 47.502 -12.773 -9.311 1.00 94.69 1046 TYR A N 1
ATOM 7906 C CA . TYR A 1 1046 ? 47.060 -11.991 -8.164 1.00 94.69 1046 TYR A CA 1
ATOM 7907 C C . TYR A 1 1046 ? 46.094 -10.903 -8.615 1.00 94.69 1046 TYR A C 1
ATOM 7909 O O . TYR A 1 1046 ? 46.339 -10.192 -9.591 1.00 94.69 1046 TYR A O 1
ATOM 7917 N N . ARG A 1 1047 ? 45.017 -10.731 -7.855 1.00 94.62 1047 ARG A N 1
ATOM 7918 C CA . ARG A 1 1047 ? 44.057 -9.643 -8.017 1.00 94.62 1047 ARG A CA 1
ATOM 7919 C C . ARG A 1 1047 ? 43.722 -9.063 -6.654 1.00 94.62 1047 ARG A C 1
ATOM 7921 O O . ARG A 1 1047 ? 43.282 -9.788 -5.764 1.00 94.62 1047 ARG A O 1
ATOM 7928 N N . LEU A 1 1048 ? 43.941 -7.766 -6.515 1.00 93.62 1048 LEU A N 1
ATOM 7929 C CA . LEU A 1 1048 ? 43.684 -6.991 -5.314 1.00 93.62 1048 LEU A CA 1
ATOM 7930 C C . LEU A 1 1048 ? 42.387 -6.209 -5.493 1.00 93.62 1048 LEU A C 1
ATOM 7932 O O . LEU A 1 1048 ? 42.219 -5.475 -6.467 1.00 93.62 1048 LEU A O 1
ATOM 7936 N N . VAL A 1 1049 ? 41.483 -6.364 -4.536 1.00 91.62 1049 VAL A N 1
ATOM 7937 C CA . VAL A 1 1049 ? 40.173 -5.720 -4.514 1.00 91.62 1049 VAL A CA 1
ATOM 7938 C C . VAL A 1 1049 ? 40.059 -4.906 -3.237 1.00 91.62 1049 VAL A C 1
ATOM 7940 O O . VAL A 1 1049 ? 40.283 -5.423 -2.143 1.00 91.62 1049 VAL A O 1
ATOM 7943 N N . ARG A 1 1050 ? 39.700 -3.635 -3.376 1.00 89.50 1050 ARG A N 1
ATOM 7944 C CA . ARG A 1 1050 ? 39.311 -2.780 -2.260 1.00 89.50 1050 ARG A CA 1
ATOM 7945 C C . ARG A 1 1050 ? 37.828 -2.990 -1.988 1.00 89.50 1050 ARG A C 1
ATOM 7947 O O . ARG A 1 1050 ? 37.027 -3.009 -2.919 1.00 89.50 1050 ARG A O 1
ATOM 7954 N N . VAL A 1 1051 ? 37.487 -3.163 -0.723 1.00 81.25 1051 VAL A N 1
ATOM 7955 C CA . VAL A 1 1051 ? 36.123 -3.320 -0.232 1.00 81.25 1051 VAL A CA 1
ATOM 7956 C C . VAL A 1 1051 ? 35.852 -2.172 0.730 1.00 81.25 1051 VAL A C 1
ATOM 7958 O O . VAL A 1 1051 ? 36.537 -2.024 1.744 1.00 81.25 1051 VAL A O 1
ATOM 7961 N N . ASP A 1 1052 ? 34.876 -1.341 0.380 1.00 73.25 1052 ASP A N 1
ATOM 7962 C CA . ASP A 1 1052 ? 34.362 -0.263 1.221 1.00 73.25 1052 ASP A CA 1
ATOM 7963 C C . ASP A 1 1052 ? 32.827 -0.160 1.094 1.00 73.25 1052 ASP A C 1
ATO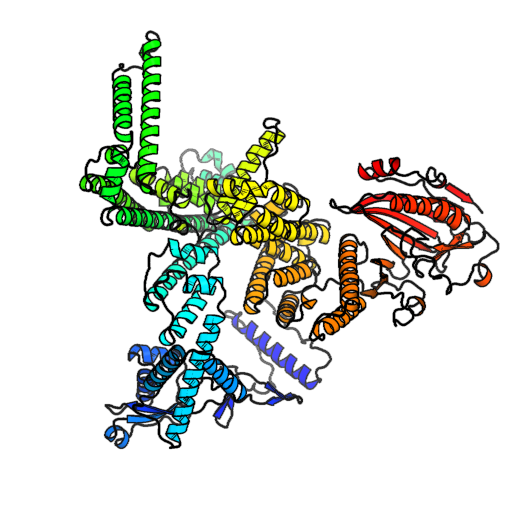M 7965 O O . ASP A 1 1052 ? 32.173 -1.004 0.479 1.00 73.25 1052 ASP A O 1
ATOM 7969 N N . GLN A 1 1053 ? 32.227 0.878 1.681 1.00 53.28 1053 GLN A N 1
ATOM 7970 C CA . GLN A 1 1053 ? 30.772 1.089 1.670 1.00 53.28 1053 GLN A CA 1
ATOM 7971 C C . GLN A 1 1053 ? 30.178 1.303 0.261 1.00 53.28 1053 GLN A C 1
ATOM 7973 O O . GLN A 1 1053 ? 28.969 1.145 0.085 1.00 53.28 1053 GLN A O 1
ATOM 7978 N N . ALA A 1 1054 ? 30.996 1.654 -0.741 1.00 57.03 1054 ALA A N 1
ATOM 7979 C CA . ALA A 1 1054 ? 30.573 1.829 -2.131 1.00 57.03 1054 ALA A CA 1
ATOM 7980 C C . ALA A 1 1054 ? 30.573 0.508 -2.925 1.00 57.03 1054 ALA A C 1
ATOM 7982 O O . ALA A 1 1054 ? 29.974 0.442 -4.002 1.00 57.03 1054 ALA A O 1
ATOM 7983 N N . GLY A 1 1055 ? 31.189 -0.548 -2.386 1.00 68.38 1055 GLY A N 1
ATOM 7984 C CA . GLY A 1 1055 ? 31.221 -1.888 -2.963 1.00 68.38 1055 GLY A CA 1
ATOM 7985 C C . GLY A 1 1055 ? 32.635 -2.457 -3.070 1.00 68.38 1055 GLY A C 1
ATOM 7986 O O . GLY A 1 1055 ? 33.577 -1.991 -2.433 1.00 68.38 1055 GLY A O 1
ATOM 7987 N N . ALA A 1 1056 ? 32.774 -3.508 -3.878 1.00 80.88 1056 ALA A N 1
ATOM 7988 C CA . ALA A 1 1056 ? 34.056 -4.137 -4.167 1.00 80.88 1056 ALA A CA 1
ATOM 7989 C C . ALA A 1 1056 ? 34.590 -3.651 -5.520 1.00 80.88 1056 ALA A C 1
ATOM 7991 O O . ALA A 1 1056 ? 33.917 -3.790 -6.542 1.00 80.88 1056 ALA A O 1
ATOM 7992 N N . GLU A 1 1057 ? 35.809 -3.122 -5.535 1.00 86.88 1057 GLU A N 1
ATOM 7993 C CA . GLU A 1 1057 ? 36.465 -2.605 -6.735 1.00 86.88 1057 GLU A CA 1
ATOM 7994 C C . GLU A 1 1057 ? 37.852 -3.236 -6.896 1.00 86.88 1057 GLU A C 1
ATOM 7996 O O . GLU A 1 1057 ? 38.665 -3.219 -5.972 1.00 86.88 1057 GLU A O 1
ATOM 8001 N N . GLU A 1 1058 ? 38.149 -3.795 -8.071 1.00 92.44 1058 GLU A N 1
ATOM 8002 C CA . GLU A 1 1058 ? 39.514 -4.217 -8.395 1.00 92.44 1058 GLU A CA 1
ATOM 8003 C C . GLU A 1 1058 ? 40.424 -2.992 -8.510 1.00 92.44 1058 GLU A C 1
ATOM 8005 O O . GLU A 1 1058 ? 40.129 -2.058 -9.250 1.00 92.44 1058 GLU A O 1
ATOM 8010 N N . VAL A 1 1059 ? 41.547 -3.013 -7.795 1.00 94.25 1059 VAL A N 1
ATOM 8011 C CA . VAL A 1 1059 ? 42.485 -1.885 -7.733 1.00 94.25 1059 VAL A CA 1
ATOM 8012 C C . VAL A 1 1059 ? 43.844 -2.205 -8.341 1.00 94.25 1059 VAL A C 1
ATOM 8014 O O . VAL A 1 1059 ? 44.477 -1.303 -8.893 1.00 94.25 1059 VAL A O 1
ATOM 8017 N N . ALA A 1 1060 ? 44.284 -3.465 -8.289 1.00 95.44 1060 ALA A N 1
ATOM 8018 C CA . ALA A 1 1060 ? 45.542 -3.894 -8.892 1.00 95.44 1060 ALA A CA 1
ATOM 8019 C C . ALA A 1 1060 ? 45.554 -5.388 -9.258 1.00 95.44 1060 ALA A C 1
ATOM 8021 O O . ALA A 1 1060 ? 44.855 -6.195 -8.646 1.00 95.44 1060 ALA A O 1
ATOM 8022 N N . SER A 1 1061 ? 46.397 -5.767 -10.217 1.00 96.38 1061 SER A N 1
ATOM 8023 C CA . SER A 1 1061 ? 46.646 -7.156 -10.615 1.00 96.38 1061 SER A CA 1
ATOM 8024 C C . SER A 1 1061 ? 48.113 -7.403 -10.985 1.00 96.38 1061 SER A C 1
ATOM 8026 O O . SER A 1 1061 ? 48.826 -6.498 -11.426 1.00 96.38 1061 SER A O 1
ATOM 8028 N N . TYR A 1 1062 ? 48.579 -8.637 -10.784 1.00 96.81 1062 TYR A N 1
ATOM 8029 C CA . TYR A 1 1062 ? 49.957 -9.061 -11.053 1.00 96.81 1062 TYR A CA 1
ATOM 8030 C C . TYR A 1 1062 ? 49.997 -10.545 -11.426 1.00 96.81 1062 TYR A C 1
ATOM 8032 O O . TYR A 1 1062 ? 49.318 -11.347 -10.792 1.00 96.81 1062 TYR A O 1
ATOM 8040 N N . SER A 1 1063 ? 50.798 -10.928 -12.421 1.00 96.50 1063 SER A N 1
ATOM 8041 C CA . SER A 1 1063 ? 50.857 -12.313 -12.909 1.00 96.50 1063 SER A CA 1
ATOM 8042 C C . SER A 1 1063 ? 52.293 -12.788 -13.073 1.00 96.50 1063 SER A C 1
ATOM 8044 O O . SER A 1 1063 ? 53.121 -12.085 -13.655 1.00 96.50 1063 SER A O 1
ATOM 8046 N N . ILE A 1 1064 ? 52.554 -14.016 -12.623 1.00 96.44 1064 ILE A N 1
ATOM 8047 C CA . ILE A 1 1064 ? 53.820 -14.730 -12.813 1.00 96.44 1064 ILE A CA 1
ATOM 8048 C C . ILE A 1 1064 ? 53.547 -15.989 -13.634 1.00 96.44 1064 ILE A C 1
ATOM 8050 O O . ILE A 1 1064 ? 52.601 -16.734 -13.364 1.00 96.44 1064 ILE A O 1
ATOM 8054 N N . VAL A 1 1065 ? 54.404 -16.243 -14.617 1.00 96.56 1065 VAL A N 1
ATOM 8055 C CA . VAL A 1 1065 ? 54.380 -17.423 -15.480 1.00 96.56 1065 VAL A CA 1
ATOM 8056 C C . VAL A 1 1065 ? 55.748 -18.093 -15.439 1.00 96.56 1065 VAL A C 1
ATOM 8058 O O . VAL A 1 1065 ? 56.777 -17.431 -15.555 1.00 96.56 1065 VAL A O 1
ATOM 8061 N N . VAL A 1 1066 ? 55.753 -19.412 -15.293 1.00 94.56 1066 VAL A N 1
ATOM 8062 C CA . VAL A 1 1066 ? 56.941 -20.263 -15.316 1.00 94.56 1066 VAL A CA 1
ATOM 8063 C C . VAL A 1 1066 ? 56.782 -21.243 -16.473 1.00 94.56 1066 VAL A C 1
ATOM 8065 O O . VAL A 1 1066 ? 55.727 -21.860 -16.645 1.00 94.56 1066 VAL A O 1
ATOM 8068 N N . SER A 1 1067 ? 57.802 -21.347 -17.322 1.00 92.62 1067 SER A N 1
ATOM 8069 C CA . SER A 1 1067 ? 57.777 -22.281 -18.445 1.00 92.62 1067 SER A CA 1
ATOM 8070 C C . SER A 1 1067 ? 57.835 -23.740 -17.972 1.00 92.62 1067 SER A C 1
ATOM 8072 O O . SER A 1 1067 ? 58.275 -24.049 -16.869 1.00 92.62 1067 SER A O 1
ATOM 8074 N N . SER A 1 1068 ? 57.399 -24.666 -18.829 1.00 87.88 1068 SER A N 1
ATOM 8075 C CA . SER A 1 1068 ? 57.259 -26.088 -18.483 1.00 87.88 1068 SER A CA 1
ATOM 8076 C C . SER A 1 1068 ? 58.567 -26.825 -18.201 1.00 87.88 1068 SER A C 1
ATOM 8078 O O . SER A 1 1068 ? 58.521 -27.884 -17.566 1.00 87.88 1068 SER A O 1
ATOM 8080 N N . SER A 1 1069 ? 59.710 -26.292 -18.642 1.00 86.31 1069 SER A N 1
ATOM 8081 C CA . SER A 1 1069 ? 61.026 -26.896 -18.409 1.00 86.31 1069 SER A CA 1
ATOM 8082 C C . SER A 1 1069 ? 61.335 -26.939 -16.914 1.00 86.31 1069 SER A C 1
ATOM 8084 O O . SER A 1 1069 ? 61.225 -25.931 -16.225 1.00 86.31 1069 SER A O 1
ATOM 8086 N N . ALA A 1 1070 ? 61.666 -28.121 -16.398 1.00 80.19 1070 ALA A N 1
ATOM 8087 C CA . ALA A 1 1070 ? 61.994 -28.307 -14.985 1.00 80.19 1070 ALA A CA 1
ATOM 8088 C C . ALA A 1 1070 ? 63.467 -28.002 -14.675 1.00 80.19 1070 ALA A C 1
ATOM 8090 O O . ALA A 1 1070 ? 63.770 -27.517 -13.594 1.00 80.19 1070 ALA A O 1
ATOM 8091 N N . GLU A 1 1071 ? 64.366 -28.251 -15.628 1.00 83.19 1071 GLU A N 1
ATOM 8092 C CA . GLU A 1 1071 ? 65.806 -27.983 -15.495 1.00 83.19 1071 GLU A CA 1
ATOM 8093 C C . GLU A 1 1071 ? 66.148 -26.533 -15.847 1.00 83.19 1071 GLU A C 1
ATOM 8095 O O . GLU A 1 1071 ? 66.920 -25.890 -15.144 1.00 83.19 1071 GLU A O 1
ATOM 8100 N N . HIS A 1 1072 ? 65.498 -26.004 -16.889 1.00 86.38 1072 HIS A N 1
ATOM 8101 C CA . HIS A 1 1072 ? 65.741 -24.666 -17.437 1.00 86.38 1072 HIS A CA 1
ATOM 8102 C C . HIS A 1 1072 ? 64.444 -23.848 -17.545 1.00 86.38 1072 HIS A C 1
ATOM 8104 O O . HIS A 1 1072 ? 64.022 -23.497 -18.658 1.00 86.38 1072 HIS A O 1
ATOM 8110 N N . PRO A 1 1073 ? 63.723 -23.601 -16.435 1.00 90.12 1073 PRO A N 1
ATOM 8111 C CA . PRO A 1 1073 ? 62.524 -22.784 -16.482 1.00 90.12 1073 PRO A CA 1
ATOM 8112 C C . PRO A 1 1073 ? 62.864 -21.344 -16.869 1.00 90.12 1073 PRO A C 1
ATOM 8114 O O . PRO A 1 1073 ? 63.842 -20.747 -16.420 1.00 90.12 1073 PRO A O 1
ATOM 8117 N N . VAL A 1 1074 ? 61.982 -20.760 -17.671 1.00 93.38 1074 VAL A N 1
ATOM 8118 C CA . VAL A 1 1074 ? 61.957 -19.327 -17.948 1.00 93.38 1074 VAL A CA 1
ATOM 8119 C C . VAL A 1 1074 ? 60.806 -18.745 -17.148 1.00 93.38 1074 VAL A C 1
ATOM 8121 O 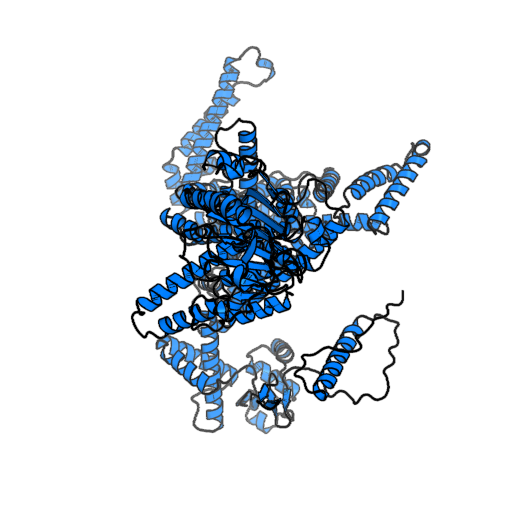O . VAL A 1 1074 ? 59.651 -19.120 -17.349 1.00 93.38 1074 VAL A O 1
ATOM 8124 N N . VAL A 1 1075 ? 61.134 -17.840 -16.237 1.00 94.94 1075 VAL A N 1
ATOM 8125 C CA . VAL A 1 1075 ? 60.184 -17.077 -15.437 1.00 94.94 1075 VAL A CA 1
ATOM 8126 C C . VAL A 1 1075 ? 59.909 -15.759 -16.146 1.00 94.94 1075 VAL A C 1
ATOM 8128 O O . VAL A 1 1075 ? 60.837 -15.030 -16.495 1.00 94.94 1075 VAL A O 1
ATOM 8131 N N . THR A 1 1076 ? 58.636 -15.436 -16.339 1.00 95.38 1076 THR A N 1
ATOM 8132 C CA . THR A 1 1076 ? 58.185 -14.129 -16.821 1.00 95.38 1076 THR A CA 1
ATOM 8133 C C . THR A 1 1076 ? 57.126 -13.568 -15.890 1.00 95.38 1076 THR A C 1
ATOM 8135 O O . THR A 1 1076 ? 56.185 -14.278 -15.540 1.00 95.38 1076 THR A O 1
ATOM 8138 N N . ALA A 1 1077 ? 57.237 -12.294 -15.539 1.00 94.56 1077 ALA A N 1
ATOM 8139 C CA . ALA A 1 1077 ? 56.210 -11.564 -14.809 1.00 94.56 1077 ALA A CA 1
ATOM 8140 C C . ALA A 1 1077 ? 56.029 -10.174 -15.421 1.00 94.56 1077 ALA A C 1
ATOM 8142 O O . ALA A 1 1077 ? 57.004 -9.554 -15.838 1.00 94.56 1077 ALA A O 1
ATOM 8143 N N . GLY A 1 1078 ? 54.789 -9.699 -15.508 1.00 89.44 1078 GLY A N 1
ATOM 8144 C CA . GLY A 1 1078 ? 54.520 -8.324 -15.941 1.00 89.44 1078 GLY A CA 1
ATOM 8145 C C . GLY A 1 1078 ? 54.697 -7.330 -14.794 1.00 89.44 1078 GLY A C 1
ATOM 8146 O O . GLY A 1 1078 ? 54.668 -7.737 -13.640 1.00 89.44 1078 GLY A O 1
ATOM 8147 N N . ALA A 1 1079 ? 54.806 -6.034 -15.079 1.00 93.31 1079 ALA A N 1
ATOM 8148 C CA . ALA A 1 1079 ? 54.703 -5.003 -14.042 1.00 93.31 1079 ALA A CA 1
ATOM 8149 C C . ALA A 1 1079 ? 53.342 -5.062 -13.311 1.00 93.31 1079 ALA A C 1
ATOM 8151 O O . ALA A 1 1079 ? 52.331 -5.466 -13.898 1.00 93.31 1079 ALA A O 1
ATOM 8152 N N . LEU A 1 1080 ? 53.297 -4.631 -12.044 1.00 96.19 1080 LEU A N 1
ATOM 8153 C CA . LEU A 1 1080 ? 52.056 -4.481 -11.275 1.00 96.19 1080 LEU A CA 1
ATOM 8154 C C . LEU A 1 1080 ? 51.122 -3.507 -12.000 1.00 96.19 1080 LEU A C 1
ATOM 8156 O O . LEU A 1 1080 ? 51.467 -2.348 -12.240 1.00 96.19 1080 LEU A O 1
ATOM 8160 N N . ARG A 1 1081 ? 49.927 -3.982 -12.353 1.00 96.44 1081 ARG A N 1
ATOM 8161 C CA . ARG A 1 1081 ? 48.953 -3.209 -13.125 1.00 96.44 1081 ARG A CA 1
ATOM 8162 C C . ARG A 1 1081 ? 47.886 -2.664 -12.204 1.00 96.44 1081 ARG A C 1
ATOM 8164 O O . ARG A 1 1081 ? 47.186 -3.433 -11.558 1.00 96.44 1081 ARG A O 1
ATOM 8171 N N . PHE A 1 1082 ? 47.721 -1.350 -12.192 1.00 95.88 1082 PHE A N 1
ATOM 8172 C CA . PHE A 1 1082 ? 46.621 -0.701 -11.487 1.00 95.88 1082 PHE A CA 1
ATOM 8173 C C . PHE A 1 1082 ? 45.389 -0.596 -12.378 1.00 95.88 1082 PHE A C 1
ATOM 8175 O O . PHE A 1 1082 ? 45.501 -0.377 -13.587 1.00 95.88 1082 PHE A O 1
ATOM 8182 N N . ALA A 1 1083 ? 44.207 -0.735 -11.781 1.00 92.50 1083 ALA A N 1
ATOM 8183 C CA . ALA A 1 1083 ? 42.956 -0.540 -12.497 1.00 92.50 1083 ALA A CA 1
ATOM 8184 C C . ALA A 1 1083 ? 42.849 0.912 -13.014 1.00 92.50 1083 ALA A C 1
ATOM 8186 O O . ALA A 1 1083 ? 43.277 1.844 -12.324 1.00 92.50 1083 ALA A O 1
ATOM 8187 N N . PRO A 1 1084 ? 42.249 1.156 -14.197 1.00 88.94 1084 PRO A N 1
ATOM 8188 C CA . PRO A 1 1084 ? 42.140 2.491 -14.797 1.00 88.94 1084 PRO A CA 1
ATOM 8189 C C . PRO A 1 1084 ? 41.083 3.386 -14.116 1.00 88.94 1084 PRO A C 1
ATOM 8191 O O . PRO A 1 1084 ? 40.525 4.299 -14.730 1.00 88.94 1084 PRO A O 1
ATOM 8194 N N . THR A 1 1085 ? 40.804 3.148 -12.840 1.00 87.56 1085 THR A N 1
ATOM 8195 C CA . THR A 1 1085 ? 39.812 3.856 -12.037 1.00 87.56 1085 THR A CA 1
ATOM 8196 C C . THR A 1 1085 ? 40.467 4.932 -11.171 1.00 87.56 1085 THR A C 1
ATOM 8198 O O . THR A 1 1085 ? 41.692 5.003 -11.047 1.00 87.56 1085 THR A O 1
ATOM 8201 N N . SER A 1 1086 ? 39.663 5.819 -10.579 1.00 83.38 1086 SER A N 1
ATOM 8202 C CA . SER A 1 1086 ? 40.163 6.812 -9.617 1.00 83.38 1086 SER A CA 1
ATOM 8203 C C . SER A 1 1086 ? 40.838 6.139 -8.423 1.00 83.38 1086 SER A C 1
ATOM 8205 O O . SER A 1 1086 ? 41.914 6.567 -8.011 1.00 83.38 1086 SER A O 1
ATOM 8207 N N . THR A 1 1087 ? 40.246 5.053 -7.927 1.00 85.38 1087 THR A N 1
ATOM 8208 C CA . THR A 1 1087 ? 40.764 4.257 -6.815 1.00 85.38 1087 THR A CA 1
ATOM 8209 C C . THR A 1 1087 ? 42.070 3.561 -7.190 1.00 85.38 1087 THR A C 1
ATOM 8211 O O . THR A 1 1087 ? 43.053 3.696 -6.466 1.00 85.38 1087 THR A O 1
ATOM 8214 N N . GLY A 1 1088 ? 42.132 2.887 -8.345 1.00 88.88 1088 GLY A N 1
ATOM 8215 C CA . GLY A 1 1088 ? 43.355 2.237 -8.830 1.00 88.88 1088 GLY A CA 1
ATOM 8216 C C . GLY A 1 1088 ? 44.506 3.227 -9.051 1.00 88.88 1088 GLY A C 1
ATOM 8217 O O . GLY A 1 1088 ? 45.640 2.961 -8.657 1.00 88.88 1088 GLY A O 1
ATOM 8218 N N . ARG A 1 1089 ? 44.221 4.427 -9.578 1.00 89.56 1089 ARG A N 1
ATOM 8219 C CA . ARG A 1 1089 ? 45.225 5.502 -9.692 1.00 89.56 1089 ARG A CA 1
ATOM 8220 C C . ARG A 1 1089 ? 45.705 6.007 -8.331 1.00 89.56 1089 ARG A C 1
ATOM 8222 O O . ARG A 1 1089 ? 46.905 6.185 -8.149 1.00 89.56 1089 ARG A O 1
ATOM 8229 N N . ALA A 1 1090 ? 44.795 6.201 -7.376 1.00 87.88 1090 ALA A N 1
ATOM 8230 C CA . ALA A 1 1090 ? 45.161 6.603 -6.019 1.00 87.88 1090 ALA A CA 1
ATOM 8231 C C . ALA A 1 1090 ? 46.035 5.539 -5.333 1.00 87.88 1090 ALA A C 1
ATOM 8233 O O . ALA A 1 1090 ? 47.000 5.874 -4.647 1.00 87.88 1090 ALA A O 1
ATOM 8234 N N . MET A 1 1091 ? 45.746 4.258 -5.573 1.00 89.31 1091 MET A N 1
ATOM 8235 C CA . MET A 1 1091 ? 46.514 3.121 -5.061 1.00 89.31 1091 MET A CA 1
ATOM 8236 C C . MET A 1 1091 ? 47.956 3.103 -5.571 1.00 89.31 1091 MET A C 1
ATOM 8238 O O . MET A 1 1091 ? 48.870 2.851 -4.785 1.00 89.31 1091 MET A O 1
ATOM 8242 N N . ALA A 1 1092 ? 48.158 3.440 -6.849 1.00 87.88 1092 ALA A N 1
ATOM 8243 C CA . ALA A 1 1092 ? 49.479 3.535 -7.468 1.00 87.88 1092 ALA A CA 1
ATOM 8244 C C . ALA A 1 1092 ? 50.371 4.606 -6.823 1.00 87.88 1092 ALA A C 1
ATOM 8246 O O . ALA A 1 1092 ? 51.589 4.460 -6.790 1.00 87.88 1092 ALA A O 1
ATOM 8247 N N . THR A 1 1093 ? 49.768 5.680 -6.304 1.00 88.62 1093 THR A N 1
ATOM 8248 C CA . THR A 1 1093 ? 50.492 6.789 -5.665 1.00 88.62 1093 THR A CA 1
ATOM 8249 C C . THR A 1 1093 ? 50.580 6.674 -4.146 1.00 88.62 1093 THR A C 1
ATOM 8251 O O . THR A 1 1093 ? 51.466 7.269 -3.540 1.00 88.62 1093 THR A O 1
ATOM 8254 N N . ARG A 1 1094 ? 49.651 5.947 -3.514 1.00 90.81 1094 ARG A N 1
ATOM 8255 C CA . ARG A 1 1094 ? 49.513 5.888 -2.051 1.00 90.81 1094 ARG A CA 1
ATOM 8256 C C . ARG A 1 1094 ? 50.532 4.965 -1.396 1.00 90.81 1094 ARG A C 1
ATOM 8258 O O . ARG A 1 1094 ? 50.985 5.264 -0.295 1.00 90.81 1094 ARG A O 1
ATOM 8265 N N . PHE A 1 1095 ? 50.869 3.852 -2.043 1.00 91.94 1095 PHE A N 1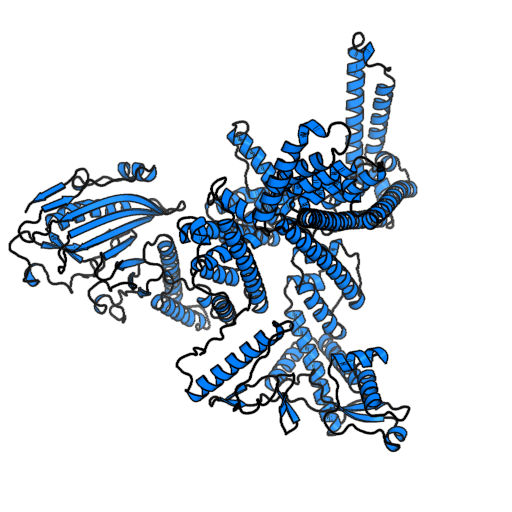
ATOM 8266 C CA . PHE A 1 1095 ? 51.742 2.836 -1.461 1.00 91.94 1095 PHE A CA 1
ATOM 8267 C C . PHE A 1 1095 ? 53.022 2.663 -2.278 1.00 91.94 1095 PHE A C 1
ATOM 8269 O O . PHE A 1 1095 ? 52.945 2.590 -3.505 1.00 91.94 1095 PHE A O 1
ATOM 8276 N N . PRO A 1 1096 ? 54.198 2.578 -1.627 1.00 91.69 1096 PRO A N 1
ATOM 8277 C CA . PRO A 1 1096 ? 55.451 2.334 -2.325 1.00 91.69 1096 PRO A CA 1
ATOM 8278 C C . PRO A 1 1096 ? 55.401 0.985 -3.050 1.00 91.69 1096 PRO A C 1
ATOM 8280 O O . PRO A 1 1096 ? 55.054 -0.039 -2.462 1.00 91.69 1096 PRO A O 1
ATOM 8283 N N . ILE A 1 1097 ? 55.756 0.994 -4.334 1.00 94.25 1097 ILE A N 1
ATOM 8284 C CA . ILE A 1 1097 ? 55.792 -0.201 -5.179 1.00 94.25 1097 ILE A CA 1
ATOM 8285 C C . ILE A 1 1097 ? 57.212 -0.784 -5.123 1.00 94.25 1097 ILE A C 1
ATOM 8287 O O . ILE A 1 1097 ? 58.161 -0.072 -5.466 1.00 94.25 1097 ILE A O 1
ATOM 8291 N N . PRO A 1 1098 ? 57.389 -2.056 -4.718 1.00 94.44 1098 PRO A N 1
ATOM 8292 C CA . PRO A 1 1098 ? 58.688 -2.718 -4.745 1.00 94.44 1098 PRO A CA 1
ATOM 8293 C C . PRO A 1 1098 ? 59.334 -2.667 -6.141 1.00 94.44 1098 PRO A C 1
ATOM 8295 O O . PRO A 1 1098 ? 58.632 -2.875 -7.136 1.00 94.44 1098 PRO A O 1
ATOM 8298 N N . PRO A 1 1099 ? 60.658 -2.437 -6.257 1.00 90.94 1099 PRO A N 1
ATOM 8299 C CA . PRO A 1 1099 ? 61.345 -2.335 -7.550 1.00 90.94 1099 PRO A CA 1
ATOM 8300 C C . PRO A 1 1099 ? 61.131 -3.532 -8.486 1.00 90.94 1099 PRO A C 1
ATOM 8302 O O . PRO A 1 1099 ? 61.151 -3.388 -9.702 1.00 90.94 1099 PRO A O 1
ATOM 8305 N N . GLN A 1 1100 ? 60.899 -4.715 -7.924 1.00 90.25 1100 GLN A N 1
ATOM 8306 C CA . GLN A 1 1100 ? 60.642 -5.965 -8.637 1.00 90.25 1100 GLN A CA 1
ATOM 8307 C C . GLN A 1 1100 ? 59.298 -5.963 -9.386 1.00 90.25 1100 GLN A C 1
ATOM 8309 O O . GLN A 1 1100 ? 59.090 -6.801 -10.258 1.00 90.25 1100 GLN A O 1
ATOM 8314 N N . LEU A 1 1101 ? 58.386 -5.047 -9.043 1.00 94.06 1101 LEU A N 1
ATOM 8315 C CA . LEU A 1 1101 ? 57.042 -4.948 -9.614 1.00 94.06 1101 LEU A CA 1
ATOM 8316 C C . LEU A 1 1101 ? 56.874 -3.773 -10.589 1.00 94.06 1101 LEU A C 1
ATOM 8318 O O . LEU A 1 1101 ? 55.803 -3.624 -11.175 1.00 94.06 1101 LEU A O 1
ATOM 8322 N N . THR A 1 1102 ? 57.878 -2.909 -10.751 1.00 90.19 1102 THR A N 1
ATOM 8323 C CA . THR A 1 1102 ? 57.751 -1.681 -11.561 1.00 90.19 1102 THR A CA 1
ATOM 8324 C C . THR A 1 1102 ? 57.983 -1.909 -13.052 1.00 90.19 1102 THR A C 1
ATOM 8326 O O . THR A 1 1102 ? 57.598 -1.072 -13.866 1.00 90.19 1102 THR A O 1
ATOM 8329 N N . THR A 1 1103 ? 58.607 -3.027 -13.423 1.00 87.94 1103 THR A N 1
ATOM 8330 C CA . THR A 1 1103 ? 58.946 -3.373 -14.806 1.00 87.94 1103 THR A CA 1
ATOM 8331 C C . THR A 1 1103 ? 58.681 -4.849 -15.066 1.00 87.94 1103 THR A C 1
ATOM 8333 O O . THR A 1 1103 ? 58.595 -5.648 -14.134 1.00 87.94 1103 THR A O 1
ATOM 8336 N N . ASP A 1 1104 ? 58.537 -5.206 -16.340 1.00 90.12 1104 ASP A N 1
ATOM 8337 C CA . ASP A 1 1104 ? 58.412 -6.602 -16.738 1.00 90.12 1104 ASP A CA 1
ATOM 8338 C C . ASP A 1 1104 ? 59.717 -7.351 -16.417 1.00 90.12 1104 ASP A C 1
ATOM 8340 O O . ASP A 1 1104 ? 60.813 -6.920 -16.782 1.00 90.12 1104 ASP A O 1
ATOM 8344 N N . ALA A 1 1105 ? 59.597 -8.495 -15.747 1.00 88.94 1105 ALA A N 1
ATOM 8345 C CA . ALA A 1 1105 ? 60.712 -9.354 -15.386 1.00 88.94 1105 ALA A CA 1
ATOM 8346 C C . ALA A 1 1105 ? 60.755 -10.582 -16.300 1.00 88.94 1105 ALA A C 1
ATOM 8348 O O . ALA A 1 1105 ? 59.742 -11.250 -16.522 1.00 88.94 1105 ALA A O 1
ATOM 8349 N N . ARG A 1 1106 ? 61.950 -10.923 -16.789 1.00 93.94 1106 ARG A N 1
ATOM 8350 C CA . ARG A 1 1106 ? 62.231 -12.192 -17.467 1.00 93.94 1106 ARG A CA 1
ATOM 8351 C C . ARG A 1 1106 ? 63.539 -12.764 -16.940 1.00 93.94 1106 ARG A C 1
ATOM 8353 O O . ARG A 1 1106 ? 64.568 -12.102 -17.018 1.00 93.94 1106 ARG A O 1
ATOM 8360 N N . PHE A 1 1107 ? 63.499 -13.992 -16.442 1.00 91.75 1107 PHE A N 1
ATOM 8361 C CA . PHE A 1 1107 ? 64.650 -14.688 -15.876 1.00 91.75 1107 PHE A CA 1
ATOM 8362 C C . PHE A 1 1107 ? 64.708 -16.114 -16.429 1.00 91.75 1107 PHE A C 1
ATOM 8364 O O . PHE A 1 1107 ? 63.690 -16.801 -16.450 1.00 91.75 1107 PHE A O 1
ATOM 8371 N N . ALA A 1 1108 ? 65.868 -16.548 -16.914 1.00 89.50 1108 ALA A N 1
ATOM 8372 C CA . ALA A 1 1108 ? 66.084 -17.895 -17.441 1.00 89.50 1108 ALA A CA 1
ATOM 8373 C C . ALA A 1 1108 ? 67.165 -18.586 -16.604 1.00 89.50 1108 ALA A C 1
ATOM 8375 O O . ALA A 1 1108 ? 68.205 -17.974 -16.360 1.00 89.50 1108 ALA A O 1
ATOM 8376 N N . TYR A 1 1109 ? 66.876 -19.809 -16.156 1.00 82.19 1109 TYR A N 1
ATOM 8377 C CA . TYR A 1 1109 ? 67.739 -20.622 -15.295 1.00 82.19 1109 TYR A CA 1
ATOM 8378 C C . TYR A 1 1109 ? 68.716 -21.518 -16.053 1.00 82.19 1109 TYR A C 1
ATOM 8380 O O . TYR A 1 1109 ? 68.313 -22.115 -17.082 1.00 82.19 1109 TYR A O 1
#

Foldseek 3Di:
DDDDDDDDPADDDDPPDDPVRRVVVRVVVSVVVVVVVVVVDDDDDDDDDDPDDDDDPDDDDAWDADPVGFTAGDFDAPPVRHTDGPTQPQFWAKAKQFAPDWDDLVRSQLSLQCQQVVHDSVVSVVCCVVVVDDDDPDRDGCDPVCVVVRIDIDTDRDSVQRQDDPVLLVVLVVLLVPDDPVLNVLLLVVLVVNLCSNRVDDDQQDDDPNSVSSVSSSSSSSSVLSVLVVVLVVQDPLLNCLLPPDPQLEDDTSVCSVLSVVSSVLCVPDDSLLSLLLLQQDPDSDRDSVVVVVSSVVSSVLLVLLVVLLVQLVVLCVLCPPCLVLVVLLVVLVVLVPPPDDPPPPCVVVNVVSVVVNVVSCVVSVHPDPVSVVVSLVSNLLSLLSSLLSVLLLLLSLVLVQLVVLLCQLPPPCNLVQLLVQLVPDCLQVLLVLLCVLLVVLPVLDDDPVCCVPCVPSVVSSVVSNVSSVVSNVVSLVSLCVSSQGCQSVADPQPSNQCSVDNDSVSNSVSSCVVSVLLNVLSVVLSVVCVVDSCCLLVAVVSVVVSCVLSVNDPPDPSVVSVVVVSVVPVPDDDDDPSNNSSSVRSVCVQPADDPDLSSVSSCSSSQQLPPQLVVLVVVLVVQQVCVVVVNDVDRDDNCSSLLSNLCSRDGSVRSCVLCVLCVVLVVVCVLQVDLVSSLVSCVVSVHDNSSSVSSSQSSNLVSQLLVLLVLLLVQQVAVLRLLVDLLNLLSLLSNLLSCVVNVNPDPVSSVVVCVVSVRDDPPDDDPSSVVSSVVSNVVSNVLSVVLVVLLVVLVHDPVLSNLLSVVSSLVSVDDSVLSSVLSNCVSVVVSVSSHDFLLLPPVPLVVQLVVLVVQQVPPPDHHDPVSVVSNVVSVVLSVQLVLLVQFDPQPRPAHEDEADCDPPDCRDQVNDDLAADAPPHWYAYSQRWIWHAPGGLHWIKTKFWQEAFPDDPVLCVPPAAPVRVVPQDQAARWGFAFLADTRRGDTHSNRTATEGPCCRPPPHVLAPNVQSNQCHVPADVQKIKMKMWTWHADPPGRHTAKIKIWIWIQGSVGIHTFKIWMWGWDPDSRKIKIKIAAIDTDPDPNNVCSVVVTDHRPSRHGIDIDID